Protein AF-0000000071358185 (afdb_homodimer)

Radius of gyration: 80.41 Å; Cα contacts (8 Å, |Δi|>4): 1673; chains: 2; bounding box: 73×217×134 Å

Solvent-accessible surface area (backbone atoms only — not comparable to full-atom values): 67419 Å² total; per-residue (Å²): 120,72,80,61,56,61,65,54,57,68,61,58,66,78,63,64,81,66,80,82,75,80,74,59,72,72,33,82,98,25,56,38,59,65,44,86,90,54,55,60,49,77,40,46,53,29,64,32,31,34,36,79,35,75,79,66,69,85,48,66,74,61,60,70,31,78,85,42,53,78,63,47,41,66,42,71,84,50,45,44,86,72,41,57,49,83,32,30,37,39,36,50,45,31,38,32,36,41,46,85,50,90,68,54,42,28,41,35,37,67,48,50,74,33,31,39,37,36,38,35,42,63,47,97,85,71,48,70,46,82,45,72,44,38,44,65,40,46,48,81,66,42,75,42,75,51,59,44,47,56,49,77,52,87,42,79,55,76,51,73,48,64,34,44,35,41,40,38,25,86,48,70,47,50,61,32,43,31,45,28,28,50,50,52,46,52,36,52,50,34,53,50,33,21,51,49,13,21,53,51,18,30,50,50,46,53,30,49,50,35,50,55,48,23,74,72,72,67,45,67,48,37,53,30,43,28,51,20,45,52,22,48,51,52,28,51,27,42,74,68,33,50,32,42,67,72,74,43,32,80,37,31,73,54,59,72,49,46,45,40,53,26,51,49,42,28,54,53,25,47,52,54,21,48,40,56,70,63,38,20,76,78,74,36,51,68,56,36,50,53,52,51,49,50,50,51,52,51,50,49,50,51,52,49,21,74,73,67,43,63,68,58,50,66,58,62,72,68,64,48,52,60,54,49,49,50,40,54,45,34,46,53,47,31,75,74,64,43,71,61,31,53,42,47,33,52,16,46,48,42,34,49,51,17,51,50,51,43,52,37,34,74,70,61,75,34,76,90,42,75,64,53,73,45,32,46,59,51,19,48,50,51,22,53,51,33,41,56,46,25,58,54,47,36,55,51,51,54,50,48,52,51,50,51,51,51,51,51,53,45,51,52,51,50,52,52,44,53,52,50,51,51,52,41,51,52,38,52,50,49,36,52,51,42,51,52,52,40,53,52,52,52,53,51,46,54,52,51,52,52,50,47,53,50,51,54,52,49,52,52,51,51,54,54,52,52,55,54,53,54,53,54,55,55,53,52,48,52,53,55,51,52,38,59,66,71,67,53,78,78,52,74,70,56,44,36,68,69,34,73,40,50,66,50,43,50,51,51,40,37,47,65,68,42,57,89,47,47,65,38,92,87,76,62,44,61,57,67,39,84,32,97,49,92,67,26,36,18,26,69,80,83,57,50,75,42,48,56,39,56,71,23,74,58,41,92,60,92,61,66,49,40,55,52,51,48,53,56,48,40,66,62,68,41,93,75,57,78,53,64,65,56,51,17,62,74,65,72,48,55,56,65,59,51,45,55,48,50,50,52,51,47,53,41,47,58,65,56,70,50,96,77,69,55,70,78,62,60,52,46,35,46,75,62,50,54,55,69,73,104,121,74,81,60,55,63,65,52,56,70,62,58,69,78,63,64,82,68,79,82,78,81,70,58,74,70,40,82,97,24,56,36,62,65,44,87,88,54,55,61,49,77,41,46,52,28,58,32,31,33,35,79,33,76,80,67,69,85,51,66,74,61,59,70,32,78,86,41,53,77,61,46,40,67,42,70,85,50,45,43,87,70,42,57,48,82,31,30,37,40,36,51,45,31,37,31,37,40,46,83,48,92,68,55,43,28,41,34,36,68,48,49,74,32,31,40,36,37,38,35,41,64,46,96,85,73,47,69,47,81,44,73,44,39,42,66,41,45,48,81,66,42,76,41,76,51,59,44,48,56,48,77,53,87,41,80,54,76,51,75,47,63,35,41,34,42,42,38,26,88,49,69,47,51,60,34,42,31,45,28,28,52,51,53,48,52,36,54,50,32,53,50,34,22,50,49,14,22,54,51,17,28,49,50,45,54,31,50,50,35,49,55,49,24,74,72,71,66,46,67,48,38,52,32,44,27,50,22,46,51,22,47,50,52,28,51,27,41,75,67,33,49,31,41,65,73,74,43,32,82,37,31,73,54,56,72,48,46,45,38,54,26,50,49,42,29,54,53,24,46,51,54,21,47,40,57,71,64,37,20,74,77,74,36,51,67,56,36,50,52,52,50,49,49,50,50,52,50,51,50,51,51,54,49,22,74,74,66,42,63,68,58,52,65,58,61,69,70,65,49,52,60,54,50,50,50,39,53,45,34,46,54,46,30,75,73,65,42,72,60,33,53,43,46,34,53,16,45,49,44,35,50,52,17,50,51,51,42,52,38,34,75,70,61,74,34,79,89,40,75,64,53,73,43,32,46,60,52,18,49,50,51,22,51,51,33,41,54,46,25,58,56,46,35,55,53,50,55,51,50,51,50,51,51,53,50,52,50,51,46,51,52,50,51,51,51,42,53,52,51,50,51,52,39,51,53,40,51,51,50,38,51,51,41,52,51,52,39,52,52,53,53,52,51,45,55,51,52,53,52,51,49,54,51,54,53,51,48,53,53,50,54,54,54,52,52,52,53,55,54,52,53,55,53,52,52,48,50,55,54,51,53,38,59,65,70,67,52,77,74,51,74,70,57,42,35,68,66,36,72,39,50,66,48,44,51,52,52,41,39,47,66,68,43,59,89,48,47,65,38,94,86,77,63,44,59,56,65,42,83,31,96,48,93,66,26,35,17,28,68,81,84,57,50,73,42,45,58,39,56,71,25,73,57,42,91,61,91,61,66,50,40,56,52,51,48,54,55,49,39,62,64,69,41,93,76,57,75,54,61,66,57,50,16,61,76,64,73,48,56,53,65,56,51,46,56,50,50,50,51,50,48,54,41,44,57,67,57,71,50,95,79,67,53,72,81,62,61,51,45,36,44,74,63,50,53,59,69,73,106

InterPro domains:
  IPR011622 7TM-DISM receptor, extracellular domain, type 2 [PF07696] (47-179)
  IPR011623 7TM-DISM receptor, extracellular domain, type 1 [PF07695] (192-394)

Organism: NCBI:txid346377

Foldseek 3Di:
DVVPPVVVVVVPVVFPDDPPDDLPCPDPPFSDEDDLVDQKDKDWQQNFWKAKALPQPDDPVNCVDPVNVVRTDHHNPDFLVPADQNIKMKTKGKYFADQPDPFWKKKWWQWQQFAWKWKWWADPVRHTDIQIDHLVAFQVSAPDSALTHMDTHDRNDGDMTMMMMITHHNHRTTGMMMMGTPVVVVVVRVVVVVVLCVLLVLLVVLLVVLVVVCVVVVDCLSVLLSQLSVLVSLLVCLVNSNCCSPPPRHDSVCSLCSNLVSLLSNLVSVLVSLCRQLVCVPQPVVLVVVLVVLNVVSVVLSVVCVVDPVVSSVPCVSSVVNLVSSLVVLVVSVVVPPVLSVLVNVLSVLLVVLVVLQVCVVVVVGPDDPCSVCSNSVSNSSSSVSVSVSVVVVVVVVVVVVVVVVVVVVVVVVVVVVVVVVVVVVVVVVVVVVVVVVVVVVVVVVVVVVVVVVVVVVVVVVVVVVVVVVVVVVVVVVVVVVCVVVLHAQDLVVLCVQVVFLVSVLVVLLCLQDVVFDADLPPRAGDWDDDPDPQWTADPPPRDIDHSQPQFLCPPQPDTVSLLLVLLSQLQRPPDRDDLVVSCVVSVHDSVSSVVSSVSLVVQVVLCVDPRDDSSVSRGGNVSVVVVVD/DVVPPVVVVVVPVVFPDDDPDDLPCPDPPFSDEDDLVDQKDKDWQQNFWKAKALPQPDDPVNCVDPVNVVRTDHHNPDFLVPADQNIKMKTKGKYFADQPDPFWKKKWWQWQQFAWKWKWWADPVRHTDIQIDHLVAFQVSAPDNALTHMDTHDRNDGDMTMMMMITHHNHRTTGMMMMGTPVVVVVVRVVVVVVLCVLLVLLVVLLVVLVVVCVVVVDCLSVLLSQLSVLVSLLVCLVNSNCCSPPPRHCSVCSLQSNLVSLLSNLVSVLVSLCRQLVCVPQPVVLVVVLVVLNVVSVVLSVVCVVDPVVSSVPCVSSVVNLVSSLVVLVVSVVVPPVLSVLVNVLSVLLVVLVVLQVCVVVVVGPDDPCSVCSNSVSNSSSSVSVSVSVVVVVVVVVVVVVVVVVVVVVVVVVVVVVVVVVVVVVVVVVVVVVVVVVVVVVVVVVVVVVVVVVVVVVVVVVVVVVVVVVVVVVVVVVVVVCVVVLHAQDLVRLCVQVVFLVSVLVVLLCLQDVVFDADLPPRAGDWDCDPDPQWIAHPPPRDIDHSQPQFLCPPQPDTVSLLLVLLSQLQSPPDRDDLVVSCVVSVHDSVSSVVSSVSLVVQVVLCVDPRDDSSPSGGGNVSVVVNVD

Sequence (1260 aa):
MKIRIYLFLIFSLALWHSPQGFAQRISGTSTLKIDDNLDERIFGISQLEFYEDSTNLLGFDKIAAPKFQDNFKIHPGANKNKFDINHTYWVKISLEKTPESAKKWMMEFYDQTIDYLEVYIPDEEGRYTKLSMGDALPFRSRQFLHKNFELILGNTNAGIDNYYIKVRSSQKADIRIAIRSVNRFVNYAMNEYFAYGIFYGMIAIIGLYNLLVYTVIREIKYLYYTFYLLSVGIYAMCVDGIAFQYLWPSHPDWNQIANGLFSYFIVLWAVLFSIKFLNTKYRSPKIHIALLTTLILKSMIFAAGLLGNYKLFEIKYYDVLPFFLIFTGSIYIWTRGYKVARFFVIAYGLLFLGVVIKVLANTSVIPHYTLVYYSLHLAFLLEMLLLTFALGDRIRILKDNRDRAMKRAIRQMETNFTLKEKVTLELESKVKERTSQLAHKNELLEEYNKQLTAKDEEIKRINSLLDKDNWKLKSNIKASFQARLSNKLLSYEEFRGIFPDSSSCMRYLEERKWGKGFHCRQCENTKSAPGPKLFTKRCSKCGHIDSVTAGTIFHRVKFPLEKAFYIAYEQISAHEPKTIEELAEMLETGKNTVWNFKKKTRANIEALGNANPNWEQILILADEKLANRQMKIRIYLFLIFSLALWHSPQGFAQRISGTSTLKIDDNLDERIFGISQLEFYEDSTNLLGFDKIAAPKFQDNFKIHPGANKNKFDINHTYWVKISLEKTPESAKKWMMEFYDQTIDYLEVYIPDEEGRYTKLSMGDALPFRSRQFLHKNFELILGNTNAGIDNYYIKVRSSQKADIRIAIRSVNRFVNYAMNEYFAYGIFYGMIAIIGLYNLLVYTVIREIKYLYYTFYLLSVGIYAMCVDGIAFQYLWPSHPDWNQIANGLFSYFIVLWAVLFSIKFLNTKYRSPKIHIALLTTLILKSMIFAAGLLGNYKLFEIKYYDVLPFFLIFTGSIYIWTRGYKVARFFVIAYGLLFLGVVIKVLANTSVIPHYTLVYYSLHLAFLLEMLLLTFALGDRIRILKDNRDRAMKRAIRQMETNFTLKEKVTLELESKVKERTSQLAHKNELLEEYNKQLTAKDEEIKRINSLLDKDNWKLKSNIKASFQARLSNKLLSYEEFRGIFPDSSSCMRYLEERKWGKGFHCRQCENTKSAPGPKLFTKRCSKCGHIDSVTAGTIFHRVKFPLEKAFYIAYEQISAHEPKTIEELAEMLETGKNTVWNFKKKTRANIEALGNANPNWEQILILADEKLANRQ

pLDDT: mean 83.27, std 14.02, range [27.34, 97.19]

Structure (mmCIF, N/CA/C/O backbone):
data_AF-0000000071358185-model_v1
#
loop_
_entity.id
_entity.type
_entity.pdbx_description
1 polymer '7TMR-DISM extracellular 2'
#
loop_
_atom_site.group_PDB
_atom_site.id
_atom_site.type_symbol
_atom_site.label_atom_id
_atom_site.label_alt_id
_atom_site.label_comp_id
_atom_site.label_asym_id
_atom_site.label_entity_id
_atom_site.label_seq_id
_atom_site.pdbx_PDB_ins_code
_atom_site.Cartn_x
_atom_site.Cartn_y
_atom_site.Cartn_z
_atom_site.occupancy
_atom_site.B_iso_or_equiv
_atom_site.auth_seq_id
_atom_site.auth_comp_id
_atom_site.auth_asym_id
_atom_site.auth_atom_id
_atom_site.pdbx_PDB_model_num
ATOM 1 N N . MET A 1 1 ? 9.156 -1.166 25.781 1 27.34 1 MET A N 1
ATOM 2 C CA . MET A 1 1 ? 10.359 -1.995 25.766 1 27.34 1 MET A CA 1
ATOM 3 C C . MET A 1 1 ? 10 -3.473 25.656 1 27.34 1 MET A C 1
ATOM 5 O O . MET A 1 1 ? 10.859 -4.309 25.375 1 27.34 1 MET A O 1
ATOM 9 N N . LYS A 1 2 ? 8.844 -3.746 26.359 1 35.84 2 LYS A N 1
ATOM 10 C CA . LYS A 1 2 ? 8.516 -5.148 26.594 1 35.84 2 LYS A CA 1
ATOM 11 C C . LYS A 1 2 ? 7.996 -5.809 25.312 1 35.84 2 LYS A C 1
ATOM 13 O O . LYS A 1 2 ? 7.918 -7.035 25.234 1 35.84 2 LYS A O 1
ATOM 18 N N . ILE A 1 3 ? 7.328 -4.973 24.453 1 33.34 3 ILE A N 1
ATOM 19 C CA . ILE A 1 3 ? 6.734 -5.555 23.266 1 33.34 3 ILE A CA 1
ATOM 20 C C . ILE A 1 3 ? 7.832 -6.012 22.312 1 33.34 3 ILE A C 1
ATOM 22 O O . ILE A 1 3 ? 7.551 -6.555 21.234 1 33.34 3 ILE A O 1
ATOM 26 N N . ARG A 1 4 ? 9.148 -5.578 22.656 1 38.06 4 ARG A N 1
ATOM 27 C CA . ARG A 1 4 ? 10.312 -5.82 21.812 1 38.06 4 ARG A CA 1
ATOM 28 C C . ARG A 1 4 ? 10.703 -7.293 21.812 1 38.06 4 ARG A C 1
ATOM 30 O O . ARG A 1 4 ? 11.109 -7.836 20.797 1 38.06 4 ARG A O 1
ATOM 37 N N . ILE A 1 5 ? 10.664 -7.992 23.047 1 36.16 5 ILE A N 1
ATOM 38 C CA . ILE A 1 5 ? 11.32 -9.281 23.234 1 36.16 5 ILE A CA 1
ATOM 39 C C . ILE A 1 5 ? 10.469 -10.391 22.609 1 36.16 5 ILE A C 1
ATOM 41 O O . ILE A 1 5 ? 11.008 -11.32 22.016 1 36.16 5 ILE A O 1
ATOM 45 N N . TYR A 1 6 ? 9.117 -10.289 22.781 1 34.5 6 TYR A N 1
ATOM 46 C CA . TYR A 1 6 ? 8.344 -11.469 22.438 1 34.5 6 TYR A CA 1
ATOM 47 C C . TYR A 1 6 ? 8.359 -11.695 20.922 1 34.5 6 TYR A C 1
ATOM 49 O O . TYR A 1 6 ? 8.234 -12.836 20.469 1 34.5 6 TYR A O 1
ATOM 57 N N . LEU A 1 7 ? 8.492 -10.555 20.188 1 32.94 7 LEU A N 1
ATOM 58 C CA . LEU A 1 7 ? 8.477 -10.773 18.734 1 32.94 7 LEU A CA 1
ATOM 59 C C . LEU A 1 7 ? 9.773 -11.438 18.281 1 32.94 7 LEU A C 1
ATOM 61 O O . LEU A 1 7 ? 9.781 -12.148 17.266 1 32.94 7 LEU A O 1
ATOM 65 N N . PHE A 1 8 ? 10.844 -11.383 19.109 1 34.59 8 PHE A N 1
ATOM 66 C CA . PHE A 1 8 ? 12.117 -12 18.766 1 34.59 8 PHE A CA 1
ATOM 67 C C . PHE A 1 8 ? 12.055 -13.516 18.938 1 34.59 8 PHE A C 1
ATOM 69 O O . PHE A 1 8 ? 12.609 -14.258 18.125 1 34.59 8 PHE A O 1
ATOM 76 N N . LEU A 1 9 ? 11.414 -14.039 20.047 1 33.16 9 LEU A N 1
ATOM 77 C CA . LEU A 1 9 ? 11.453 -15.461 20.375 1 33.16 9 LEU A CA 1
ATOM 78 C C . LEU A 1 9 ? 10.648 -16.266 19.359 1 33.16 9 LEU A C 1
ATOM 80 O O . LEU A 1 9 ? 11.031 -17.391 19 1 33.16 9 LEU A O 1
ATOM 84 N N . ILE A 1 10 ? 9.539 -15.758 18.938 1 33.59 10 ILE A N 1
ATOM 85 C CA . ILE A 1 10 ? 8.742 -16.578 18.031 1 33.59 10 ILE A CA 1
ATOM 86 C C . ILE A 1 10 ? 9.508 -16.812 16.734 1 33.59 10 ILE A C 1
ATOM 88 O O . ILE A 1 10 ? 9.398 -17.875 16.109 1 33.59 10 ILE A O 1
ATOM 92 N N . PHE A 1 11 ? 10.477 -15.984 16.453 1 33.56 11 PHE A N 1
ATOM 93 C CA . PHE A 1 11 ? 11.203 -16.125 15.203 1 33.56 11 PHE A CA 1
ATOM 94 C C . PHE A 1 11 ? 12.273 -17.203 15.305 1 33.56 11 PHE A C 1
ATOM 96 O O . PHE A 1 11 ? 12.602 -17.844 14.312 1 33.56 11 PHE A O 1
ATOM 103 N N . SER A 1 12 ? 12.852 -17.422 16.484 1 32.47 12 SER A N 1
ATOM 104 C CA . SER A 1 12 ? 13.984 -18.344 16.594 1 32.47 12 SER A CA 1
ATOM 105 C C . SER A 1 12 ? 13.547 -19.797 16.469 1 32.47 12 SER A C 1
ATOM 107 O O . SER A 1 12 ? 14.352 -20.672 16.141 1 32.47 12 SER A O 1
ATOM 109 N N . LEU A 1 13 ? 12.461 -20.172 17.094 1 31.88 13 LEU A N 1
ATOM 110 C CA . LEU A 1 13 ? 12.203 -21.594 17.266 1 31.88 13 LEU A CA 1
ATOM 111 C C . LEU A 1 13 ? 11.945 -22.266 15.914 1 31.88 13 LEU A C 1
ATOM 113 O O . LEU A 1 13 ? 12.094 -23.484 15.789 1 31.88 13 LEU A O 1
ATOM 117 N N . ALA A 1 14 ? 11.398 -21.578 14.961 1 34.03 14 ALA A N 1
ATOM 118 C CA . ALA A 1 14 ? 10.977 -22.344 13.781 1 34.03 14 ALA A CA 1
ATOM 119 C C . ALA A 1 14 ? 12.18 -22.781 12.953 1 34.03 14 ALA A C 1
ATOM 121 O O . ALA A 1 14 ? 12.023 -23.484 11.953 1 34.03 14 ALA A O 1
ATOM 122 N N . LEU A 1 15 ? 13.383 -22.312 13.391 1 33.56 15 LEU A N 1
ATOM 123 C CA . LEU A 1 15 ? 14.523 -22.516 12.5 1 33.56 15 LEU A CA 1
ATOM 124 C C . LEU A 1 15 ? 15.07 -23.922 12.648 1 33.56 15 LEU A C 1
ATOM 126 O O . LEU A 1 15 ? 15.961 -24.328 11.891 1 33.56 15 LEU A O 1
ATOM 130 N N . TRP A 1 16 ? 14.883 -24.609 13.727 1 33.19 16 TRP A N 1
ATOM 131 C CA . TRP A 1 16 ? 15.898 -25.609 14.023 1 33.19 16 TRP A CA 1
ATOM 132 C C . TRP A 1 16 ? 15.766 -26.812 13.086 1 33.19 16 TRP A C 1
ATOM 134 O O . TRP A 1 16 ? 16.656 -27.656 13.023 1 33.19 16 TRP A O 1
ATOM 144 N N . HIS A 1 17 ? 14.695 -27.266 12.688 1 33.41 17 HIS A N 1
ATOM 145 C CA . HIS A 1 17 ? 14.781 -28.703 12.43 1 33.41 17 HIS A CA 1
ATOM 146 C C . HIS A 1 17 ? 15.328 -28.969 11.039 1 33.41 17 HIS A C 1
ATOM 148 O O . HIS A 1 17 ? 14.562 -29.125 10.078 1 33.41 17 HIS A O 1
ATOM 154 N N . SER A 1 18 ? 16.391 -28.328 10.633 1 33.84 18 SER A N 1
ATOM 155 C CA . SER A 1 18 ? 16.703 -28.688 9.258 1 33.84 18 SER A CA 1
ATOM 156 C C . SER A 1 18 ? 17.328 -30.078 9.172 1 33.84 18 SER A C 1
ATOM 158 O O . SER A 1 18 ? 18.359 -30.328 9.82 1 33.84 18 SER A O 1
ATOM 160 N N . PRO A 1 19 ? 16.703 -31.109 8.828 1 32.66 19 PRO A N 1
ATOM 161 C CA . PRO A 1 19 ? 17.359 -32.406 8.672 1 32.66 19 PRO A CA 1
ATOM 162 C C . PRO A 1 19 ? 18.453 -32.375 7.598 1 32.66 19 PRO A C 1
ATOM 164 O O . PRO A 1 19 ? 18.281 -31.734 6.555 1 32.66 19 PRO A O 1
ATOM 167 N N . GLN A 1 20 ? 19.703 -32.406 7.973 1 32.28 20 GLN A N 1
ATOM 168 C CA . GLN A 1 20 ? 20.875 -32.594 7.133 1 32.28 20 GLN A CA 1
ATOM 169 C C . GLN A 1 20 ? 20.766 -33.844 6.285 1 32.28 20 GLN A C 1
ATOM 171 O O . GLN A 1 20 ? 20.688 -34.969 6.82 1 32.28 20 GLN A O 1
ATOM 176 N N . GLY A 1 21 ? 20.156 -33.875 5.145 1 32.12 21 GLY A N 1
ATOM 177 C CA . GLY A 1 21 ? 20.094 -35.062 4.32 1 32.12 21 GLY A CA 1
ATOM 178 C C . GLY A 1 21 ? 21.406 -35.406 3.654 1 32.12 21 GLY A C 1
ATOM 179 O O . GLY A 1 21 ? 22.031 -34.562 3.018 1 32.12 21 GLY A O 1
ATOM 180 N N . PHE A 1 22 ? 22.266 -36.25 4.141 1 30.7 22 PHE A N 1
ATOM 181 C CA . PHE A 1 22 ? 23.422 -36.875 3.523 1 30.7 22 PHE A CA 1
ATOM 182 C C . PHE A 1 22 ? 23.078 -37.438 2.141 1 30.7 22 PHE A C 1
ATOM 184 O O . PHE A 1 22 ? 22.016 -38.031 1.957 1 30.7 22 PHE A O 1
ATOM 191 N N . ALA A 1 23 ? 23.766 -36.875 1.052 1 37.94 23 ALA A N 1
ATOM 192 C CA . ALA A 1 23 ? 23.625 -37.188 -0.368 1 37.94 23 ALA A CA 1
ATOM 193 C C . ALA A 1 23 ? 24.219 -38.562 -0.695 1 37.94 23 ALA A C 1
ATOM 195 O O . ALA A 1 23 ? 25.422 -38.656 -0.92 1 37.94 23 ALA A O 1
ATOM 196 N N . GLN A 1 24 ? 24.188 -39.625 -0.095 1 38.31 24 GLN A N 1
ATOM 197 C CA . GLN A 1 24 ? 24.656 -40.906 -0.599 1 38.31 24 GLN A CA 1
ATOM 198 C C . GLN A 1 24 ? 23.906 -41.312 -1.873 1 38.31 24 GLN A C 1
ATOM 200 O O . GLN A 1 24 ? 22.766 -40.906 -2.086 1 38.31 24 GLN A O 1
ATOM 205 N N . ARG A 1 25 ? 24.703 -41.844 -2.947 1 52.91 25 ARG A N 1
ATOM 206 C CA . ARG A 1 25 ? 24 -42.594 -3.971 1 52.91 25 ARG A CA 1
ATOM 207 C C . ARG A 1 25 ? 22.797 -43.344 -3.375 1 52.91 25 ARG A C 1
ATOM 209 O O . ARG A 1 25 ? 22.953 -44.094 -2.4 1 52.91 25 ARG A O 1
ATOM 216 N N . ILE A 1 26 ? 21.828 -42.812 -3.586 1 52.62 26 ILE A N 1
ATOM 217 C CA . ILE A 1 26 ? 20.703 -43.312 -2.809 1 52.62 26 ILE A CA 1
ATOM 218 C C . ILE A 1 26 ? 20.391 -44.75 -3.221 1 52.62 26 ILE A C 1
ATOM 220 O O . ILE A 1 26 ? 20.031 -45.562 -2.383 1 52.62 26 ILE A O 1
ATOM 224 N N . SER A 1 27 ? 20.5 -45 -4.773 1 48.56 27 SER A N 1
ATOM 225 C CA . SER A 1 27 ? 20.094 -46.344 -5.125 1 48.56 27 SER A CA 1
ATOM 226 C C . SER A 1 27 ? 21.234 -47.094 -5.812 1 48.56 27 SER A C 1
ATOM 228 O O . SER A 1 27 ? 21.422 -46.969 -7.023 1 48.56 27 SER A O 1
ATOM 230 N N . GLY A 1 28 ? 22.203 -47.719 -5.336 1 53.03 28 GLY A N 1
ATOM 231 C CA . GLY A 1 28 ? 23.203 -48.656 -5.824 1 53.03 28 GLY A CA 1
ATOM 232 C C . GLY A 1 28 ? 23.812 -48.25 -7.145 1 53.03 28 GLY A C 1
ATOM 233 O O . GLY A 1 28 ? 24.422 -47.188 -7.246 1 53.03 28 GLY A O 1
ATOM 234 N N . THR A 1 29 ? 23.359 -48.906 -8.352 1 62.81 29 THR A N 1
ATOM 235 C CA . THR A 1 29 ? 23.891 -48.781 -9.711 1 62.81 29 THR A CA 1
ATOM 236 C C . THR A 1 29 ? 23.312 -47.531 -10.391 1 62.81 29 THR A C 1
ATOM 238 O O . THR A 1 29 ? 23.844 -47.062 -11.398 1 62.81 29 THR A O 1
ATOM 241 N N . SER A 1 30 ? 22.328 -47.031 -9.836 1 73.62 30 SER A N 1
ATOM 242 C CA . SER A 1 30 ? 21.656 -45.875 -10.422 1 73.62 30 SER A CA 1
ATOM 243 C C . SER A 1 30 ? 21.734 -44.656 -9.484 1 73.62 30 SER A C 1
ATOM 245 O O . SER A 1 30 ? 22 -44.812 -8.289 1 73.62 30 SER A O 1
ATOM 247 N N . THR A 1 31 ? 21.688 -43.5 -10.047 1 78.19 31 THR A N 1
ATOM 248 C CA . THR A 1 31 ? 21.672 -42.25 -9.258 1 78.19 31 THR A CA 1
ATOM 249 C C . THR A 1 31 ? 20.438 -42.219 -8.359 1 78.19 31 THR A C 1
ATOM 251 O O . THR A 1 31 ? 20.531 -41.844 -7.188 1 78.19 31 THR A O 1
ATOM 254 N N . LEU A 1 32 ? 19.297 -42.625 -8.977 1 84.62 32 LEU A N 1
ATOM 255 C CA . LEU A 1 32 ? 18.047 -42.594 -8.211 1 84.62 32 LEU A CA 1
ATOM 256 C C . LEU A 1 32 ? 17.047 -43.594 -8.75 1 84.62 32 LEU A C 1
ATOM 258 O O . LEU A 1 32 ? 17.031 -43.875 -9.953 1 84.62 32 LEU A O 1
ATOM 262 N N . LYS A 1 33 ? 16.281 -44.094 -7.848 1 85.81 33 LYS A N 1
ATOM 263 C CA . LYS A 1 33 ? 15.133 -44.906 -8.211 1 85.81 33 LYS A CA 1
ATOM 264 C C . LYS A 1 33 ? 13.82 -44.156 -8 1 85.81 33 LYS A C 1
ATOM 266 O O . LYS A 1 33 ? 13.609 -43.531 -6.957 1 85.81 33 LYS A O 1
ATOM 271 N N . ILE A 1 34 ? 13.055 -44.25 -9.039 1 86.5 34 ILE A N 1
ATOM 272 C CA . ILE A 1 34 ? 11.75 -43.594 -8.922 1 86.5 34 ILE A CA 1
ATOM 273 C C . ILE A 1 34 ? 10.906 -44.344 -7.875 1 86.5 34 ILE A C 1
ATOM 275 O O . ILE A 1 34 ? 10.734 -45.562 -7.949 1 86.5 34 ILE A O 1
ATOM 279 N N . ASP A 1 35 ? 10.555 -43.594 -6.844 1 83.62 35 ASP A N 1
ATOM 280 C CA . ASP A 1 35 ? 9.773 -44.156 -5.742 1 83.62 35 ASP A CA 1
ATOM 281 C C . ASP A 1 35 ? 8.578 -43.25 -5.418 1 83.62 35 ASP A C 1
ATOM 283 O O . ASP A 1 35 ? 8.742 -42.062 -5.148 1 83.62 35 ASP A O 1
ATOM 287 N N . ASP A 1 36 ? 7.426 -43.844 -5.434 1 82.75 36 ASP A N 1
ATOM 288 C CA . ASP A 1 36 ? 6.188 -43.125 -5.195 1 82.75 36 ASP A CA 1
ATOM 289 C C . ASP A 1 36 ? 6.133 -42.594 -3.77 1 82.75 36 ASP A C 1
ATOM 291 O O . ASP A 1 36 ? 5.402 -41.625 -3.484 1 82.75 36 ASP A O 1
ATOM 295 N N . ASN A 1 37 ? 6.891 -43.125 -2.861 1 80.25 37 ASN A N 1
ATOM 296 C CA . ASN A 1 37 ? 6.871 -42.688 -1.469 1 80.25 37 ASN A CA 1
ATOM 297 C C . ASN A 1 37 ? 7.695 -41.438 -1.265 1 80.25 37 ASN A C 1
ATOM 299 O O . ASN A 1 37 ? 7.523 -40.719 -0.268 1 80.25 37 ASN A O 1
ATOM 303 N N . LEU A 1 38 ? 8.539 -41.281 -2.17 1 82.25 38 LEU A N 1
ATOM 304 C CA . LEU A 1 38 ? 9.336 -40.062 -2.117 1 82.25 38 LEU A CA 1
ATOM 305 C C . LEU A 1 38 ? 8.93 -39.094 -3.221 1 82.25 38 LEU A C 1
ATOM 307 O O . LEU A 1 38 ? 9.32 -39.25 -4.379 1 82.25 38 LEU A O 1
ATOM 311 N N . ASP A 1 39 ? 8.219 -38.062 -2.865 1 83.25 39 ASP A N 1
ATOM 312 C CA . ASP A 1 39 ? 7.602 -37.188 -3.848 1 83.25 39 ASP A CA 1
ATOM 313 C C . ASP A 1 39 ? 8.648 -36.281 -4.512 1 83.25 39 ASP A C 1
ATOM 315 O O . ASP A 1 39 ? 8.406 -35.75 -5.594 1 83.25 39 ASP A O 1
ATOM 319 N N . GLU A 1 40 ? 9.797 -36.125 -3.889 1 88.81 40 GLU A N 1
ATOM 320 C CA . GLU A 1 40 ? 10.797 -35.25 -4.477 1 88.81 40 GLU A CA 1
ATOM 321 C C . GLU A 1 40 ? 12.195 -35.562 -3.961 1 88.81 40 GLU A C 1
ATOM 323 O O . GLU A 1 40 ? 12.367 -35.938 -2.795 1 88.81 40 GLU A O 1
ATOM 328 N N . ARG A 1 41 ? 13.172 -35.562 -4.766 1 90.25 41 ARG A N 1
ATOM 329 C CA . ARG A 1 41 ? 14.586 -35.688 -4.438 1 90.25 41 ARG A CA 1
ATOM 330 C C . ARG A 1 41 ? 15.398 -34.594 -5.141 1 90.25 41 ARG A C 1
ATOM 332 O O . ARG A 1 41 ? 15.273 -34.406 -6.355 1 90.25 41 ARG A O 1
ATOM 339 N N . ILE A 1 42 ? 16.172 -33.938 -4.398 1 88.75 42 ILE A N 1
ATOM 340 C CA . ILE A 1 42 ? 16.984 -32.844 -4.938 1 88.75 42 ILE A CA 1
ATOM 341 C C . ILE A 1 42 ? 18.453 -33.188 -4.797 1 88.75 42 ILE A C 1
ATOM 343 O O . ILE A 1 42 ? 18.906 -33.594 -3.723 1 88.75 42 ILE A O 1
ATOM 347 N N . PHE A 1 43 ? 19.203 -33 -5.91 1 90.12 43 PHE A N 1
ATOM 348 C CA . PHE A 1 43 ? 20.625 -33.312 -5.938 1 90.12 43 PHE A CA 1
ATOM 349 C C . PHE A 1 43 ? 21.422 -32.094 -6.355 1 90.12 43 PHE A C 1
ATOM 351 O O . PHE A 1 43 ? 21.125 -31.453 -7.363 1 90.12 43 PHE A O 1
ATOM 358 N N . GLY A 1 44 ? 22.375 -31.781 -5.578 1 88.88 44 GLY A N 1
ATOM 359 C CA . GLY A 1 44 ? 23.344 -30.781 -5.992 1 88.88 44 GLY A CA 1
ATOM 360 C C . GLY A 1 44 ? 24.5 -31.375 -6.773 1 88.88 44 GLY A C 1
ATOM 361 O O . GLY A 1 44 ? 24.656 -32.594 -6.836 1 88.88 44 GLY A O 1
ATOM 362 N N . ILE A 1 45 ? 25.266 -30.516 -7.367 1 88.81 45 ILE A N 1
ATOM 363 C CA . ILE A 1 45 ? 26.375 -30.953 -8.219 1 88.81 45 ILE A CA 1
ATOM 364 C C . ILE A 1 45 ? 27.328 -31.828 -7.422 1 88.81 45 ILE A C 1
ATOM 366 O O . ILE A 1 45 ? 27.953 -32.75 -7.973 1 88.81 45 ILE A O 1
ATOM 370 N N . SER A 1 46 ? 27.422 -31.641 -6.109 1 88.38 46 SER A N 1
ATOM 371 C CA . SER A 1 46 ? 28.328 -32.406 -5.246 1 88.38 46 SER A CA 1
ATOM 372 C C . SER A 1 46 ? 27.875 -33.844 -5.109 1 88.38 46 SER A C 1
ATOM 374 O O . SER A 1 46 ? 28.672 -34.719 -4.734 1 88.38 46 SER A O 1
ATOM 376 N N . GLN A 1 47 ? 26.641 -34.094 -5.445 1 89.31 47 GLN A N 1
ATOM 377 C CA . GLN A 1 47 ? 26.094 -35.438 -5.305 1 89.31 47 GLN A CA 1
ATOM 378 C C . GLN A 1 47 ? 25.875 -36.094 -6.668 1 89.31 47 GLN A C 1
ATOM 380 O O . GLN A 1 47 ? 25.391 -37.219 -6.75 1 89.31 47 GLN A O 1
ATOM 385 N N . LEU A 1 48 ? 26.25 -35.438 -7.691 1 91.19 48 LEU A N 1
ATOM 386 C CA . LEU A 1 48 ? 26.016 -35.938 -9.047 1 91.19 48 LEU A CA 1
ATOM 387 C C . LEU A 1 48 ? 27.328 -36.281 -9.727 1 91.19 48 LEU A C 1
ATOM 389 O O . LEU A 1 48 ? 28.391 -35.75 -9.375 1 91.19 48 LEU A O 1
ATOM 393 N N . GLU A 1 49 ? 27.219 -37.219 -10.672 1 92.94 49 GLU A N 1
ATOM 394 C CA . GLU A 1 49 ? 28.359 -37.562 -11.508 1 92.94 49 GLU A CA 1
ATOM 395 C C . GLU A 1 49 ? 28.516 -36.562 -12.664 1 92.94 49 GLU A C 1
ATOM 397 O O . GLU A 1 49 ? 27.562 -36.344 -13.422 1 92.94 49 GLU A O 1
ATOM 402 N N . PHE A 1 50 ? 29.719 -36 -12.672 1 93.69 50 PHE A N 1
ATOM 403 C CA . PHE A 1 50 ? 29.891 -35.031 -13.766 1 93.69 50 PHE A CA 1
ATOM 404 C C . PHE A 1 50 ? 31.344 -35.062 -14.258 1 93.69 50 PHE A C 1
ATOM 406 O O . PHE A 1 50 ? 32.219 -35.625 -13.609 1 93.69 50 PHE A O 1
ATOM 413 N N . TYR A 1 51 ? 31.531 -34.562 -15.461 1 94.5 51 TYR A N 1
ATOM 414 C CA . TYR A 1 51 ? 32.812 -34.375 -16.109 1 94.5 51 TYR A CA 1
ATOM 415 C C . TYR A 1 51 ? 33 -32.938 -16.594 1 94.5 51 TYR A C 1
ATOM 417 O O . TYR A 1 51 ? 32.094 -32.406 -17.25 1 94.5 51 TYR A O 1
ATOM 425 N N . GLU A 1 52 ? 34.094 -32.344 -16.156 1 94.31 52 GLU A N 1
ATOM 426 C CA . GLU A 1 52 ? 34.406 -30.984 -16.562 1 94.31 52 GLU A CA 1
ATOM 427 C C . GLU A 1 52 ? 35.25 -30.969 -17.828 1 94.31 52 GLU A C 1
ATOM 429 O O . GLU A 1 52 ? 36.406 -31.391 -17.812 1 94.31 52 GLU A O 1
ATOM 434 N N . ASP A 1 53 ? 34.656 -30.438 -18.875 1 94.81 53 ASP A N 1
ATOM 435 C CA . ASP A 1 53 ? 35.375 -30.359 -20.156 1 94.81 53 ASP A CA 1
ATOM 436 C C . ASP A 1 53 ? 36.031 -29 -20.312 1 94.81 53 ASP A C 1
ATOM 438 O O . ASP A 1 53 ? 35.406 -28.031 -20.766 1 94.81 53 ASP A O 1
ATOM 442 N N . SER A 1 54 ? 37.312 -28.953 -20.141 1 92.75 54 SER A N 1
ATOM 443 C CA . SER A 1 54 ? 38.062 -27.703 -20.266 1 92.75 54 SER A CA 1
ATOM 444 C C . SER A 1 54 ? 38.281 -27.328 -21.734 1 92.75 54 SER A C 1
ATOM 446 O O . SER A 1 54 ? 38.5 -26.172 -22.062 1 92.75 54 SER A O 1
ATOM 448 N N . THR A 1 55 ? 38.094 -28.297 -22.641 1 91.75 55 THR A N 1
ATOM 449 C CA . THR A 1 55 ? 38.344 -28.031 -24.047 1 91.75 55 THR A CA 1
ATOM 450 C C . THR A 1 55 ? 37.094 -27.469 -24.734 1 91.75 55 THR A C 1
ATOM 452 O O . THR A 1 55 ? 37.188 -26.812 -25.766 1 91.75 55 THR A O 1
ATOM 455 N N . ASN A 1 56 ? 35.969 -27.781 -24.234 1 90.69 56 ASN A N 1
ATOM 456 C CA . ASN A 1 56 ? 34.688 -27.359 -24.766 1 90.69 56 ASN A CA 1
ATOM 457 C C . ASN A 1 56 ? 34.406 -27.969 -26.141 1 90.69 56 ASN A C 1
ATOM 459 O O . ASN A 1 56 ? 33.656 -27.422 -26.938 1 90.69 56 ASN A O 1
ATOM 463 N N . LEU A 1 57 ? 35 -29.109 -26.5 1 89.31 57 LEU A N 1
ATOM 464 C CA . LEU A 1 57 ? 34.906 -29.672 -27.828 1 89.31 57 LEU A CA 1
ATOM 465 C C . LEU A 1 57 ? 34.281 -31.047 -27.797 1 89.31 57 LEU A C 1
ATOM 467 O O . LEU A 1 57 ? 33.875 -31.578 -28.844 1 89.31 57 LEU A O 1
ATOM 471 N N . LEU A 1 58 ? 34.094 -31.531 -26.672 1 91.88 58 LEU A N 1
ATOM 472 C CA . LEU A 1 58 ? 33.562 -32.875 -26.562 1 91.88 58 LEU A CA 1
ATOM 473 C C . LEU A 1 58 ? 32.094 -32.938 -26.953 1 91.88 58 LEU A C 1
ATOM 475 O O . LEU A 1 58 ? 31.297 -32.156 -26.422 1 91.88 58 LEU A O 1
ATOM 479 N N . GLY A 1 59 ? 31.75 -33.656 -28.031 1 91.38 59 GLY A N 1
ATOM 480 C CA . GLY A 1 59 ? 30.375 -33.875 -28.453 1 91.38 59 GLY A CA 1
ATOM 481 C C . GLY A 1 59 ? 29.688 -35.031 -27.75 1 91.38 59 GLY A C 1
ATOM 482 O O . GLY A 1 59 ? 30.344 -35.781 -27.016 1 91.38 59 GLY A O 1
ATOM 483 N N . PHE A 1 60 ? 28.469 -35.188 -27.953 1 93.81 60 PHE A N 1
ATOM 484 C CA . PHE A 1 60 ? 27.672 -36.188 -27.266 1 93.81 60 PHE A CA 1
ATOM 485 C C . PHE A 1 60 ? 28.141 -37.594 -27.625 1 93.81 60 PHE A C 1
ATOM 487 O O . PHE A 1 60 ? 28.156 -38.5 -26.781 1 93.81 60 PHE A O 1
ATOM 494 N N . ASP A 1 61 ? 28.578 -37.812 -28.828 1 91.94 61 ASP A N 1
ATOM 495 C CA . ASP A 1 61 ? 28.984 -39.125 -29.297 1 91.94 61 ASP A CA 1
ATOM 496 C C . ASP A 1 61 ? 30.188 -39.656 -28.516 1 91.94 61 ASP A C 1
ATOM 498 O O . ASP A 1 61 ? 30.25 -40.844 -28.188 1 91.94 61 ASP A O 1
ATOM 502 N N . LYS A 1 62 ? 31.062 -38.75 -28.156 1 91.81 62 LYS A N 1
ATOM 503 C CA . LYS A 1 62 ? 32.25 -39.156 -27.391 1 91.81 62 LYS A CA 1
ATOM 504 C C . LYS A 1 62 ? 31.891 -39.344 -25.922 1 91.81 62 LYS A C 1
ATOM 506 O O . LYS A 1 62 ? 32.406 -40.281 -25.266 1 91.81 62 LYS A O 1
ATOM 511 N N . ILE A 1 63 ? 31.016 -38.562 -25.422 1 92 63 ILE A N 1
ATOM 512 C CA . ILE A 1 63 ? 30.625 -38.594 -24.016 1 92 63 ILE A CA 1
ATOM 513 C C . ILE A 1 63 ? 29.812 -39.844 -23.719 1 92 63 ILE A C 1
ATOM 515 O O . ILE A 1 63 ? 29.922 -40.438 -22.641 1 92 63 ILE A O 1
ATOM 519 N N . ALA A 1 64 ? 28.953 -40.25 -24.688 1 91.5 64 ALA A N 1
ATOM 520 C CA . ALA A 1 64 ? 28.047 -41.375 -24.5 1 91.5 64 ALA A CA 1
ATOM 521 C C . ALA A 1 64 ? 28.766 -42.688 -24.734 1 91.5 64 ALA A C 1
ATOM 523 O O . ALA A 1 64 ? 28.25 -43.781 -24.422 1 91.5 64 ALA A O 1
ATOM 524 N N . ALA A 1 65 ? 30.031 -42.656 -25.141 1 90.38 65 ALA A N 1
ATOM 525 C CA . ALA A 1 65 ? 30.781 -43.875 -25.422 1 90.38 65 ALA A CA 1
ATOM 526 C C . ALA A 1 65 ? 31.094 -44.656 -24.156 1 90.38 65 ALA A C 1
ATOM 528 O O . ALA A 1 65 ? 31.344 -44.062 -23.109 1 90.38 65 ALA A O 1
ATOM 529 N N . PRO A 1 66 ? 31.047 -45.969 -24.203 1 89.06 66 PRO A N 1
ATOM 530 C CA . PRO A 1 66 ? 31.266 -46.812 -23.016 1 89.06 66 PRO A CA 1
ATOM 531 C C . PRO A 1 66 ? 32.656 -46.594 -22.406 1 89.06 66 PRO A C 1
ATOM 533 O O . PRO A 1 66 ? 32.812 -46.625 -21.172 1 89.06 66 PRO A O 1
ATOM 536 N N . LYS A 1 67 ? 33.625 -46.312 -23.156 1 88.06 67 LYS A N 1
ATOM 537 C CA . LYS A 1 67 ? 35 -46.125 -22.641 1 88.06 67 LYS A CA 1
ATOM 538 C C . LYS A 1 67 ? 35.125 -44.844 -21.859 1 88.06 67 LYS A C 1
ATOM 540 O O . LYS A 1 67 ? 35.969 -44.719 -20.984 1 88.06 67 LYS A O 1
ATOM 545 N N . PHE A 1 68 ? 34.219 -43.938 -22.094 1 91.44 68 PHE A N 1
ATOM 546 C CA . PHE A 1 68 ? 34.281 -42.625 -21.469 1 91.44 68 PHE A CA 1
ATOM 547 C C . PHE A 1 68 ? 33.531 -42.594 -20.156 1 91.44 68 PHE A C 1
ATOM 549 O O . PHE A 1 68 ? 33.719 -41.688 -19.344 1 91.44 68 PHE A O 1
ATOM 556 N N . GLN A 1 69 ? 32.75 -43.531 -19.828 1 89.12 69 GLN A N 1
ATOM 557 C CA . GLN A 1 69 ? 31.844 -43.531 -18.688 1 89.12 69 GLN A CA 1
ATOM 558 C C . GLN A 1 69 ? 32.625 -43.5 -17.375 1 89.12 69 GLN A C 1
ATOM 560 O O . GLN A 1 69 ? 32.125 -43 -16.375 1 89.12 69 GLN A O 1
ATOM 565 N N . ASP A 1 70 ? 33.812 -43.938 -17.359 1 87.88 70 ASP A N 1
ATOM 566 C CA . ASP A 1 70 ? 34.625 -44 -16.141 1 87.88 70 ASP A CA 1
ATOM 567 C C . ASP A 1 70 ? 35.125 -42.625 -15.742 1 87.88 70 ASP A C 1
ATOM 569 O O . ASP A 1 70 ? 35.562 -42.406 -14.602 1 87.88 70 ASP A O 1
ATOM 573 N N . ASN A 1 71 ? 34.969 -41.75 -16.641 1 90.5 71 ASN A N 1
ATOM 574 C CA . ASN A 1 71 ? 35.438 -40.375 -16.375 1 90.5 71 ASN A CA 1
ATOM 575 C C . ASN A 1 71 ? 34.406 -39.594 -15.547 1 90.5 71 ASN A C 1
ATOM 577 O O . ASN A 1 71 ? 34.75 -38.562 -14.969 1 90.5 71 ASN A O 1
ATOM 581 N N . PHE A 1 72 ? 33.219 -40.062 -15.492 1 92.12 72 PHE A N 1
ATOM 582 C CA . PHE A 1 72 ? 32.219 -39.406 -14.672 1 92.12 72 PHE A CA 1
ATOM 583 C C . PHE A 1 72 ? 32.406 -39.75 -13.195 1 92.12 72 PHE A C 1
ATOM 585 O O . PHE A 1 72 ? 32.344 -40.938 -12.82 1 92.12 72 PHE A O 1
ATOM 592 N N . LYS A 1 73 ? 32.688 -38.75 -12.367 1 89.69 73 LYS A N 1
ATOM 593 C CA . LYS A 1 73 ? 32.938 -38.969 -10.945 1 89.69 73 LYS A CA 1
ATOM 594 C C . LYS A 1 73 ? 32.188 -37.938 -10.094 1 89.69 73 LYS A C 1
ATOM 596 O O . LYS A 1 73 ? 31.781 -36.875 -10.586 1 89.69 73 LYS A O 1
ATOM 601 N N . ILE A 1 74 ? 31.953 -38.375 -8.93 1 90.56 74 ILE A N 1
ATOM 602 C CA . ILE A 1 74 ? 31.344 -37.469 -7.953 1 90.56 74 ILE A CA 1
ATOM 603 C C . ILE A 1 74 ? 32.438 -36.688 -7.227 1 90.56 74 ILE A C 1
ATOM 605 O O . ILE A 1 74 ? 33.375 -37.25 -6.711 1 90.56 74 ILE A O 1
ATOM 609 N N . HIS A 1 75 ? 32.281 -35.375 -7.305 1 89.56 75 HIS A N 1
ATOM 610 C CA . HIS A 1 75 ? 33.188 -34.5 -6.59 1 89.56 75 HIS A CA 1
ATOM 611 C C . HIS A 1 75 ? 32.5 -33.781 -5.434 1 89.56 75 HIS A C 1
ATOM 613 O O . HIS A 1 75 ? 31.844 -32.75 -5.633 1 89.56 75 HIS A O 1
ATOM 619 N N . PRO A 1 76 ? 32.688 -34.219 -4.211 1 85.31 76 PRO A N 1
ATOM 620 C CA . PRO A 1 76 ? 31.953 -33.656 -3.064 1 85.31 76 PRO A CA 1
ATOM 621 C C . PRO A 1 76 ? 32.312 -32.188 -2.822 1 85.31 76 PRO A C 1
ATOM 623 O O . PRO A 1 76 ? 31.5 -31.453 -2.246 1 85.31 76 PRO A O 1
ATOM 626 N N . GLY A 1 77 ? 33.375 -31.656 -3.24 1 81.19 77 GLY A N 1
ATOM 627 C CA . GLY A 1 77 ? 33.75 -30.281 -3.006 1 81.19 77 GLY A CA 1
ATOM 628 C C . GLY A 1 77 ? 33.25 -29.328 -4.082 1 81.19 77 GLY A C 1
ATOM 629 O O . GLY A 1 77 ? 33.406 -28.109 -3.971 1 81.19 77 GLY A O 1
ATOM 630 N N . ALA A 1 78 ? 32.5 -29.859 -5.004 1 86.31 78 ALA A N 1
ATOM 631 C CA . ALA A 1 78 ? 32 -29.016 -6.094 1 86.31 78 ALA A CA 1
ATOM 632 C C . ALA A 1 78 ? 30.828 -28.156 -5.637 1 86.31 78 ALA A C 1
ATOM 634 O O . ALA A 1 78 ? 29.953 -28.625 -4.914 1 86.31 78 ALA A O 1
ATOM 635 N N . ASN A 1 79 ? 31 -26.906 -5.828 1 83 79 ASN A N 1
ATOM 636 C CA . ASN A 1 79 ? 29.938 -25.953 -5.484 1 83 79 ASN A CA 1
ATOM 637 C C . ASN A 1 79 ? 29.812 -24.859 -6.527 1 83 79 ASN A C 1
ATOM 639 O O . ASN A 1 79 ? 30.562 -24.812 -7.5 1 83 79 ASN A O 1
ATOM 643 N N . LYS A 1 80 ? 28.828 -24.078 -6.375 1 83.31 80 LYS A N 1
ATOM 644 C CA . LYS A 1 80 ? 28.547 -23 -7.32 1 83.31 80 LYS A CA 1
ATOM 645 C C . LYS A 1 80 ? 29.75 -22.062 -7.469 1 83.31 80 LYS A C 1
ATOM 647 O O . LYS A 1 80 ? 30.047 -21.594 -8.57 1 83.31 80 LYS A O 1
ATOM 652 N N . ASN A 1 81 ? 30.5 -21.828 -6.348 1 79.88 81 ASN A N 1
ATOM 653 C CA . ASN A 1 81 ? 31.625 -20.906 -6.355 1 79.88 81 ASN A CA 1
ATOM 654 C C . ASN A 1 81 ? 32.812 -21.453 -7.164 1 79.88 81 ASN A C 1
ATOM 656 O O . ASN A 1 81 ? 33.594 -20.672 -7.695 1 79.88 81 ASN A O 1
ATOM 660 N N . LYS A 1 82 ? 32.844 -22.75 -7.312 1 85.5 82 LYS A N 1
ATOM 661 C CA . LYS A 1 82 ? 33.969 -23.375 -8.016 1 85.5 82 LYS A CA 1
ATOM 662 C C . LYS A 1 82 ? 33.625 -23.625 -9.477 1 85.5 82 LYS A C 1
ATOM 664 O O . LYS A 1 82 ? 34.438 -24.188 -10.227 1 85.5 82 LYS A O 1
ATOM 669 N N . PHE A 1 83 ? 32.438 -23.219 -9.852 1 89.19 83 PHE A N 1
ATOM 670 C CA . PHE A 1 83 ? 32 -23.359 -11.242 1 89.19 83 PHE A CA 1
ATOM 671 C C . PHE A 1 83 ? 32.844 -22.453 -12.148 1 89.19 83 PHE A C 1
ATOM 673 O O . PHE A 1 83 ? 32.938 -21.234 -11.906 1 89.19 83 PHE A O 1
ATOM 680 N N . ASP A 1 84 ? 33.469 -23.031 -13.133 1 90.44 84 ASP A N 1
ATOM 681 C CA . ASP A 1 84 ? 34.25 -22.25 -14.086 1 90.44 84 ASP A CA 1
ATOM 682 C C . ASP A 1 84 ? 33.438 -21.859 -15.305 1 90.44 84 ASP A C 1
ATOM 684 O O . ASP A 1 84 ? 32.969 -22.734 -16.047 1 90.44 84 ASP A O 1
ATOM 688 N N . ILE A 1 85 ? 33.312 -20.688 -15.602 1 88.38 85 ILE A N 1
ATOM 689 C CA . ILE A 1 85 ? 32.438 -20.141 -16.625 1 88.38 85 ILE A CA 1
ATOM 690 C C . ILE A 1 85 ? 33 -20.469 -18.016 1 88.38 85 ILE A C 1
ATOM 692 O O . ILE A 1 85 ? 32.281 -20.438 -19.016 1 88.38 85 ILE A O 1
ATOM 696 N N . ASN A 1 86 ? 34.25 -20.828 -18.125 1 90.56 86 ASN A N 1
ATOM 697 C CA . ASN A 1 86 ? 34.875 -21.078 -19.422 1 90.56 86 ASN A CA 1
ATOM 698 C C . ASN A 1 86 ? 34.844 -22.547 -19.781 1 90.56 86 ASN A C 1
ATOM 700 O O . ASN A 1 86 ? 35.312 -22.938 -20.859 1 90.56 86 ASN A O 1
ATOM 704 N N . HIS A 1 87 ? 34.312 -23.344 -18.906 1 94.06 87 HIS A N 1
ATOM 705 C CA . HIS A 1 87 ? 34.281 -24.781 -19.156 1 94.06 87 HIS A CA 1
ATOM 706 C C . HIS A 1 87 ? 32.844 -25.281 -19.344 1 94.06 87 HIS A C 1
ATOM 708 O O . HIS A 1 87 ? 31.906 -24.594 -18.984 1 94.06 87 HIS A O 1
ATOM 714 N N . THR A 1 88 ? 32.781 -26.375 -20.078 1 95.88 88 THR A N 1
ATOM 715 C CA . THR A 1 88 ? 31.5 -27.062 -20.234 1 95.88 88 THR A CA 1
ATOM 716 C C . THR A 1 88 ? 31.391 -28.234 -19.266 1 95.88 88 THR A C 1
ATOM 718 O O . THR A 1 88 ? 32.344 -29 -19.094 1 95.88 88 THR A O 1
ATOM 721 N N . TYR A 1 89 ? 30.297 -28.328 -18.609 1 95.75 89 TYR A N 1
ATOM 722 C CA . TYR A 1 89 ? 30.094 -29.406 -17.656 1 95.75 89 TYR A CA 1
ATOM 723 C C . TYR A 1 89 ? 29.125 -30.438 -18.188 1 95.75 89 TYR A C 1
ATOM 725 O O . TYR A 1 89 ? 28.047 -30.094 -18.688 1 95.75 89 TYR A O 1
ATOM 733 N N . TRP A 1 90 ? 29.5 -31.703 -18.172 1 95.75 90 TRP A N 1
ATOM 734 C CA . TRP A 1 90 ? 28.641 -32.812 -18.547 1 95.75 90 TRP A CA 1
ATOM 735 C C . TRP A 1 90 ? 28.188 -33.594 -17.312 1 95.75 90 TRP A C 1
ATOM 737 O O . TRP A 1 90 ? 29 -34.188 -16.609 1 95.75 90 TRP A O 1
ATOM 747 N N . VAL A 1 91 ? 26.938 -33.562 -17.078 1 95.44 91 VAL A N 1
ATOM 748 C CA . VAL A 1 91 ? 26.375 -34.219 -15.914 1 95.44 91 VAL A CA 1
ATOM 749 C C . VAL A 1 91 ? 25.641 -35.5 -16.359 1 95.44 91 VAL A C 1
ATOM 751 O O . VAL A 1 91 ? 24.906 -35.469 -17.359 1 95.44 91 VAL A O 1
ATOM 754 N N . LYS A 1 92 ? 25.812 -36.562 -15.656 1 94.44 92 LYS A N 1
ATOM 755 C CA . LYS A 1 92 ? 25.156 -37.844 -15.945 1 94.44 92 LYS A CA 1
ATOM 756 C C . LYS A 1 92 ? 24.188 -38.219 -14.82 1 94.44 92 LYS A C 1
ATOM 758 O O . LYS A 1 92 ? 24.562 -38.219 -13.648 1 94.44 92 LYS A O 1
ATOM 763 N N . ILE A 1 93 ? 23 -38.5 -15.219 1 93.25 93 ILE A N 1
ATOM 764 C CA . ILE A 1 93 ? 22 -38.969 -14.258 1 93.25 93 ILE A CA 1
ATOM 765 C C . ILE A 1 93 ? 21.469 -40.344 -14.688 1 93.25 93 ILE A C 1
ATOM 767 O O . ILE A 1 93 ? 20.906 -40.469 -15.781 1 93.25 93 ILE A O 1
ATOM 771 N N . SER A 1 94 ? 21.641 -41.281 -13.859 1 92.19 94 SER A N 1
ATOM 772 C CA . SER A 1 94 ? 21.125 -42.625 -14.102 1 92.19 94 SER A CA 1
ATOM 773 C C . SER A 1 94 ? 19.828 -42.875 -13.32 1 92.19 94 SER A C 1
ATOM 775 O O . SER A 1 94 ? 19.844 -42.938 -12.086 1 92.19 94 SER A O 1
ATOM 777 N N . LEU A 1 95 ? 18.781 -43.094 -14.031 1 91.56 95 LEU A N 1
ATOM 778 C CA . LEU A 1 95 ? 17.469 -43.219 -13.414 1 91.56 95 LEU A CA 1
ATOM 779 C C . LEU A 1 95 ? 16.922 -44.656 -13.57 1 91.56 95 LEU A C 1
ATOM 781 O O . LEU A 1 95 ? 16.828 -45.156 -14.688 1 91.56 95 LEU A O 1
ATOM 785 N N . GLU A 1 96 ? 16.625 -45.219 -12.453 1 90 96 GLU A N 1
ATOM 786 C CA . GLU A 1 96 ? 15.93 -46.531 -12.484 1 90 96 GLU A CA 1
ATOM 787 C C . GLU A 1 96 ? 14.414 -46.344 -12.547 1 90 96 GLU A C 1
ATOM 789 O O . GLU A 1 96 ? 13.805 -45.844 -11.594 1 90 96 GLU A O 1
ATOM 794 N N . LYS A 1 97 ? 13.797 -46.719 -13.633 1 91.06 97 LYS A N 1
ATOM 795 C CA . LYS A 1 97 ? 12.375 -46.5 -13.883 1 91.06 97 LYS A CA 1
ATOM 796 C C . LYS A 1 97 ? 11.516 -47.531 -13.148 1 91.06 97 LYS A C 1
ATOM 798 O O . LYS A 1 97 ? 11.945 -48.656 -12.93 1 91.06 97 LYS A O 1
ATOM 803 N N . THR A 1 98 ? 10.461 -47.062 -12.703 1 87.69 98 THR A N 1
ATOM 804 C CA . THR A 1 98 ? 9.43 -47.875 -12.086 1 87.69 98 THR A CA 1
ATOM 805 C C . THR A 1 98 ? 8.094 -47.719 -12.812 1 87.69 98 THR A C 1
ATOM 807 O O . THR A 1 98 ? 7.281 -46.875 -12.445 1 87.69 98 THR A O 1
ATOM 810 N N . PRO A 1 99 ? 7.809 -48.594 -13.766 1 83.12 99 PRO A N 1
ATOM 811 C CA . PRO A 1 99 ? 6.594 -48.438 -14.578 1 83.12 99 PRO A CA 1
ATOM 812 C C . PRO A 1 99 ? 5.32 -48.594 -13.75 1 83.12 99 PRO A C 1
ATOM 814 O O . PRO A 1 99 ? 4.258 -48.094 -14.164 1 83.12 99 PRO A O 1
ATOM 817 N N . GLU A 1 100 ? 5.379 -49.156 -12.562 1 80.56 100 GLU A N 1
ATOM 818 C CA . GLU A 1 100 ? 4.199 -49.375 -11.727 1 80.56 100 GLU A CA 1
ATOM 819 C C . GLU A 1 100 ? 3.814 -48.094 -10.992 1 80.56 100 GLU A C 1
ATOM 821 O O . GLU A 1 100 ? 2.744 -48 -10.391 1 80.56 100 GLU A O 1
ATOM 826 N N . SER A 1 101 ? 4.617 -47.156 -11.234 1 83.75 101 SER A N 1
ATOM 827 C CA . SER A 1 101 ? 4.336 -45.906 -10.539 1 83.75 101 SER A CA 1
ATOM 828 C C . SER A 1 101 ? 3.037 -45.281 -11.039 1 83.75 101 SER A C 1
ATOM 830 O O . SER A 1 101 ? 2.766 -45.281 -12.242 1 83.75 101 SER A O 1
ATOM 832 N N . ALA A 1 102 ? 2.195 -44.812 -10.117 1 77.19 102 ALA A N 1
ATOM 833 C CA . ALA A 1 102 ? 0.915 -44.188 -10.445 1 77.19 102 ALA A CA 1
ATOM 834 C C . ALA A 1 102 ? 1.089 -42.719 -10.766 1 77.19 102 ALA A C 1
ATOM 836 O O . ALA A 1 102 ? 0.177 -42.062 -11.297 1 77.19 102 ALA A O 1
ATOM 837 N N . LYS A 1 103 ? 2.295 -42.219 -10.586 1 84.81 103 LYS A N 1
ATOM 838 C CA . LYS A 1 103 ? 2.527 -40.812 -10.781 1 84.81 103 LYS A CA 1
ATOM 839 C C . LYS A 1 103 ? 3.395 -40.531 -12.008 1 84.81 103 LYS A C 1
ATOM 841 O O . LYS A 1 103 ? 4.039 -41.469 -12.523 1 84.81 103 LYS A O 1
ATOM 846 N N . LYS A 1 104 ? 3.254 -39.375 -12.492 1 86.94 104 LYS A N 1
ATOM 847 C CA . LYS A 1 104 ? 4.16 -38.938 -13.547 1 86.94 104 LYS A CA 1
ATOM 848 C C . LYS A 1 104 ? 5.324 -38.125 -12.969 1 86.94 104 LYS A C 1
ATOM 850 O O . LYS A 1 104 ? 5.164 -37.406 -11.984 1 86.94 104 LYS A O 1
ATOM 855 N N . TRP A 1 105 ? 6.453 -38.312 -13.539 1 90.62 105 TRP A N 1
ATOM 856 C CA . TRP A 1 105 ? 7.66 -37.719 -12.953 1 90.62 105 TRP A CA 1
ATOM 857 C C . TRP A 1 105 ? 8.305 -36.719 -13.898 1 90.62 105 TRP A C 1
ATOM 859 O O . TRP A 1 105 ? 8.125 -36.812 -15.117 1 90.62 105 TRP A O 1
ATOM 869 N N . MET A 1 106 ? 9 -35.781 -13.328 1 93.06 106 MET A N 1
ATOM 870 C CA . MET A 1 106 ? 9.68 -34.75 -14.117 1 93.06 106 MET A CA 1
ATOM 871 C C . MET A 1 106 ? 11.023 -34.375 -13.492 1 93.06 106 MET A C 1
ATOM 873 O O . MET A 1 106 ? 11.258 -34.656 -12.312 1 93.06 106 MET A O 1
ATOM 877 N N . MET A 1 107 ? 11.898 -33.875 -14.25 1 94.81 107 MET A N 1
ATOM 878 C CA . MET A 1 107 ? 13.203 -33.375 -13.852 1 94.81 107 MET A CA 1
ATOM 879 C C . MET A 1 107 ? 13.242 -31.844 -13.953 1 94.81 107 MET A C 1
ATOM 881 O O . MET A 1 107 ? 12.766 -31.281 -14.938 1 94.81 107 MET A O 1
ATOM 885 N N . GLU A 1 108 ? 13.703 -31.203 -12.922 1 95.5 108 GLU A N 1
ATOM 886 C CA . GLU A 1 108 ? 13.758 -29.75 -12.883 1 95.5 108 GLU A CA 1
ATOM 887 C C . GLU A 1 108 ? 15.172 -29.25 -12.594 1 95.5 108 GLU A C 1
ATOM 889 O O . GLU A 1 108 ? 15.859 -29.797 -11.727 1 95.5 108 GLU A O 1
ATOM 894 N N . PHE A 1 109 ? 15.602 -28.25 -13.352 1 95.25 109 PHE A N 1
ATOM 895 C CA . PHE A 1 109 ? 16.844 -27.547 -13.109 1 95.25 109 PHE A CA 1
ATOM 896 C C . PHE A 1 109 ? 16.594 -26.203 -12.445 1 95.25 109 PHE A C 1
ATOM 898 O O . PHE A 1 109 ? 15.961 -25.328 -13.031 1 95.25 109 PHE A O 1
ATOM 905 N N . TYR A 1 110 ? 17.094 -25.906 -11.281 1 89.62 110 TYR A N 1
ATOM 906 C CA . TYR A 1 110 ? 16.719 -24.781 -10.438 1 89.62 110 TYR A CA 1
ATOM 907 C C . TYR A 1 110 ? 17.375 -23.484 -10.922 1 89.62 110 TYR A C 1
ATOM 909 O O . TYR A 1 110 ? 16.828 -22.406 -10.734 1 89.62 110 TYR A O 1
ATOM 917 N N . ASP A 1 111 ? 18.562 -23.516 -11.492 1 90.75 111 ASP A N 1
ATOM 918 C CA . ASP A 1 111 ? 19.25 -22.281 -11.867 1 90.75 111 ASP A CA 1
ATOM 919 C C . ASP A 1 111 ? 18.781 -21.766 -13.219 1 90.75 111 ASP A C 1
ATOM 921 O O . ASP A 1 111 ? 19.203 -22.25 -14.266 1 90.75 111 ASP A O 1
ATOM 925 N N . GLN A 1 112 ? 17.953 -20.734 -13.164 1 91.25 112 GLN A N 1
ATOM 926 C CA . GLN A 1 112 ? 17.328 -20.203 -14.367 1 91.25 112 GLN A CA 1
ATOM 927 C C . GLN A 1 112 ? 18.297 -19.297 -15.125 1 91.25 112 GLN A C 1
ATOM 929 O O . GLN A 1 112 ? 17.984 -18.844 -16.234 1 91.25 112 GLN A O 1
ATOM 934 N N . THR A 1 113 ? 19.5 -19.078 -14.602 1 89.62 113 THR A N 1
ATOM 935 C CA . THR A 1 113 ? 20.438 -18.156 -15.234 1 89.62 113 THR A CA 1
ATOM 936 C C . THR A 1 113 ? 21.375 -18.906 -16.172 1 89.62 113 THR A C 1
ATOM 938 O O . THR A 1 113 ? 22.234 -18.281 -16.812 1 89.62 113 THR A O 1
ATOM 941 N N . ILE A 1 114 ? 21.234 -20.219 -16.266 1 93.81 114 ILE A N 1
ATOM 942 C CA . ILE A 1 114 ? 22.078 -21.016 -17.156 1 93.81 114 ILE A CA 1
ATOM 943 C C . ILE A 1 114 ? 21.797 -20.641 -18.609 1 93.81 114 ILE A C 1
ATOM 945 O O . ILE A 1 114 ? 20.625 -20.594 -19.016 1 93.81 114 ILE A O 1
ATOM 949 N N . ASP A 1 115 ? 22.781 -20.422 -19.406 1 93.56 115 ASP A N 1
ATOM 950 C CA . ASP A 1 115 ? 22.609 -19.953 -20.781 1 93.56 115 ASP A CA 1
ATOM 951 C C . ASP A 1 115 ? 22.188 -21.078 -21.703 1 93.56 115 ASP A C 1
ATOM 953 O O . ASP A 1 115 ? 21.234 -20.938 -22.469 1 93.56 115 ASP A O 1
ATOM 957 N N . TYR A 1 116 ? 22.953 -22.156 -21.641 1 94.56 116 TYR A N 1
ATOM 958 C CA . TYR A 1 116 ? 22.672 -23.281 -22.516 1 94.56 116 TYR A CA 1
ATOM 959 C C . TYR A 1 116 ? 22.625 -24.578 -21.734 1 94.56 116 TYR A C 1
ATOM 961 O O . TYR A 1 116 ? 23.594 -24.953 -21.078 1 94.56 116 TYR A O 1
ATOM 969 N N . LEU A 1 117 ? 21.469 -25.141 -21.766 1 95.94 117 LEU A N 1
ATOM 970 C CA . LEU A 1 117 ? 21.219 -26.438 -21.141 1 95.94 117 LEU A CA 1
ATOM 971 C C . LEU A 1 117 ? 20.703 -27.438 -22.172 1 95.94 117 LEU A C 1
ATOM 973 O O . LEU A 1 117 ? 19.578 -27.312 -22.656 1 95.94 117 LEU A O 1
ATOM 977 N N . GLU A 1 118 ? 21.531 -28.406 -22.531 1 96.44 118 GLU A N 1
ATOM 978 C CA . GLU A 1 118 ? 21.141 -29.438 -23.484 1 96.44 118 GLU A CA 1
ATOM 979 C C . GLU A 1 118 ? 21 -30.797 -22.797 1 96.44 118 GLU A C 1
ATOM 981 O O . GLU A 1 118 ? 21.953 -31.281 -22.203 1 96.44 118 GLU A O 1
ATOM 986 N N . VAL A 1 119 ? 19.875 -31.328 -22.891 1 96.44 119 VAL A N 1
ATOM 987 C CA . VAL A 1 119 ? 19.609 -32.625 -22.266 1 96.44 119 VAL A CA 1
ATOM 988 C C . VAL A 1 119 ? 19.438 -33.688 -23.344 1 96.44 119 VAL A C 1
ATOM 990 O O . VAL A 1 119 ? 18.672 -33.531 -24.281 1 96.44 119 VAL A O 1
ATOM 993 N N . TYR A 1 120 ? 20.172 -34.719 -23.219 1 96 120 TYR A N 1
ATOM 994 C CA . TYR A 1 120 ? 20.062 -35.875 -24.094 1 96 120 TYR A CA 1
ATOM 995 C C . TYR A 1 120 ? 19.219 -36.969 -23.453 1 96 120 TYR A C 1
ATOM 997 O O . TYR A 1 120 ? 19.656 -37.625 -22.516 1 96 120 TYR A O 1
ATOM 1005 N N . ILE A 1 121 ? 18.031 -37.188 -24.031 1 93.38 121 ILE A N 1
ATOM 1006 C CA . ILE A 1 121 ? 17.016 -38.062 -23.484 1 93.38 121 ILE A CA 1
ATOM 1007 C C . ILE A 1 121 ? 17.031 -39.406 -24.203 1 93.38 121 ILE A C 1
ATOM 1009 O O . ILE A 1 121 ? 16.922 -39.469 -25.438 1 93.38 121 ILE A O 1
ATOM 1013 N N . PRO A 1 122 ? 17.156 -40.438 -23.422 1 90.81 122 PRO A N 1
ATOM 1014 C CA . PRO A 1 122 ? 17.156 -41.75 -24.062 1 90.81 122 PRO A CA 1
ATOM 1015 C C . PRO A 1 122 ? 15.75 -42.188 -24.453 1 90.81 122 PRO A C 1
ATOM 1017 O O . PRO A 1 122 ? 14.781 -41.906 -23.734 1 90.81 122 PRO A O 1
ATOM 1020 N N . ASP A 1 123 ? 15.602 -42.781 -25.625 1 84 123 ASP A N 1
ATOM 1021 C CA . ASP A 1 123 ? 14.336 -43.375 -26.047 1 84 123 ASP A CA 1
ATOM 1022 C C . ASP A 1 123 ? 14.289 -44.875 -25.734 1 84 123 ASP A C 1
ATOM 1024 O O . ASP A 1 123 ? 15.234 -45.406 -25.156 1 84 123 ASP A O 1
ATOM 1028 N N . GLU A 1 124 ? 13.172 -45.531 -25.953 1 77.94 124 GLU A N 1
ATOM 1029 C CA . GLU A 1 124 ? 12.984 -46.938 -25.656 1 77.94 124 GLU A CA 1
ATOM 1030 C C . GLU A 1 124 ? 13.898 -47.812 -26.516 1 77.94 124 GLU A C 1
ATOM 1032 O O . GLU A 1 124 ? 14.25 -48.938 -26.125 1 77.94 124 GLU A O 1
ATOM 1037 N N . GLU A 1 125 ? 14.344 -47.312 -27.641 1 79.38 125 GLU A N 1
ATOM 1038 C CA . GLU A 1 125 ? 15.18 -48.094 -28.562 1 79.38 125 GLU A CA 1
ATOM 1039 C C . GLU A 1 125 ? 16.656 -47.781 -28.328 1 79.38 125 GLU A C 1
ATOM 1041 O O . GLU A 1 125 ? 17.516 -48.312 -29.047 1 79.38 125 GLU A O 1
ATOM 1046 N N . GLY A 1 126 ? 17 -47.031 -27.281 1 78.19 126 GLY A N 1
ATOM 1047 C CA . GLY A 1 126 ? 18.391 -46.719 -26.984 1 78.19 126 GLY A CA 1
ATOM 1048 C C . GLY A 1 126 ? 18.891 -45.5 -27.734 1 78.19 126 GLY A C 1
ATOM 1049 O O . GLY A 1 126 ? 20.078 -45.188 -27.688 1 78.19 126 GLY A O 1
ATOM 1050 N N . ARG A 1 127 ? 18.109 -44.812 -28.594 1 87.81 127 ARG A N 1
ATOM 1051 C CA . ARG A 1 127 ? 18.469 -43.562 -29.281 1 87.81 127 ARG A CA 1
ATOM 1052 C C . ARG A 1 127 ? 18.219 -42.344 -28.391 1 87.81 127 ARG A C 1
ATOM 1054 O O . ARG A 1 127 ? 17.391 -42.406 -27.484 1 87.81 127 ARG A O 1
ATOM 1061 N N . TYR A 1 128 ? 19.016 -41.375 -28.641 1 92.88 128 TYR A N 1
ATOM 1062 C CA . TYR A 1 128 ? 18.922 -40.188 -27.812 1 92.88 128 TYR A CA 1
ATOM 1063 C C . TYR A 1 128 ? 18.328 -39.031 -28.594 1 92.88 128 TYR A C 1
ATOM 1065 O O . TYR A 1 128 ? 18.641 -38.844 -29.781 1 92.88 128 TYR A O 1
ATOM 1073 N N . THR A 1 129 ? 17.453 -38.312 -28.016 1 92.06 129 THR A N 1
ATOM 1074 C CA . THR A 1 129 ? 16.906 -37.062 -28.562 1 92.06 129 THR A CA 1
ATOM 1075 C C . THR A 1 129 ? 17.422 -35.875 -27.766 1 92.06 129 THR A C 1
ATOM 1077 O O . THR A 1 129 ? 17.531 -35.938 -26.547 1 92.06 129 THR A O 1
ATOM 1080 N N . LYS A 1 130 ? 17.812 -34.875 -28.469 1 94.25 130 LYS A N 1
ATOM 1081 C CA . LYS A 1 130 ? 18.391 -33.688 -27.859 1 94.25 130 LYS A CA 1
ATOM 1082 C C . LYS A 1 130 ? 17.312 -32.625 -27.578 1 94.25 130 LYS A C 1
ATOM 1084 O O . LYS A 1 130 ? 16.5 -32.312 -28.438 1 94.25 130 LYS A O 1
ATOM 1089 N N . LEU A 1 131 ? 17.234 -32.156 -26.375 1 94.19 131 LEU A N 1
ATOM 1090 C CA . LEU A 1 131 ? 16.375 -31.062 -25.969 1 94.19 131 LEU A CA 1
ATOM 1091 C C . LEU A 1 131 ? 17.219 -29.875 -25.484 1 94.19 131 LEU A C 1
ATOM 1093 O O . LEU A 1 131 ? 18.047 -30.016 -24.594 1 94.19 131 LEU A O 1
ATOM 1097 N N . SER A 1 132 ? 17.047 -28.719 -26.078 1 95.19 132 SER A N 1
ATOM 1098 C CA . SER A 1 132 ? 17.812 -27.516 -25.734 1 95.19 132 SER A CA 1
ATOM 1099 C C . SER A 1 132 ? 16.984 -26.531 -24.938 1 95.19 132 SER A C 1
ATOM 1101 O O . SER A 1 132 ? 15.844 -26.234 -25.297 1 95.19 132 SER A O 1
ATOM 1103 N N . MET A 1 133 ? 17.5 -26.141 -23.828 1 94.75 133 MET A N 1
ATOM 1104 C CA . MET A 1 133 ? 16.906 -25.125 -22.984 1 94.75 133 MET A CA 1
ATOM 1105 C C . MET A 1 133 ? 17.969 -24.141 -22.484 1 94.75 133 MET A C 1
ATOM 1107 O O . MET A 1 133 ? 19.172 -24.359 -22.688 1 94.75 133 MET A O 1
ATOM 1111 N N . GLY A 1 134 ? 17.562 -22.969 -21.953 1 94 134 GLY A N 1
ATOM 1112 C CA . GLY A 1 134 ? 18.484 -21.969 -21.438 1 94 134 GLY A CA 1
ATOM 1113 C C . GLY A 1 134 ? 17.938 -20.547 -21.531 1 94 134 GLY A C 1
ATOM 1114 O O . GLY A 1 134 ? 16.953 -20.297 -22.234 1 94 134 GLY A O 1
ATOM 1115 N N . ASP A 1 135 ? 18.594 -19.719 -20.828 1 92.62 135 ASP A N 1
ATOM 1116 C CA . ASP A 1 135 ? 18.109 -18.328 -20.797 1 92.62 135 ASP A CA 1
ATOM 1117 C C . ASP A 1 135 ? 18.625 -17.547 -22 1 92.62 135 ASP A C 1
ATOM 1119 O O . ASP A 1 135 ? 18.266 -16.375 -22.172 1 92.62 135 ASP A O 1
ATOM 1123 N N . ALA A 1 136 ? 19.5 -18.203 -22.828 1 93.75 136 ALA A N 1
ATOM 1124 C CA . ALA A 1 136 ? 19.953 -17.578 -24.078 1 93.75 136 ALA A CA 1
ATOM 1125 C C . ALA A 1 136 ? 18.969 -17.797 -25.203 1 93.75 136 ALA A C 1
ATOM 1127 O O . ALA A 1 136 ? 19.062 -17.188 -26.266 1 93.75 136 ALA A O 1
ATOM 1128 N N . LEU A 1 137 ? 18.031 -18.641 -24.969 1 94.62 137 LEU A N 1
ATOM 1129 C CA . LEU A 1 137 ? 16.969 -18.922 -25.922 1 94.62 137 LEU A CA 1
ATOM 1130 C C . LEU A 1 137 ? 15.68 -18.203 -25.531 1 94.62 137 LEU A C 1
ATOM 1132 O O . LEU A 1 137 ? 15.5 -17.844 -24.359 1 94.62 137 LEU A O 1
ATOM 1136 N N . PRO A 1 138 ? 14.844 -17.922 -26.531 1 94.69 138 PRO A N 1
ATOM 1137 C CA . PRO A 1 138 ? 13.57 -17.297 -26.172 1 94.69 138 PRO A CA 1
ATOM 1138 C C . PRO A 1 138 ? 12.766 -18.125 -25.172 1 94.69 138 PRO A C 1
ATOM 1140 O O . PRO A 1 138 ? 12.828 -19.359 -25.188 1 94.69 138 PRO A O 1
ATOM 1143 N N . PHE A 1 139 ? 12.047 -17.453 -24.375 1 93.38 139 PHE A N 1
ATOM 1144 C CA . PHE A 1 139 ? 11.352 -18.094 -23.266 1 93.38 139 PHE A CA 1
ATOM 1145 C C . PHE A 1 139 ? 10.344 -19.125 -23.766 1 93.38 139 PHE A C 1
ATOM 1147 O O . PHE A 1 139 ? 10.102 -20.141 -23.125 1 93.38 139 PHE A O 1
ATOM 1154 N N . ARG A 1 140 ? 9.766 -18.984 -24.906 1 90.25 140 ARG A N 1
ATOM 1155 C CA . ARG A 1 140 ? 8.711 -19.828 -25.453 1 90.25 140 ARG A CA 1
ATOM 1156 C C . ARG A 1 140 ? 9.266 -21.156 -25.953 1 90.25 140 ARG A C 1
ATOM 1158 O O . ARG A 1 140 ? 8.516 -22.094 -26.203 1 90.25 140 ARG A O 1
ATOM 1165 N N . SER A 1 141 ? 10.594 -21.281 -25.938 1 90.19 141 SER A N 1
ATOM 1166 C CA . SER A 1 141 ? 11.219 -22.516 -26.375 1 90.19 141 SER A CA 1
ATOM 1167 C C . SER A 1 141 ? 11.156 -23.578 -25.281 1 90.19 141 SER A C 1
ATOM 1169 O O . SER A 1 141 ? 11.344 -24.766 -25.562 1 90.19 141 SER A O 1
ATOM 1171 N N . ARG A 1 142 ? 10.719 -23.188 -24.125 1 90.62 142 ARG A N 1
ATOM 1172 C CA . ARG A 1 142 ? 10.633 -24.109 -23 1 90.62 142 ARG A CA 1
ATOM 1173 C C . ARG A 1 142 ? 9.406 -25 -23.109 1 90.62 142 ARG A C 1
ATOM 1175 O O . ARG A 1 142 ? 8.367 -24.578 -23.625 1 90.62 142 ARG A O 1
ATOM 1182 N N . GLN A 1 143 ? 9.555 -26.156 -22.625 1 88.19 143 GLN A N 1
ATOM 1183 C CA . GLN A 1 143 ? 8.422 -27.078 -22.625 1 88.19 143 GLN A CA 1
ATOM 1184 C C . GLN A 1 143 ? 7.332 -26.609 -21.672 1 88.19 143 GLN A C 1
ATOM 1186 O O . GLN A 1 143 ? 6.141 -26.703 -21.969 1 88.19 143 GLN A O 1
ATOM 1191 N N . PHE A 1 144 ? 7.801 -26.172 -20.531 1 91 144 PHE A N 1
ATOM 1192 C CA . PHE A 1 144 ? 6.914 -25.562 -19.547 1 91 144 PHE A CA 1
ATOM 1193 C C . PHE A 1 144 ? 7.227 -24.078 -19.375 1 91 144 PHE A C 1
ATOM 1195 O O . PHE A 1 144 ? 8.391 -23.703 -19.219 1 91 144 PHE A O 1
ATOM 1202 N N . LEU A 1 145 ? 6.273 -23.297 -19.531 1 91.56 145 LEU A N 1
ATOM 1203 C CA . LEU A 1 145 ? 6.477 -21.875 -19.328 1 91.56 145 LEU A CA 1
ATOM 1204 C C . LEU A 1 145 ? 6.602 -21.547 -17.844 1 91.56 145 LEU A C 1
ATOM 1206 O O . LEU A 1 145 ? 5.684 -20.984 -17.234 1 91.56 145 LEU A O 1
ATOM 1210 N N . HIS A 1 146 ? 7.621 -21.984 -17.266 1 93.19 146 HIS A N 1
ATOM 1211 C CA . HIS A 1 146 ? 8.016 -21.812 -15.875 1 93.19 146 HIS A CA 1
ATOM 1212 C C . HIS A 1 146 ? 9.391 -21.156 -15.773 1 93.19 146 HIS A C 1
ATOM 1214 O O . HIS A 1 146 ? 10.172 -21.188 -16.734 1 93.19 146 HIS A O 1
ATOM 1220 N N . LYS A 1 147 ? 9.609 -20.516 -14.742 1 92.94 147 LYS A N 1
ATOM 1221 C CA . LYS A 1 147 ? 10.852 -19.766 -14.578 1 92.94 147 LYS A CA 1
ATOM 1222 C C . LYS A 1 147 ? 12.062 -20.688 -14.656 1 92.94 147 LYS A C 1
ATOM 1224 O O . LYS A 1 147 ? 13.125 -20.297 -15.148 1 92.94 147 LYS A O 1
ATOM 1229 N N . ASN A 1 148 ? 11.906 -21.906 -14.125 1 94.31 148 ASN A N 1
ATOM 1230 C CA . ASN A 1 148 ? 12.984 -22.891 -14.188 1 94.31 148 ASN A CA 1
ATOM 1231 C C . ASN A 1 148 ? 12.875 -23.766 -15.438 1 94.31 148 ASN A C 1
ATOM 1233 O O . ASN A 1 148 ? 12.031 -23.516 -16.297 1 94.31 148 ASN A O 1
ATOM 1237 N N . PHE A 1 149 ? 13.828 -24.719 -15.594 1 95.56 149 PHE A N 1
ATOM 1238 C CA . PHE A 1 149 ? 13.836 -25.641 -16.719 1 95.56 149 PHE A CA 1
ATOM 1239 C C . PHE A 1 149 ? 13.328 -27.016 -16.312 1 95.56 149 PHE A C 1
ATOM 1241 O O . PHE A 1 149 ? 13.82 -27.594 -15.344 1 95.56 149 PHE A O 1
ATOM 1248 N N . GLU A 1 150 ? 12.312 -27.438 -16.984 1 94.75 150 GLU A N 1
ATOM 1249 C CA . GLU A 1 150 ? 11.719 -28.719 -16.641 1 94.75 150 GLU A CA 1
ATOM 1250 C C . GLU A 1 150 ? 11.578 -29.609 -17.875 1 94.75 150 GLU A C 1
ATOM 1252 O O . GLU A 1 150 ? 11.477 -29.109 -19 1 94.75 150 GLU A O 1
ATOM 1257 N N . LEU A 1 151 ? 11.609 -30.875 -17.719 1 92.56 151 LEU A N 1
ATOM 1258 C CA . LEU A 1 151 ? 11.305 -31.875 -18.75 1 92.56 151 LEU A CA 1
ATOM 1259 C C . LEU A 1 151 ? 10.602 -33.094 -18.141 1 92.56 151 LEU A C 1
ATOM 1261 O O . LEU A 1 151 ? 10.859 -33.438 -16.984 1 92.56 151 LEU A O 1
ATOM 1265 N N . ILE A 1 152 ? 9.688 -33.688 -18.844 1 90.56 152 ILE A N 1
ATOM 1266 C CA . ILE A 1 152 ? 8.953 -34.844 -18.375 1 90.56 152 ILE A CA 1
ATOM 1267 C C . ILE A 1 152 ? 9.797 -36.094 -18.609 1 90.56 152 ILE A C 1
ATOM 1269 O O . ILE A 1 152 ? 10.438 -36.25 -19.656 1 90.56 152 ILE A O 1
ATOM 1273 N N . LEU A 1 153 ? 9.852 -36.938 -17.609 1 90.38 153 LEU A N 1
ATOM 1274 C CA . LEU A 1 153 ? 10.609 -38.156 -17.703 1 90.38 153 LEU A CA 1
ATOM 1275 C C . LEU A 1 153 ? 9.727 -39.312 -18.188 1 90.38 153 LEU A C 1
ATOM 1277 O O . LEU A 1 153 ? 8.555 -39.406 -17.828 1 90.38 153 LEU A O 1
ATOM 1281 N N . GLY A 1 154 ? 10.312 -40.062 -19.047 1 82.25 154 GLY A N 1
ATOM 1282 C CA . GLY A 1 154 ? 9.625 -41.281 -19.453 1 82.25 154 GLY A CA 1
ATOM 1283 C C . GLY A 1 154 ? 9.75 -42.406 -18.453 1 82.25 154 GLY A C 1
ATOM 1284 O O . GLY A 1 154 ? 10.844 -42.688 -17.938 1 82.25 154 GLY A O 1
ATOM 1285 N N . ASN A 1 155 ? 8.672 -42.938 -17.938 1 81.81 155 ASN A N 1
ATOM 1286 C CA . ASN A 1 155 ? 8.672 -44.031 -16.969 1 81.81 155 ASN A CA 1
ATOM 1287 C C . ASN A 1 155 ? 7.785 -45.188 -17.422 1 81.81 155 ASN A C 1
ATOM 1289 O O . ASN A 1 155 ? 7.105 -45.812 -16.609 1 81.81 155 ASN A O 1
ATOM 1293 N N . THR A 1 156 ? 7.727 -45.469 -18.656 1 76.31 156 THR A N 1
ATOM 1294 C CA . THR A 1 156 ? 6.801 -46.469 -19.188 1 76.31 156 THR A CA 1
ATOM 1295 C C . THR A 1 156 ? 7.418 -47.844 -19.156 1 76.31 156 THR A C 1
ATOM 1297 O O . THR A 1 156 ? 6.711 -48.844 -19.016 1 76.31 156 THR A O 1
ATOM 1300 N N . ASN A 1 157 ? 8.781 -47.938 -19.312 1 80.12 157 ASN A N 1
ATOM 1301 C CA . ASN A 1 157 ? 9.445 -49.25 -19.344 1 80.12 157 ASN A CA 1
ATOM 1302 C C . ASN A 1 157 ? 10.398 -49.406 -18.156 1 80.12 157 ASN A C 1
ATOM 1304 O O . ASN A 1 157 ? 10.867 -48.438 -17.594 1 80.12 157 ASN A O 1
ATOM 1308 N N . ALA A 1 158 ? 10.555 -50.719 -17.828 1 84.62 158 ALA A N 1
ATOM 1309 C CA . ALA A 1 158 ? 11.5 -51 -16.75 1 84.62 158 ALA A CA 1
ATOM 1310 C C . ALA A 1 158 ? 12.938 -50.875 -17.234 1 84.62 158 ALA A C 1
ATOM 1312 O O . ALA A 1 158 ? 13.211 -51.031 -18.422 1 84.62 158 ALA A O 1
ATOM 1313 N N . GLY A 1 159 ? 13.828 -50.562 -16.312 1 86.25 159 GLY A N 1
ATOM 1314 C CA . GLY A 1 159 ? 15.242 -50.469 -16.656 1 86.25 159 GLY A CA 1
ATOM 1315 C C . GLY A 1 159 ? 15.875 -49.156 -16.188 1 86.25 159 GLY A C 1
ATOM 1316 O O . GLY A 1 159 ? 15.25 -48.406 -15.461 1 86.25 159 GLY A O 1
ATOM 1317 N N . ILE A 1 160 ? 17.172 -49.062 -16.578 1 89.31 160 ILE A N 1
ATOM 1318 C CA . ILE A 1 160 ? 17.938 -47.875 -16.172 1 89.31 160 ILE A CA 1
ATOM 1319 C C . ILE A 1 160 ? 18.172 -47 -17.391 1 89.31 160 ILE A C 1
ATOM 1321 O O . ILE A 1 160 ? 18.688 -47.469 -18.422 1 89.31 160 ILE A O 1
ATOM 1325 N N . ASP A 1 161 ? 17.75 -45.812 -17.297 1 90.44 161 ASP A N 1
ATOM 1326 C CA . ASP A 1 161 ? 17.984 -44.812 -18.344 1 90.44 161 ASP A CA 1
ATOM 1327 C C . ASP A 1 161 ? 19.062 -43.812 -17.906 1 90.44 161 ASP A C 1
ATOM 1329 O O . ASP A 1 161 ? 19.047 -43.312 -16.781 1 90.44 161 ASP A O 1
ATOM 1333 N N . ASN A 1 162 ? 20.031 -43.625 -18.75 1 91.88 162 ASN A N 1
ATOM 1334 C CA . ASN A 1 162 ? 21.078 -42.656 -18.5 1 91.88 162 ASN A CA 1
ATOM 1335 C C . ASN A 1 162 ? 20.812 -41.344 -19.234 1 91.88 162 ASN A C 1
ATOM 1337 O O . ASN A 1 162 ? 20.719 -41.312 -20.453 1 91.88 162 ASN A O 1
ATOM 1341 N N . TYR A 1 163 ? 20.656 -40.312 -18.516 1 94.19 163 TYR A N 1
ATOM 1342 C CA . TYR A 1 163 ? 20.5 -38.938 -19.047 1 94.19 163 TYR A CA 1
ATOM 1343 C C . TYR A 1 163 ? 21.828 -38.188 -19.016 1 94.19 163 TYR A C 1
ATOM 1345 O O . TYR A 1 163 ? 22.578 -38.281 -18.047 1 94.19 163 TYR A O 1
ATOM 1353 N N . TYR A 1 164 ? 22.188 -37.562 -20.078 1 95.25 164 TYR A N 1
ATOM 1354 C CA . TYR A 1 164 ? 23.375 -36.719 -20.141 1 95.25 164 TYR A CA 1
ATOM 1355 C C . TYR A 1 164 ? 22.984 -35.25 -20.328 1 95.25 164 TYR A C 1
ATOM 1357 O O . TYR A 1 164 ? 22.203 -34.906 -21.219 1 95.25 164 TYR A O 1
ATOM 1365 N N . ILE A 1 165 ? 23.516 -34.438 -19.5 1 96.62 165 ILE A N 1
ATOM 1366 C CA . ILE A 1 165 ? 23.172 -33.031 -19.5 1 96.62 165 ILE A CA 1
ATOM 1367 C C . ILE A 1 165 ? 24.422 -32.188 -19.75 1 96.62 165 ILE A C 1
ATOM 1369 O O . ILE A 1 165 ? 25.391 -32.281 -19 1 96.62 165 ILE A O 1
ATOM 1373 N N . LYS A 1 166 ? 24.375 -31.438 -20.797 1 97 166 LYS A N 1
ATOM 1374 C CA . LYS A 1 166 ? 25.438 -30.484 -21.125 1 97 166 LYS A CA 1
ATOM 1375 C C . LYS A 1 166 ? 25.109 -29.094 -20.609 1 97 166 LYS A C 1
ATOM 1377 O O . LYS A 1 166 ? 24.094 -28.5 -20.984 1 97 166 LYS A O 1
ATOM 1382 N N . VAL A 1 167 ? 25.969 -28.531 -19.75 1 96.44 167 VAL A N 1
ATOM 1383 C CA . VAL A 1 167 ? 25.703 -27.25 -19.109 1 96.44 167 VAL A CA 1
ATOM 1384 C C . VAL A 1 167 ? 26.812 -26.266 -19.5 1 96.44 167 VAL A C 1
ATOM 1386 O O . VAL A 1 167 ? 27.984 -26.531 -19.281 1 96.44 167 VAL A O 1
ATOM 1389 N N . ARG A 1 168 ? 26.406 -25.156 -20.047 1 94.94 168 ARG A N 1
ATOM 1390 C CA . ARG A 1 168 ? 27.281 -24.031 -20.359 1 94.94 168 ARG A CA 1
ATOM 1391 C C . ARG A 1 168 ? 26.656 -22.703 -19.922 1 94.94 168 ARG A C 1
ATOM 1393 O O . ARG A 1 168 ? 25.484 -22.438 -20.234 1 94.94 168 ARG A O 1
ATOM 1400 N N . SER A 1 169 ? 27.391 -21.938 -19.141 1 92.31 169 SER A N 1
ATOM 1401 C CA . SER A 1 169 ? 26.844 -20.703 -18.609 1 92.31 169 SER A CA 1
ATOM 1402 C C . SER A 1 169 ? 27.906 -19.609 -18.562 1 92.31 169 SER A C 1
ATOM 1404 O O . SER A 1 169 ? 29.078 -19.875 -18.266 1 92.31 169 SER A O 1
ATOM 1406 N N . SER A 1 170 ? 27.516 -18.375 -18.906 1 86 170 SER A N 1
ATOM 1407 C CA . SER A 1 170 ? 28.422 -17.234 -18.844 1 86 170 SER A CA 1
ATOM 1408 C C . SER A 1 170 ? 28.578 -16.719 -17.422 1 86 170 SER A C 1
ATOM 1410 O O . SER A 1 170 ? 29.5 -15.969 -17.109 1 86 170 SER A O 1
ATOM 1412 N N . GLN A 1 171 ? 27.719 -17.125 -16.562 1 82.25 171 GLN A N 1
ATOM 1413 C CA . GLN A 1 171 ? 27.797 -16.828 -15.133 1 82.25 171 GLN A CA 1
ATOM 1414 C C . GLN A 1 171 ? 27.922 -18.094 -14.312 1 82.25 171 GLN A C 1
ATOM 1416 O O . GLN A 1 171 ? 27.641 -19.188 -14.805 1 82.25 171 GLN A O 1
ATOM 1421 N N . LYS A 1 172 ? 28.391 -17.922 -13.047 1 85 172 LYS A N 1
ATOM 1422 C CA . LYS A 1 172 ? 28.5 -19.094 -12.188 1 85 172 LYS A CA 1
ATOM 1423 C C . LYS A 1 172 ? 27.125 -19.734 -11.961 1 85 172 LYS A C 1
ATOM 1425 O O . LYS A 1 172 ? 26.203 -19.094 -11.484 1 85 172 LYS A O 1
ATOM 1430 N N . ALA A 1 173 ? 27.078 -20.969 -12.359 1 88.81 173 ALA A N 1
ATOM 1431 C CA . ALA A 1 173 ? 25.797 -21.672 -12.336 1 88.81 173 ALA A CA 1
ATOM 1432 C C . ALA A 1 173 ? 25.719 -22.641 -11.148 1 88.81 173 ALA A C 1
ATOM 1434 O O . ALA A 1 173 ? 26.719 -23.266 -10.789 1 88.81 173 ALA A O 1
ATOM 1435 N N . ASP A 1 174 ? 24.594 -22.609 -10.508 1 88.38 174 ASP A N 1
ATOM 1436 C CA . ASP A 1 174 ? 24.297 -23.594 -9.477 1 88.38 174 ASP A CA 1
ATOM 1437 C C . ASP A 1 174 ? 23.594 -24.812 -10.078 1 88.38 174 ASP A C 1
ATOM 1439 O O . ASP A 1 174 ? 22.375 -24.797 -10.281 1 88.38 174 ASP A O 1
ATOM 1443 N N . ILE A 1 175 ? 24.312 -25.891 -10.312 1 92.62 175 ILE A N 1
ATOM 1444 C CA . ILE A 1 175 ? 23.75 -27.078 -10.914 1 92.62 175 ILE A CA 1
ATOM 1445 C C . ILE A 1 175 ? 23.031 -27.906 -9.844 1 92.62 175 ILE A C 1
ATOM 1447 O O . ILE A 1 175 ? 23.656 -28.672 -9.109 1 92.62 175 ILE A O 1
ATOM 1451 N N . ARG A 1 176 ? 21.828 -27.734 -9.75 1 91.56 176 ARG A N 1
ATOM 1452 C CA . ARG A 1 176 ? 20.922 -28.469 -8.859 1 91.56 176 ARG A CA 1
ATOM 1453 C C . ARG A 1 176 ? 19.734 -29.047 -9.625 1 91.56 176 ARG A C 1
ATOM 1455 O O . ARG A 1 176 ? 19.031 -28.312 -10.32 1 91.56 176 ARG A O 1
ATOM 1462 N N . ILE A 1 177 ? 19.578 -30.328 -9.484 1 94 177 ILE A N 1
ATOM 1463 C CA . ILE A 1 177 ? 18.547 -31.031 -10.242 1 94 177 ILE A CA 1
ATOM 1464 C C . ILE A 1 177 ? 17.578 -31.703 -9.289 1 94 177 ILE A C 1
ATOM 1466 O O . ILE A 1 177 ? 17.984 -32.344 -8.32 1 94 177 ILE A O 1
ATOM 1470 N N . ALA A 1 178 ? 16.359 -31.484 -9.531 1 93.69 178 ALA A N 1
ATOM 1471 C CA . ALA A 1 178 ? 15.312 -32.094 -8.711 1 93.69 178 ALA A CA 1
ATOM 1472 C C . ALA A 1 178 ? 14.477 -33.062 -9.547 1 93.69 178 ALA A C 1
ATOM 1474 O O . ALA A 1 178 ? 14.102 -32.75 -10.68 1 93.69 178 ALA A O 1
ATOM 1475 N N . ILE A 1 179 ? 14.32 -34.25 -9.062 1 93.56 179 ILE A N 1
ATOM 1476 C CA . ILE A 1 179 ? 13.391 -35.219 -9.617 1 93.56 179 ILE A CA 1
ATOM 1477 C C . ILE A 1 179 ? 12.148 -35.312 -8.734 1 93.56 179 ILE A C 1
ATOM 1479 O O . ILE A 1 179 ? 12.242 -35.656 -7.555 1 93.56 179 ILE A O 1
ATOM 1483 N N . ARG A 1 180 ? 11.07 -34.938 -9.273 1 92.62 180 ARG A N 1
ATOM 1484 C CA . ARG A 1 180 ? 9.852 -34.938 -8.477 1 92.62 180 ARG A CA 1
ATOM 1485 C C . ARG A 1 180 ? 8.641 -35.344 -9.312 1 92.62 180 ARG A C 1
ATOM 1487 O O . ARG A 1 180 ? 8.719 -35.375 -10.539 1 92.62 180 ARG A O 1
ATOM 1494 N N . SER A 1 181 ? 7.598 -35.688 -8.617 1 91.19 181 SER A N 1
ATOM 1495 C CA . SER A 1 181 ? 6.336 -35.969 -9.297 1 91.19 181 SER A CA 1
ATOM 1496 C C . SER A 1 181 ? 5.703 -34.688 -9.836 1 91.19 181 SER A C 1
ATOM 1498 O O . SER A 1 181 ? 5.914 -33.594 -9.297 1 91.19 181 SER A O 1
ATOM 1500 N N . VAL A 1 182 ? 4.98 -34.844 -10.945 1 90.69 182 VAL A N 1
ATOM 1501 C CA . VAL A 1 182 ? 4.293 -33.688 -11.539 1 90.69 182 VAL A CA 1
ATOM 1502 C C . VAL A 1 182 ? 3.334 -33.062 -10.523 1 90.69 182 VAL A C 1
ATOM 1504 O O . VAL A 1 182 ? 3.174 -31.859 -10.469 1 90.69 182 VAL A O 1
ATOM 1507 N N . ASN A 1 183 ? 2.697 -33.844 -9.672 1 90.06 183 ASN A N 1
ATOM 1508 C CA . ASN A 1 183 ? 1.798 -33.375 -8.625 1 90.06 183 ASN A CA 1
ATOM 1509 C C . ASN A 1 183 ? 2.52 -32.469 -7.645 1 90.06 183 ASN A C 1
ATOM 1511 O O . ASN A 1 183 ? 2.02 -31.391 -7.309 1 90.06 183 ASN A O 1
ATOM 1515 N N . ARG A 1 184 ? 3.654 -32.938 -7.219 1 91.06 184 ARG A N 1
ATOM 1516 C CA . ARG A 1 184 ? 4.445 -32.125 -6.285 1 91.06 184 ARG A CA 1
ATOM 1517 C C . ARG A 1 184 ? 4.945 -30.844 -6.945 1 91.06 184 ARG A C 1
ATOM 1519 O O . ARG A 1 184 ? 5.008 -29.797 -6.305 1 91.06 184 ARG A O 1
ATOM 1526 N N . PHE A 1 185 ? 5.312 -30.953 -8.172 1 92.69 185 PHE A N 1
ATOM 1527 C CA . PHE A 1 185 ? 5.797 -29.797 -8.906 1 92.69 185 PHE A CA 1
ATOM 1528 C C . PHE A 1 185 ? 4.719 -28.719 -9 1 92.69 185 PHE A C 1
ATOM 1530 O O . PHE A 1 185 ? 4.988 -27.547 -8.773 1 92.69 185 PHE A O 1
ATOM 1537 N N . VAL A 1 186 ? 3.541 -29.141 -9.344 1 91 186 VAL A N 1
ATOM 1538 C CA . VAL A 1 186 ? 2.443 -28.188 -9.516 1 91 186 VAL A CA 1
ATOM 1539 C C . VAL A 1 186 ? 2.158 -27.484 -8.195 1 91 186 VAL A C 1
ATOM 1541 O O . VAL A 1 186 ? 1.982 -26.266 -8.164 1 91 186 VAL A O 1
ATOM 1544 N N . ASN A 1 187 ? 2.143 -28.203 -7.137 1 90 187 ASN A N 1
ATOM 1545 C CA . ASN A 1 187 ? 1.896 -27.625 -5.82 1 90 187 ASN A CA 1
ATOM 1546 C C . ASN A 1 187 ? 2.969 -26.609 -5.449 1 90 187 ASN A C 1
ATOM 1548 O O . ASN A 1 187 ? 2.654 -25.484 -5.055 1 90 187 ASN A O 1
ATOM 1552 N N . TYR A 1 188 ? 4.152 -27.047 -5.57 1 90.12 188 TYR A N 1
ATOM 1553 C CA . TYR A 1 188 ? 5.277 -26.188 -5.215 1 90.12 188 TYR A CA 1
ATOM 1554 C C . TYR A 1 188 ? 5.328 -24.953 -6.117 1 90.12 188 TYR A C 1
ATOM 1556 O O . TYR A 1 188 ? 5.52 -23.828 -5.641 1 90.12 188 TYR A O 1
ATOM 1564 N N . ALA A 1 189 ? 5.184 -25.109 -7.395 1 92.56 189 ALA A N 1
ATOM 1565 C CA . ALA A 1 189 ? 5.258 -24.031 -8.375 1 92.56 189 ALA A CA 1
ATOM 1566 C C . ALA A 1 189 ? 4.148 -23 -8.141 1 92.56 189 ALA A C 1
ATOM 1568 O O . ALA A 1 189 ? 4.395 -21.797 -8.188 1 92.56 189 ALA A O 1
ATOM 1569 N N . MET A 1 190 ? 2.99 -23.5 -7.875 1 93.38 190 MET A N 1
ATOM 1570 C CA . MET A 1 190 ? 1.859 -22.609 -7.629 1 93.38 190 MET A CA 1
ATOM 1571 C C . MET A 1 190 ? 2.076 -21.797 -6.363 1 93.38 190 MET A C 1
ATOM 1573 O O . MET A 1 190 ? 1.804 -20.594 -6.344 1 93.38 190 MET A O 1
ATOM 1577 N N . ASN A 1 191 ? 2.543 -22.406 -5.312 1 92.56 191 ASN A N 1
ATOM 1578 C CA . ASN A 1 191 ? 2.803 -21.703 -4.062 1 92.56 191 ASN A CA 1
ATOM 1579 C C . ASN A 1 191 ? 3.891 -20.641 -4.23 1 92.56 191 ASN A C 1
ATOM 1581 O O . ASN A 1 191 ? 3.811 -19.562 -3.643 1 92.56 191 ASN A O 1
ATOM 1585 N N . GLU A 1 192 ? 4.855 -20.969 -4.988 1 91.94 192 GLU A N 1
ATOM 1586 C CA . GLU A 1 192 ? 5.945 -20.031 -5.227 1 91.94 192 GLU A CA 1
ATOM 1587 C C . GLU A 1 192 ? 5.457 -18.828 -6.02 1 91.94 192 GLU A C 1
ATOM 1589 O O . GLU A 1 192 ? 5.773 -17.672 -5.68 1 91.94 192 GLU A O 1
ATOM 1594 N N . TYR A 1 193 ? 4.738 -19.031 -7.105 1 94.25 193 TYR A N 1
ATOM 1595 C CA . TYR A 1 193 ? 4.227 -17.938 -7.926 1 94.25 193 TYR A CA 1
ATOM 1596 C C . TYR A 1 193 ? 3.215 -17.109 -7.152 1 94.25 193 TYR A C 1
ATOM 1598 O O . TYR A 1 193 ? 3.133 -15.891 -7.34 1 94.25 193 TYR A O 1
ATOM 1606 N N . PHE A 1 194 ? 2.447 -17.812 -6.32 1 94.56 194 PHE A N 1
ATOM 1607 C CA . PHE A 1 194 ? 1.527 -17.078 -5.449 1 94.56 194 PHE A CA 1
ATOM 1608 C C . PHE A 1 194 ? 2.289 -16.141 -4.523 1 94.56 194 PHE A C 1
ATOM 1610 O O . PHE A 1 194 ? 1.905 -14.984 -4.352 1 94.56 194 PHE A O 1
ATOM 1617 N N . ALA A 1 195 ? 3.34 -16.625 -3.951 1 92.44 195 ALA A N 1
ATOM 1618 C CA . ALA A 1 195 ? 4.168 -15.812 -3.059 1 92.44 195 ALA A CA 1
ATOM 1619 C C . ALA A 1 195 ? 4.812 -14.648 -3.805 1 92.44 195 ALA A C 1
ATOM 1621 O O . ALA A 1 195 ? 4.887 -13.539 -3.283 1 92.44 195 ALA A O 1
ATOM 1622 N N . TYR A 1 196 ? 5.277 -14.906 -5.023 1 93.62 196 TYR A N 1
ATOM 1623 C CA . TYR A 1 196 ? 5.816 -13.844 -5.859 1 93.62 196 TYR A CA 1
ATOM 1624 C C . TYR A 1 196 ? 4.766 -12.773 -6.129 1 93.62 196 TYR A C 1
ATOM 1626 O O . TYR A 1 196 ? 5.055 -11.578 -6.055 1 93.62 196 TYR A O 1
ATOM 1634 N N . GLY A 1 197 ? 3.605 -13.266 -6.43 1 94.56 197 GLY A N 1
ATOM 1635 C CA . GLY A 1 197 ? 2.533 -12.312 -6.672 1 94.56 197 GLY A CA 1
ATOM 1636 C C . GLY A 1 197 ? 2.254 -11.406 -5.484 1 94.56 197 GLY A C 1
ATOM 1637 O O . GLY A 1 197 ? 2.07 -10.203 -5.645 1 94.56 197 GLY A O 1
ATOM 1638 N N . ILE A 1 198 ? 2.234 -12.031 -4.34 1 93.69 198 ILE A N 1
ATOM 1639 C CA . ILE A 1 198 ? 2.012 -11.258 -3.119 1 93.69 198 ILE A CA 1
ATOM 1640 C C . ILE A 1 198 ? 3.092 -10.188 -2.982 1 93.69 198 ILE A C 1
ATOM 1642 O O . ILE A 1 198 ? 2.787 -9.023 -2.725 1 93.69 198 ILE A O 1
ATOM 1646 N N . PHE A 1 199 ? 4.25 -10.547 -3.162 1 93.38 199 PHE A N 1
ATOM 1647 C CA . PHE A 1 199 ? 5.387 -9.648 -3.01 1 93.38 199 PHE A CA 1
ATOM 1648 C C . PHE A 1 199 ? 5.312 -8.5 -4.012 1 93.38 199 PHE A C 1
ATOM 1650 O O . PHE A 1 199 ? 5.402 -7.332 -3.637 1 93.38 199 PHE A O 1
ATOM 1657 N N . TYR A 1 200 ? 5.117 -8.789 -5.25 1 94.94 200 TYR A N 1
ATOM 1658 C CA . TYR A 1 200 ? 5.129 -7.766 -6.289 1 94.94 200 TYR A CA 1
ATOM 1659 C C . TYR A 1 200 ? 3.854 -6.93 -6.242 1 94.94 200 TYR A C 1
ATOM 1661 O O . TYR A 1 200 ? 3.865 -5.75 -6.605 1 94.94 200 TYR A O 1
ATOM 1669 N N . GLY A 1 201 ? 2.77 -7.586 -5.848 1 94.56 201 GLY A N 1
ATOM 1670 C CA . GLY A 1 201 ? 1.563 -6.805 -5.629 1 94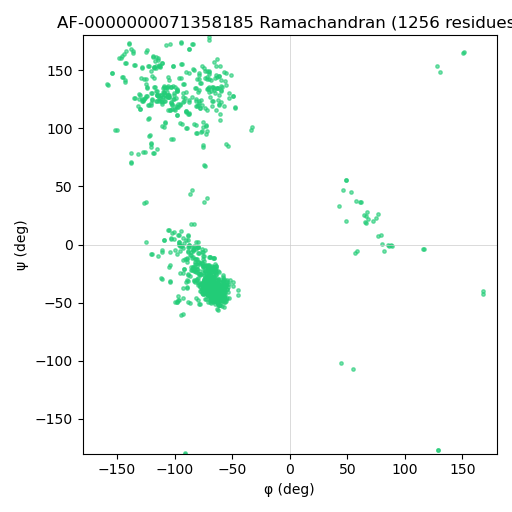.56 201 GLY A CA 1
ATOM 1671 C C . GLY A 1 201 ? 1.726 -5.746 -4.555 1 94.56 201 GLY A C 1
ATOM 1672 O O . GLY A 1 201 ? 1.244 -4.621 -4.707 1 94.56 201 GLY A O 1
ATOM 1673 N N . MET A 1 202 ? 2.389 -6.121 -3.518 1 94.88 202 MET A N 1
ATOM 1674 C CA . MET A 1 202 ? 2.643 -5.18 -2.43 1 94.88 202 MET A CA 1
ATOM 1675 C C . MET A 1 202 ? 3.469 -3.994 -2.918 1 94.88 202 MET A C 1
ATOM 1677 O O . MET A 1 202 ? 3.158 -2.844 -2.605 1 94.88 202 MET A O 1
ATOM 1681 N N . ILE A 1 203 ? 4.465 -4.234 -3.707 1 95.12 203 ILE A N 1
ATOM 1682 C CA . ILE A 1 203 ? 5.316 -3.178 -4.234 1 95.12 203 ILE A CA 1
ATOM 1683 C C . ILE A 1 203 ? 4.512 -2.289 -5.18 1 95.12 203 ILE A C 1
ATOM 1685 O O . ILE A 1 203 ? 4.605 -1.061 -5.121 1 95.12 203 ILE A O 1
ATOM 1689 N N . ALA A 1 204 ? 3.713 -2.943 -5.957 1 94.75 204 ALA A N 1
ATOM 1690 C CA . ALA A 1 204 ? 2.951 -2.217 -6.973 1 94.75 204 ALA A CA 1
ATOM 1691 C C . ALA A 1 204 ? 1.977 -1.236 -6.328 1 94.75 204 ALA A C 1
ATOM 1693 O O . ALA A 1 204 ? 1.891 -0.077 -6.738 1 94.75 204 ALA A O 1
ATOM 1694 N N . ILE A 1 205 ? 1.304 -1.663 -5.324 1 94.5 205 ILE A N 1
ATOM 1695 C CA . ILE A 1 205 ? 0.264 -0.815 -4.75 1 94.5 205 ILE A CA 1
ATOM 1696 C C . ILE A 1 205 ? 0.903 0.298 -3.924 1 94.5 205 ILE A C 1
ATOM 1698 O O . ILE A 1 205 ? 0.38 1.413 -3.863 1 94.5 205 ILE A O 1
ATOM 1702 N N . ILE A 1 206 ? 2.002 0.005 -3.262 1 93.81 206 ILE A N 1
ATOM 1703 C CA . ILE A 1 206 ? 2.713 1.055 -2.541 1 93.81 206 ILE A CA 1
ATOM 1704 C C . ILE A 1 206 ? 3.217 2.107 -3.527 1 93.81 206 ILE A C 1
ATOM 1706 O O . ILE A 1 206 ? 3.186 3.305 -3.234 1 93.81 206 ILE A O 1
ATOM 1710 N N . GLY A 1 207 ? 3.717 1.59 -4.684 1 94.69 207 GLY A N 1
ATOM 1711 C CA . GLY A 1 207 ? 4.129 2.508 -5.73 1 94.69 207 GLY A CA 1
ATOM 1712 C C . GLY A 1 207 ? 2.996 3.373 -6.25 1 94.69 207 GLY A C 1
ATOM 1713 O O . GLY A 1 207 ? 3.148 4.586 -6.391 1 94.69 207 GLY A O 1
ATOM 1714 N N . LEU A 1 208 ? 1.896 2.814 -6.402 1 93.62 208 LEU A N 1
ATOM 1715 C CA . LEU A 1 208 ? 0.73 3.545 -6.887 1 93.62 208 LEU A CA 1
ATOM 1716 C C . LEU A 1 208 ? 0.248 4.555 -5.852 1 93.62 208 LEU A C 1
ATOM 1718 O O . LEU A 1 208 ? -0.135 5.672 -6.199 1 93.62 208 LEU A O 1
ATOM 1722 N N . TYR A 1 209 ? 0.218 4.18 -4.605 1 93.38 209 TYR A N 1
ATOM 1723 C CA . TYR A 1 209 ? -0.171 5.078 -3.525 1 93.38 209 TYR A CA 1
ATOM 1724 C C . TYR A 1 209 ? 0.731 6.305 -3.486 1 93.38 209 TYR A C 1
ATOM 1726 O O . TYR A 1 209 ? 0.247 7.438 -3.404 1 93.38 209 TYR A O 1
ATOM 1734 N N . ASN A 1 210 ? 2.012 6.02 -3.576 1 92.5 210 ASN A N 1
ATOM 1735 C CA . ASN A 1 210 ? 2.953 7.133 -3.525 1 92.5 210 ASN A CA 1
ATOM 1736 C C . ASN A 1 210 ? 2.84 8.023 -4.762 1 92.5 210 ASN A C 1
ATOM 1738 O O . ASN A 1 210 ? 3.043 9.234 -4.684 1 92.5 210 ASN A O 1
ATOM 1742 N N . LEU A 1 211 ? 2.525 7.465 -5.863 1 93.44 211 LEU A N 1
ATOM 1743 C CA . LEU A 1 211 ? 2.297 8.242 -7.074 1 93.44 211 LEU A CA 1
ATOM 1744 C C . LEU A 1 211 ? 1.072 9.141 -6.922 1 93.44 211 LEU A C 1
ATOM 1746 O O . LEU A 1 211 ? 1.085 10.297 -7.352 1 93.44 211 LEU A O 1
ATOM 1750 N N . LEU A 1 212 ? 0.054 8.602 -6.316 1 90.38 212 LEU A N 1
ATOM 1751 C CA . LEU A 1 212 ? -1.155 9.375 -6.07 1 90.38 212 LEU A CA 1
ATOM 1752 C C . LEU A 1 212 ? -0.876 10.523 -5.102 1 90.38 212 LEU A C 1
ATOM 1754 O O . LEU A 1 212 ? -1.36 11.641 -5.301 1 90.38 212 LEU A O 1
ATOM 1758 N N . VAL A 1 213 ? -0.142 10.227 -4.066 1 89.75 213 VAL A N 1
ATOM 1759 C CA . VAL A 1 213 ? 0.208 11.258 -3.096 1 89.75 213 VAL A CA 1
ATOM 1760 C C . VAL A 1 213 ? 1.022 12.352 -3.777 1 89.75 213 VAL A C 1
ATOM 1762 O O . VAL A 1 213 ? 0.863 13.539 -3.467 1 89.75 213 VAL A O 1
ATOM 1765 N N . TYR A 1 214 ? 1.867 12.055 -4.734 1 92.69 214 TYR A N 1
ATOM 1766 C CA . TYR A 1 214 ? 2.668 13.023 -5.48 1 92.69 214 TYR A CA 1
ATOM 1767 C C . TYR A 1 214 ? 1.779 13.992 -6.246 1 92.69 214 TYR A C 1
ATOM 1769 O O . TYR A 1 214 ? 2.092 15.18 -6.348 1 92.69 214 TYR A O 1
ATOM 1777 N N . THR A 1 215 ? 0.724 13.531 -6.777 1 87.5 215 THR A N 1
ATOM 1778 C CA . THR A 1 215 ? -0.16 14.375 -7.574 1 87.5 215 THR A CA 1
ATOM 1779 C C . THR A 1 215 ? -0.817 15.445 -6.703 1 87.5 215 THR A C 1
ATOM 1781 O O . THR A 1 215 ? -1.171 16.516 -7.191 1 87.5 215 THR A O 1
ATOM 1784 N N . VAL A 1 216 ? -0.926 15.172 -5.477 1 82.5 216 VAL A N 1
ATOM 1785 C CA . VAL A 1 216 ? -1.611 16.109 -4.594 1 82.5 216 VAL A CA 1
ATOM 1786 C C . VAL A 1 216 ? -0.589 17 -3.896 1 82.5 216 VAL A C 1
ATOM 1788 O O . VAL A 1 216 ? -0.734 18.234 -3.881 1 82.5 216 VAL A O 1
ATOM 1791 N N . ILE A 1 217 ? 0.472 16.391 -3.334 1 83.62 217 ILE A N 1
ATOM 1792 C CA . ILE A 1 217 ? 1.454 17.141 -2.555 1 83.62 217 ILE A CA 1
ATOM 1793 C C . ILE A 1 217 ? 2.475 17.781 -3.488 1 83.62 217 ILE A C 1
ATOM 1795 O O . ILE A 1 217 ? 3.029 18.844 -3.18 1 83.62 217 ILE A O 1
ATOM 1799 N N . ARG A 1 218 ? 2.826 17.203 -4.672 1 88.81 218 ARG A N 1
ATOM 1800 C CA . ARG A 1 218 ? 3.68 17.703 -5.742 1 88.81 218 ARG A CA 1
ATOM 1801 C C . ARG A 1 218 ? 5.098 17.953 -5.242 1 88.81 218 ARG A C 1
ATOM 1803 O O . ARG A 1 218 ? 5.707 18.984 -5.57 1 88.81 218 ARG A O 1
ATOM 1810 N N . GLU A 1 219 ? 5.566 17.125 -4.371 1 91.12 219 GLU A N 1
ATOM 1811 C CA . GLU A 1 219 ? 6.965 17.125 -3.963 1 91.12 219 GLU A CA 1
ATOM 1812 C C . GLU A 1 219 ? 7.754 16.031 -4.676 1 91.12 219 GLU A C 1
ATOM 1814 O O . GLU A 1 219 ? 7.305 14.891 -4.758 1 91.12 219 GLU A O 1
ATOM 1819 N N . ILE A 1 220 ? 8.867 16.344 -5.125 1 93.75 220 ILE A N 1
ATOM 1820 C CA . ILE A 1 220 ? 9.656 15.508 -6.016 1 93.75 220 ILE A CA 1
ATOM 1821 C C . ILE A 1 220 ? 10.133 14.266 -5.266 1 93.75 220 ILE A C 1
ATOM 1823 O O . ILE A 1 220 ? 10.414 13.234 -5.879 1 93.75 220 ILE A O 1
ATOM 1827 N N . LYS A 1 221 ? 10.328 14.297 -3.932 1 93.12 221 LYS A N 1
ATOM 1828 C CA . LYS A 1 221 ? 10.812 13.148 -3.17 1 93.12 221 LYS A CA 1
ATOM 1829 C C . LYS A 1 221 ? 9.883 11.945 -3.336 1 93.12 221 LYS A C 1
ATOM 1831 O O . LYS A 1 221 ? 10.344 10.805 -3.367 1 93.12 221 LYS A O 1
ATOM 1836 N N . TYR A 1 222 ? 8.516 12.203 -3.535 1 92.88 222 TYR A N 1
ATOM 1837 C CA . TYR A 1 222 ? 7.562 11.117 -3.746 1 92.88 222 TYR A CA 1
ATOM 1838 C C . TYR A 1 222 ? 7.785 10.445 -5.098 1 92.88 222 TYR A C 1
ATOM 1840 O O . TYR A 1 222 ? 7.629 9.234 -5.23 1 92.88 222 TYR A O 1
ATOM 1848 N N . LEU A 1 223 ? 8.164 11.242 -6.043 1 94.62 223 LEU A N 1
ATOM 1849 C CA . LEU A 1 223 ? 8.445 10.703 -7.367 1 94.62 223 LEU A CA 1
ATOM 1850 C C . LEU A 1 223 ? 9.711 9.852 -7.352 1 94.62 223 LEU A C 1
ATOM 1852 O O . LEU A 1 223 ? 9.734 8.758 -7.918 1 94.62 223 LEU A O 1
ATOM 1856 N N . TYR A 1 224 ? 10.805 10.383 -6.734 1 96.75 224 TYR A N 1
ATOM 1857 C CA . TYR A 1 224 ? 12.039 9.617 -6.605 1 96.75 224 TYR A CA 1
ATOM 1858 C C . TYR A 1 224 ? 11.797 8.297 -5.891 1 96.75 224 TYR A C 1
ATOM 1860 O O . TYR A 1 224 ? 12.336 7.262 -6.277 1 96.75 224 TYR A O 1
ATOM 1868 N N . TYR A 1 225 ? 10.977 8.383 -4.879 1 96.38 225 TYR A N 1
ATOM 1869 C CA . TYR A 1 225 ? 10.68 7.18 -4.113 1 96.38 225 TYR A CA 1
ATOM 1870 C C . TYR A 1 225 ? 9.906 6.168 -4.957 1 96.38 225 TYR A C 1
ATOM 1872 O O . TYR A 1 225 ? 10.156 4.965 -4.871 1 96.38 225 TYR A O 1
ATOM 1880 N N . THR A 1 226 ? 8.938 6.609 -5.754 1 96.56 226 THR A N 1
ATOM 1881 C CA . THR A 1 226 ? 8.18 5.734 -6.641 1 96.56 226 THR A CA 1
ATOM 1882 C C . THR A 1 226 ? 9.102 5.047 -7.645 1 96.56 226 THR A C 1
ATOM 1884 O O . THR A 1 226 ? 8.969 3.85 -7.898 1 96.56 226 THR A O 1
ATOM 1887 N N . PHE A 1 227 ? 10.016 5.773 -8.172 1 97.19 227 PHE A N 1
ATOM 1888 C CA . PHE A 1 227 ? 10.969 5.191 -9.117 1 97.19 227 PHE A CA 1
ATOM 1889 C C . PHE A 1 227 ? 11.867 4.184 -8.422 1 97.19 227 PHE A C 1
ATOM 1891 O O . PHE A 1 227 ? 12.242 3.166 -9.008 1 97.19 227 PHE A O 1
ATOM 1898 N N . TYR A 1 228 ? 12.25 4.52 -7.191 1 96.69 228 TYR A N 1
ATOM 1899 C CA . TYR A 1 228 ? 13.016 3.58 -6.383 1 96.69 228 TYR A CA 1
ATOM 1900 C C . TYR A 1 228 ? 12.258 2.268 -6.211 1 96.69 228 TYR A C 1
ATOM 1902 O O . TYR A 1 228 ? 12.82 1.188 -6.41 1 96.69 228 TYR A O 1
ATOM 1910 N N . LEU A 1 229 ? 10.977 2.346 -5.902 1 95.88 229 LEU A N 1
ATOM 1911 C CA . LEU A 1 229 ? 10.141 1.167 -5.691 1 95.88 229 LEU A CA 1
ATOM 1912 C C . LEU A 1 229 ? 10.016 0.356 -6.977 1 95.88 229 LEU A C 1
ATOM 1914 O O . LEU A 1 229 ? 10.109 -0.873 -6.953 1 95.88 229 LEU A O 1
ATOM 1918 N N . LEU A 1 230 ? 9.828 1.049 -8.086 1 95.69 230 LEU A N 1
ATOM 1919 C CA . LEU A 1 230 ? 9.695 0.384 -9.375 1 95.69 230 LEU A CA 1
ATOM 1920 C C . LEU A 1 230 ? 10.992 -0.322 -9.758 1 95.69 230 LEU A C 1
ATOM 1922 O O . LEU A 1 230 ? 10.969 -1.439 -10.273 1 95.69 230 LEU A O 1
ATOM 1926 N N . SER A 1 231 ? 12.07 0.322 -9.469 1 95.81 231 SER A N 1
ATOM 1927 C CA . SER A 1 231 ? 13.375 -0.265 -9.773 1 95.81 231 SER A CA 1
ATOM 1928 C C . SER A 1 231 ? 13.633 -1.508 -8.93 1 95.81 231 SER A C 1
ATOM 1930 O O . SER A 1 231 ? 14.148 -2.508 -9.43 1 95.81 231 SER A O 1
ATOM 1932 N N . VAL A 1 232 ? 13.281 -1.43 -7.695 1 93.5 232 VAL A N 1
ATOM 1933 C CA . VAL A 1 232 ? 13.453 -2.584 -6.82 1 93.5 232 VAL A CA 1
ATOM 1934 C C . VAL A 1 232 ? 12.57 -3.732 -7.301 1 93.5 232 VAL A C 1
ATOM 1936 O O . VAL A 1 232 ? 13 -4.887 -7.324 1 93.5 232 VAL A O 1
ATOM 1939 N N . GLY A 1 233 ? 11.32 -3.432 -7.688 1 94.06 233 GLY A N 1
ATOM 1940 C CA . GLY A 1 233 ? 10.406 -4.445 -8.188 1 94.06 233 GLY A CA 1
ATOM 1941 C C . GLY A 1 233 ? 10.914 -5.152 -9.43 1 94.06 233 GLY A C 1
ATOM 1942 O O . GLY A 1 233 ? 10.93 -6.383 -9.484 1 94.06 233 GLY A O 1
ATOM 1943 N N . ILE A 1 234 ? 11.367 -4.445 -10.359 1 95.25 234 ILE A N 1
ATOM 1944 C CA . ILE A 1 234 ? 11.828 -5.031 -11.617 1 95.25 234 ILE A CA 1
ATOM 1945 C C . ILE A 1 234 ? 13.133 -5.789 -11.383 1 95.25 234 ILE A C 1
ATOM 1947 O O . ILE A 1 234 ? 13.344 -6.863 -11.953 1 95.25 234 ILE A O 1
ATOM 1951 N N . TYR A 1 235 ? 13.992 -5.215 -10.562 1 92.69 235 TYR A N 1
ATOM 1952 C CA . TYR A 1 235 ? 15.227 -5.918 -10.219 1 92.69 235 TYR A CA 1
ATOM 1953 C C . TYR A 1 235 ? 14.922 -7.262 -9.562 1 92.69 235 TYR A C 1
ATOM 1955 O O . TYR A 1 235 ? 15.523 -8.281 -9.914 1 92.69 235 TYR A O 1
ATOM 1963 N N . ALA A 1 236 ? 14.055 -7.23 -8.609 1 91.12 236 ALA A N 1
ATOM 1964 C CA . ALA A 1 236 ? 13.672 -8.469 -7.941 1 91.12 236 ALA A CA 1
ATOM 1965 C C . ALA A 1 236 ? 13.07 -9.469 -8.93 1 91.12 236 ALA A C 1
ATOM 1967 O O . ALA A 1 236 ? 13.312 -10.672 -8.828 1 91.12 236 ALA A O 1
ATOM 1968 N N . MET A 1 237 ? 12.297 -8.984 -9.875 1 94.12 237 MET A N 1
ATOM 1969 C CA . MET A 1 237 ? 11.719 -9.852 -10.898 1 94.12 237 MET A CA 1
ATOM 1970 C C . MET A 1 237 ? 12.812 -10.477 -11.758 1 94.12 237 MET A C 1
ATOM 1972 O O . MET A 1 237 ? 12.68 -11.625 -12.195 1 94.12 237 MET A O 1
ATOM 1976 N N . CYS A 1 238 ? 13.836 -9.719 -11.984 1 91.75 238 CYS A N 1
ATOM 1977 C CA . CYS A 1 238 ? 14.953 -10.234 -12.766 1 91.75 238 CYS A CA 1
ATOM 1978 C C . CYS A 1 238 ? 15.68 -11.344 -12.016 1 91.75 238 CYS A C 1
ATOM 1980 O O . CYS A 1 238 ? 15.992 -12.391 -12.594 1 91.75 238 CYS A O 1
ATOM 1982 N N . VAL A 1 239 ? 15.898 -11.109 -10.773 1 86.94 239 VAL A N 1
ATOM 1983 C CA . VAL A 1 239 ? 16.641 -12.07 -9.961 1 86.94 239 VAL A CA 1
ATOM 1984 C C . VAL A 1 239 ? 15.805 -13.344 -9.789 1 86.94 239 VAL A C 1
ATOM 1986 O O . VAL A 1 239 ? 16.359 -14.445 -9.773 1 86.94 239 VAL A O 1
ATOM 1989 N N . ASP A 1 240 ? 14.516 -13.188 -9.711 1 89.88 240 ASP A N 1
ATOM 1990 C CA . ASP A 1 240 ? 13.641 -14.336 -9.516 1 89.88 240 ASP A CA 1
ATOM 1991 C C . ASP A 1 240 ? 13.359 -15.047 -10.844 1 89.88 240 ASP A C 1
ATOM 1993 O O . ASP A 1 240 ? 12.844 -16.172 -10.859 1 89.88 240 ASP A O 1
ATOM 1997 N N . GLY A 1 241 ? 13.68 -14.477 -11.945 1 91.5 241 GLY A N 1
ATOM 1998 C CA . GLY A 1 241 ? 13.5 -15.094 -13.25 1 91.5 241 GLY A CA 1
ATOM 1999 C C . GLY A 1 241 ? 12.133 -14.836 -13.859 1 91.5 241 GLY A C 1
ATOM 2000 O O . GLY A 1 241 ? 11.859 -15.266 -14.984 1 91.5 241 GLY A O 1
ATOM 2001 N N . ILE A 1 242 ? 11.289 -14.133 -13.18 1 93.12 242 ILE A N 1
ATOM 2002 C CA . ILE A 1 242 ? 9.922 -13.922 -13.641 1 93.12 242 ILE A CA 1
ATOM 2003 C C . ILE A 1 242 ? 9.883 -12.75 -14.625 1 93.12 242 ILE A C 1
ATOM 2005 O O . ILE A 1 242 ? 8.945 -12.625 -15.414 1 93.12 242 ILE A O 1
ATOM 2009 N N . ALA A 1 243 ? 10.883 -11.859 -14.609 1 94.88 243 ALA A N 1
ATOM 2010 C CA . ALA A 1 243 ? 10.93 -10.758 -15.562 1 94.88 243 ALA A CA 1
ATOM 2011 C C . ALA A 1 243 ? 11.055 -11.281 -17 1 94.88 243 ALA A C 1
ATOM 2013 O O . ALA A 1 243 ? 10.391 -10.781 -17.906 1 94.88 243 ALA A O 1
ATOM 2014 N N . PHE A 1 244 ? 11.914 -12.305 -17.125 1 94.38 244 PHE A N 1
ATOM 2015 C CA . PHE A 1 244 ? 12.102 -12.906 -18.438 1 94.38 244 PHE A CA 1
ATOM 2016 C C . PHE A 1 244 ? 10.797 -13.523 -18.938 1 94.38 244 PHE A C 1
ATOM 2018 O O . PHE A 1 244 ? 10.492 -13.461 -20.125 1 94.38 244 PHE A O 1
ATOM 2025 N N . GLN A 1 245 ? 10.055 -14.039 -18.078 1 93.75 245 GLN A N 1
ATOM 2026 C CA . GLN A 1 245 ? 8.812 -14.734 -18.422 1 93.75 245 GLN A CA 1
ATOM 2027 C C . GLN A 1 245 ? 7.711 -13.742 -18.781 1 93.75 245 GLN A C 1
ATOM 2029 O O . GLN A 1 245 ? 6.992 -13.93 -19.766 1 93.75 245 GLN A O 1
ATOM 2034 N N . TYR A 1 246 ? 7.594 -12.602 -18.109 1 93.56 246 TYR A N 1
ATOM 2035 C CA . TYR A 1 246 ? 6.402 -11.773 -18.234 1 93.56 246 TYR A CA 1
ATOM 2036 C C . TYR A 1 246 ? 6.73 -10.461 -18.938 1 93.56 246 TYR A C 1
ATOM 2038 O O . TYR A 1 246 ? 5.887 -9.898 -19.641 1 93.56 246 TYR A O 1
ATOM 2046 N N . LEU A 1 247 ? 7.926 -9.938 -18.844 1 93.62 247 LEU A N 1
ATOM 2047 C CA . LEU A 1 247 ? 8.211 -8.602 -19.359 1 93.62 247 LEU A CA 1
ATOM 2048 C C . LEU A 1 247 ? 8.852 -8.672 -20.75 1 93.62 247 LEU A C 1
ATOM 2050 O O . LEU A 1 247 ? 8.445 -7.957 -21.656 1 93.62 247 LEU A O 1
ATOM 2054 N N . TRP A 1 248 ? 9.898 -9.516 -20.844 1 94.56 248 TRP A N 1
ATOM 2055 C CA . TRP A 1 248 ? 10.57 -9.578 -22.141 1 94.56 248 TRP A CA 1
ATOM 2056 C C . TRP A 1 248 ? 10.906 -11.016 -22.5 1 94.56 248 TRP A C 1
ATOM 2058 O O . TRP A 1 248 ? 12.07 -11.359 -22.703 1 94.56 248 TRP A O 1
ATOM 2068 N N . PRO A 1 249 ? 9.922 -11.875 -22.828 1 93.44 249 PRO A N 1
ATOM 2069 C CA . PRO A 1 249 ? 10.125 -13.297 -23.125 1 93.44 249 PRO A CA 1
ATOM 2070 C C . PRO A 1 249 ? 10.844 -13.531 -24.438 1 93.44 249 PRO A C 1
ATOM 2072 O O . PRO A 1 249 ? 11.5 -14.562 -24.625 1 93.44 249 PRO A O 1
ATOM 2075 N N . SER A 1 250 ? 10.828 -12.594 -25.344 1 93.88 250 SER A N 1
ATOM 2076 C CA . SER A 1 250 ? 11.391 -12.797 -26.672 1 93.88 250 SER A CA 1
ATOM 2077 C C . SER A 1 250 ? 12.742 -12.117 -26.812 1 93.88 250 SER A C 1
ATOM 2079 O O . SER A 1 250 ? 13.336 -12.133 -27.891 1 93.88 250 SER A O 1
ATOM 2081 N N . HIS A 1 251 ? 13.234 -11.562 -25.734 1 94.44 251 HIS A N 1
ATOM 2082 C CA . HIS A 1 251 ? 14.492 -10.836 -25.812 1 94.44 251 HIS A CA 1
ATOM 2083 C C . HIS A 1 251 ? 15.5 -11.352 -24.797 1 94.44 251 HIS A C 1
ATOM 2085 O O . HIS A 1 251 ? 15.797 -10.672 -23.812 1 94.44 251 HIS A O 1
ATOM 2091 N N . PRO A 1 252 ? 16.125 -12.469 -25.156 1 92.81 252 PRO A N 1
ATOM 2092 C CA . PRO A 1 252 ? 17.094 -13.047 -24.234 1 92.81 252 PRO A CA 1
ATOM 2093 C C . PRO A 1 252 ? 18.312 -12.156 -24.016 1 92.81 252 PRO A C 1
ATOM 2095 O O . PRO A 1 252 ? 18.875 -12.148 -22.922 1 92.81 252 PRO A O 1
ATOM 2098 N N . ASP A 1 253 ? 18.766 -11.297 -24.969 1 89.12 253 ASP A N 1
ATOM 2099 C CA . ASP A 1 253 ? 19.906 -10.414 -24.828 1 89.12 253 ASP A CA 1
ATOM 2100 C C . ASP A 1 253 ? 19.641 -9.328 -23.781 1 89.12 253 ASP A C 1
ATOM 2102 O O . ASP A 1 253 ? 20.531 -8.992 -23 1 89.12 253 ASP A O 1
ATOM 2106 N N . TRP A 1 254 ? 18.453 -8.914 -23.844 1 90.31 254 TRP A N 1
ATOM 2107 C CA . TRP A 1 254 ? 18.047 -7.895 -22.875 1 90.31 254 TRP A CA 1
ATOM 2108 C C . TRP A 1 254 ? 18 -8.469 -21.453 1 90.31 254 TRP A C 1
ATOM 2110 O O . TRP A 1 254 ? 18.328 -7.781 -20.484 1 90.31 254 TRP A O 1
ATOM 2120 N N . ASN A 1 255 ? 17.656 -9.703 -21.344 1 89.69 255 ASN A N 1
ATOM 2121 C CA . ASN A 1 255 ? 17.547 -10.359 -20.047 1 89.69 255 ASN A CA 1
ATOM 2122 C C . ASN A 1 255 ? 18.891 -10.438 -19.328 1 89.69 255 ASN A C 1
ATOM 2124 O O . ASN A 1 255 ? 18.953 -10.422 -18.109 1 89.69 255 ASN A O 1
ATOM 2128 N N . GLN A 1 256 ? 20 -10.438 -20.094 1 84.44 256 GLN A N 1
ATOM 2129 C CA . GLN A 1 256 ? 21.344 -10.562 -19.516 1 84.44 256 GLN A CA 1
ATOM 2130 C C . GLN A 1 256 ? 21.797 -9.242 -18.922 1 84.44 256 GLN A C 1
ATOM 2132 O O . GLN A 1 256 ? 22.562 -9.234 -17.953 1 84.44 256 GLN A O 1
ATOM 2137 N N . ILE A 1 257 ? 21.25 -8.094 -19.453 1 86.75 257 ILE A N 1
ATOM 2138 C CA . ILE A 1 257 ? 21.734 -6.785 -19.031 1 86.75 257 ILE A CA 1
ATOM 2139 C C . ILE A 1 257 ? 20.734 -6.141 -18.078 1 86.75 257 ILE A C 1
ATOM 2141 O O . ILE A 1 257 ? 21.094 -5.23 -17.328 1 86.75 257 ILE A O 1
ATOM 2145 N N . ALA A 1 258 ? 19.562 -6.613 -18.078 1 89.62 258 ALA A N 1
ATOM 2146 C CA . ALA A 1 258 ? 18.469 -5.973 -17.344 1 89.62 258 ALA A CA 1
ATOM 2147 C C . ALA A 1 258 ? 18.766 -5.957 -15.836 1 89.62 258 ALA A C 1
ATOM 2149 O O . ALA A 1 258 ? 18.5 -4.969 -15.156 1 89.62 258 ALA A O 1
ATOM 2150 N N . ASN A 1 259 ? 19.297 -7.016 -15.328 1 87.88 259 ASN A N 1
ATOM 2151 C CA . ASN A 1 259 ? 19.609 -7.094 -13.906 1 87.88 259 ASN A CA 1
ATOM 2152 C C . ASN A 1 259 ? 20.594 -6 -13.484 1 87.88 259 ASN A C 1
ATOM 2154 O O . ASN A 1 259 ? 20.406 -5.375 -12.438 1 87.88 259 ASN A O 1
ATOM 2158 N N . GLY A 1 260 ? 21.609 -5.801 -14.305 1 87.06 260 GLY A N 1
ATOM 2159 C CA . GLY A 1 260 ? 22.578 -4.77 -14.016 1 87.06 260 GLY A CA 1
ATOM 2160 C C . GLY A 1 260 ? 22.016 -3.363 -14.125 1 87.06 260 GLY A C 1
ATOM 2161 O O . GLY A 1 260 ? 22.344 -2.494 -13.312 1 87.06 260 GLY A O 1
ATOM 2162 N N . LEU A 1 261 ? 21.172 -3.145 -15.047 1 90.25 261 LEU A N 1
ATOM 2163 C CA . LEU A 1 261 ? 20.562 -1.835 -15.273 1 90.25 261 LEU A CA 1
ATOM 2164 C C . LEU A 1 261 ? 19.688 -1.432 -14.094 1 90.25 261 LEU A C 1
ATOM 2166 O O . LEU A 1 261 ? 19.812 -0.318 -13.578 1 90.25 261 LEU A O 1
ATOM 2170 N N . PHE A 1 262 ? 18.891 -2.324 -13.672 1 91.94 262 PHE A N 1
ATOM 2171 C CA . PHE A 1 262 ? 17.938 -1.961 -12.633 1 91.94 262 PHE A CA 1
ATOM 2172 C C . PHE A 1 262 ? 18.594 -1.952 -11.266 1 91.94 262 PHE A C 1
ATOM 2174 O O . PHE A 1 262 ? 18.125 -1.287 -10.336 1 91.94 262 PHE A O 1
ATOM 2181 N N . SER A 1 263 ? 19.688 -2.713 -11.117 1 90.44 263 SER A N 1
ATOM 2182 C CA . SER A 1 263 ? 20.484 -2.566 -9.914 1 90.44 263 SER A CA 1
ATOM 2183 C C . SER A 1 263 ? 21.062 -1.155 -9.789 1 90.44 263 SE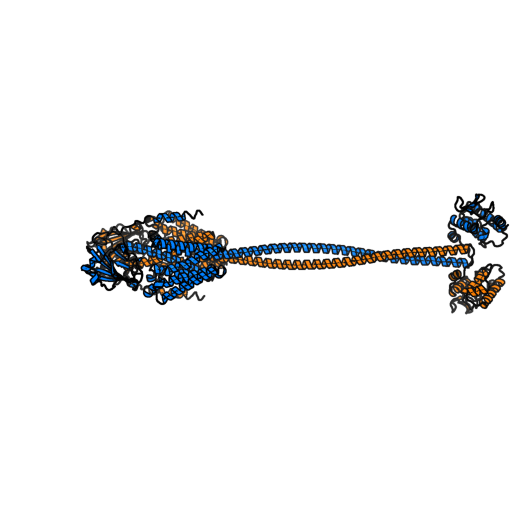R A C 1
ATOM 2185 O O . SER A 1 263 ? 21.094 -0.586 -8.703 1 90.44 263 SER A O 1
ATOM 2187 N N . TYR A 1 264 ? 21.5 -0.584 -10.891 1 91.94 264 TYR A N 1
ATOM 2188 C CA . TYR A 1 264 ? 21.984 0.79 -10.914 1 91.94 264 TYR A CA 1
ATOM 2189 C C . TYR A 1 264 ? 20.859 1.771 -10.578 1 91.94 264 TYR A C 1
ATOM 2191 O O . TYR A 1 264 ? 21.062 2.701 -9.789 1 91.94 264 TYR A O 1
ATOM 2199 N N . PHE A 1 265 ? 19.703 1.552 -11.164 1 94.06 265 PHE A N 1
ATOM 2200 C CA . PHE A 1 265 ? 18.578 2.455 -10.93 1 94.06 265 PHE A CA 1
ATOM 2201 C C . PHE A 1 265 ? 18.172 2.434 -9.461 1 94.06 265 PHE A C 1
ATOM 2203 O O . PHE A 1 265 ? 17.719 3.447 -8.914 1 94.06 265 PHE A O 1
ATOM 2210 N N . ILE A 1 266 ? 18.297 1.3 -8.805 1 93.25 266 ILE A N 1
ATOM 2211 C CA . ILE A 1 266 ? 17.984 1.215 -7.375 1 93.25 266 ILE A CA 1
ATOM 2212 C C . ILE A 1 266 ? 18.891 2.174 -6.598 1 93.25 266 ILE A C 1
ATOM 2214 O O . ILE A 1 266 ? 18.406 2.969 -5.789 1 93.25 266 ILE A O 1
ATOM 2218 N N . VAL A 1 267 ? 20.156 2.131 -6.871 1 93.19 267 VAL A N 1
ATOM 2219 C CA . VAL A 1 267 ? 21.109 2.971 -6.16 1 93.19 267 VAL A CA 1
ATOM 2220 C C . VAL A 1 267 ? 20.875 4.438 -6.516 1 93.19 267 VAL A C 1
ATOM 2222 O O . VAL A 1 267 ? 20.875 5.301 -5.637 1 93.19 267 VAL A O 1
ATOM 2225 N N . LEU A 1 268 ? 20.641 4.695 -7.793 1 95.44 268 LEU A N 1
ATOM 2226 C CA . LEU A 1 268 ? 20.406 6.055 -8.273 1 95.44 268 LEU A CA 1
ATOM 2227 C C . LEU A 1 268 ? 19.234 6.703 -7.551 1 95.44 268 LEU A C 1
ATOM 2229 O O . LEU A 1 268 ? 19.391 7.77 -6.949 1 95.44 268 LEU A O 1
ATOM 2233 N N . TRP A 1 269 ? 18.125 6.023 -7.574 1 96.44 269 TRP A N 1
ATOM 2234 C CA . TRP A 1 269 ? 16.906 6.613 -7.016 1 96.44 269 TRP A CA 1
ATOM 2235 C C . TRP A 1 269 ? 16.953 6.59 -5.492 1 96.44 269 TRP A C 1
ATOM 2237 O O . TRP A 1 269 ? 16.406 7.484 -4.836 1 96.44 269 TRP A O 1
ATOM 2247 N N . ALA A 1 270 ? 17.578 5.598 -4.879 1 94.88 270 ALA A N 1
ATOM 2248 C CA . ALA A 1 270 ? 17.703 5.555 -3.426 1 94.88 270 ALA A CA 1
ATOM 2249 C C . ALA A 1 270 ? 18.516 6.742 -2.912 1 94.88 270 ALA A C 1
ATOM 2251 O O . ALA A 1 270 ? 18.141 7.367 -1.914 1 94.88 270 ALA A O 1
ATOM 2252 N N . VAL A 1 271 ? 19.578 7.055 -3.557 1 96.12 271 VAL A N 1
ATOM 2253 C CA . VAL A 1 271 ? 20.453 8.156 -3.143 1 96.12 271 VAL A CA 1
ATOM 2254 C C . VAL A 1 271 ? 19.734 9.484 -3.342 1 96.12 271 VAL A C 1
ATOM 2256 O O . VAL A 1 271 ? 19.719 10.336 -2.449 1 96.12 271 VAL A O 1
ATOM 2259 N N . LEU A 1 272 ? 19.094 9.648 -4.512 1 96.56 272 LEU A N 1
ATOM 2260 C CA . LEU A 1 272 ? 18.391 10.898 -4.789 1 96.56 272 LEU A CA 1
ATOM 2261 C C . LEU A 1 272 ? 17.234 11.102 -3.812 1 96.56 272 LEU A C 1
ATOM 2263 O O . LEU A 1 272 ? 17.016 12.219 -3.336 1 96.56 272 LEU A O 1
ATOM 2267 N N . PHE A 1 273 ? 16.547 10.07 -3.492 1 96.56 273 PHE A N 1
ATOM 2268 C CA . PHE A 1 273 ? 15.453 10.133 -2.531 1 96.56 273 PHE A CA 1
ATOM 2269 C C . PHE A 1 273 ? 15.969 10.5 -1.146 1 96.56 273 PHE A C 1
ATOM 2271 O O . PHE A 1 273 ? 15.398 11.352 -0.467 1 96.56 273 PHE A O 1
ATOM 2278 N N . SER A 1 274 ? 17.016 9.859 -0.782 1 96.06 274 SER A N 1
ATOM 2279 C CA . SER A 1 274 ? 17.562 10.102 0.55 1 96.06 274 SER A CA 1
ATOM 2280 C C . SER A 1 274 ? 18.078 11.531 0.69 1 96.06 274 SER A C 1
ATOM 2282 O O . SER A 1 274 ? 17.922 12.156 1.742 1 96.06 274 SER A O 1
ATOM 2284 N N . ILE A 1 275 ? 18.688 12.047 -0.358 1 96.19 275 ILE A N 1
ATOM 2285 C CA . ILE A 1 275 ? 19.203 13.414 -0.349 1 96.19 275 ILE A CA 1
ATOM 2286 C C . ILE A 1 275 ? 18.047 14.391 -0.151 1 96.19 275 ILE A C 1
ATOM 2288 O O . ILE A 1 275 ? 18.141 15.312 0.671 1 96.19 275 ILE A O 1
ATOM 2292 N N . LYS A 1 276 ? 16.984 14.148 -0.878 1 94.81 276 LYS A N 1
ATOM 2293 C CA . LYS A 1 276 ? 15.836 15.055 -0.815 1 94.81 276 LYS A CA 1
ATOM 2294 C C . LYS A 1 276 ? 15.055 14.867 0.482 1 94.81 276 LYS A C 1
ATOM 2296 O O . LYS A 1 276 ? 14.594 15.844 1.079 1 94.81 276 LYS A O 1
ATOM 2301 N N . PHE A 1 277 ? 14.883 13.688 0.964 1 94.44 277 PHE A N 1
ATOM 2302 C CA . PHE A 1 277 ? 14.102 13.406 2.166 1 94.44 277 PHE A CA 1
ATOM 2303 C C . PHE A 1 277 ? 14.82 13.93 3.406 1 94.44 277 PHE A C 1
ATOM 2305 O O . PHE A 1 277 ? 14.203 14.555 4.273 1 94.44 277 PHE A O 1
ATOM 2312 N N . LEU A 1 278 ? 16.125 13.688 3.453 1 94.19 278 LEU A N 1
ATOM 2313 C CA . LEU A 1 278 ? 16.891 14.086 4.621 1 94.19 278 LEU A CA 1
ATOM 2314 C C . LEU A 1 278 ? 17.406 15.516 4.477 1 94.19 278 LEU A C 1
ATOM 2316 O O . LEU A 1 278 ? 17.969 16.078 5.418 1 94.19 278 LEU A O 1
ATOM 2320 N N . ASN A 1 279 ? 17.172 16.062 3.297 1 93.25 279 ASN A N 1
ATOM 2321 C CA . ASN A 1 279 ? 17.688 17.406 3.035 1 93.25 279 ASN A CA 1
ATOM 2322 C C . ASN A 1 279 ? 19.156 17.531 3.426 1 93.25 279 ASN A C 1
ATOM 2324 O O . ASN A 1 279 ? 19.531 18.422 4.199 1 93.25 279 ASN A O 1
ATOM 2328 N N . THR A 1 280 ? 19.906 16.703 2.898 1 93.62 280 THR A N 1
ATOM 2329 C CA . THR A 1 280 ? 21.297 16.578 3.297 1 93.62 280 THR A CA 1
ATOM 2330 C C . THR A 1 280 ? 22.109 17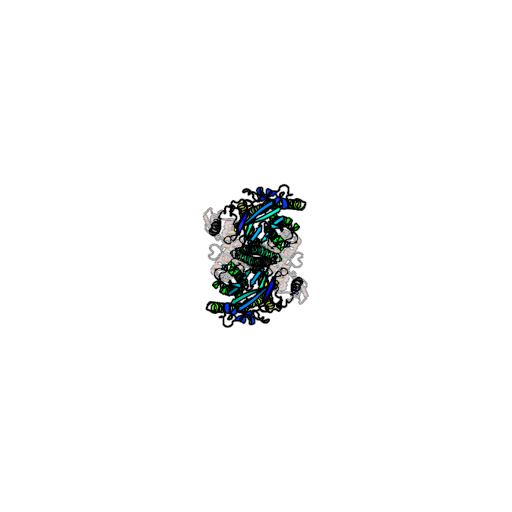.781 2.83 1 93.62 280 THR A C 1
ATOM 2332 O O . THR A 1 280 ? 23.125 18.109 3.426 1 93.62 280 THR A O 1
ATOM 2335 N N . LYS A 1 281 ? 21.719 18.469 1.776 1 92.5 281 LYS A N 1
ATOM 2336 C CA . LYS A 1 281 ? 22.422 19.656 1.274 1 92.5 281 LYS A CA 1
ATOM 2337 C C . LYS A 1 281 ? 22.547 20.719 2.357 1 92.5 281 LYS A C 1
ATOM 2339 O O . LYS A 1 281 ? 23.578 21.359 2.48 1 92.5 281 LYS A O 1
ATOM 2344 N N . TYR A 1 282 ? 21.516 20.781 3.174 1 90.75 282 TYR A N 1
ATOM 2345 C CA . TYR A 1 282 ? 21.469 21.844 4.176 1 90.75 282 TYR A CA 1
ATOM 2346 C C . TYR A 1 282 ? 21.812 21.297 5.559 1 90.75 282 TYR A C 1
ATOM 2348 O O . TYR A 1 282 ? 22.484 21.969 6.344 1 90.75 282 TYR A O 1
ATOM 2356 N N . ARG A 1 283 ? 21.516 20.156 5.844 1 91.06 283 ARG A N 1
ATOM 2357 C CA . ARG A 1 283 ? 21.656 19.625 7.199 1 91.06 283 ARG A CA 1
ATOM 2358 C C . ARG A 1 283 ? 23.047 19.016 7.406 1 91.06 283 ARG A C 1
ATOM 2360 O O . ARG A 1 283 ? 23.609 19.094 8.508 1 91.06 283 ARG A O 1
ATOM 2367 N N . SER A 1 284 ? 23.547 18.391 6.387 1 93.81 284 SER A N 1
ATOM 2368 C CA . SER A 1 284 ? 24.891 17.797 6.477 1 93.81 284 SER A CA 1
ATOM 2369 C C . SER A 1 284 ? 25.562 17.75 5.109 1 93.81 284 SER A C 1
ATOM 2371 O O . SER A 1 284 ? 25.5 16.734 4.418 1 93.81 284 SER A O 1
ATOM 2373 N N . PRO A 1 285 ? 26.422 18.688 4.809 1 93.81 285 PRO A N 1
ATOM 2374 C CA . PRO A 1 285 ? 27.047 18.75 3.49 1 93.81 285 PRO A CA 1
ATOM 2375 C C . PRO A 1 285 ? 28.078 17.641 3.268 1 93.81 285 PRO A C 1
ATOM 2377 O O . PRO A 1 285 ? 28.281 17.203 2.133 1 93.81 285 PRO A O 1
ATOM 2380 N N . LYS A 1 286 ? 28.703 17.203 4.344 1 94.69 286 LYS A N 1
ATOM 2381 C CA . LYS A 1 286 ? 29.672 16.109 4.207 1 94.69 286 LYS A CA 1
ATOM 2382 C C . LYS A 1 286 ? 28.984 14.836 3.713 1 94.69 286 LYS A C 1
ATOM 2384 O O . LYS A 1 286 ? 29.5 14.18 2.801 1 94.69 286 LYS A O 1
ATOM 2389 N N . ILE A 1 287 ? 27.859 14.586 4.332 1 94.75 287 ILE A N 1
ATOM 2390 C CA . ILE A 1 287 ? 27.109 13.391 3.934 1 94.75 287 ILE A CA 1
ATOM 2391 C C . ILE A 1 287 ? 26.562 13.57 2.52 1 94.75 287 ILE A C 1
ATOM 2393 O O . ILE A 1 287 ? 26.516 12.617 1.739 1 94.75 287 ILE A O 1
ATOM 2397 N N . HIS A 1 288 ? 26.172 14.766 2.191 1 96.19 288 HIS A N 1
ATOM 2398 C CA . HIS A 1 288 ? 25.672 15.078 0.859 1 96.19 288 HIS A CA 1
ATOM 2399 C C . HIS A 1 288 ? 26.719 14.773 -0.208 1 96.19 288 HIS A C 1
ATOM 2401 O O . HIS A 1 288 ? 26.422 14.094 -1.195 1 96.19 288 HIS A O 1
ATOM 2407 N N . ILE A 1 289 ? 27.906 15.219 0.064 1 96.12 289 ILE A N 1
ATOM 2408 C CA . ILE A 1 289 ? 29 15.031 -0.889 1 96.12 289 ILE A CA 1
ATOM 2409 C C . ILE A 1 289 ? 29.375 13.547 -0.953 1 96.12 289 ILE A C 1
ATOM 2411 O O . ILE A 1 289 ? 29.688 13.031 -2.027 1 96.12 289 ILE A O 1
ATOM 2415 N N . ALA A 1 290 ? 29.344 12.883 0.193 1 95.75 290 ALA A N 1
ATOM 2416 C CA . ALA A 1 290 ? 29.656 11.461 0.224 1 95.75 290 ALA A CA 1
ATOM 2417 C C . ALA A 1 290 ? 28.656 10.656 -0.609 1 95.75 290 ALA A C 1
ATOM 2419 O O . ALA A 1 290 ? 29.047 9.758 -1.354 1 95.75 290 ALA A O 1
ATOM 2420 N N . LEU A 1 291 ? 27.406 10.984 -0.479 1 95.75 291 LEU A N 1
ATOM 2421 C CA . LEU A 1 291 ? 26.359 10.297 -1.226 1 95.75 291 LEU A CA 1
ATOM 2422 C C . LEU A 1 291 ? 26.484 10.57 -2.719 1 95.75 291 LEU A C 1
ATOM 2424 O O . LEU A 1 291 ? 26.359 9.656 -3.537 1 95.75 291 LEU A O 1
ATOM 2428 N N . LEU A 1 292 ? 26.766 11.75 -3.07 1 95.88 292 LEU A N 1
ATOM 2429 C CA . LEU A 1 292 ? 26.922 12.109 -4.477 1 95.88 292 LEU A CA 1
ATOM 2430 C C . LEU A 1 292 ? 28.156 11.461 -5.07 1 95.88 292 LEU A C 1
ATOM 2432 O O . LEU A 1 292 ? 28.156 11.055 -6.238 1 95.88 292 LEU A O 1
ATOM 2436 N N . THR A 1 293 ? 29.188 11.406 -4.289 1 95.25 293 THR A N 1
ATOM 2437 C CA . THR A 1 293 ? 30.422 10.781 -4.754 1 95.25 293 THR A CA 1
ATOM 2438 C C . THR A 1 293 ? 30.203 9.289 -5.02 1 95.25 293 THR A C 1
ATOM 2440 O O . THR A 1 293 ? 30.688 8.758 -6.02 1 95.25 293 THR A O 1
ATOM 2443 N N . THR A 1 294 ? 29.531 8.664 -4.09 1 92.44 294 THR A N 1
ATOM 2444 C CA . THR A 1 294 ? 29.234 7.25 -4.281 1 92.44 294 THR A CA 1
ATOM 2445 C C . THR A 1 294 ? 28.359 7.039 -5.512 1 92.44 294 THR A C 1
ATOM 2447 O O . THR A 1 294 ? 28.516 6.043 -6.223 1 92.44 294 THR A O 1
ATOM 2450 N N . LEU A 1 295 ? 27.438 7.926 -5.762 1 94.06 295 LEU A N 1
ATOM 2451 C CA . LEU A 1 295 ? 26.578 7.832 -6.934 1 94.06 295 LEU A CA 1
ATOM 2452 C C . LEU A 1 295 ? 27.375 7.996 -8.219 1 94.06 295 LEU A C 1
ATOM 2454 O O . LEU A 1 295 ? 27.141 7.277 -9.195 1 94.06 295 LEU A O 1
ATOM 2458 N N . ILE A 1 296 ? 28.281 8.914 -8.203 1 94.94 296 ILE A N 1
ATOM 2459 C CA . ILE A 1 296 ? 29.125 9.156 -9.375 1 94.94 296 ILE A CA 1
ATOM 2460 C C . ILE A 1 296 ? 30.016 7.945 -9.633 1 94.94 296 ILE A C 1
ATOM 2462 O O . ILE A 1 296 ? 30.172 7.52 -10.781 1 94.94 296 ILE A O 1
ATOM 2466 N N . LEU A 1 297 ? 30.562 7.391 -8.578 1 90.31 297 LEU A N 1
ATOM 2467 C CA . LEU A 1 297 ? 31.391 6.203 -8.711 1 90.31 297 LEU A CA 1
ATOM 2468 C C . LEU A 1 297 ? 30.594 5.039 -9.289 1 90.31 297 LEU A C 1
ATOM 2470 O O . LEU A 1 297 ? 31.078 4.324 -10.172 1 90.31 297 LEU A O 1
ATOM 2474 N N . LYS A 1 298 ? 29.422 4.844 -8.773 1 90 298 LYS A N 1
ATOM 2475 C CA . LYS A 1 298 ? 28.562 3.775 -9.281 1 90 298 LYS A CA 1
ATOM 2476 C C . LYS A 1 298 ? 28.156 4.031 -10.734 1 90 298 LYS A C 1
ATOM 2478 O O . LYS A 1 298 ? 28.047 3.094 -11.523 1 90 298 LYS A O 1
ATOM 2483 N N . SER A 1 299 ? 27.922 5.242 -11.062 1 92.06 299 SER A N 1
ATOM 2484 C CA . SER A 1 299 ? 27.562 5.59 -12.43 1 92.06 299 SER A CA 1
ATOM 2485 C C . SER A 1 299 ? 28.719 5.336 -13.391 1 92.06 299 SER A C 1
ATOM 2487 O O . SER A 1 299 ? 28.516 4.91 -14.523 1 92.06 299 SER A O 1
ATOM 2489 N N . MET A 1 300 ? 29.906 5.566 -12.922 1 90.62 300 MET A N 1
ATOM 2490 C CA . MET A 1 300 ? 31.094 5.305 -13.734 1 90.62 300 MET A CA 1
ATOM 2491 C C . MET A 1 300 ? 31.266 3.809 -13.969 1 90.62 300 MET A C 1
ATOM 2493 O O . MET A 1 300 ? 31.594 3.381 -15.078 1 90.62 300 MET A O 1
ATOM 2497 N N . ILE A 1 301 ? 31.047 3.074 -12.906 1 86.69 301 ILE A N 1
ATOM 2498 C CA . ILE A 1 301 ? 31.156 1.623 -13.016 1 86.69 301 ILE A CA 1
ATOM 2499 C C . ILE A 1 301 ? 30.078 1.094 -13.953 1 86.69 301 ILE A C 1
ATOM 2501 O O . ILE A 1 301 ? 30.344 0.196 -14.758 1 86.69 301 ILE A O 1
ATOM 2505 N N . PHE A 1 302 ? 28.891 1.628 -13.812 1 88.56 302 PHE A N 1
ATOM 2506 C CA . PHE A 1 302 ? 27.781 1.239 -14.68 1 88.56 302 PHE A CA 1
ATOM 2507 C C . PHE A 1 302 ? 28.094 1.562 -16.141 1 88.56 302 PHE A C 1
ATOM 2509 O O . PHE A 1 302 ? 27.859 0.74 -17.016 1 88.56 302 PHE A O 1
ATOM 2516 N N . ALA A 1 303 ? 28.641 2.729 -16.391 1 89 303 ALA A N 1
ATOM 2517 C CA . ALA A 1 303 ? 29 3.141 -17.734 1 89 303 ALA A CA 1
ATOM 2518 C C . ALA A 1 303 ? 30.094 2.246 -18.312 1 89 303 ALA A C 1
ATOM 2520 O O . ALA A 1 303 ? 30.078 1.904 -19.5 1 89 303 ALA A O 1
ATOM 2521 N N . ALA A 1 304 ? 30.984 1.816 -17.516 1 86.56 304 ALA A N 1
ATOM 2522 C CA . ALA A 1 304 ? 32.031 0.908 -17.922 1 86.56 304 ALA A CA 1
ATOM 2523 C C . ALA A 1 304 ? 31.484 -0.471 -18.266 1 86.56 304 ALA A C 1
ATOM 2525 O O . ALA A 1 304 ? 31.969 -1.135 -19.188 1 86.56 304 ALA A O 1
ATOM 2526 N N . GLY A 1 305 ? 30.516 -0.867 -17.469 1 82.69 305 GLY A N 1
ATOM 2527 C CA . GLY A 1 305 ? 29.859 -2.137 -17.734 1 82.69 305 GLY A CA 1
ATOM 2528 C C . GLY A 1 305 ? 29.125 -2.15 -19.047 1 82.69 305 GLY A C 1
ATOM 2529 O O . GLY A 1 305 ? 29.141 -3.152 -19.766 1 82.69 305 GLY A O 1
ATOM 2530 N N . LEU A 1 306 ? 28.469 -1.041 -19.422 1 82.5 306 LEU A N 1
ATOM 2531 C CA . LEU A 1 306 ? 27.734 -0.938 -20.672 1 82.5 306 LEU A CA 1
ATOM 2532 C C . LEU A 1 306 ? 28.688 -0.983 -21.875 1 82.5 306 LEU A C 1
ATOM 2534 O O . LEU A 1 306 ? 28.312 -1.467 -22.938 1 82.5 306 LEU A O 1
ATOM 2538 N N . LEU A 1 307 ? 29.891 -0.469 -21.719 1 77.94 307 LEU A N 1
ATOM 2539 C CA . LEU A 1 307 ? 30.844 -0.369 -22.828 1 77.94 307 LEU A CA 1
ATOM 2540 C C . LEU A 1 307 ? 31.594 -1.682 -23.016 1 77.94 307 LEU A C 1
ATOM 2542 O O . LEU A 1 307 ? 32.281 -1.878 -24.031 1 77.94 307 LEU A O 1
ATOM 2546 N N . GLY A 1 308 ? 31.406 -2.711 -22.172 1 67.69 308 GLY A N 1
ATOM 2547 C CA . GLY A 1 308 ? 32.094 -3.906 -22.641 1 67.69 308 GLY A CA 1
ATOM 2548 C C . GLY A 1 308 ? 32.156 -5.004 -21.594 1 67.69 308 GLY A C 1
ATOM 2549 O O . GLY A 1 308 ? 32.281 -6.184 -21.938 1 67.69 308 GLY A O 1
ATOM 2550 N N . ASN A 1 309 ? 32.375 -4.707 -20.375 1 70.75 309 ASN A N 1
ATOM 2551 C CA . ASN A 1 309 ? 32.562 -5.777 -19.406 1 70.75 309 ASN A CA 1
ATOM 2552 C C . ASN A 1 309 ? 31.328 -5.996 -18.547 1 70.75 309 ASN A C 1
ATOM 2554 O O . ASN A 1 309 ? 31.188 -5.406 -17.469 1 70.75 309 ASN A O 1
ATOM 2558 N N . TYR A 1 310 ? 30.469 -6.902 -19.031 1 70.19 310 TYR A N 1
ATOM 2559 C CA . TYR A 1 310 ? 29.219 -7.16 -18.328 1 70.19 310 TYR A CA 1
ATOM 2560 C C . TYR A 1 310 ? 29.469 -7.793 -16.969 1 70.19 310 TYR A C 1
ATOM 2562 O O . TYR A 1 310 ? 28.594 -7.789 -16.094 1 70.19 310 TYR A O 1
ATOM 2570 N N . LYS A 1 311 ? 30.734 -8.219 -16.781 1 71.69 311 LYS A N 1
ATOM 2571 C CA . LYS A 1 311 ? 31.078 -8.836 -15.516 1 71.69 311 LYS A CA 1
ATOM 2572 C C . LYS A 1 311 ? 31 -7.828 -14.367 1 71.69 311 LYS A C 1
ATOM 2574 O O . LYS A 1 311 ? 30.812 -8.203 -13.211 1 71.69 311 LYS A O 1
ATOM 2579 N N . LEU A 1 312 ? 31.094 -6.613 -14.773 1 69.81 312 LEU A N 1
ATOM 2580 C CA . LEU A 1 312 ? 31.094 -5.562 -13.766 1 69.81 312 LEU A CA 1
ATOM 2581 C C . LEU A 1 312 ? 29.703 -5.41 -13.141 1 69.81 312 LEU A C 1
ATOM 2583 O O . LEU A 1 312 ? 29.578 -4.887 -12.023 1 69.81 312 LEU A O 1
ATOM 2587 N N . PHE A 1 313 ? 28.75 -5.891 -13.82 1 68.62 313 PHE A N 1
ATOM 2588 C CA . PHE A 1 313 ? 27.391 -5.781 -13.305 1 68.62 313 PHE A CA 1
ATOM 2589 C C . PHE A 1 313 ? 27.156 -6.801 -12.195 1 68.62 313 PHE A C 1
ATOM 2591 O O . PHE A 1 313 ? 26.234 -6.641 -11.391 1 68.62 313 PHE A O 1
ATOM 2598 N N . GLU A 1 314 ? 27.969 -7.738 -12.102 1 64.19 314 GLU A N 1
ATOM 2599 C CA . GLU A 1 314 ? 27.75 -8.828 -11.156 1 64.19 314 GLU A CA 1
ATOM 2600 C C . GLU A 1 314 ? 28.359 -8.516 -9.797 1 64.19 314 GLU A C 1
ATOM 2602 O O . GLU A 1 314 ? 28.094 -9.211 -8.812 1 64.19 314 GLU A O 1
ATOM 2607 N N . ILE A 1 315 ? 29.141 -7.5 -9.773 1 60.31 315 ILE A N 1
ATOM 2608 C CA . ILE A 1 315 ? 29.766 -7.188 -8.5 1 60.31 315 ILE A CA 1
ATOM 2609 C C . ILE A 1 315 ? 28.734 -6.602 -7.539 1 60.31 315 ILE A C 1
ATOM 2611 O O . ILE A 1 315 ? 28.266 -5.473 -7.727 1 60.31 315 ILE A O 1
ATOM 2615 N N . LYS A 1 316 ? 28.219 -7.383 -6.566 1 62.12 316 LYS A N 1
ATOM 2616 C CA . LYS A 1 316 ? 27.141 -7.047 -5.648 1 62.12 316 LYS A CA 1
ATOM 2617 C C . LYS A 1 316 ? 27.656 -6.273 -4.438 1 62.12 316 LYS A C 1
ATOM 2619 O O . LYS A 1 316 ? 26.906 -5.539 -3.795 1 62.12 316 LYS A O 1
ATOM 2624 N N . TYR A 1 317 ? 28.953 -6.355 -4.172 1 57.94 317 TYR A N 1
ATOM 2625 C CA . TYR A 1 317 ? 29.516 -5.715 -2.986 1 57.94 317 TYR A CA 1
ATOM 2626 C C . TYR A 1 317 ? 29.391 -4.199 -3.076 1 57.94 317 TYR A C 1
ATOM 2628 O O . TYR A 1 317 ? 29.094 -3.533 -2.078 1 57.94 317 TYR A O 1
ATOM 2636 N N . TYR A 1 318 ? 29.469 -3.736 -4.199 1 59.53 318 TYR A N 1
ATOM 2637 C CA . TYR A 1 318 ? 29.438 -2.287 -4.371 1 59.53 318 TYR A CA 1
ATOM 2638 C C . TYR A 1 318 ? 28.016 -1.749 -4.195 1 59.53 318 TYR A C 1
ATOM 2640 O O . TYR A 1 318 ? 27.828 -0.545 -4.008 1 59.53 318 TYR A O 1
ATOM 2648 N N . ASP A 1 319 ? 27.125 -2.555 -4.133 1 75.94 319 ASP A N 1
ATOM 2649 C CA . ASP A 1 319 ? 25.75 -2.092 -3.979 1 75.94 319 ASP A CA 1
ATOM 2650 C C . ASP A 1 319 ? 25.406 -1.868 -2.508 1 75.94 319 ASP A C 1
ATOM 2652 O O . ASP A 1 319 ? 24.438 -1.16 -2.191 1 75.94 319 ASP A O 1
ATOM 2656 N N . VAL A 1 320 ? 26.344 -2.307 -1.688 1 80.25 320 VAL A N 1
ATOM 2657 C CA . VAL A 1 320 ? 26.031 -2.232 -0.262 1 80.25 320 VAL A CA 1
ATOM 2658 C C . VAL A 1 320 ? 26.531 -0.906 0.305 1 80.25 320 VAL A C 1
ATOM 2660 O O . VAL A 1 320 ? 25.953 -0.372 1.254 1 80.25 320 VAL A O 1
ATOM 2663 N N . LEU A 1 321 ? 27.5 -0.241 -0.363 1 84.69 321 LEU A N 1
ATOM 2664 C CA . LEU A 1 321 ? 28.156 0.946 0.171 1 84.69 321 LEU A CA 1
ATOM 2665 C C . LEU A 1 321 ? 27.203 2.127 0.22 1 84.69 321 LEU A C 1
ATOM 2667 O O . LEU A 1 321 ? 27.094 2.803 1.246 1 84.69 321 LEU A O 1
ATOM 2671 N N . PRO A 1 322 ? 26.516 2.406 -0.858 1 88.44 322 PRO A N 1
ATOM 2672 C CA . PRO A 1 322 ? 25.578 3.527 -0.789 1 88.44 322 PRO A CA 1
ATOM 2673 C C . PRO A 1 322 ? 24.516 3.342 0.294 1 88.44 322 PRO A C 1
ATOM 2675 O O . PRO A 1 322 ? 24.156 4.305 0.975 1 88.44 322 PRO A O 1
ATOM 2678 N N . PHE A 1 323 ? 24.078 2.215 0.501 1 89.69 323 PHE A N 1
ATOM 2679 C CA . PHE A 1 323 ? 23.047 1.956 1.5 1 89.69 323 PHE A CA 1
ATOM 2680 C C . PHE A 1 323 ? 23.609 2.088 2.908 1 89.69 323 PHE A C 1
ATOM 2682 O O . PHE A 1 323 ? 22.906 2.527 3.824 1 89.69 323 PHE A O 1
ATOM 2689 N N . PHE A 1 324 ? 24.844 1.675 2.994 1 90.12 324 PHE A N 1
ATOM 2690 C CA . PHE A 1 324 ? 25.516 1.854 4.281 1 90.12 324 PHE A CA 1
ATOM 2691 C C . PHE A 1 324 ? 25.672 3.334 4.609 1 90.12 324 PHE A C 1
ATOM 2693 O O . PHE A 1 324 ? 25.453 3.746 5.75 1 90.12 324 PHE A O 1
ATOM 2700 N N . LEU A 1 325 ? 26 4.113 3.666 1 92.25 325 LEU A N 1
ATOM 2701 C CA . LEU A 1 325 ? 26.156 5.555 3.855 1 92.25 325 LEU A CA 1
ATOM 2702 C C . LEU A 1 325 ? 24.812 6.211 4.168 1 92.25 325 LEU A C 1
ATOM 2704 O O . LEU A 1 325 ? 24.75 7.137 4.977 1 92.25 325 LEU A O 1
ATOM 2708 N N . ILE A 1 326 ? 23.812 5.754 3.5 1 93.81 326 ILE A N 1
ATOM 2709 C CA . ILE A 1 326 ? 22.469 6.281 3.758 1 93.81 326 ILE A CA 1
ATOM 2710 C C . ILE A 1 326 ? 22.062 5.965 5.191 1 93.81 326 ILE A C 1
ATOM 2712 O O . ILE A 1 326 ? 21.547 6.828 5.902 1 93.81 326 ILE A O 1
ATOM 2716 N N . PHE A 1 327 ? 22.312 4.789 5.59 1 93.81 327 PHE A N 1
ATOM 2717 C CA . PHE A 1 327 ? 21.938 4.359 6.934 1 93.81 327 PHE A CA 1
ATOM 2718 C C . PHE A 1 327 ? 22.688 5.168 7.988 1 93.81 327 PHE A C 1
ATOM 2720 O O . PHE A 1 327 ? 22.078 5.734 8.891 1 93.81 327 PHE A O 1
ATOM 2727 N N . THR A 1 328 ? 23.953 5.281 7.863 1 93.31 328 THR A N 1
ATOM 2728 C CA . THR A 1 328 ? 24.766 6.016 8.828 1 93.31 328 THR A CA 1
ATOM 2729 C C . THR A 1 328 ? 24.453 7.508 8.781 1 93.31 328 THR A C 1
ATOM 2731 O O . THR A 1 328 ? 24.422 8.172 9.82 1 93.31 328 THR A O 1
ATOM 2734 N N . GLY A 1 329 ? 24.312 7.977 7.57 1 93.88 329 GLY A N 1
ATOM 2735 C CA . GLY A 1 329 ? 23.922 9.375 7.438 1 93.88 329 GLY A CA 1
ATOM 2736 C C . GLY A 1 329 ? 22.594 9.688 8.094 1 93.88 329 GLY A C 1
ATOM 2737 O O . GLY A 1 329 ? 22.438 10.727 8.742 1 93.88 329 GLY A O 1
ATOM 2738 N N . SER A 1 330 ? 21.656 8.789 7.926 1 94.56 330 SER A N 1
ATOM 2739 C CA . SER A 1 330 ? 20.344 9 8.531 1 94.56 330 SER A CA 1
ATOM 2740 C C . SER A 1 330 ? 20.422 8.961 10.055 1 94.56 330 SER A C 1
ATOM 2742 O O . SER A 1 330 ? 19.719 9.703 10.734 1 94.56 330 SER A O 1
ATOM 2744 N N . ILE A 1 331 ? 21.25 8.141 10.609 1 95.06 331 ILE A N 1
ATOM 2745 C CA . ILE A 1 331 ? 21.453 8.078 12.055 1 95.06 331 ILE A CA 1
ATOM 2746 C C . ILE A 1 331 ? 22.062 9.391 12.547 1 95.06 331 ILE A C 1
ATOM 2748 O O . ILE A 1 331 ? 21.609 9.945 13.562 1 95.06 331 ILE A O 1
ATOM 2752 N N . TYR A 1 332 ? 23.016 9.82 11.805 1 95.12 332 TYR A N 1
ATOM 2753 C CA . TYR A 1 332 ? 23.688 11.062 12.156 1 95.12 332 TYR A CA 1
ATOM 2754 C C . TYR A 1 332 ? 22.703 12.227 12.188 1 95.12 332 TYR A C 1
ATOM 2756 O O . TYR A 1 332 ? 22.703 13.016 13.133 1 95.12 332 TYR A O 1
ATOM 2764 N N . ILE A 1 333 ? 21.922 12.328 11.25 1 94.38 333 ILE A N 1
ATOM 2765 C CA . ILE A 1 333 ? 20.984 13.438 11.133 1 94.38 333 ILE A CA 1
ATOM 2766 C C . ILE A 1 333 ? 19.891 13.297 12.188 1 94.38 333 ILE A C 1
ATOM 2768 O O . ILE A 1 333 ? 19.422 14.289 12.75 1 94.38 333 ILE A O 1
ATOM 2772 N N . TRP A 1 334 ? 19.453 12.109 12.461 1 94 334 TRP A N 1
ATOM 2773 C CA . TRP A 1 334 ? 18.453 11.859 13.492 1 94 334 TRP A CA 1
ATOM 2774 C C . TRP A 1 334 ? 18.969 12.266 14.867 1 94 334 TRP A C 1
ATOM 2776 O O . TRP A 1 334 ? 18.234 12.891 15.641 1 94 334 TRP A O 1
ATOM 2786 N N . THR A 1 335 ? 20.234 11.953 15.188 1 93.81 335 THR A N 1
ATOM 2787 C CA . THR A 1 335 ? 20.812 12.25 16.484 1 93.81 335 THR A CA 1
ATOM 2788 C C . THR A 1 335 ? 21.016 13.758 16.656 1 93.81 335 THR A C 1
ATOM 2790 O O . THR A 1 335 ? 21.125 14.25 17.781 1 93.81 335 THR A O 1
ATOM 2793 N N . ARG A 1 336 ? 21.047 14.461 15.641 1 92 336 ARG A N 1
ATOM 2794 C CA . ARG A 1 336 ? 21.219 15.914 15.695 1 92 336 ARG A CA 1
ATOM 2795 C C . ARG A 1 336 ? 19.875 16.625 15.844 1 92 336 ARG A C 1
ATOM 2797 O O . ARG A 1 336 ? 19.797 17.844 15.758 1 92 336 ARG A O 1
ATOM 2804 N N . GLY A 1 337 ? 18.734 15.805 15.898 1 88.38 337 GLY A N 1
ATOM 2805 C CA . GLY A 1 337 ? 17.484 16.406 16.312 1 88.38 337 GLY A CA 1
ATOM 2806 C C . GLY A 1 337 ? 16.422 16.391 15.219 1 88.38 337 GLY A C 1
ATOM 2807 O O . GLY A 1 337 ? 15.305 16.875 15.422 1 88.38 337 GLY A O 1
ATOM 2808 N N . TYR A 1 338 ? 16.734 15.938 14.07 1 90 338 TYR A N 1
ATOM 2809 C CA . TYR A 1 338 ? 15.742 15.852 13 1 90 338 TYR A CA 1
ATOM 2810 C C . TYR A 1 338 ? 14.805 14.672 13.227 1 90 338 TYR A C 1
ATOM 2812 O O . TYR A 1 338 ? 15.039 13.578 12.711 1 90 338 TYR A O 1
ATOM 2820 N N . LYS A 1 339 ? 13.656 14.852 13.781 1 88.81 339 LYS A N 1
ATOM 2821 C CA . LYS A 1 339 ? 12.727 13.82 14.242 1 88.81 339 LYS A CA 1
ATOM 2822 C C . LYS A 1 339 ? 12.102 13.078 13.07 1 88.81 339 LYS A C 1
ATOM 2824 O O . LYS A 1 339 ? 11.688 11.922 13.203 1 88.81 339 LYS A O 1
ATOM 2829 N N . VAL A 1 340 ? 12.086 13.75 11.922 1 87.69 340 VAL A N 1
ATOM 2830 C CA . VAL A 1 340 ? 11.461 13.156 10.75 1 87.69 340 VAL A CA 1
ATOM 2831 C C . VAL A 1 340 ? 12.25 11.938 10.297 1 87.69 340 VAL A C 1
ATOM 2833 O O . VAL A 1 340 ? 11.703 11.031 9.664 1 87.69 340 VAL A O 1
ATOM 2836 N N . ALA A 1 341 ? 13.531 11.773 10.695 1 92.12 341 ALA A N 1
ATOM 2837 C CA . ALA A 1 341 ? 14.43 10.742 10.195 1 92.12 341 ALA A CA 1
ATOM 2838 C C . ALA A 1 341 ? 14.297 9.453 11.008 1 92.12 341 ALA A C 1
ATOM 2840 O O . ALA A 1 341 ? 14.891 8.43 10.664 1 92.12 341 ALA A O 1
ATOM 2841 N N . ARG A 1 342 ? 13.492 9.383 12.039 1 92.06 342 ARG A N 1
ATOM 2842 C CA . ARG A 1 342 ? 13.398 8.234 12.938 1 92.06 342 ARG A CA 1
ATOM 2843 C C . ARG A 1 342 ? 12.961 6.984 12.188 1 92.06 342 ARG A C 1
ATOM 2845 O O . ARG A 1 342 ? 13.617 5.941 12.266 1 92.06 342 ARG A O 1
ATOM 2852 N N . PHE A 1 343 ? 11.836 7.133 11.453 1 91.88 343 PHE A N 1
ATOM 2853 C CA . PHE A 1 343 ? 11.312 5.965 10.75 1 91.88 343 PHE A CA 1
ATOM 2854 C C . PHE A 1 343 ? 12.172 5.629 9.539 1 91.88 343 PHE A C 1
ATOM 2856 O O . PHE A 1 343 ? 12.195 4.48 9.086 1 91.88 343 PHE A O 1
ATOM 2863 N N . PHE A 1 344 ? 12.867 6.598 9.07 1 93.94 344 PHE A N 1
ATOM 2864 C CA . PHE A 1 344 ? 13.828 6.383 7.992 1 93.94 344 PHE A CA 1
ATOM 2865 C C . PHE A 1 344 ? 14.984 5.504 8.461 1 93.94 344 PHE A C 1
ATOM 2867 O O . PHE A 1 344 ? 15.398 4.59 7.75 1 93.94 344 PHE A O 1
ATOM 2874 N N . VAL A 1 345 ? 15.445 5.738 9.648 1 95.19 345 VAL A N 1
ATOM 2875 C CA . VAL A 1 345 ? 16.531 4.973 10.242 1 95.19 345 VAL A CA 1
ATOM 2876 C C . VAL A 1 345 ? 16.078 3.545 10.523 1 95.19 345 VAL A C 1
ATOM 2878 O O . VAL A 1 345 ? 16.797 2.588 10.234 1 95.19 345 VAL A O 1
ATOM 2881 N N . ILE A 1 346 ? 14.898 3.373 11.008 1 94.5 346 ILE A N 1
ATOM 2882 C CA . ILE A 1 346 ? 14.367 2.047 11.297 1 94.5 346 ILE A CA 1
ATOM 2883 C C . ILE A 1 346 ? 14.195 1.268 9.992 1 94.5 346 ILE A C 1
ATOM 2885 O O . ILE A 1 346 ? 14.5 0.072 9.938 1 94.5 346 ILE A O 1
ATOM 2889 N N . ALA A 1 347 ? 13.766 1.917 8.945 1 94.62 347 ALA A N 1
ATOM 2890 C CA . ALA A 1 347 ? 13.555 1.284 7.648 1 94.62 347 ALA A CA 1
ATOM 2891 C C . ALA A 1 347 ? 14.867 0.73 7.09 1 94.62 347 ALA A C 1
ATOM 2893 O O . ALA A 1 347 ? 14.945 -0.443 6.719 1 94.62 347 ALA A O 1
ATOM 2894 N N . TYR A 1 348 ? 15.891 1.515 7.09 1 93.44 348 TYR A N 1
ATOM 2895 C CA . TYR A 1 348 ? 17.172 1.066 6.559 1 93.44 348 TYR A CA 1
ATOM 2896 C C . TYR A 1 348 ? 17.844 0.079 7.508 1 93.44 348 TYR A C 1
ATOM 2898 O O . TYR A 1 348 ? 18.594 -0.802 7.074 1 93.44 348 TYR A O 1
ATOM 2906 N N . GLY A 1 349 ? 17.547 0.222 8.773 1 92.44 349 GLY A N 1
ATOM 2907 C CA . GLY A 1 349 ? 18.031 -0.774 9.719 1 92.44 349 GLY A CA 1
ATOM 2908 C C . GLY A 1 349 ? 17.469 -2.162 9.453 1 92.44 349 GLY A C 1
ATOM 2909 O O . GLY A 1 349 ? 18.219 -3.148 9.492 1 92.44 349 GLY A O 1
ATOM 2910 N N . LEU A 1 350 ? 16.266 -2.176 9.172 1 92.12 350 LEU A N 1
ATOM 2911 C CA . LEU A 1 350 ? 15.625 -3.449 8.859 1 92.12 350 LEU A CA 1
ATOM 2912 C C . LEU A 1 350 ? 16.156 -4.02 7.547 1 92.12 350 LEU A C 1
ATOM 2914 O O . LEU A 1 350 ? 16.297 -5.234 7.406 1 92.12 350 LEU A O 1
ATOM 2918 N N . LEU A 1 351 ? 16.344 -3.182 6.602 1 89.94 351 LEU A N 1
ATOM 2919 C CA . LEU A 1 351 ? 16.922 -3.623 5.336 1 89.94 351 LEU A CA 1
ATOM 2920 C C . LEU A 1 351 ? 18.312 -4.215 5.547 1 89.94 351 LEU A C 1
ATOM 2922 O O . LEU A 1 351 ? 18.641 -5.25 4.965 1 89.94 351 LEU A O 1
ATOM 2926 N N . PHE A 1 352 ? 19.078 -3.592 6.379 1 88.31 352 PHE A N 1
ATOM 2927 C CA . PHE A 1 352 ? 20.438 -4.07 6.664 1 88.31 352 PHE A CA 1
ATOM 2928 C C . PHE A 1 352 ? 20.391 -5.406 7.395 1 88.31 352 PHE A C 1
ATOM 2930 O O . PHE A 1 352 ? 21.234 -6.273 7.168 1 88.31 352 PHE A O 1
ATOM 2937 N N . LEU A 1 353 ? 19.469 -5.516 8.234 1 87.31 353 LEU A N 1
ATOM 2938 C CA . LEU A 1 353 ? 19.281 -6.789 8.914 1 87.31 353 LEU A CA 1
ATOM 2939 C C . LEU A 1 353 ? 18.953 -7.898 7.922 1 87.31 353 LEU A C 1
ATOM 2941 O O . LEU A 1 353 ? 19.453 -9.023 8.055 1 87.31 353 LEU A O 1
ATOM 2945 N N . GLY A 1 354 ? 18.125 -7.574 6.957 1 85.19 354 GLY A N 1
ATOM 2946 C CA . GLY A 1 354 ? 17.812 -8.539 5.914 1 85.19 354 GLY A CA 1
ATOM 2947 C C . GLY A 1 354 ? 19.016 -8.938 5.09 1 85.19 354 GLY A C 1
ATOM 2948 O O . GLY A 1 354 ? 19.188 -10.109 4.758 1 85.19 354 GLY A O 1
ATOM 2949 N N . VAL A 1 355 ? 19.891 -8.047 4.789 1 82.81 355 VAL A N 1
ATOM 2950 C CA . VAL A 1 355 ? 21.094 -8.305 4.02 1 82.81 355 VAL A CA 1
ATOM 2951 C C . VAL A 1 355 ? 22.047 -9.18 4.836 1 82.81 355 VAL A C 1
ATOM 2953 O O . VAL A 1 355 ? 22.656 -10.117 4.305 1 82.81 355 VAL A O 1
ATOM 2956 N N . VAL A 1 356 ? 22.125 -8.906 6.086 1 82.81 356 VAL A N 1
ATOM 2957 C CA . VAL A 1 356 ? 23 -9.672 6.969 1 82.81 356 VAL A CA 1
ATOM 2958 C C . VAL A 1 356 ? 22.531 -11.117 7.035 1 82.81 356 VAL A C 1
ATOM 2960 O O . VAL A 1 356 ? 23.328 -12.047 6.949 1 82.81 356 VAL A O 1
ATOM 2963 N N . ILE A 1 357 ? 21.266 -11.289 7.07 1 84.81 357 ILE A N 1
ATOM 2964 C CA . ILE A 1 357 ? 20.703 -12.633 7.129 1 84.81 357 ILE A CA 1
ATOM 2965 C C . ILE A 1 357 ? 21 -13.367 5.824 1 84.81 357 ILE A C 1
ATOM 2967 O O . ILE A 1 357 ? 21.375 -14.547 5.836 1 84.81 357 ILE A O 1
ATOM 2971 N N . LYS A 1 358 ? 20.875 -12.719 4.727 1 79.94 358 LYS A N 1
ATOM 2972 C CA . LYS A 1 358 ? 21.109 -13.336 3.424 1 79.94 358 LYS A CA 1
ATOM 2973 C C . LYS A 1 358 ? 22.578 -13.734 3.268 1 79.94 358 LYS A C 1
ATOM 2975 O O . LYS A 1 358 ? 22.891 -14.797 2.727 1 79.94 358 LYS A O 1
ATOM 2980 N N . VAL A 1 359 ? 23.5 -12.922 3.783 1 75.69 359 VAL A N 1
ATOM 2981 C CA . VAL A 1 359 ? 24.922 -13.195 3.693 1 75.69 359 VAL A CA 1
ATOM 2982 C C . VAL A 1 359 ? 25.281 -14.367 4.605 1 75.69 359 VAL A C 1
ATOM 2984 O O . VAL A 1 359 ? 26.078 -15.242 4.223 1 75.69 359 VAL A O 1
ATOM 2987 N N . LEU A 1 360 ? 24.625 -14.352 5.73 1 79.38 360 LEU A N 1
ATOM 2988 C CA . LEU A 1 360 ? 24.875 -15.445 6.664 1 79.38 360 LEU A CA 1
ATOM 2989 C C . LEU A 1 360 ? 24.344 -16.766 6.109 1 79.38 360 LEU A C 1
ATOM 2991 O O . LEU A 1 360 ? 24.938 -17.828 6.332 1 79.38 360 LEU A O 1
ATOM 2995 N N . ALA A 1 361 ? 23.344 -16.734 5.355 1 76.38 361 ALA A N 1
ATOM 2996 C CA . ALA A 1 361 ? 22.766 -17.938 4.738 1 76.38 361 ALA A CA 1
ATOM 2997 C C . ALA A 1 361 ? 23.641 -18.406 3.578 1 76.38 361 ALA A C 1
ATOM 2999 O O . ALA A 1 361 ? 23.812 -19.625 3.391 1 76.38 361 ALA A O 1
ATOM 3000 N N . ASN A 1 362 ? 24.156 -17.5 2.844 1 70.44 362 ASN A N 1
ATOM 3001 C CA . ASN A 1 362 ? 24.984 -17.844 1.698 1 70.44 362 ASN A CA 1
ATOM 3002 C C . ASN A 1 362 ? 26.312 -18.453 2.137 1 70.44 362 ASN A C 1
ATOM 3004 O O . ASN A 1 362 ? 26.906 -19.266 1.412 1 70.44 362 ASN A O 1
ATOM 3008 N N . THR A 1 363 ? 26.781 -18.031 3.361 1 68.88 363 THR A N 1
ATOM 3009 C CA . THR A 1 363 ? 28.031 -18.578 3.879 1 68.88 363 THR A CA 1
ATOM 3010 C C . THR A 1 363 ? 27.781 -19.859 4.676 1 68.88 363 THR A C 1
ATOM 3012 O O . THR A 1 363 ? 28.688 -20.391 5.312 1 68.88 363 THR A O 1
ATOM 3015 N N . SER A 1 364 ? 26.516 -20.359 4.652 1 65.88 364 SER A N 1
ATOM 3016 C CA . SER A 1 364 ? 26.094 -21.609 5.258 1 65.88 364 SER A CA 1
ATOM 3017 C C . SER A 1 364 ? 26.188 -21.562 6.777 1 65.88 364 SER A C 1
ATOM 3019 O O . SER A 1 364 ? 26.406 -22.578 7.43 1 65.88 364 SER A O 1
ATOM 3021 N N . VAL A 1 365 ? 26.25 -20.375 7.262 1 67.12 365 VAL A N 1
ATOM 3022 C CA . VAL A 1 365 ? 26.188 -20.266 8.719 1 67.12 365 VAL A CA 1
ATOM 3023 C C . VAL A 1 365 ? 24.781 -20.594 9.203 1 67.12 365 VAL A C 1
ATOM 3025 O O . VAL A 1 365 ? 24.609 -21.234 10.242 1 67.12 365 VAL A O 1
ATOM 3028 N N . ILE A 1 366 ? 23.781 -20.25 8.32 1 70 366 ILE A N 1
ATOM 3029 C CA . ILE A 1 366 ? 22.375 -20.547 8.586 1 70 366 ILE A CA 1
ATOM 3030 C C . ILE A 1 366 ? 21.844 -21.5 7.527 1 70 366 ILE A C 1
ATOM 3032 O O . ILE A 1 366 ? 22.172 -21.375 6.344 1 70 366 ILE A O 1
ATOM 3036 N N . PRO A 1 367 ? 21.141 -22.453 8.047 1 69.75 367 PRO A N 1
ATOM 3037 C CA . PRO A 1 367 ? 20.578 -23.391 7.066 1 69.75 367 PRO A CA 1
ATOM 3038 C C . PRO A 1 367 ? 19.625 -22.719 6.082 1 69.75 367 PRO A C 1
ATOM 3040 O O . PRO A 1 367 ? 19.031 -21.688 6.402 1 69.75 367 PRO A O 1
ATOM 3043 N N . HIS A 1 368 ? 19.719 -23.281 4.875 1 66 368 HIS A N 1
ATOM 3044 C CA . HIS A 1 368 ? 18.906 -22.719 3.795 1 66 368 HIS A CA 1
ATOM 3045 C C . HIS A 1 368 ? 17.438 -23.125 3.938 1 66 368 HIS A C 1
ATOM 3047 O O . HIS A 1 368 ? 17.062 -24.234 3.576 1 66 368 HIS A O 1
ATOM 3053 N N . TYR A 1 369 ? 16.719 -22.297 4.77 1 66.88 369 TYR A N 1
ATOM 3054 C CA . TYR A 1 369 ? 15.273 -22.469 4.844 1 66.88 369 TYR A CA 1
ATOM 3055 C C . TYR A 1 369 ? 14.562 -21.531 3.879 1 66.88 369 TYR A C 1
ATOM 3057 O O . TYR A 1 369 ? 15.148 -20.547 3.406 1 66.88 369 TYR A O 1
ATOM 3065 N N . THR A 1 370 ? 13.391 -21.922 3.506 1 73.69 370 THR A N 1
ATOM 3066 C CA . THR A 1 370 ? 12.602 -21.141 2.562 1 73.69 370 THR A CA 1
ATOM 3067 C C . THR A 1 370 ? 12.43 -19.703 3.057 1 73.69 370 THR A C 1
ATOM 3069 O O . THR A 1 370 ? 12.539 -18.75 2.273 1 73.69 370 THR A O 1
ATOM 3072 N N . LEU A 1 371 ? 12.328 -19.578 4.301 1 75.19 371 LEU A N 1
ATOM 3073 C CA . LEU A 1 371 ? 12.125 -18.25 4.871 1 75.19 371 LEU A CA 1
ATOM 3074 C C . LEU A 1 371 ? 13.383 -17.391 4.746 1 75.19 371 LEU A C 1
ATOM 3076 O O . LEU A 1 371 ? 13.305 -16.188 4.508 1 75.19 371 LEU A O 1
ATOM 3080 N N . VAL A 1 372 ? 14.523 -18.062 4.875 1 75.69 372 VAL A N 1
ATOM 3081 C CA . VAL A 1 372 ? 15.805 -17.375 4.785 1 75.69 372 VAL A CA 1
ATOM 3082 C C . VAL A 1 372 ? 16.047 -16.922 3.35 1 75.69 372 VAL A C 1
ATOM 3084 O O . VAL A 1 372 ? 16.562 -15.812 3.121 1 75.69 372 VAL A O 1
ATOM 3087 N N . TYR A 1 373 ? 15.516 -17.719 2.422 1 73.88 373 TYR A N 1
ATOM 3088 C CA . TYR A 1 373 ? 15.672 -17.375 1.016 1 73.88 373 TYR A CA 1
ATOM 3089 C C . TYR A 1 373 ? 14.883 -16.109 0.682 1 73.88 373 TYR A C 1
ATOM 3091 O O . TYR A 1 373 ? 15.359 -15.258 -0.074 1 73.88 373 TYR A O 1
ATOM 3099 N N . TYR A 1 374 ? 13.805 -15.938 1.398 1 79.62 374 TYR A N 1
ATOM 3100 C CA . TYR A 1 374 ? 12.953 -14.797 1.073 1 79.62 374 TYR A CA 1
ATOM 3101 C C . TYR A 1 374 ? 13.102 -13.688 2.113 1 79.62 374 TYR A C 1
ATOM 3103 O O . TYR A 1 374 ? 12.289 -12.766 2.168 1 79.62 374 TYR A O 1
ATOM 3111 N N . SER A 1 375 ? 14.109 -13.812 2.934 1 83.19 375 SER A N 1
ATOM 3112 C CA . SER A 1 375 ? 14.32 -12.836 4 1 83.19 375 SER A CA 1
ATOM 3113 C C . SER A 1 375 ? 14.562 -11.445 3.438 1 83.19 375 SER A C 1
ATOM 3115 O O . SER A 1 375 ? 14.047 -10.453 3.959 1 83.19 375 SER A O 1
ATOM 3117 N N . LEU A 1 376 ? 15.328 -11.398 2.377 1 83.38 376 LEU A N 1
ATOM 3118 C CA . LEU A 1 376 ? 15.625 -10.094 1.787 1 83.38 376 LEU A CA 1
ATOM 3119 C C . LEU A 1 376 ? 14.367 -9.469 1.197 1 83.38 376 LEU A C 1
ATOM 3121 O O . LEU A 1 376 ? 14.18 -8.25 1.276 1 83.38 376 LEU A O 1
ATOM 3125 N N . HIS A 1 377 ? 13.5 -10.266 0.641 1 86.56 377 HIS A N 1
ATOM 3126 C CA . HIS A 1 377 ? 12.227 -9.781 0.118 1 86.56 377 HIS A CA 1
ATOM 3127 C C . HIS A 1 377 ? 11.367 -9.172 1.226 1 86.56 377 HIS A C 1
ATOM 3129 O O . HIS A 1 377 ? 10.805 -8.094 1.056 1 86.56 377 HIS A O 1
ATOM 3135 N N . LEU A 1 378 ? 11.359 -9.836 2.336 1 87.56 378 LEU A N 1
ATOM 3136 C CA . LEU A 1 378 ? 10.562 -9.359 3.467 1 87.56 378 LEU A CA 1
ATOM 3137 C C . LEU A 1 378 ? 11.141 -8.062 4.027 1 87.56 378 LEU A C 1
ATOM 3139 O O . LEU A 1 378 ? 10.398 -7.156 4.402 1 87.56 378 LEU A O 1
ATOM 3143 N N . ALA A 1 379 ? 12.445 -8.047 4.074 1 89.62 379 ALA A N 1
ATOM 3144 C CA . ALA A 1 379 ? 13.109 -6.84 4.562 1 89.62 379 ALA A CA 1
ATOM 3145 C C . ALA A 1 379 ? 12.812 -5.645 3.664 1 89.62 379 ALA A C 1
ATOM 3147 O O . ALA A 1 379 ? 12.555 -4.543 4.152 1 89.62 379 ALA A O 1
ATOM 3148 N N . PHE A 1 380 ? 12.812 -5.852 2.42 1 90.19 380 PHE A N 1
ATOM 3149 C CA . PHE A 1 380 ? 12.516 -4.785 1.472 1 90.19 380 PHE A CA 1
ATOM 3150 C C . PHE A 1 380 ? 11.078 -4.305 1.635 1 90.19 380 PHE A C 1
ATOM 3152 O O . PHE A 1 380 ? 10.805 -3.104 1.565 1 90.19 380 PHE A O 1
ATOM 3159 N N . LEU A 1 381 ? 10.234 -5.223 1.83 1 91.75 381 LEU A N 1
ATOM 3160 C CA . LEU A 1 381 ? 8.828 -4.863 1.976 1 91.75 381 LEU A CA 1
ATOM 3161 C C . LEU A 1 381 ? 8.609 -4.016 3.225 1 91.75 381 LEU A C 1
ATOM 3163 O O . LEU A 1 381 ? 7.891 -3.016 3.182 1 91.75 381 LEU A O 1
ATOM 3167 N N . LEU A 1 382 ? 9.188 -4.41 4.27 1 92.25 382 LEU A N 1
ATOM 3168 C CA . LEU A 1 382 ? 9.047 -3.66 5.512 1 92.25 382 LEU A CA 1
ATOM 3169 C C . LEU A 1 382 ? 9.695 -2.283 5.387 1 92.25 382 LEU A C 1
ATOM 3171 O O . LEU A 1 382 ? 9.164 -1.295 5.895 1 92.25 382 LEU A O 1
ATOM 3175 N N . GLU A 1 383 ? 10.844 -2.297 4.758 1 93.44 383 GLU A N 1
ATOM 3176 C CA . GLU A 1 383 ? 11.508 -1.022 4.508 1 93.44 383 GLU A CA 1
ATOM 3177 C C . GLU A 1 383 ? 10.617 -0.083 3.701 1 93.44 383 GLU A C 1
ATOM 3179 O O . GLU A 1 383 ? 10.484 1.096 4.039 1 93.44 383 GLU A O 1
ATOM 3184 N N . MET A 1 384 ? 10.031 -0.636 2.664 1 94 384 MET A N 1
ATOM 3185 C CA . MET A 1 384 ? 9.195 0.18 1.787 1 94 384 MET A CA 1
ATOM 3186 C C . MET A 1 384 ? 7.973 0.698 2.531 1 94 384 MET A C 1
ATOM 3188 O O . MET A 1 384 ? 7.555 1.842 2.334 1 94 384 MET A O 1
ATOM 3192 N N . LEU A 1 385 ? 7.441 -0.11 3.322 1 92.88 385 LEU A N 1
ATOM 3193 C CA . LEU A 1 385 ? 6.277 0.273 4.117 1 92.88 385 LEU A CA 1
ATOM 3194 C C . LEU A 1 385 ? 6.637 1.378 5.105 1 92.88 385 LEU A C 1
ATOM 3196 O O . LEU A 1 385 ? 5.906 2.365 5.23 1 92.88 385 LEU A O 1
ATOM 3200 N N . LEU A 1 386 ? 7.703 1.244 5.77 1 93.62 386 LEU A N 1
ATOM 3201 C CA . LEU A 1 386 ? 8.133 2.207 6.777 1 93.62 386 LEU A CA 1
ATOM 3202 C C . LEU A 1 386 ? 8.539 3.527 6.133 1 93.62 386 LEU A C 1
ATOM 3204 O O . LEU A 1 386 ? 8.297 4.598 6.695 1 93.62 386 LEU A O 1
ATOM 3208 N N . LEU A 1 387 ? 9.18 3.41 4.988 1 94.06 387 LEU A N 1
ATOM 3209 C CA . LEU A 1 387 ? 9.562 4.637 4.301 1 94.06 387 LEU A CA 1
ATOM 3210 C C . LEU A 1 387 ? 8.336 5.402 3.824 1 94.06 387 LEU A C 1
ATOM 3212 O O . LEU A 1 387 ? 8.312 6.633 3.855 1 94.06 387 LEU A O 1
ATOM 3216 N N . THR A 1 388 ? 7.371 4.668 3.336 1 91.62 388 THR A N 1
ATOM 3217 C CA . THR A 1 388 ? 6.121 5.316 2.949 1 91.62 388 THR A CA 1
ATOM 3218 C C . THR A 1 388 ? 5.453 5.969 4.156 1 91.62 388 THR A C 1
ATOM 3220 O O . THR A 1 388 ? 4.941 7.086 4.055 1 91.62 388 THR A O 1
ATOM 3223 N N . PHE A 1 389 ? 5.52 5.32 5.215 1 90.75 389 PHE A N 1
ATOM 3224 C CA . PHE A 1 389 ? 4.984 5.867 6.457 1 90.75 389 PHE A CA 1
ATOM 3225 C C . PHE A 1 389 ? 5.777 7.094 6.895 1 90.75 389 PHE A C 1
ATOM 3227 O O . PHE A 1 389 ? 5.203 8.062 7.398 1 90.75 389 PHE A O 1
ATOM 3234 N N . ALA A 1 390 ? 7.051 6.988 6.781 1 91.31 390 ALA A N 1
ATOM 3235 C CA . ALA A 1 390 ? 7.914 8.109 7.145 1 91.31 390 ALA A CA 1
ATOM 3236 C C . ALA A 1 390 ? 7.566 9.359 6.336 1 91.31 390 ALA A C 1
ATOM 3238 O O . ALA A 1 390 ? 7.602 10.469 6.859 1 91.31 390 ALA A O 1
ATOM 3239 N N . LEU A 1 391 ? 7.266 9.188 5.098 1 89.44 391 LEU A N 1
ATOM 3240 C CA . LEU A 1 391 ? 6.871 10.289 4.234 1 89.44 391 LEU A CA 1
ATOM 3241 C C . LEU A 1 391 ? 5.594 10.953 4.746 1 89.44 391 LEU A C 1
ATOM 3243 O O . LEU A 1 391 ? 5.48 12.18 4.746 1 89.44 391 LEU A O 1
ATOM 3247 N N . GLY A 1 392 ? 4.629 10.188 5.211 1 85.38 392 GLY A N 1
ATOM 3248 C CA . GLY A 1 392 ? 3.412 10.727 5.797 1 85.38 392 GLY A CA 1
ATOM 3249 C C . GLY A 1 392 ? 3.637 11.383 7.145 1 85.38 392 GLY A C 1
ATOM 3250 O O . GLY A 1 392 ? 3.068 12.438 7.434 1 85.38 392 GLY A O 1
ATOM 3251 N N . ASP A 1 393 ? 4.438 10.805 7.859 1 86.56 393 ASP A N 1
ATOM 3252 C CA . ASP A 1 393 ? 4.762 11.328 9.188 1 86.56 393 ASP A CA 1
ATOM 3253 C C . ASP A 1 393 ? 5.492 12.664 9.078 1 86.56 393 ASP A C 1
ATOM 3255 O O . ASP A 1 393 ? 5.344 13.531 9.945 1 86.56 393 ASP A O 1
ATOM 3259 N N . ARG A 1 394 ? 6.266 12.75 8.102 1 87.12 394 ARG A N 1
ATOM 3260 C CA . ARG A 1 394 ? 6.969 14 7.855 1 87.12 394 ARG A CA 1
ATOM 3261 C C . ARG A 1 394 ? 5.984 15.156 7.695 1 87.12 394 ARG A C 1
ATOM 3263 O O . ARG A 1 394 ? 6.176 16.234 8.273 1 87.12 394 ARG A O 1
ATOM 3270 N N . ILE A 1 395 ? 5.012 14.93 7.004 1 81.94 395 ILE A N 1
ATOM 3271 C CA . ILE A 1 395 ? 4.008 15.961 6.77 1 81.94 395 ILE A CA 1
ATOM 3272 C C . ILE A 1 395 ? 3.309 16.312 8.086 1 81.94 395 ILE A C 1
ATOM 3274 O O . ILE A 1 395 ? 3.053 17.484 8.367 1 81.94 395 ILE A O 1
ATOM 3278 N N . ARG A 1 396 ? 3.082 15.352 8.828 1 82.12 396 ARG A N 1
ATOM 3279 C CA . ARG A 1 396 ? 2.414 15.539 10.109 1 82.12 396 ARG A CA 1
ATOM 3280 C C . ARG A 1 396 ? 3.275 16.375 11.055 1 82.12 396 ARG A C 1
ATOM 3282 O O . ARG A 1 396 ? 2.793 17.328 11.672 1 82.12 396 ARG A O 1
ATOM 3289 N N . ILE A 1 397 ? 4.461 16.062 11.156 1 85.06 397 ILE A N 1
ATOM 3290 C CA . ILE A 1 397 ? 5.379 16.734 12.07 1 85.06 397 ILE A CA 1
ATOM 3291 C C . ILE A 1 397 ? 5.582 18.172 11.617 1 85.06 397 ILE A C 1
ATOM 3293 O O . ILE A 1 397 ? 5.562 19.094 12.438 1 85.06 397 ILE A O 1
ATOM 3297 N N . LEU A 1 398 ? 5.754 18.359 10.352 1 83.38 398 LEU A N 1
ATOM 3298 C CA . LEU A 1 398 ? 5.984 19.703 9.828 1 83.38 398 LEU A CA 1
ATOM 3299 C C . LEU A 1 398 ? 4.766 20.594 10.062 1 83.38 398 LEU A C 1
ATOM 3301 O O . LEU A 1 398 ? 4.91 21.766 10.43 1 83.38 398 LEU A O 1
ATOM 3305 N N . LYS A 1 399 ? 3.707 20.078 9.945 1 82.88 399 LYS A N 1
ATOM 3306 C CA . LYS A 1 399 ? 2.48 20.844 10.18 1 82.88 399 LYS A CA 1
ATOM 3307 C C . LYS A 1 399 ? 2.283 21.109 11.672 1 82.88 399 LYS A C 1
ATOM 3309 O O . LYS A 1 399 ? 1.822 22.188 12.055 1 82.88 399 LYS A O 1
ATOM 3314 N N . ASP A 1 400 ? 2.645 20.234 12.477 1 85.5 400 ASP A N 1
ATOM 3315 C CA . ASP A 1 400 ? 2.576 20.438 13.922 1 85.5 400 ASP A CA 1
ATOM 3316 C C . ASP A 1 400 ? 3.533 21.531 14.375 1 85.5 400 ASP A C 1
ATOM 3318 O O . ASP A 1 400 ? 3.205 22.328 15.258 1 85.5 400 ASP A O 1
ATOM 3322 N N . ASN A 1 401 ? 4.648 21.469 13.781 1 87 401 ASN A N 1
ATOM 3323 C CA . ASN A 1 401 ? 5.609 22.531 14.086 1 87 401 ASN A CA 1
ATOM 3324 C C . ASN A 1 401 ? 5.078 23.906 13.688 1 87 401 ASN A C 1
ATOM 3326 O O . ASN A 1 401 ? 5.246 24.875 14.43 1 87 401 ASN A O 1
ATOM 3330 N N . ARG A 1 402 ? 4.508 23.938 12.609 1 88.12 402 ARG A N 1
ATOM 3331 C CA . ARG A 1 402 ? 3.918 25.203 12.148 1 88.12 402 ARG A CA 1
ATOM 3332 C C . ARG A 1 402 ? 2.789 25.641 13.07 1 88.12 402 ARG A C 1
ATOM 3334 O O . ARG A 1 402 ? 2.684 26.828 13.406 1 88.12 402 ARG A O 1
ATOM 3341 N N . ASP A 1 403 ? 1.979 24.797 13.531 1 88.56 403 ASP A N 1
ATOM 3342 C CA . ASP A 1 403 ? 0.89 25.094 14.453 1 88.56 403 ASP A CA 1
ATOM 3343 C C . ASP A 1 403 ? 1.428 25.625 15.781 1 88.56 403 ASP A C 1
ATOM 3345 O O . ASP A 1 403 ? 0.875 26.578 16.344 1 88.56 403 ASP A O 1
ATOM 3349 N N . ARG A 1 404 ? 2.453 25.047 16.219 1 90.19 404 ARG A N 1
ATOM 3350 C CA . ARG A 1 404 ? 3.057 25.5 17.469 1 90.19 404 ARG A CA 1
ATOM 3351 C C . ARG A 1 404 ? 3.639 26.906 17.312 1 90.19 404 ARG A C 1
ATOM 3353 O O . ARG A 1 404 ? 3.516 27.734 18.219 1 90.19 404 ARG A O 1
ATOM 3360 N N . ALA A 1 405 ? 4.215 27.125 16.172 1 90.69 405 ALA A N 1
ATOM 3361 C CA . ALA A 1 405 ? 4.773 28.453 15.914 1 90.69 405 ALA A CA 1
ATOM 3362 C C . ALA A 1 405 ? 3.678 29.5 15.836 1 90.69 405 ALA A C 1
ATOM 3364 O O . ALA A 1 405 ? 3.834 30.609 16.359 1 90.69 405 ALA A O 1
ATOM 3365 N N . MET A 1 406 ? 2.625 29.125 15.242 1 91.75 406 MET A N 1
ATOM 3366 C CA . MET A 1 406 ? 1.506 30.062 15.125 1 91.75 406 MET A CA 1
ATOM 3367 C C . MET A 1 406 ? 0.855 30.297 16.484 1 91.75 406 MET A C 1
ATOM 3369 O O . MET A 1 406 ? 0.479 31.438 16.797 1 91.75 406 MET A O 1
ATOM 3373 N N . LYS A 1 407 ? 0.734 29.328 17.297 1 92.44 407 LYS A N 1
ATOM 3374 C CA . LYS A 1 407 ? 0.189 29.484 18.641 1 92.44 407 LYS A CA 1
ATOM 3375 C C . LYS A 1 407 ? 1.08 30.375 19.5 1 92.44 407 LYS A C 1
ATOM 3377 O O . LYS A 1 407 ? 0.583 31.188 20.281 1 92.44 407 LYS A O 1
ATOM 3382 N N . ARG A 1 408 ? 2.344 30.219 19.344 1 92.88 408 ARG A N 1
ATOM 3383 C CA . ARG A 1 408 ? 3.283 31.078 20.062 1 92.88 408 ARG A CA 1
ATOM 3384 C C . ARG A 1 408 ? 3.152 32.531 19.609 1 92.88 408 ARG A C 1
ATOM 3386 O O . ARG A 1 408 ? 3.211 33.438 20.438 1 92.88 408 ARG A O 1
ATOM 3393 N N . ALA A 1 409 ? 2.988 32.688 18.344 1 92.12 409 ALA A N 1
ATOM 3394 C CA . ALA A 1 409 ? 2.799 34.031 17.812 1 92.12 409 ALA A CA 1
ATOM 3395 C C . ALA A 1 409 ? 1.52 34.656 18.359 1 92.12 409 ALA A C 1
ATOM 3397 O O . ALA A 1 409 ? 1.504 35.844 18.719 1 92.12 409 ALA A O 1
ATOM 3398 N N . ILE A 1 410 ? 0.486 33.938 18.5 1 93.19 410 ILE A N 1
ATOM 3399 C CA . ILE A 1 410 ? -0.791 34.406 19.016 1 93.19 410 ILE A CA 1
ATOM 3400 C C . ILE A 1 410 ? -0.642 34.781 20.5 1 93.19 410 ILE A C 1
ATOM 3402 O O . ILE A 1 410 ? -1.128 35.812 20.938 1 93.19 410 ILE A O 1
ATOM 3406 N N . ARG A 1 411 ? 0.031 34 21.203 1 93.06 411 ARG A N 1
ATOM 3407 C CA . ARG A 1 411 ? 0.239 34.281 22.625 1 93.06 411 ARG A CA 1
ATOM 3408 C C . ARG A 1 411 ? 1.055 35.531 22.828 1 93.06 411 ARG A C 1
ATOM 3410 O O . ARG A 1 411 ? 0.766 36.312 23.734 1 93.06 411 ARG A O 1
ATOM 3417 N N . GLN A 1 412 ? 2.051 35.688 22.047 1 92.38 412 GLN A N 1
ATOM 3418 C CA . GLN A 1 412 ? 2.875 36.875 22.125 1 92.38 412 GLN A CA 1
ATOM 3419 C C . GLN A 1 412 ? 2.064 38.125 21.797 1 92.38 412 GLN A C 1
ATOM 3421 O O . GLN A 1 412 ? 2.207 39.156 22.453 1 92.38 412 GLN A O 1
ATOM 3426 N N . MET A 1 413 ? 1.205 38 20.859 1 92.62 413 MET A N 1
ATOM 3427 C CA . MET A 1 413 ? 0.365 39.125 20.469 1 92.62 413 MET A CA 1
ATOM 3428 C C . MET A 1 413 ? -0.656 39.438 21.562 1 92.62 413 MET A C 1
ATOM 3430 O O . MET A 1 413 ? -0.97 40.625 21.797 1 92.62 413 MET A O 1
ATOM 3434 N N . GLU A 1 414 ? -1.12 38.438 22.172 1 92.06 414 GLU A N 1
ATOM 3435 C CA . GLU A 1 414 ? -2.037 38.625 23.297 1 92.06 414 GLU A CA 1
ATOM 3436 C C . GLU A 1 414 ? -1.351 39.344 24.453 1 92.06 414 GLU A C 1
ATOM 3438 O O . GLU A 1 414 ? -1.938 40.219 25.094 1 92.06 414 GLU A O 1
ATOM 3443 N N . THR A 1 415 ? -0.131 39 24.719 1 93.19 415 THR A N 1
ATOM 3444 C CA . THR A 1 415 ? 0.629 39.656 25.781 1 93.19 415 THR A CA 1
ATOM 3445 C C . THR A 1 415 ? 0.894 41.125 25.453 1 93.19 415 THR A C 1
ATOM 3447 O O . THR A 1 415 ? 0.782 42 26.312 1 93.19 415 THR A O 1
ATOM 3450 N N . ASN A 1 416 ? 1.223 41.344 24.172 1 90.56 416 ASN A N 1
ATOM 3451 C CA . ASN A 1 416 ? 1.45 42.688 23.734 1 90.56 416 ASN A CA 1
ATOM 3452 C C . ASN A 1 416 ? 0.174 43.531 23.812 1 90.56 416 ASN A C 1
ATOM 3454 O O . ASN A 1 416 ? 0.218 44.719 24.156 1 90.56 416 ASN A O 1
ATOM 3458 N N . PHE A 1 417 ? -0.87 42.938 23.531 1 91.12 417 PHE A N 1
ATOM 3459 C CA . PHE A 1 417 ? -2.164 43.594 23.609 1 91.12 417 PHE A CA 1
ATOM 3460 C C . PHE A 1 417 ? -2.508 43.969 25.047 1 91.12 417 PHE A C 1
ATOM 3462 O O . PHE A 1 417 ? -2.98 45.062 25.312 1 91.12 417 PHE A O 1
ATOM 3469 N N . THR A 1 418 ? -2.236 43.125 25.922 1 91.5 418 THR A N 1
ATOM 3470 C CA . THR A 1 418 ? -2.514 43.344 27.344 1 91.5 418 THR A CA 1
ATOM 3471 C C . THR A 1 418 ? -1.628 44.469 27.875 1 91.5 418 THR A C 1
ATOM 3473 O O . THR A 1 418 ? -2.08 45.312 28.672 1 91.5 418 THR A O 1
ATOM 3476 N N . LEU A 1 419 ? -0.434 44.438 27.391 1 91.44 419 LEU A N 1
ATOM 3477 C CA . LEU A 1 419 ? 0.486 45.5 27.797 1 91.44 419 LEU A CA 1
ATOM 3478 C C . LEU A 1 419 ? 0.036 46.875 27.266 1 91.44 419 LEU A C 1
ATOM 3480 O O . LEU A 1 419 ? 0.072 47.875 27.984 1 91.44 419 LEU A O 1
ATOM 3484 N N . LYS A 1 420 ? -0.442 46.875 26.062 1 91.06 420 LYS A N 1
ATOM 3485 C CA . LYS A 1 420 ? -0.912 48.125 25.469 1 91.06 420 LYS A CA 1
ATOM 3486 C C . LYS A 1 420 ? -2.203 48.594 26.125 1 91.06 420 LYS A C 1
ATOM 3488 O O . LYS A 1 420 ? -2.432 49.812 26.266 1 91.06 420 LYS A O 1
ATOM 3493 N N . GLU A 1 421 ? -2.957 47.719 26.547 1 91.69 421 GLU A N 1
ATOM 3494 C CA . GLU A 1 421 ? -4.18 48.062 27.266 1 91.69 421 GLU A CA 1
ATOM 3495 C C . GLU A 1 421 ? -3.859 48.688 28.625 1 91.69 421 GLU A C 1
ATOM 3497 O O . GLU A 1 421 ? -4.504 49.656 29.031 1 91.69 421 GLU A O 1
ATOM 3502 N N . LYS A 1 422 ? -2.857 48.188 29.281 1 92.94 422 LYS A N 1
ATOM 3503 C CA . LYS A 1 422 ? -2.439 48.75 30.547 1 92.94 422 LYS A CA 1
ATOM 3504 C C . LYS A 1 422 ? -1.91 50.188 30.375 1 92.94 422 LYS A C 1
ATOM 3506 O O . LYS A 1 422 ? -2.229 51.094 31.156 1 92.94 422 LYS A O 1
ATOM 3511 N N . VAL A 1 423 ? -1.165 50.375 29.312 1 93.06 423 VAL A N 1
ATOM 3512 C CA . VAL A 1 423 ? -0.617 51.688 29.016 1 93.06 423 VAL A CA 1
ATOM 3513 C C . VAL A 1 423 ? -1.751 52.656 28.688 1 93.06 423 VAL A C 1
ATOM 3515 O O . VAL A 1 423 ? -1.738 53.812 29.141 1 93.06 423 VAL A O 1
ATOM 3518 N N . THR A 1 424 ? -2.781 52.219 27.984 1 89.88 424 THR A N 1
ATOM 3519 C CA . THR A 1 424 ? -3.932 53.031 27.641 1 89.88 424 THR A CA 1
ATOM 3520 C C . THR A 1 424 ? -4.711 53.438 28.891 1 89.88 424 THR A C 1
ATOM 3522 O O . THR A 1 424 ? -5.121 54.594 29.016 1 89.88 424 THR A O 1
ATOM 3525 N N . LEU A 1 425 ? -4.758 52.594 29.797 1 93.06 425 LEU A N 1
ATOM 3526 C CA . LEU A 1 425 ? -5.473 52.875 31.031 1 93.06 425 LEU A CA 1
ATOM 3527 C C . LEU A 1 425 ? -4.699 53.875 31.875 1 93.06 425 LEU A C 1
ATOM 3529 O O . LEU A 1 425 ? -5.293 54.75 32.5 1 93.06 425 LEU A O 1
ATOM 3533 N N . GLU A 1 426 ? -3.416 53.688 31.859 1 93.56 426 GLU A N 1
ATOM 3534 C CA . GLU A 1 426 ? -2.574 54.625 32.594 1 93.56 426 GLU A CA 1
ATOM 3535 C C . GLU A 1 426 ? -2.625 56 31.984 1 93.56 426 GLU A C 1
ATOM 3537 O O . GLU A 1 426 ? -2.697 57 32.719 1 93.56 426 GLU A O 1
ATOM 3542 N N . LEU A 1 427 ? -2.688 56.062 30.656 1 92.19 427 LEU A N 1
ATOM 3543 C CA . LEU A 1 427 ? -2.742 57.375 29.969 1 92.19 427 LEU A CA 1
ATOM 3544 C C . LEU A 1 427 ? -4.109 58 30.141 1 92.19 427 LEU A C 1
ATOM 3546 O O . LEU A 1 427 ? -4.207 59.219 30.297 1 92.19 427 LEU A O 1
ATOM 3550 N N . GLU A 1 428 ? -5.156 57.281 30.203 1 93.88 428 GLU A N 1
ATOM 3551 C CA . GLU A 1 428 ? -6.496 57.781 30.469 1 93.88 428 GLU A CA 1
ATOM 3552 C C . GLU A 1 428 ? -6.59 58.375 31.875 1 93.88 428 GLU A C 1
ATOM 3554 O O . GLU A 1 428 ? -7.207 59.438 32.062 1 93.88 428 GLU A O 1
ATOM 3559 N N . SER A 1 429 ? -5.945 57.719 32.812 1 94.06 429 SER A N 1
ATOM 3560 C CA . SER A 1 429 ? -5.922 58.188 34.188 1 94.06 429 SER A CA 1
ATOM 3561 C C . SER A 1 429 ? -5.129 59.5 34.281 1 94.06 429 SER A C 1
ATOM 3563 O O . SER A 1 429 ? -5.523 60.406 35.031 1 94.06 429 SER A O 1
ATOM 3565 N N . LYS A 1 430 ? -4.07 59.531 33.562 1 92.88 430 LYS A N 1
ATOM 3566 C CA . LYS A 1 430 ? -3.252 60.75 33.562 1 92.88 430 LYS A CA 1
ATOM 3567 C C . LYS A 1 430 ? -3.996 61.938 32.938 1 92.88 430 LYS A C 1
ATOM 3569 O O . LYS A 1 430 ? -3.904 63.062 33.438 1 92.88 430 LYS A O 1
ATOM 3574 N N . VAL A 1 431 ? -4.785 61.719 31.906 1 92.56 431 VAL A N 1
ATOM 3575 C CA . VAL A 1 431 ? -5.594 62.75 31.281 1 92.56 431 VAL A CA 1
ATOM 3576 C C . VAL A 1 431 ? -6.668 63.219 32.25 1 92.56 431 VAL A C 1
ATOM 3578 O O . VAL A 1 431 ? -6.91 64.438 32.375 1 92.56 431 VAL A O 1
ATOM 3581 N N . LYS A 1 432 ? -7.25 62.312 33 1 93.12 432 LYS A N 1
ATOM 3582 C CA . LYS A 1 432 ? -8.266 62.688 33.969 1 93.12 432 LYS A CA 1
ATOM 3583 C C . LYS A 1 432 ? -7.668 63.5 35.125 1 93.12 432 LYS A C 1
ATOM 3585 O O . LYS A 1 432 ? -8.266 64.5 35.562 1 93.12 432 LYS A O 1
ATOM 3590 N N . GLU A 1 433 ? -6.52 63.031 35.5 1 92.56 433 GLU A N 1
ATOM 3591 C CA . GLU A 1 433 ? -5.832 63.75 36.562 1 92.56 433 GLU A CA 1
ATOM 3592 C C . GLU A 1 433 ? -5.449 65.188 36.125 1 92.56 433 GLU A C 1
ATOM 3594 O O . GLU A 1 433 ? -5.699 66.125 36.844 1 92.56 433 GLU A O 1
ATOM 3599 N N . ARG A 1 434 ? -4.902 65.375 34.938 1 90.88 434 ARG A N 1
ATOM 3600 C CA . ARG A 1 434 ? -4.488 66.688 34.438 1 90.88 434 ARG A CA 1
ATOM 3601 C C . ARG A 1 434 ? -5.695 67.562 34.156 1 90.88 434 ARG A C 1
ATOM 3603 O O . ARG A 1 434 ? -5.645 68.75 34.375 1 90.88 434 ARG A O 1
ATOM 3610 N N . THR A 1 435 ? -6.801 67 33.719 1 89.94 435 THR A N 1
ATOM 3611 C CA . THR A 1 435 ? -8.039 67.75 33.5 1 89.94 435 THR A CA 1
ATOM 3612 C C . THR A 1 435 ? -8.617 68.25 34.812 1 89.94 435 THR A C 1
ATOM 3614 O O . THR A 1 435 ? -9.117 69.375 34.875 1 89.94 435 THR A O 1
ATOM 3617 N N . SER A 1 436 ? -8.477 67.5 35.875 1 93.25 436 SER A N 1
ATOM 3618 C CA . SER A 1 436 ? -8.945 67.875 37.188 1 93.25 436 SER A CA 1
ATOM 3619 C C . SER A 1 436 ? -8.078 69 37.75 1 93.25 436 SER A C 1
ATOM 3621 O O . SER A 1 436 ? -8.594 69.938 38.312 1 93.25 436 SER A O 1
ATOM 3623 N N . GLN A 1 437 ? -6.824 68.875 37.531 1 91.88 437 GLN A N 1
ATOM 3624 C CA . GLN A 1 437 ? -5.91 69.938 37.969 1 91.88 437 GLN A CA 1
ATOM 3625 C C . GLN A 1 437 ? -6.145 71.188 37.219 1 91.88 437 GLN A C 1
ATOM 3627 O O . GLN A 1 437 ? -6.105 72.312 37.781 1 91.88 437 GLN A O 1
ATOM 3632 N N . LEU A 1 438 ? -6.387 71.188 35.938 1 91.38 438 LEU A N 1
ATOM 3633 C CA . LEU A 1 438 ? -6.684 72.375 35.125 1 91.38 438 LEU A CA 1
ATOM 3634 C C . LEU A 1 438 ? -7.98 73.062 35.562 1 91.38 438 LEU A C 1
ATOM 3636 O O . LEU A 1 438 ? -8.055 74.25 35.625 1 91.38 438 LEU A O 1
ATOM 3640 N N . ALA A 1 439 ? -8.977 72.25 35.969 1 90.56 439 ALA A N 1
ATOM 3641 C CA . ALA A 1 439 ? -10.242 72.812 36.438 1 90.56 439 ALA A CA 1
ATOM 3642 C C . ALA A 1 439 ? -10.055 73.5 37.781 1 90.56 439 ALA A C 1
ATOM 3644 O O . ALA A 1 439 ? -10.609 74.625 38 1 90.56 439 ALA A O 1
ATOM 3645 N N . HIS A 1 440 ? -9.211 72.938 38.594 1 92.12 440 HIS A N 1
ATOM 3646 C CA . HIS A 1 440 ? -8.922 73.562 39.875 1 92.12 440 HIS A CA 1
ATOM 3647 C C . HIS A 1 440 ? -8.172 74.875 39.719 1 92.12 440 HIS A C 1
ATOM 3649 O O . HIS A 1 440 ? -8.484 75.875 40.375 1 92.12 440 HIS A O 1
ATOM 3655 N N . LYS A 1 441 ? -7.223 75 38.844 1 90.69 441 LYS A N 1
ATOM 3656 C CA . LYS A 1 441 ? -6.461 76.188 38.594 1 90.69 441 LYS A CA 1
ATOM 3657 C C . LYS A 1 441 ? -7.332 77.312 37.938 1 90.69 441 LYS A C 1
ATOM 3659 O O . LYS A 1 441 ? -7.164 78.5 38.219 1 90.69 441 LYS A O 1
ATOM 3664 N N . ASN A 1 442 ? -8.305 76.875 37.125 1 90.62 442 ASN A N 1
ATOM 3665 C CA . ASN A 1 442 ? -9.258 77.812 36.531 1 90.62 442 ASN A CA 1
ATOM 3666 C C . ASN A 1 442 ? -10.148 78.438 37.625 1 90.62 442 ASN A C 1
ATOM 3668 O O . ASN A 1 442 ? -10.43 79.625 37.562 1 90.62 442 ASN A O 1
ATOM 3672 N N . GLU A 1 443 ? -10.5 77.625 38.594 1 90.88 443 GLU A N 1
ATOM 3673 C CA . GLU A 1 443 ? -11.289 78.125 39.719 1 90.88 443 GLU A CA 1
ATOM 3674 C C . GLU A 1 443 ? -10.484 79.125 40.562 1 90.88 443 GLU A C 1
ATOM 3676 O O . GLU A 1 443 ? -10.992 80.188 40.969 1 90.88 443 GLU A O 1
ATOM 3681 N N . LEU A 1 444 ? -9.258 78.812 40.719 1 91 444 LEU A N 1
ATOM 3682 C CA . LEU A 1 444 ? -8.375 79.75 41.469 1 91 444 LEU A CA 1
ATOM 3683 C C . LEU A 1 444 ? -8.164 81.062 40.719 1 91 444 LEU A C 1
ATOM 3685 O O . LEU A 1 444 ? -8.148 82.125 41.312 1 91 444 LEU A O 1
ATOM 3689 N N . LEU A 1 445 ? -8.023 81.062 39.438 1 90.62 445 LEU A N 1
ATOM 3690 C CA . LEU A 1 445 ? -7.855 82.25 38.625 1 90.62 445 LEU A CA 1
ATOM 3691 C C . LEU A 1 445 ? -9.094 83.188 38.688 1 90.62 445 LEU A C 1
ATOM 3693 O O . LEU A 1 445 ? -8.992 84.375 38.719 1 90.62 445 LEU A O 1
ATOM 3697 N N . GLU A 1 446 ? -10.227 82.5 38.688 1 90.12 446 GLU A N 1
ATOM 3698 C CA . GLU A 1 446 ? -11.477 83.25 38.812 1 90.12 446 GLU A CA 1
ATOM 3699 C C . GLU A 1 446 ? -11.594 83.938 40.156 1 90.12 446 GLU A C 1
ATOM 3701 O O . GLU A 1 446 ? -12.039 85.062 40.25 1 90.12 446 GLU A O 1
ATOM 3706 N N . GLU A 1 447 ? -11.094 83.25 41.156 1 90.75 447 GLU A N 1
ATOM 3707 C CA . GLU A 1 447 ? -11.102 83.875 42.5 1 90.75 447 GLU A CA 1
ATOM 3708 C C . GLU A 1 447 ? -10.141 85.062 42.594 1 90.75 447 GLU A C 1
ATOM 3710 O O . GLU A 1 447 ? -10.477 86.062 43.156 1 90.75 447 GLU A O 1
ATOM 3715 N N . TYR A 1 448 ? -8.984 84.938 42 1 89.25 448 TYR A N 1
ATOM 3716 C CA . TYR A 1 448 ? -8 86 42 1 89.25 448 TYR A CA 1
ATOM 3717 C C . TYR A 1 448 ? -8.508 87.188 41.219 1 89.25 448 TYR A C 1
ATOM 3719 O O . TYR A 1 448 ? -8.297 88.375 41.625 1 89.25 448 TYR A O 1
ATOM 3727 N N . ASN A 1 449 ? -9.203 87 40.188 1 87.75 449 ASN A N 1
ATOM 3728 C CA . ASN A 1 449 ? -9.781 88.062 39.406 1 87.75 449 ASN A CA 1
ATOM 3729 C C . ASN A 1 449 ? -10.852 88.812 40.156 1 87.75 449 ASN A C 1
ATOM 3731 O O . ASN A 1 449 ? -10.93 90.062 40.094 1 87.75 449 ASN A O 1
ATOM 3735 N N . LYS A 1 450 ? -11.555 88.125 41.031 1 88.69 450 LYS A N 1
ATOM 3736 C CA . LYS A 1 450 ? -12.555 88.75 41.875 1 88.69 450 LYS A CA 1
ATOM 3737 C C . LYS A 1 450 ? -11.898 89.625 42.938 1 88.69 450 LYS A C 1
ATOM 3739 O O . LYS A 1 450 ? -12.336 90.75 43.219 1 88.69 450 LYS A O 1
ATOM 3744 N N . GLN A 1 451 ? -10.828 89.125 43.438 1 88.69 451 GLN A N 1
ATOM 3745 C CA . GLN A 1 451 ? -10.102 89.875 44.438 1 88.69 451 GLN A CA 1
ATOM 3746 C C . GLN A 1 451 ? -9.438 91.125 43.875 1 88.69 451 GLN A C 1
ATOM 3748 O O . GLN A 1 451 ? -9.469 92.188 44.469 1 88.69 451 GLN A O 1
ATOM 3753 N N . LEU A 1 452 ? -8.891 91.062 42.719 1 87.31 452 LEU A N 1
ATOM 3754 C CA . LEU A 1 452 ? -8.266 92.188 42.031 1 87.31 452 LEU A CA 1
ATOM 3755 C C . LEU A 1 452 ? -9.297 93.25 41.719 1 87.31 452 LEU A C 1
ATOM 3757 O O . LEU A 1 452 ? -9.031 94.438 41.938 1 87.31 452 LEU A O 1
ATOM 3761 N N . THR A 1 453 ? -10.469 92.875 41.344 1 88.62 453 THR A N 1
ATOM 3762 C CA . THR A 1 453 ? -11.547 93.812 41.062 1 88.62 453 THR A CA 1
ATOM 3763 C C . THR A 1 453 ? -12.039 94.5 42.344 1 88.62 453 THR A C 1
ATOM 3765 O O . THR A 1 453 ? -12.297 95.688 42.344 1 88.62 453 THR A O 1
ATOM 3768 N N . ALA A 1 454 ? -11.992 93.75 43.438 1 88.56 454 ALA A N 1
ATOM 3769 C CA . ALA A 1 454 ? -12.406 94.312 44.719 1 88.56 454 ALA A CA 1
ATOM 3770 C C . ALA A 1 454 ? -11.398 95.312 45.25 1 88.56 454 ALA A C 1
ATOM 3772 O O . ALA A 1 454 ? -11.773 96.375 45.75 1 88.56 454 ALA A O 1
ATOM 3773 N N . LYS A 1 455 ? -10.172 95.125 45.062 1 86.62 455 LYS A N 1
ATOM 3774 C CA . LYS A 1 455 ? -9.125 96 45.5 1 86.62 455 LYS A CA 1
ATOM 3775 C C . LYS A 1 455 ? -9.109 97.312 44.656 1 86.62 455 LYS A C 1
ATOM 3777 O O . LYS A 1 455 ? -8.867 98.375 45.156 1 86.62 455 LYS A O 1
ATOM 3782 N N . ASP A 1 456 ? -9.461 97.125 43.375 1 86.5 456 ASP A N 1
ATOM 3783 C CA . ASP A 1 456 ? -9.57 98.25 42.5 1 86.5 456 ASP A CA 1
ATOM 3784 C C . ASP A 1 456 ? -10.727 99.125 42.906 1 86.5 456 ASP A C 1
ATOM 3786 O O . ASP A 1 456 ? -10.602 100.375 42.906 1 86.5 456 ASP A O 1
ATOM 3790 N N . GLU A 1 457 ? -11.766 98.562 43.375 1 87.25 457 GLU A N 1
ATOM 3791 C CA . GLU A 1 457 ? -12.914 99.312 43.844 1 87.25 457 GLU A CA 1
ATOM 3792 C C . GLU A 1 457 ? -12.609 100 45.156 1 87.25 457 GLU A C 1
ATOM 3794 O O . GLU A 1 457 ? -13.016 101.188 45.375 1 87.25 457 GLU A O 1
ATOM 3799 N N . GLU A 1 458 ? -11.828 99.375 45.969 1 86.69 458 GLU A N 1
ATOM 3800 C CA . GLU A 1 458 ? -11.422 100 47.219 1 86.69 458 GLU A CA 1
ATOM 3801 C C . GLU A 1 458 ? -10.492 101.188 47 1 86.69 458 GLU A C 1
ATOM 3803 O O . GLU A 1 458 ? -10.648 102.25 47.656 1 86.69 458 GLU A O 1
ATOM 3808 N N . ILE A 1 459 ? -9.617 101.125 46.125 1 84.38 459 ILE A N 1
ATOM 3809 C CA . ILE A 1 459 ? -8.695 102.25 45.812 1 84.38 459 ILE A CA 1
ATOM 3810 C C . ILE A 1 459 ? -9.477 103.438 45.25 1 84.38 459 ILE A C 1
ATOM 3812 O O . ILE A 1 459 ? -9.219 104.562 45.656 1 84.38 459 ILE A O 1
ATOM 3816 N N . LYS A 1 460 ? -10.508 103.188 44.531 1 82.12 460 LYS A N 1
ATOM 3817 C CA . LYS A 1 460 ? -11.344 104.25 44 1 82.12 460 LYS A CA 1
ATOM 3818 C C . LYS A 1 460 ? -12.148 104.875 45.125 1 82.12 460 LYS A C 1
ATOM 3820 O O . LYS A 1 460 ? -12.273 106.125 45.125 1 82.12 460 LYS A O 1
ATOM 3825 N N . ARG A 1 461 ? -12.539 104.188 46.031 1 85.31 461 ARG A N 1
ATOM 3826 C CA . ARG A 1 461 ? -13.297 104.688 47.188 1 85.31 461 ARG A CA 1
ATOM 3827 C C . ARG A 1 461 ? -12.422 105.562 48.062 1 85.31 461 ARG A C 1
ATOM 3829 O O . ARG A 1 461 ? -12.82 106.688 48.5 1 85.31 461 ARG A O 1
ATOM 3836 N N . ILE A 1 462 ? -11.211 105.188 48.281 1 81.56 462 ILE A N 1
ATOM 3837 C CA . ILE A 1 462 ? -10.281 105.875 49.125 1 81.56 462 ILE A CA 1
ATOM 3838 C C . ILE A 1 462 ? -9.914 107.188 48.469 1 81.56 462 ILE A C 1
ATOM 3840 O O . ILE A 1 462 ? -9.898 108.25 49.125 1 81.56 462 ILE A O 1
ATOM 3844 N N . ASN A 1 463 ? -9.805 107.188 47.156 1 75.38 463 ASN A N 1
ATOM 3845 C CA . ASN A 1 463 ? -9.477 108.375 46.438 1 75.38 463 ASN A CA 1
ATOM 3846 C C . ASN A 1 463 ? -10.633 109.375 46.469 1 75.38 463 ASN A C 1
ATOM 3848 O O . ASN A 1 463 ? -10.414 110.562 46.594 1 75.38 463 ASN A O 1
ATOM 3852 N N . SER A 1 464 ? -11.828 108.938 46.5 1 80.56 464 SER A N 1
ATOM 3853 C CA . SER A 1 464 ? -13 109.812 46.562 1 80.56 464 SER A CA 1
ATOM 3854 C C . SER A 1 464 ? -13.156 110.438 47.969 1 80.56 464 SER A C 1
ATOM 3856 O O . SER A 1 464 ? -13.445 111.625 48.094 1 80.56 464 SER A O 1
ATOM 3858 N N . LEU A 1 465 ? -12.836 109.812 48.969 1 78.81 465 LEU A N 1
ATOM 3859 C CA . LEU A 1 465 ? -12.922 110.312 50.344 1 78.81 465 LEU A CA 1
ATOM 3860 C C . LEU A 1 465 ? -11.82 111.312 50.625 1 78.81 465 LEU A C 1
ATOM 3862 O O . LEU A 1 465 ? -12.055 112.312 51.281 1 78.81 465 LEU A O 1
ATOM 3866 N N . LEU A 1 466 ? -10.672 111.062 50.062 1 73.56 466 LEU A N 1
ATOM 3867 C CA . LEU A 1 466 ? -9.547 112 50.219 1 73.56 466 LEU A CA 1
ATOM 3868 C C . LEU A 1 466 ? -9.859 113.375 49.562 1 73.56 466 LEU A C 1
ATOM 3870 O O . LEU A 1 466 ? -9.539 114.438 50.094 1 73.56 466 LEU A O 1
ATOM 3874 N N . ASP A 1 467 ? -10.531 113.312 48.469 1 71.94 467 ASP A N 1
ATOM 3875 C CA . ASP A 1 467 ? -10.93 114.5 47.781 1 71.94 467 ASP A CA 1
ATOM 3876 C C . ASP A 1 467 ? -11.945 115.312 48.594 1 71.94 467 ASP A C 1
ATOM 3878 O O . ASP A 1 467 ? -11.844 116.562 48.688 1 71.94 467 ASP A O 1
ATOM 3882 N N . LYS A 1 468 ? -12.805 114.75 49.25 1 74.12 468 LYS A N 1
ATOM 3883 C CA . LYS A 1 468 ? -13.836 115.438 50.062 1 74.12 468 LYS A CA 1
ATOM 3884 C C . LYS A 1 468 ? -13.234 116 51.344 1 74.12 468 LYS A C 1
ATOM 3886 O O . LYS A 1 468 ? -13.539 117.188 51.656 1 74.12 468 LYS A O 1
ATOM 3891 N N . ASP A 1 469 ? -12.367 115.312 51.969 1 74.25 469 ASP A N 1
ATOM 3892 C CA . ASP A 1 469 ? -11.742 115.812 53.188 1 74.25 469 ASP A CA 1
ATOM 3893 C C . ASP A 1 469 ? -10.836 117 52.906 1 74.25 469 ASP A C 1
ATOM 3895 O O . ASP A 1 469 ? -10.836 117.938 53.656 1 74.25 469 ASP A O 1
ATOM 3899 N N . ASN A 1 470 ? -10.109 116.938 51.844 1 68.19 470 ASN A N 1
ATOM 3900 C CA . ASN A 1 470 ? -9.258 118.062 51.438 1 68.19 470 ASN A CA 1
ATOM 3901 C C . ASN A 1 470 ? -10.07 119.312 51.156 1 68.19 470 ASN A C 1
ATOM 3903 O O . ASN A 1 470 ? -9.664 120.438 51.5 1 68.19 470 ASN A O 1
ATOM 3907 N N . TRP A 1 471 ? -11.219 119.188 50.562 1 70.5 471 TRP A N 1
ATOM 3908 C CA . TRP A 1 471 ? -12.102 120.312 50.281 1 70.5 471 TRP A CA 1
ATOM 3909 C C . TRP A 1 471 ? -12.648 120.938 51.562 1 70.5 471 TRP A C 1
ATOM 3911 O O . TRP A 1 471 ? -12.625 122.188 51.719 1 70.5 471 TRP A O 1
ATOM 3921 N N . LYS A 1 472 ? -13.023 120.25 52.562 1 71.25 472 LYS A N 1
ATOM 3922 C CA . LYS A 1 472 ? -13.562 120.75 53.844 1 71.25 472 LYS A CA 1
ATOM 3923 C C . LYS A 1 472 ? -12.5 121.5 54.625 1 71.25 472 LYS A C 1
ATOM 3925 O O . LYS A 1 472 ? -12.773 122.562 55.188 1 71.25 472 LYS A O 1
ATOM 3930 N N . LEU A 1 473 ? -11.273 121 54.688 1 70.19 473 LEU A N 1
ATOM 3931 C CA . LEU A 1 473 ? -10.203 121.625 55.469 1 70.19 473 LEU A CA 1
ATOM 3932 C C . LEU A 1 473 ? -9.758 122.938 54.844 1 70.19 473 LEU A C 1
ATOM 3934 O O . LEU A 1 473 ? -9.523 123.938 55.531 1 70.19 473 LEU A O 1
ATOM 3938 N N . LYS A 1 474 ? -9.758 123 53.562 1 64.69 474 LYS A N 1
ATOM 3939 C CA . LYS A 1 474 ? -9.406 124.25 52.875 1 64.69 474 LYS A CA 1
ATOM 3940 C C . LYS A 1 474 ? -10.484 125.312 53.062 1 64.69 474 LYS A C 1
ATOM 3942 O O . LYS A 1 474 ? -10.172 126.5 53.25 1 64.69 474 LYS A O 1
ATOM 3947 N N . SER A 1 475 ? -11.711 124.875 53.062 1 69.19 475 SER A N 1
ATOM 3948 C CA . SER A 1 475 ? -12.812 125.812 53.312 1 69.19 475 SER A CA 1
ATOM 3949 C C . SER A 1 475 ? -12.789 126.312 54.719 1 69.19 475 SER A C 1
ATOM 3951 O O . SER A 1 475 ? -13.023 127.5 54.938 1 69.19 475 SER A O 1
ATOM 3953 N N . ASN A 1 476 ? -12.422 125.562 55.719 1 70.25 476 ASN A N 1
ATOM 3954 C CA . ASN A 1 476 ? -12.328 126 57.094 1 70.25 476 ASN A CA 1
ATOM 3955 C C . ASN A 1 476 ? -11.18 126.938 57.312 1 70.25 476 ASN A C 1
ATOM 3957 O O . ASN A 1 476 ? -11.312 127.938 58.062 1 70.25 476 ASN A O 1
ATOM 3961 N N . ILE A 1 477 ? -10.07 126.812 56.688 1 67 477 ILE A N 1
ATOM 3962 C CA . ILE A 1 477 ? -8.914 127.688 56.781 1 67 477 ILE A CA 1
ATOM 3963 C C . ILE A 1 477 ? -9.266 129 56.188 1 67 477 ILE A C 1
ATOM 3965 O O . ILE A 1 477 ? -8.945 130.125 56.781 1 67 477 ILE A O 1
ATOM 3969 N N . LYS A 1 478 ? -9.961 129.125 55.125 1 63.06 478 LYS A N 1
ATOM 3970 C CA . LYS A 1 478 ? -10.383 130.375 54.5 1 63.06 478 LYS A CA 1
ATOM 3971 C C . LYS A 1 478 ? -11.336 131.125 55.375 1 63.06 478 LYS A C 1
ATOM 3973 O O . LYS A 1 478 ? -11.219 132.375 55.531 1 63.06 478 LYS A O 1
ATOM 3978 N N . ALA A 1 479 ? -12.219 130.5 56.031 1 67.19 479 ALA A N 1
ATOM 3979 C CA . ALA A 1 479 ? -13.18 131.125 56.938 1 67.19 479 ALA A CA 1
ATOM 3980 C C . ALA A 1 479 ? -12.492 131.625 58.156 1 67.19 479 ALA A C 1
ATOM 3982 O O . ALA A 1 479 ? -12.844 132.75 58.594 1 67.19 479 ALA A O 1
ATOM 3983 N N . SER A 1 480 ? -11.453 131.125 58.625 1 67.19 480 SER A N 1
ATOM 3984 C CA . SER A 1 480 ? -10.719 131.625 59.781 1 67.19 480 SER A CA 1
ATOM 3985 C C . SER A 1 480 ? -9.906 132.875 59.469 1 67.19 480 SER A C 1
ATOM 3987 O O . SER A 1 480 ? -9.859 133.75 60.25 1 67.19 480 SER A O 1
ATOM 3989 N N . PHE A 1 481 ? -9.336 133 58.281 1 64.69 481 PHE A N 1
ATOM 3990 C CA . PHE A 1 481 ? -8.602 134.125 57.844 1 64.69 481 PHE A CA 1
ATOM 3991 C C . PHE A 1 481 ? -9.539 135.375 57.656 1 64.69 481 PHE A C 1
ATOM 3993 O O . PHE A 1 481 ? -9.211 136.5 58.031 1 64.69 481 PHE A O 1
ATOM 4000 N N . GLN A 1 482 ? -10.727 135.125 57.094 1 62.34 482 GLN A N 1
ATOM 4001 C CA . GLN A 1 482 ? -11.703 136.25 56.906 1 62.34 482 GLN A CA 1
ATOM 4002 C C . GLN A 1 482 ? -12.195 136.75 58.219 1 62.34 482 GLN A C 1
ATOM 4004 O O . GLN A 1 482 ? -12.383 138 58.375 1 62.34 482 GLN A O 1
ATOM 4009 N N . ALA A 1 483 ? -12.281 136 59.25 1 65.62 483 ALA A N 1
ATOM 4010 C CA . ALA A 1 483 ? -12.727 136.5 60.594 1 65.62 483 ALA A CA 1
ATOM 4011 C C . ALA A 1 483 ? -11.648 137.375 61.281 1 65.62 483 ALA A C 1
ATOM 4013 O O . ALA A 1 483 ? -11.961 138.25 62 1 65.62 483 ALA A O 1
ATOM 4014 N N . ARG A 1 484 ? -10.406 137.125 61 1 62.34 484 ARG A N 1
ATOM 4015 C CA . ARG A 1 484 ? -9.305 137.875 61.531 1 62.34 484 ARG A CA 1
ATOM 4016 C C . ARG A 1 484 ? -9.266 139.25 60.875 1 62.34 484 ARG A C 1
ATOM 4018 O O . ARG A 1 484 ? -8.906 140.25 61.531 1 62.34 484 ARG A O 1
ATOM 4025 N N . LEU A 1 485 ? -9.688 139.375 59.531 1 58.66 485 LEU A N 1
ATOM 4026 C CA . LEU A 1 485 ? -9.742 140.625 58.812 1 58.66 485 LEU A CA 1
ATOM 4027 C C . LEU A 1 485 ? -10.797 141.5 59.438 1 58.66 485 LEU A C 1
ATOM 4029 O O . LEU A 1 485 ? -10.578 142.75 59.562 1 58.66 485 LEU A O 1
ATOM 4033 N N . SER A 1 486 ? -12.062 141.125 59.719 1 56.66 486 SER A N 1
ATOM 4034 C CA . SER A 1 486 ? -13.164 141.875 60.219 1 56.66 486 SER A CA 1
ATOM 4035 C C . SER A 1 486 ? -13.125 142 61.719 1 56.66 486 SER A C 1
ATOM 4037 O O . SER A 1 486 ? -14.047 142.625 62.344 1 56.66 486 SER A O 1
ATOM 4039 N N . ASN A 1 487 ? -11.922 141.75 62.344 1 57.53 487 ASN A N 1
ATOM 4040 C CA . ASN A 1 487 ? -11.719 141.875 63.781 1 57.53 487 ASN A CA 1
ATOM 4041 C C . ASN A 1 487 ? -12.875 141.125 64.5 1 57.53 487 ASN A C 1
ATOM 4043 O O . ASN A 1 487 ? -13.359 141.75 65.5 1 57.53 487 ASN A O 1
ATOM 4047 N N . LYS A 1 488 ? -13.453 140.375 64 1 62.69 488 LYS A N 1
ATOM 4048 C CA . LYS A 1 488 ? -14.539 139.625 64.688 1 62.69 488 LYS A CA 1
ATOM 4049 C C . LYS A 1 488 ? -14.008 138.75 65.812 1 62.69 488 LYS A C 1
ATOM 4051 O O . LYS A 1 488 ? -12.969 138.125 65.688 1 62.69 488 LYS A O 1
ATOM 4056 N N . LEU A 1 489 ? -14.664 138.875 67.062 1 62.47 489 LEU A N 1
ATOM 4057 C CA . LEU A 1 489 ? -14.297 138.125 68.25 1 62.47 489 LEU A CA 1
ATOM 4058 C C . LEU A 1 489 ? -14.484 136.625 68.062 1 62.47 489 LEU A C 1
ATOM 4060 O O . LEU A 1 489 ? -15.305 136.25 67.188 1 62.47 489 LEU A O 1
ATOM 4064 N N . LEU A 1 490 ? -13.625 135.75 68.625 1 69.81 490 LEU A N 1
ATOM 4065 C CA . LEU A 1 490 ? -13.727 134.375 68.5 1 69.81 490 LEU A CA 1
ATOM 4066 C C . LEU A 1 490 ? -15.031 133.875 69.125 1 69.81 490 LEU A C 1
ATOM 4068 O O . LEU A 1 490 ? -15.43 134.375 70.25 1 69.81 490 LEU A O 1
ATOM 4072 N N . SER A 1 491 ? -15.922 133.125 68.375 1 74.31 491 SER A N 1
ATOM 4073 C CA . SER A 1 491 ? -17.062 132.5 69 1 74.31 491 SER A CA 1
ATOM 4074 C C . SER A 1 491 ? -16.625 131.375 70.062 1 74.31 491 SER A C 1
ATOM 4076 O O . SER A 1 491 ? -15.453 131 70.062 1 74.31 491 SER A O 1
ATOM 4078 N N . TYR A 1 492 ? -17.484 131.125 71.062 1 76.62 492 TYR A N 1
ATOM 4079 C CA . TYR A 1 492 ? -17.141 130.125 72.125 1 76.62 492 TYR A CA 1
ATOM 4080 C C . TYR A 1 492 ? -16.672 128.875 71.5 1 76.62 492 TYR A C 1
ATOM 4082 O O . TYR A 1 492 ? -15.727 128.25 72 1 76.62 492 TYR A O 1
ATOM 4090 N N . GLU A 1 493 ? -17.172 128.375 70.312 1 76.25 493 GLU A N 1
ATOM 4091 C CA . GLU A 1 493 ? -16.797 127.125 69.688 1 76.25 493 GLU A CA 1
ATOM 4092 C C . GLU A 1 493 ? -15.398 127.25 69.062 1 76.25 493 GLU A C 1
ATOM 4094 O O . GLU A 1 493 ? -14.625 126.25 69.125 1 76.25 493 GLU A O 1
ATOM 4099 N N . GLU A 1 494 ? -15.117 128.375 68.625 1 73.44 494 GLU A N 1
ATOM 4100 C CA . GLU A 1 494 ? -13.789 128.5 68.062 1 73.44 494 GLU A CA 1
ATOM 4101 C C . GLU A 1 494 ? -12.734 128.625 69.125 1 73.44 494 GLU A C 1
ATOM 4103 O O . GLU A 1 494 ? -11.609 128.125 69 1 73.44 494 GLU A O 1
ATOM 4108 N N . PHE A 1 495 ? -13.219 129.375 70.25 1 75.31 495 PHE A N 1
ATOM 4109 C CA . PHE A 1 495 ? -12.344 129.375 71.375 1 75.31 495 PHE A CA 1
ATOM 4110 C C . PHE A 1 495 ? -12.047 128 71.938 1 75.31 495 PHE A C 1
ATOM 4112 O O . PHE A 1 495 ? -10.898 127.75 72.312 1 75.31 495 PHE A O 1
ATOM 4119 N N . ARG A 1 496 ? -13.008 127.188 71.875 1 74.44 496 ARG A N 1
ATOM 4120 C CA . ARG A 1 496 ? -12.836 125.812 72.375 1 74.44 496 ARG A CA 1
ATOM 4121 C C . ARG A 1 496 ? -11.891 125 71.5 1 74.44 496 ARG A C 1
ATOM 4123 O O . ARG A 1 496 ? -11.266 124.062 71.938 1 74.44 496 ARG A O 1
ATOM 4130 N N . GLY A 1 497 ? -11.781 125.5 70.312 1 72.56 497 GLY A N 1
ATOM 4131 C CA . GLY A 1 497 ? -10.844 124.875 69.438 1 72.56 497 GLY A CA 1
ATOM 4132 C C . GLY A 1 497 ? -9.398 125.125 69.75 1 72.56 497 GLY A C 1
ATOM 4133 O O . GLY A 1 497 ? -8.516 124.312 69.5 1 72.56 497 GLY A O 1
ATOM 4134 N N . ILE A 1 498 ? -9.18 126.312 70.438 1 71.44 498 ILE A N 1
ATOM 4135 C CA . ILE A 1 498 ? -7.836 126.688 70.875 1 71.44 498 ILE A CA 1
ATOM 4136 C C . ILE A 1 498 ? -7.543 126.125 72.25 1 71.44 498 ILE A C 1
ATOM 4138 O O . ILE A 1 498 ? -6.465 125.625 72.5 1 71.44 498 ILE A O 1
ATOM 4142 N N . PHE A 1 499 ? -8.516 126.375 73.125 1 75.69 499 PHE A N 1
ATOM 4143 C CA . PHE A 1 499 ? -8.406 125.875 74.5 1 75.69 499 PHE A CA 1
ATOM 4144 C C . PHE A 1 499 ? -9.508 124.875 74.75 1 75.69 499 PHE A C 1
ATOM 4146 O O . PHE A 1 499 ? -10.523 125.25 75.375 1 75.69 499 PHE A O 1
ATOM 4153 N N . PRO A 1 500 ? -9.32 123.562 74.312 1 73.94 500 PRO A N 1
ATOM 4154 C CA . PRO A 1 500 ? -10.375 122.562 74.438 1 73.94 500 PRO A CA 1
ATOM 4155 C C . PRO A 1 500 ? -10.562 122.125 75.938 1 73.94 500 PRO A C 1
ATOM 4157 O O . PRO A 1 500 ? -11.664 121.688 76.312 1 73.94 500 PRO A O 1
ATOM 4160 N N . ASP A 1 501 ? -9.414 122.062 76.688 1 77.88 501 ASP A N 1
ATOM 4161 C CA . ASP A 1 501 ? -9.484 121.562 78.062 1 77.88 501 ASP A CA 1
ATOM 4162 C C . ASP A 1 501 ? -8.617 122.438 79 1 77.88 501 ASP A C 1
ATOM 4164 O O . ASP A 1 501 ? -7.91 123.312 78.5 1 77.88 501 ASP A O 1
ATOM 4168 N N . SER A 1 502 ? -8.844 122.188 80.375 1 81 502 SER A N 1
ATOM 4169 C CA . SER A 1 502 ? -8.133 122.938 81.438 1 81 502 SER A CA 1
ATOM 4170 C C . SER A 1 502 ? -6.621 122.75 81.25 1 81 502 SER A C 1
ATOM 4172 O O . SER A 1 502 ? -5.863 123.688 81.562 1 81 502 SER A O 1
ATOM 4174 N N . SER A 1 503 ? -6.215 121.625 80.75 1 79.38 503 SER A N 1
ATOM 4175 C CA . SER A 1 503 ? -4.789 121.375 80.562 1 79.38 503 SER A CA 1
ATOM 4176 C C . SER A 1 503 ? -4.176 122.25 79.5 1 79.38 503 SER A C 1
ATOM 4178 O O . SER A 1 503 ? -3.051 122.75 79.688 1 79.38 503 SER A O 1
ATOM 4180 N N . SER A 1 504 ? -4.887 122.562 78.438 1 78.75 504 SER A N 1
ATOM 4181 C CA . SER A 1 504 ? -4.406 123.438 77.375 1 78.75 504 SER A CA 1
ATOM 4182 C C . SER A 1 504 ? -4.27 124.875 77.875 1 78.75 504 SER A C 1
ATOM 4184 O O . SER A 1 504 ? -3.326 125.625 77.5 1 78.75 504 SER A O 1
ATOM 4186 N N . CYS A 1 505 ? -5.145 125.25 78.688 1 80.12 505 CYS A N 1
ATOM 4187 C CA . CYS A 1 505 ? -5.09 126.625 79.312 1 80.12 505 CYS A CA 1
ATOM 4188 C C . CYS A 1 505 ? -3.891 126.75 80.25 1 80.12 505 CYS A C 1
ATOM 4190 O O . CYS A 1 505 ? -3.184 127.75 80.188 1 80.12 505 CYS A O 1
ATOM 4192 N N . MET A 1 506 ? -3.73 125.688 81.062 1 81 506 MET A N 1
ATOM 4193 C CA . MET A 1 506 ? -2.602 125.688 82 1 81 506 MET A CA 1
ATOM 4194 C C . MET A 1 506 ? -1.278 125.75 81.25 1 81 506 MET A C 1
ATOM 4196 O O . MET A 1 506 ? -0.341 126.438 81.688 1 81 506 MET A O 1
ATOM 4200 N N . ARG A 1 507 ? -1.206 125.062 80.125 1 77.56 507 ARG A N 1
ATOM 4201 C CA . ARG A 1 507 ? 0.004 125.062 79.312 1 77.56 507 ARG A CA 1
ATOM 4202 C C . ARG A 1 507 ? 0.273 126.438 78.75 1 77.56 507 ARG A C 1
ATOM 4204 O O . ARG A 1 507 ? 1.421 126.875 78.688 1 77.56 507 ARG A O 1
ATOM 4211 N N . TYR A 1 508 ? -0.766 127.062 78.312 1 78.31 508 TYR A N 1
ATOM 4212 C CA . TYR A 1 508 ? -0.643 128.375 77.812 1 78.31 508 TYR A CA 1
ATOM 4213 C C . TYR A 1 508 ? -0.149 129.375 78.875 1 78.31 508 TYR A C 1
ATOM 4215 O O . TYR A 1 508 ? 0.734 130.125 78.688 1 78.31 508 TYR A O 1
ATOM 4223 N N . LEU A 1 509 ? -0.693 129.25 80.062 1 81 509 LEU A N 1
ATOM 4224 C CA . LEU A 1 509 ? -0.31 130 81.25 1 81 509 LEU A CA 1
ATOM 4225 C C . LEU A 1 509 ? 1.136 129.75 81.625 1 81 509 LEU A C 1
ATOM 4227 O O . LEU A 1 509 ? 1.863 130.75 82 1 81 509 LEU A O 1
ATOM 4231 N N . GLU A 1 510 ? 1.464 128.5 81.625 1 80.06 510 GLU A N 1
ATOM 4232 C CA . GLU A 1 510 ? 2.84 128.125 81.938 1 80.06 510 GLU A CA 1
ATOM 4233 C C . GLU A 1 510 ? 3.824 128.875 81 1 80.06 510 GLU A C 1
ATOM 4235 O O . GLU A 1 510 ? 4.852 129.375 81.438 1 80.06 510 GLU A O 1
ATOM 4240 N N . GLU A 1 511 ? 3.475 128.875 79.688 1 78 511 GLU A N 1
ATOM 4241 C CA . GLU A 1 511 ? 4.336 129.5 78.688 1 78 511 GLU A CA 1
ATOM 4242 C C . GLU A 1 511 ? 4.422 131 78.875 1 78 511 GLU A C 1
ATOM 4244 O O . GLU A 1 511 ? 5.488 131.625 78.75 1 78 511 GLU A O 1
ATOM 4249 N N . ARG A 1 512 ? 3.383 131.5 79.312 1 74.81 512 ARG A N 1
ATOM 4250 C CA . ARG A 1 512 ? 3.352 133 79.5 1 74.81 512 ARG A CA 1
ATOM 4251 C C . ARG A 1 512 ? 4.031 133.375 80.812 1 74.81 512 ARG A C 1
ATOM 4253 O O . ARG A 1 512 ? 4.73 134.375 80.875 1 74.81 512 ARG A O 1
ATOM 4260 N N . LYS A 1 513 ? 3.791 132.75 81.938 1 79.19 513 LYS A N 1
ATOM 4261 C CA . LYS A 1 513 ? 4.324 133.125 83.25 1 79.19 513 LYS A CA 1
ATOM 4262 C C . LYS A 1 513 ? 5.812 132.75 83.312 1 79.19 513 LYS A C 1
ATOM 4264 O O . LYS A 1 513 ? 6.598 133.625 83.812 1 79.19 513 LYS A O 1
ATOM 4269 N N . TRP A 1 514 ? 6.207 131.625 82.938 1 78.88 514 TRP A N 1
ATOM 4270 C CA . TRP A 1 514 ? 7.562 131.125 83.125 1 78.88 514 TRP A CA 1
ATOM 4271 C C . TRP A 1 514 ? 8.32 131 81.812 1 78.88 514 TRP A C 1
ATOM 4273 O O . TRP A 1 514 ? 9.445 130.5 81.812 1 78.88 514 TRP A O 1
ATOM 4283 N N . GLY A 1 515 ? 7.668 131.25 80.688 1 72.88 515 GLY A N 1
ATOM 4284 C CA . GLY A 1 515 ? 8.305 131.125 79.375 1 72.88 515 GLY A CA 1
ATOM 4285 C C . GLY A 1 515 ? 9.57 132 79.25 1 72.88 515 GLY A C 1
ATOM 4286 O O . GLY A 1 515 ? 10.531 131.5 78.625 1 72.88 515 GLY A O 1
ATOM 4287 N N . LYS A 1 516 ? 9.539 133.25 79.812 1 71.31 516 LYS A N 1
ATOM 4288 C CA . LYS A 1 516 ? 10.719 134 79.75 1 71.31 516 LYS A CA 1
ATOM 4289 C C . LYS A 1 516 ? 11.594 133.875 81 1 71.31 516 LYS A C 1
ATOM 4291 O O . LYS A 1 516 ? 12.508 134.625 81.188 1 71.31 516 LYS A O 1
ATOM 4296 N N . GLY A 1 517 ? 11.305 133 81.812 1 77.62 517 GLY A N 1
ATOM 4297 C CA . GLY A 1 517 ? 12.133 132.625 83 1 77.62 517 GLY A CA 1
ATOM 4298 C C . GLY A 1 517 ? 11.344 132.625 84.25 1 77.62 517 GLY A C 1
ATOM 4299 O O . GLY A 1 517 ? 10.258 133.125 84.375 1 77.62 517 GLY A O 1
ATOM 4300 N N . PHE A 1 518 ? 11.727 131.875 85.188 1 79.31 518 PHE A N 1
ATOM 4301 C CA . PHE A 1 518 ? 11.094 131.625 86.5 1 79.31 518 PHE A CA 1
ATOM 4302 C C . PHE A 1 518 ? 11.617 132.625 87.562 1 79.31 518 PHE A C 1
ATOM 4304 O O . PHE A 1 518 ? 12.812 132.875 87.562 1 79.31 518 PHE A O 1
ATOM 4311 N N . HIS A 1 519 ? 10.773 133.25 88.312 1 81 519 HIS A N 1
ATOM 4312 C CA . HIS A 1 519 ? 11.094 134.125 89.438 1 81 519 HIS A CA 1
ATOM 4313 C C . HIS A 1 519 ? 10.25 133.75 90.625 1 81 519 HIS A C 1
ATOM 4315 O O . HIS A 1 519 ? 9.023 133.75 90.562 1 81 519 HIS A O 1
ATOM 4321 N N . CYS A 1 520 ? 10.805 133.375 91.688 1 80.88 520 CYS A N 1
ATOM 4322 C CA . CYS A 1 520 ? 10.086 132.875 92.875 1 80.88 520 CYS A CA 1
ATOM 4323 C C . CYS A 1 520 ? 9.359 134.125 93.562 1 80.88 520 CYS A C 1
ATOM 4325 O O . CYS A 1 520 ? 9.953 135.125 93.75 1 80.88 520 CYS A O 1
ATOM 4327 N N . ARG A 1 521 ? 8.109 134 93.938 1 77.75 521 ARG A N 1
ATOM 4328 C CA . ARG A 1 521 ? 7.273 135.125 94.562 1 77.75 521 ARG A CA 1
ATOM 4329 C C . ARG A 1 521 ? 7.668 135.375 96 1 77.75 521 ARG A C 1
ATOM 4331 O O . ARG A 1 521 ? 7.379 136.375 96.5 1 77.75 521 ARG A O 1
ATOM 4338 N N . GLN A 1 522 ? 8.352 134.375 96.562 1 77.44 522 GLN A N 1
ATOM 4339 C CA . GLN A 1 522 ? 8.719 134.5 97.938 1 77.44 522 GLN A CA 1
ATOM 4340 C C . GLN A 1 522 ? 10.148 135 98.125 1 77.44 522 GLN A C 1
ATOM 4342 O O . GLN A 1 522 ? 10.422 136 98.875 1 77.44 522 GLN A O 1
ATOM 4347 N N . CYS A 1 523 ? 11.164 134.5 97.375 1 81.06 523 CYS A N 1
ATOM 4348 C CA . CYS A 1 523 ? 12.57 134.875 97.562 1 81.06 523 CYS A CA 1
ATOM 4349 C C . CYS A 1 523 ? 13.188 135.375 96.312 1 81.06 523 CYS A C 1
ATOM 4351 O O . CYS A 1 523 ? 14.391 135.625 96.25 1 81.06 523 CYS A O 1
ATOM 4353 N N . GLU A 1 524 ? 12.602 135.5 95.25 1 78.06 524 GLU A N 1
ATOM 4354 C CA . GLU A 1 524 ? 13.008 136.125 94 1 78.06 524 GLU A CA 1
ATOM 4355 C C . GLU A 1 524 ? 14.109 135.375 93.312 1 78.06 524 GLU A C 1
ATOM 4357 O O . GLU A 1 524 ? 14.836 135.875 92.438 1 78.06 524 GLU A O 1
ATOM 4362 N N . ASN A 1 525 ? 14.234 134.125 93.625 1 81.25 525 ASN A N 1
ATOM 4363 C CA . ASN A 1 525 ? 15.188 133.25 93 1 81.25 525 ASN A CA 1
ATOM 4364 C C . ASN A 1 525 ? 14.75 132.875 91.562 1 81.25 525 ASN A C 1
ATOM 4366 O O . ASN A 1 525 ? 13.562 132.875 91.25 1 81.25 525 ASN A O 1
ATOM 4370 N N . THR A 1 526 ? 15.672 132.75 90.625 1 81.44 526 THR A N 1
ATOM 4371 C CA . THR A 1 526 ? 15.367 132.5 89.188 1 81.44 526 THR A CA 1
ATOM 4372 C C . THR A 1 526 ? 15.531 131 88.812 1 81.44 526 THR A C 1
ATOM 4374 O O . THR A 1 526 ? 15.297 130.625 87.625 1 81.44 526 THR A O 1
ATOM 4377 N N . LYS A 1 527 ? 15.984 130.25 89.75 1 84 527 LYS A N 1
ATOM 4378 C CA . LYS A 1 527 ? 16.156 128.75 89.438 1 84 527 LYS A CA 1
ATOM 4379 C C . LYS A 1 527 ? 15.016 128 90 1 84 527 LYS A C 1
ATOM 4381 O O . LYS A 1 527 ? 14.609 128.25 91.188 1 84 527 LYS A O 1
ATOM 4386 N N . SER A 1 528 ? 14.367 127.125 89.188 1 82.19 528 SER A N 1
ATOM 4387 C CA . SER A 1 528 ? 13.234 126.312 89.625 1 82.19 528 SER A CA 1
ATOM 4388 C C . SER A 1 528 ? 13.406 124.875 89.312 1 82.19 528 SER A C 1
ATOM 4390 O O . SER A 1 528 ? 14.188 124.562 88.375 1 82.19 528 SER A O 1
ATOM 4392 N N . ALA A 1 529 ? 12.984 124 90.125 1 82.38 529 ALA A N 1
ATOM 4393 C CA . ALA A 1 529 ? 12.828 122.562 89.875 1 82.38 529 ALA A CA 1
ATOM 4394 C C . ALA A 1 529 ? 11.359 122.188 89.688 1 82.38 529 ALA A C 1
ATOM 4396 O O . ALA A 1 529 ? 10.469 122.875 90.188 1 82.38 529 ALA A O 1
ATOM 4397 N N . PRO A 1 530 ? 11.078 121.25 88.75 1 81.31 530 PRO A N 1
ATOM 4398 C CA . PRO A 1 530 ? 9.68 120.812 88.625 1 81.31 530 PRO A CA 1
ATOM 4399 C C . PRO A 1 530 ? 9.039 120.438 89.938 1 81.31 530 PRO A C 1
ATOM 4401 O O . PRO A 1 530 ? 9.688 119.812 90.812 1 81.31 530 PRO A O 1
ATOM 4404 N N . GLY A 1 531 ? 7.82 121 90.312 1 78.81 531 GLY A N 1
ATOM 4405 C CA . GLY A 1 531 ? 7.086 120.75 91.5 1 78.81 531 GLY A CA 1
ATOM 4406 C C . GLY A 1 531 ? 6.484 119.375 91.562 1 78.81 531 GLY A C 1
ATOM 4407 O O . GLY A 1 531 ? 6.648 118.562 90.625 1 78.81 531 GLY A O 1
ATOM 4408 N N . PRO A 1 532 ? 5.863 119 92.625 1 77.5 532 PRO A N 1
ATOM 4409 C CA . PRO A 1 532 ? 5.273 117.688 92.812 1 77.5 532 PRO A CA 1
ATOM 4410 C C . PRO A 1 532 ? 4.102 117.438 91.875 1 77.5 532 PRO A C 1
ATOM 4412 O O . PRO A 1 532 ? 3.842 116.25 91.5 1 77.5 532 PRO A O 1
ATOM 4415 N N . LYS A 1 533 ? 3.373 118.438 91.438 1 77.31 533 LYS A N 1
ATOM 4416 C CA . LYS A 1 533 ? 2.225 118.312 90.562 1 77.31 533 LYS A CA 1
ATOM 4417 C C . LYS A 1 533 ? 2.49 118.938 89.25 1 77.31 533 LYS A C 1
ATOM 4419 O O . LYS A 1 533 ? 3.391 119.75 89.062 1 77.31 533 LYS A O 1
ATOM 4424 N N . LEU A 1 534 ? 1.686 118.5 88.188 1 79.56 534 LEU A N 1
ATOM 4425 C CA . LEU A 1 534 ? 1.788 119.062 86.875 1 79.56 534 LEU A CA 1
ATOM 4426 C C . LEU A 1 534 ? 1.517 120.562 86.938 1 79.56 534 LEU A C 1
ATOM 4428 O O . LEU A 1 534 ? 0.624 121.062 87.625 1 79.56 534 LEU A O 1
ATOM 4432 N N . PHE A 1 535 ? 2.244 121.438 86.312 1 81.19 535 PHE A N 1
ATOM 4433 C CA . PHE A 1 535 ? 2.111 122.875 86.188 1 81.19 535 PHE A CA 1
ATOM 4434 C C . PHE A 1 535 ? 2.508 123.562 87.438 1 81.19 535 PHE A C 1
ATOM 4436 O O . PHE A 1 535 ? 1.959 124.625 87.812 1 81.19 535 PHE A O 1
ATOM 4443 N N . THR A 1 536 ? 3.32 123 88.312 1 85.31 536 THR A N 1
ATOM 4444 C CA . THR A 1 536 ? 3.906 123.562 89.5 1 85.31 536 THR A CA 1
ATOM 4445 C C . THR A 1 536 ? 5.43 123.562 89.375 1 85.31 536 THR A C 1
ATOM 4447 O O . THR A 1 536 ? 6.027 122.688 88.812 1 85.31 536 THR A O 1
ATOM 4450 N N . LYS A 1 537 ? 5.984 124.562 89.875 1 84.75 537 LYS A N 1
ATOM 4451 C CA . LYS A 1 537 ? 7.438 124.688 89.938 1 84.75 537 LYS A CA 1
ATOM 4452 C C . LYS A 1 537 ? 7.891 124.938 91.375 1 84.75 537 LYS A C 1
ATOM 4454 O O . LYS A 1 537 ? 7.211 125.688 92.125 1 84.75 537 LYS A O 1
ATOM 4459 N N . ARG A 1 538 ? 8.938 124.312 91.812 1 85.25 538 ARG A N 1
ATOM 4460 C CA . ARG A 1 538 ? 9.516 124.5 93.125 1 85.25 538 ARG A CA 1
ATOM 4461 C C . ARG A 1 538 ? 10.789 125.312 93.062 1 85.25 538 ARG A C 1
ATOM 4463 O O . ARG A 1 538 ? 11.672 125.062 92.25 1 85.25 538 ARG A O 1
ATOM 4470 N N . CYS A 1 539 ? 10.773 126.375 93.938 1 84.06 539 CYS A N 1
ATOM 4471 C CA . CYS A 1 539 ? 11.961 127.188 94 1 84.06 539 CYS A CA 1
ATOM 4472 C C . CYS A 1 539 ? 13.141 126.438 94.625 1 84.06 539 CYS A C 1
ATOM 4474 O O . CYS A 1 539 ? 13.008 125.75 95.625 1 84.06 539 CYS A O 1
ATOM 4476 N N . SER A 1 540 ? 14.156 126.438 93.938 1 84.31 540 SER A N 1
ATOM 4477 C CA . SER A 1 540 ? 15.344 125.688 94.375 1 84.31 540 SER A CA 1
ATOM 4478 C C . SER A 1 540 ? 15.953 126.312 95.625 1 84.31 540 SER A C 1
ATOM 4480 O O . SER A 1 540 ? 16.672 125.625 96.375 1 84.31 540 SER A O 1
ATOM 4482 N N . LYS A 1 541 ? 15.664 127.5 95.938 1 84.94 541 LYS A N 1
ATOM 4483 C CA . LYS A 1 541 ? 16.25 128.125 97.062 1 84.94 541 LYS A CA 1
ATOM 4484 C C . LYS A 1 541 ? 15.352 128 98.312 1 84.94 541 LYS A C 1
ATOM 4486 O O . LYS A 1 541 ? 15.781 127.562 99.375 1 84.94 541 LYS A O 1
ATOM 4491 N N . CYS A 1 542 ? 14.133 128.5 98.375 1 82 542 CYS A N 1
ATOM 4492 C CA . CYS A 1 542 ? 13.266 128.5 99.5 1 82 542 CYS A CA 1
ATOM 4493 C C . CYS A 1 542 ? 12.312 127.375 99.5 1 82 542 CYS A C 1
ATOM 4495 O O . CYS A 1 542 ? 11.633 127.125 100.5 1 82 542 CYS A O 1
ATOM 4497 N N . GLY A 1 543 ? 12.281 126.625 98.5 1 82.62 543 GLY A N 1
ATOM 4498 C CA . GLY A 1 543 ? 11.461 125.438 98.438 1 82.62 543 GLY A CA 1
ATOM 4499 C C . GLY A 1 543 ? 9.992 125.75 98.188 1 82.62 543 GLY A C 1
ATOM 4500 O O . GLY A 1 543 ? 9.156 124.812 98.188 1 82.62 543 GLY A O 1
ATOM 4501 N N . HIS A 1 544 ? 9.625 126.875 97.938 1 84.75 544 HIS A N 1
ATOM 4502 C CA . HIS A 1 544 ? 8.234 127.25 97.75 1 84.75 544 HIS A CA 1
ATOM 4503 C C . HIS A 1 544 ? 7.695 126.688 96.438 1 84.75 544 HIS A C 1
ATOM 4505 O O . HIS A 1 544 ? 8.359 126.75 95.375 1 84.75 544 HIS A O 1
ATOM 4511 N N . ILE A 1 545 ? 6.477 126.125 96.625 1 84.19 545 ILE A N 1
ATOM 4512 C CA . ILE A 1 545 ? 5.82 125.562 95.438 1 84.19 545 ILE A CA 1
ATOM 4513 C C . ILE A 1 545 ? 4.848 126.562 94.875 1 84.19 545 ILE A C 1
ATOM 4515 O O . ILE A 1 545 ? 3.934 127 95.562 1 84.19 545 ILE A O 1
ATOM 4519 N N . ASP A 1 546 ? 5.191 126.875 93.688 1 83.44 546 ASP A N 1
ATOM 4520 C CA . ASP A 1 546 ? 4.344 127.875 92.938 1 83.44 546 ASP A CA 1
ATOM 4521 C C . ASP A 1 546 ? 3.52 127.188 91.875 1 83.44 546 ASP A C 1
ATOM 4523 O O . ASP A 1 546 ? 4.031 126.312 91.125 1 83.44 546 ASP A O 1
ATOM 4527 N N . SER A 1 547 ? 2.268 127.438 91.938 1 85.38 547 SER A N 1
ATOM 4528 C CA . SER A 1 547 ? 1.381 126.875 90.938 1 85.38 547 SER A CA 1
ATOM 4529 C C . SER A 1 547 ? 1.23 127.812 89.75 1 85.38 547 SER A C 1
ATOM 4531 O O . SER A 1 547 ? 1.437 129 89.938 1 85.38 547 SER A O 1
ATOM 4533 N N . VAL A 1 548 ? 1.027 127.375 88.5 1 83.94 548 VAL A N 1
ATOM 4534 C CA . VAL A 1 548 ? 0.93 128.125 87.25 1 83.94 548 VAL A CA 1
ATOM 4535 C C . VAL A 1 548 ? -0.198 129.25 87.438 1 83.94 548 VAL A C 1
ATOM 4537 O O . VAL A 1 548 ? -0.124 130.25 86.875 1 83.94 548 VAL A O 1
ATOM 4540 N N . THR A 1 549 ? -1.18 129 88.188 1 84.5 549 THR A N 1
ATOM 4541 C CA . THR A 1 549 ? -2.312 129.875 88.375 1 84.5 549 THR A CA 1
ATOM 4542 C C . THR A 1 549 ? -2.031 130.875 89.438 1 84.5 549 THR A C 1
ATOM 4544 O O . THR A 1 549 ? -2.707 131.875 89.562 1 84.5 549 THR A O 1
ATOM 4547 N N . ALA A 1 550 ? -1.113 130.625 90.312 1 82.88 550 ALA A N 1
ATOM 4548 C CA . ALA A 1 550 ? -0.792 131.5 91.438 1 82.88 550 ALA A CA 1
ATOM 4549 C C . ALA A 1 550 ? -0.257 132.875 90.875 1 82.88 550 ALA A C 1
ATOM 4551 O O . ALA A 1 550 ? 0.593 132.875 90 1 82.88 550 ALA A O 1
ATOM 4552 N N . GLY A 1 551 ? -0.75 133.875 91.438 1 78.19 551 GLY A N 1
ATOM 4553 C CA . GLY A 1 551 ? -0.328 135.25 91 1 78.19 551 GLY A CA 1
ATOM 4554 C C . GLY A 1 551 ? -1.04 135.75 89.688 1 78.19 551 GLY A C 1
ATOM 4555 O O . GLY A 1 551 ? -0.629 136.625 89.062 1 78.19 551 GLY A O 1
ATOM 4556 N N . THR A 1 552 ? -1.892 135 89.125 1 81.06 552 THR A N 1
ATOM 4557 C CA . THR A 1 552 ? -2.689 135.375 87.938 1 81.06 552 THR A CA 1
ATOM 4558 C C . THR A 1 552 ? -4.145 135.625 88.375 1 81.06 552 THR A C 1
ATOM 4560 O O . THR A 1 552 ? -4.539 135.25 89.5 1 81.06 552 THR A O 1
ATOM 4563 N N . ILE A 1 553 ? -4.93 136.125 87.5 1 81.62 553 ILE A N 1
ATOM 4564 C CA . ILE A 1 553 ? -6.336 136.375 87.75 1 81.62 553 ILE A CA 1
ATOM 4565 C C . ILE A 1 553 ? -7.078 135 87.938 1 81.62 553 ILE A C 1
ATOM 4567 O O . ILE A 1 553 ? -8.211 135 88.438 1 81.62 553 ILE A O 1
ATOM 4571 N N . PHE A 1 554 ? -6.422 133.875 87.625 1 84.88 554 PHE A N 1
ATOM 4572 C CA . PHE A 1 554 ? -7.07 132.625 87.688 1 84.88 554 PHE A CA 1
ATOM 4573 C C . PHE A 1 554 ? -6.68 131.875 88.938 1 84.88 554 PHE A C 1
ATOM 4575 O O . PHE A 1 554 ? -6.965 130.625 89.062 1 84.88 554 PHE A O 1
ATOM 4582 N N . HIS A 1 555 ? -6.027 132.5 89.812 1 81.12 555 HIS A N 1
ATOM 4583 C CA . HIS A 1 555 ? -5.637 132 91.125 1 81.12 555 HIS A CA 1
ATOM 4584 C C . HIS A 1 555 ? -6.859 131.625 91.938 1 81.12 555 HIS A C 1
ATOM 4586 O O . HIS A 1 555 ? -7.758 132.375 92.125 1 81.12 555 HIS A O 1
ATOM 4592 N N . ARG A 1 556 ? -7.027 130.375 92.438 1 77.62 556 ARG A N 1
ATOM 4593 C CA . ARG A 1 556 ? -8.062 129.875 93.312 1 77.62 556 ARG A CA 1
ATOM 4594 C C . ARG A 1 556 ? -9.414 129.875 92.562 1 77.62 556 ARG A C 1
ATOM 4596 O O . ARG A 1 556 ? -10.453 130.125 93.25 1 77.62 556 ARG A O 1
ATOM 4603 N N . VAL A 1 557 ? -9.43 129.75 91.25 1 84.25 557 VAL A N 1
ATOM 4604 C CA . VAL A 1 557 ? -10.672 129.625 90.5 1 84.25 557 VAL A CA 1
ATOM 4605 C C . VAL A 1 557 ? -11.164 128.125 90.562 1 84.25 557 VAL A C 1
ATOM 4607 O O . VAL A 1 557 ? -10.406 127.188 90.312 1 84.25 557 VAL A O 1
ATOM 4610 N N . LYS A 1 558 ? -12.367 127.812 91.125 1 78.94 558 LYS A N 1
ATOM 4611 C CA . LYS A 1 558 ? -12.898 126.5 91.438 1 78.94 558 LYS A CA 1
ATOM 4612 C C . LYS A 1 558 ? -13.75 125.938 90.25 1 78.94 558 LYS A C 1
ATOM 4614 O O . LYS A 1 558 ? -14.375 124.938 90.375 1 78.94 558 LYS A O 1
ATOM 4619 N N . PHE A 1 559 ? -13.906 126.562 89.188 1 83.31 559 PHE A N 1
ATOM 4620 C CA . PHE A 1 559 ? -14.617 126.125 88 1 83.31 559 PHE A CA 1
ATOM 4621 C C . PHE A 1 559 ? -13.672 125.938 86.812 1 83.31 559 PHE A C 1
ATOM 4623 O O . PHE A 1 559 ? -12.539 126.438 86.875 1 83.31 559 PHE A O 1
ATOM 4630 N N . PRO A 1 560 ? -14.07 125.125 85.688 1 83.75 560 PRO A N 1
ATOM 4631 C CA . PRO A 1 560 ? -13.141 124.812 84.625 1 83.75 560 PRO A CA 1
ATOM 4632 C C . PRO A 1 560 ? -12.438 126 84 1 83.75 560 PRO A C 1
ATOM 4634 O O . PRO A 1 560 ? -13.086 127 83.688 1 83.75 560 PRO A O 1
ATOM 4637 N N . LEU A 1 561 ? -11.109 125.875 84 1 86.62 561 LEU A N 1
ATOM 4638 C CA . LEU A 1 561 ? -10.258 127 83.562 1 86.62 561 LEU A CA 1
ATOM 4639 C C . LEU A 1 561 ? -10.602 127.5 82.188 1 86.62 561 LEU A C 1
ATOM 4641 O O . LEU A 1 561 ? -10.445 128.625 81.875 1 86.62 561 LEU A O 1
ATOM 4645 N N . GLU A 1 562 ? -11.016 126.562 81.25 1 84.62 562 GLU A N 1
ATOM 4646 C CA . GLU A 1 562 ? -11.352 126.938 79.875 1 84.62 562 GLU A CA 1
ATOM 4647 C C . GLU A 1 562 ? -12.508 127.938 79.875 1 84.62 562 GLU A C 1
ATOM 4649 O O . GLU A 1 562 ? -12.523 128.875 79.062 1 84.62 562 GLU A O 1
ATOM 4654 N N . LYS A 1 563 ? -13.414 127.812 80.75 1 85.62 563 LYS A N 1
ATOM 4655 C CA . LYS A 1 563 ? -14.531 128.75 80.875 1 85.62 563 LYS A CA 1
ATOM 4656 C C . LYS A 1 563 ? -14.078 130.125 81.438 1 85.62 563 LYS A C 1
ATOM 4658 O O . LYS A 1 563 ? -14.523 131.125 80.938 1 85.62 563 LYS A O 1
ATOM 4663 N N . ALA A 1 564 ? -13.266 130 82.438 1 86.44 564 ALA A N 1
ATOM 4664 C CA . ALA A 1 564 ? -12.711 131.25 83 1 86.44 564 ALA A CA 1
ATOM 4665 C C . ALA A 1 564 ? -11.93 132 81.938 1 86.44 564 ALA A C 1
ATOM 4667 O O . ALA A 1 564 ? -12.016 133.25 81.875 1 86.44 564 ALA A O 1
ATOM 4668 N N . PHE A 1 565 ? -11.164 131.25 81.188 1 83.44 565 PHE A N 1
ATOM 4669 C CA . PHE A 1 565 ? -10.391 131.875 80.125 1 83.44 565 PHE A CA 1
ATOM 4670 C C . PHE A 1 565 ? -11.305 132.625 79.125 1 83.44 565 PHE A C 1
ATOM 4672 O O . PHE A 1 565 ? -10.992 133.75 78.688 1 83.44 565 PHE A O 1
ATOM 4679 N N . TYR A 1 566 ? -12.359 132.125 78.812 1 82.31 566 TYR A N 1
ATOM 4680 C CA . TYR A 1 566 ? -13.273 132.75 77.812 1 82.31 566 TYR A CA 1
ATOM 4681 C C . TYR A 1 566 ? -13.914 134 78.438 1 82.31 566 TYR A C 1
ATOM 4683 O O . TYR A 1 566 ? -14.078 135 77.75 1 82.31 566 TYR A O 1
ATOM 4691 N N . ILE A 1 567 ? -14.312 133.875 79.688 1 83 567 ILE A N 1
ATOM 4692 C CA . ILE A 1 567 ? -14.906 135 80.375 1 83 567 ILE A CA 1
ATOM 4693 C C . ILE A 1 567 ? -13.93 136.25 80.375 1 83 567 ILE A C 1
ATOM 4695 O O . ILE A 1 567 ? -14.32 137.375 80.062 1 83 567 ILE A O 1
ATOM 4699 N N . ALA A 1 568 ? -12.711 136 80.75 1 81.06 568 ALA A N 1
ATOM 4700 C CA . ALA A 1 568 ? -11.68 137 80.688 1 81.06 568 ALA A CA 1
ATOM 4701 C C . ALA A 1 568 ? -11.492 137.625 79.312 1 81.06 568 ALA A C 1
ATOM 4703 O O . ALA A 1 568 ? -11.352 138.75 79.125 1 81.06 568 ALA A O 1
ATOM 4704 N N . TYR A 1 569 ? -11.445 136.625 78.312 1 77.25 569 TYR A N 1
ATOM 4705 C CA . TYR A 1 569 ? -11.289 137 76.875 1 77.25 569 TYR A CA 1
ATOM 4706 C C . TYR A 1 569 ? -12.438 138 76.438 1 77.25 569 TYR A C 1
ATOM 4708 O O . TYR A 1 569 ? -12.219 139 75.812 1 77.25 569 TYR A O 1
ATOM 4716 N N . GLU A 1 570 ? -13.602 137.625 76.75 1 77.31 570 GLU A N 1
ATOM 4717 C CA . GLU A 1 570 ? -14.797 138.375 76.375 1 77.31 570 GLU A CA 1
ATOM 4718 C C . GLU A 1 570 ? -14.781 139.75 77 1 77.31 570 GLU A C 1
ATOM 4720 O O . GLU A 1 570 ? -15.211 140.625 76.375 1 77.31 570 GLU A O 1
ATOM 4725 N N . GLN A 1 571 ? -14.367 139.75 78.188 1 76.56 571 GLN A N 1
ATOM 4726 C CA . GLN A 1 571 ? -14.352 141 78.938 1 76.56 571 GLN A CA 1
ATOM 4727 C C . GLN A 1 571 ? -13.344 142 78.375 1 76.56 571 GLN A C 1
ATOM 4729 O O . GLN A 1 571 ? -13.555 143.25 78.375 1 76.56 571 GLN A O 1
ATOM 4734 N N . ILE A 1 572 ? -12.305 141.625 77.812 1 71.75 572 ILE A N 1
ATOM 4735 C CA . ILE A 1 572 ? -11.227 142.375 77.375 1 71.75 572 ILE A CA 1
ATOM 4736 C C . ILE A 1 572 ? -11.477 142.75 75.875 1 71.75 572 ILE A C 1
ATOM 4738 O O . ILE A 1 572 ? -11.219 143.875 75.438 1 71.75 572 ILE A O 1
ATOM 4742 N N . SER A 1 573 ? -11.891 141.75 75.062 1 67.69 573 SER A N 1
ATOM 4743 C CA . SER A 1 573 ? -11.898 142 73.562 1 67.69 573 SER A CA 1
ATOM 4744 C C . SER A 1 573 ? -13.227 142.5 73.125 1 67.69 573 SER A C 1
ATOM 4746 O O . SER A 1 573 ? -13.281 143.125 72.062 1 67.69 573 SER A O 1
ATOM 4748 N N . ALA A 1 574 ? -14.352 142.25 73.812 1 63.66 574 ALA A N 1
ATOM 4749 C CA . ALA A 1 574 ? -15.664 142.625 73.25 1 63.66 574 ALA A CA 1
ATOM 4750 C C . ALA A 1 574 ? -15.945 144 73.438 1 63.66 574 ALA A C 1
ATOM 4752 O O . ALA A 1 574 ? -15.703 144.625 74.5 1 63.66 574 ALA A O 1
ATOM 4753 N N . HIS A 1 575 ? -16.156 144.875 72.375 1 62.88 575 HIS A N 1
ATOM 4754 C CA . HIS A 1 575 ? -16.625 146.25 72.375 1 62.88 575 HIS A CA 1
ATOM 4755 C C . HIS A 1 575 ? -17.969 146.375 73.125 1 62.88 575 HIS A C 1
ATOM 4757 O O . HIS A 1 575 ? -18.234 147.375 73.812 1 62.88 575 HIS A O 1
ATOM 4763 N N . GLU A 1 576 ? -18.906 145.5 73.062 1 65.62 576 GLU A N 1
ATOM 4764 C CA . GLU A 1 576 ? -20.156 145.375 73.812 1 65.62 576 GLU A CA 1
ATOM 4765 C C . GLU A 1 576 ? -20.172 144 74.562 1 65.62 576 GLU A C 1
ATOM 4767 O O . GLU A 1 576 ? -20.531 143 74 1 65.62 576 GLU A O 1
ATOM 4772 N N . PRO A 1 577 ? -19.594 143.875 75.812 1 70.94 577 PRO A N 1
ATOM 4773 C CA . PRO A 1 577 ? -19.5 142.625 76.562 1 70.94 577 PRO A CA 1
ATOM 4774 C C . PRO A 1 577 ? -20.859 142 76.875 1 70.94 577 PRO A C 1
ATOM 4776 O O . PRO A 1 577 ? -21.828 142.75 77.125 1 70.94 577 PRO A O 1
ATOM 4779 N N . LYS A 1 578 ? -20.969 140.75 76.625 1 78.38 578 LYS A N 1
ATOM 4780 C CA . LYS A 1 578 ? -22.188 140 76.938 1 78.38 578 LYS A CA 1
ATOM 4781 C C . LYS A 1 578 ? -22.562 140.125 78.438 1 78.38 578 LYS A C 1
ATOM 4783 O O . LYS A 1 578 ? -21.703 140.5 79.25 1 78.38 578 LYS A O 1
ATOM 4788 N N . THR A 1 579 ? -23.906 140.25 78.75 1 81.75 579 THR A N 1
ATOM 4789 C CA . THR A 1 579 ? -24.422 140.375 80.125 1 81.75 579 THR A CA 1
ATOM 4790 C C . THR A 1 579 ? -24.031 139.125 80.938 1 81.75 579 THR A C 1
ATOM 4792 O O . THR A 1 579 ? -23.672 138.125 80.438 1 81.75 579 THR A O 1
ATOM 4795 N N . ILE A 1 580 ? -23.953 139.375 82.25 1 83.38 580 ILE A N 1
ATOM 4796 C CA . ILE A 1 580 ? -23.625 138.25 83.188 1 83.38 580 ILE A CA 1
ATOM 4797 C C . ILE A 1 580 ? -24.562 137.125 83 1 83.38 580 ILE A C 1
ATOM 4799 O O . ILE A 1 580 ? -24.125 135.875 83 1 83.38 580 ILE A O 1
ATOM 4803 N N . GLU A 1 581 ? -25.719 137.375 82.625 1 82 581 GLU A N 1
ATOM 4804 C CA . GLU A 1 581 ? -26.719 136.25 82.438 1 82 581 GLU A CA 1
ATOM 4805 C C . GLU A 1 581 ? -26.438 135.5 81.125 1 82 581 GLU A C 1
ATOM 4807 O O . GLU A 1 581 ? -26.547 134.25 81.125 1 82 581 GLU A O 1
ATOM 4812 N N . GLU A 1 582 ? -26.016 136.125 80.188 1 82.94 582 GLU A N 1
ATOM 4813 C CA . GLU A 1 582 ? -25.719 135.5 78.875 1 82.94 582 GLU A CA 1
ATOM 4814 C C . GLU A 1 582 ? -24.484 134.625 79 1 82.94 582 GLU A C 1
ATOM 4816 O O . GLU A 1 582 ? -24.469 133.5 78.438 1 82.94 582 GLU A O 1
ATOM 4821 N N . LEU A 1 583 ? -23.578 135 79.688 1 84.75 583 LEU A N 1
ATOM 4822 C CA . LEU A 1 583 ? -22.359 134.25 79.875 1 84.75 583 LEU A CA 1
ATOM 4823 C C . LEU A 1 583 ? -22.594 133.125 80.75 1 84.75 583 LEU A C 1
ATOM 4825 O O . LEU A 1 583 ? -22.062 132 80.5 1 84.75 583 LEU A O 1
ATOM 4829 N N . ALA A 1 584 ? -23.422 133.25 81.75 1 86.44 584 ALA A N 1
ATOM 4830 C CA . ALA A 1 584 ? -23.766 132.125 82.688 1 86.44 584 ALA A CA 1
ATOM 4831 C C . ALA A 1 584 ? -24.484 131 81.875 1 86.44 584 ALA A C 1
ATOM 4833 O O . ALA A 1 584 ? -24.219 129.875 82.125 1 86.44 584 ALA A O 1
ATOM 4834 N N . GLU A 1 585 ? -25.312 131.375 81.062 1 83.12 585 GLU A N 1
ATOM 4835 C CA . GLU A 1 585 ? -26.078 130.375 80.25 1 83.12 585 GLU A CA 1
ATOM 4836 C C . GLU A 1 585 ? -25.203 129.75 79.25 1 83.12 585 GLU A C 1
ATOM 4838 O O . GLU A 1 585 ? -25.266 128.5 79.062 1 83.12 585 GLU A O 1
ATOM 4843 N N . MET A 1 586 ? -24.344 130.5 78.562 1 82.62 586 MET A N 1
ATOM 4844 C CA . MET A 1 586 ? -23.516 129.875 77.5 1 82.62 586 MET A CA 1
ATOM 4845 C C . MET A 1 586 ? -22.469 129 78.062 1 82.62 586 MET A C 1
ATOM 4847 O O . MET A 1 586 ? -22.172 127.938 77.438 1 82.62 586 MET A O 1
ATOM 4851 N N . LEU A 1 587 ? -21.953 129.25 79.188 1 84.75 587 LEU A N 1
ATOM 4852 C CA . LEU A 1 587 ? -20.859 128.5 79.812 1 84.75 587 LEU A CA 1
ATOM 4853 C C . LEU A 1 587 ? -21.406 127.438 80.812 1 84.75 587 LEU A C 1
ATOM 4855 O O . LEU A 1 587 ? -20.625 126.688 81.375 1 84.75 587 LEU A O 1
ATOM 4859 N N . GLU A 1 588 ? -22.688 127.375 80.938 1 84.75 588 GLU A N 1
ATOM 4860 C CA . GLU A 1 588 ? -23.359 126.5 81.875 1 84.75 588 GLU A CA 1
ATOM 4861 C C . GLU A 1 588 ? -22.719 126.562 83.25 1 84.75 588 GLU A C 1
ATOM 4863 O O . GLU A 1 588 ? -22.344 125.562 83.812 1 84.75 588 GLU A O 1
ATOM 4868 N N . THR A 1 589 ? -22.484 127.75 83.688 1 83.56 589 THR A N 1
ATOM 4869 C CA . THR A 1 589 ? -21.938 128 85.062 1 83.56 589 THR A CA 1
ATOM 4870 C C . THR A 1 589 ? -22.875 129 85.875 1 83.56 589 THR A C 1
ATOM 4872 O O . THR A 1 589 ? -23.797 129.5 85.312 1 83.56 589 THR A O 1
ATOM 4875 N N . GLY A 1 590 ? -22.734 129.125 87.188 1 84.31 590 GLY A N 1
ATOM 4876 C CA . GLY A 1 590 ? -23.547 130 88.062 1 84.31 590 GLY A CA 1
ATOM 4877 C C . GLY A 1 590 ? -23.344 131.375 87.875 1 84.31 590 GLY A C 1
ATOM 4878 O O . GLY A 1 590 ? -22.234 131.875 87.562 1 84.31 590 GLY A O 1
ATOM 4879 N N . LYS A 1 591 ? -24.438 132.25 87.938 1 85.25 591 LYS A N 1
ATOM 4880 C CA . LYS A 1 591 ? -24.391 133.75 87.75 1 85.25 591 LYS A CA 1
ATOM 4881 C C . LYS A 1 591 ? -23.422 134.375 88.75 1 85.25 591 LYS A C 1
ATOM 4883 O O . LYS A 1 591 ? -22.672 135.25 88.375 1 85.25 591 LYS A O 1
ATOM 4888 N N . ASN A 1 592 ? -23.484 133.875 89.875 1 86.88 592 ASN A N 1
ATOM 4889 C CA . ASN A 1 592 ? -22.625 134.375 90.875 1 86.88 592 ASN A CA 1
ATOM 4890 C C . ASN A 1 592 ? -21.156 134.125 90.625 1 86.88 592 ASN A C 1
ATOM 4892 O O . ASN A 1 592 ? -20.312 135 90.875 1 86.88 592 ASN A O 1
ATOM 4896 N N . THR A 1 593 ? -20.906 133 90.062 1 86.38 593 THR A N 1
ATOM 4897 C CA . THR A 1 593 ? -19.531 132.625 89.75 1 86.38 593 THR A CA 1
ATOM 4898 C C . THR A 1 593 ? -18.969 133.5 88.625 1 86.38 593 THR A C 1
ATOM 4900 O O . THR A 1 593 ? -17.828 134 88.688 1 86.38 593 THR A O 1
ATOM 4903 N N . VAL A 1 594 ? -19.75 133.75 87.625 1 86.81 594 VAL A N 1
ATOM 4904 C CA . VAL A 1 594 ? -19.328 134.625 86.5 1 86.81 594 VAL A CA 1
ATOM 4905 C C . VAL A 1 594 ? -19.156 136 87 1 86.81 594 VAL A C 1
ATOM 4907 O O . VAL A 1 594 ? -18.172 136.625 86.625 1 86.81 594 VAL A O 1
ATOM 4910 N N . TRP A 1 595 ? -20.078 136.375 87.812 1 87.5 595 TRP A N 1
ATOM 4911 C CA . TRP A 1 595 ? -20.031 137.75 88.375 1 87.5 595 TRP A CA 1
ATOM 4912 C C . TRP A 1 595 ? -18.766 138 89.188 1 87.5 595 TRP A C 1
ATOM 4914 O O . TRP A 1 595 ? -18.078 139 89 1 87.5 595 TRP A O 1
ATOM 4924 N N . ASN A 1 596 ? -18.484 137.125 90.125 1 86.44 596 ASN A N 1
ATOM 4925 C CA . ASN A 1 596 ? -17.312 137.25 90.938 1 86.44 596 ASN A CA 1
ATOM 4926 C C . ASN A 1 596 ? -16.016 137.25 90.125 1 86.44 596 ASN A C 1
ATOM 4928 O O . ASN A 1 596 ? -15.117 138 90.438 1 86.44 596 ASN A O 1
ATOM 4932 N N . PHE A 1 597 ? -16.016 136.375 89.062 1 87.5 597 PHE A N 1
ATOM 4933 C CA . PHE A 1 597 ? -14.797 136.375 88.25 1 87.5 597 PHE A CA 1
ATOM 4934 C C . PHE A 1 597 ? -14.672 137.625 87.375 1 87.5 597 PHE A C 1
ATOM 4936 O O . PHE A 1 597 ? -13.578 138.125 87.188 1 87.5 597 PHE A O 1
ATOM 4943 N N . LYS A 1 598 ? -15.656 138 86.875 1 84.69 598 LYS A N 1
ATOM 4944 C CA . LYS A 1 598 ? -15.641 139.25 86.062 1 84.69 598 LYS A CA 1
ATOM 4945 C C . LYS A 1 598 ? -15.188 140.5 86.938 1 84.69 598 LYS A C 1
ATOM 4947 O O . LYS A 1 598 ? -14.453 141.375 86.438 1 84.69 598 LYS A O 1
ATOM 4952 N N . LYS A 1 599 ? -15.727 140.5 88.062 1 83.69 599 LYS A N 1
ATOM 4953 C CA . LYS A 1 599 ? -15.328 141.5 89 1 83.69 599 LYS A CA 1
ATOM 4954 C C . LYS A 1 599 ? -13.828 141.5 89.312 1 83.69 599 LYS A C 1
ATOM 4956 O O . LYS A 1 599 ? -13.164 142.5 89.312 1 83.69 599 LYS A O 1
ATOM 4961 N N . LYS A 1 600 ? -13.367 140.375 89.5 1 82.81 600 LYS A N 1
ATOM 4962 C CA . LYS A 1 600 ? -11.945 140.125 89.75 1 82.81 600 LYS A CA 1
ATOM 4963 C C . LYS A 1 600 ? -11.109 140.625 88.5 1 82.81 600 LYS A C 1
ATOM 4965 O O . LYS A 1 600 ? -10.078 141.25 88.688 1 82.81 600 LYS A O 1
ATOM 4970 N N . THR A 1 601 ? -11.57 140.125 87.312 1 78.56 601 THR A N 1
ATOM 4971 C CA . THR A 1 601 ? -10.859 140.5 86.125 1 78.56 601 THR A CA 1
ATOM 4972 C C . THR A 1 601 ? -10.906 142 85.875 1 78.56 601 THR A C 1
ATOM 4974 O O . THR A 1 601 ? -9.906 142.625 85.5 1 78.56 601 THR A O 1
ATOM 4977 N N . ARG A 1 602 ? -11.961 142.75 86.188 1 80 602 ARG A N 1
ATOM 4978 C CA . ARG A 1 602 ? -12.109 144.125 86.062 1 80 602 ARG A CA 1
ATOM 4979 C C . ARG A 1 602 ? -11.188 144.875 87 1 80 602 ARG A C 1
ATOM 4981 O O . ARG A 1 602 ? -10.586 145.875 86.688 1 80 602 ARG A O 1
ATOM 4988 N N . ALA A 1 603 ? -11.188 144.375 88.25 1 81.25 603 ALA A N 1
ATOM 4989 C CA . ALA A 1 603 ? -10.32 145 89.25 1 81.25 603 ALA A CA 1
ATOM 4990 C C . ALA A 1 603 ? -8.859 145 88.812 1 81.25 603 ALA A C 1
ATOM 4992 O O . ALA A 1 603 ? -8.117 146 89 1 81.25 603 ALA A O 1
ATOM 4993 N N . ASN A 1 604 ? -8.477 143.875 88.188 1 79 604 ASN A N 1
ATOM 4994 C CA . ASN A 1 604 ? -7.102 143.75 87.688 1 79 604 ASN A CA 1
ATOM 4995 C C . ASN A 1 604 ? -6.824 144.625 86.5 1 79 604 ASN A C 1
ATOM 4997 O O . ASN A 1 604 ? -5.727 145.25 86.375 1 79 604 ASN A O 1
ATOM 5001 N N . ILE A 1 605 ? -7.789 144.875 85.625 1 75.06 605 ILE A N 1
ATOM 5002 C CA . ILE A 1 605 ? -7.652 145.75 84.5 1 75.06 605 ILE A CA 1
ATOM 5003 C C . ILE A 1 605 ? -7.523 147.125 84.938 1 75.06 605 ILE A C 1
ATOM 5005 O O . ILE A 1 605 ? -6.703 147.875 84.438 1 75.06 605 ILE A O 1
ATOM 5009 N N . GLU A 1 606 ? -8.273 147.5 85.938 1 77.12 606 GLU A N 1
ATOM 5010 C CA . GLU A 1 606 ? -8.211 148.875 86.5 1 77.12 606 GLU A CA 1
ATOM 5011 C C . GLU A 1 606 ? -6.879 149.125 87.188 1 77.12 606 GLU A C 1
ATOM 5013 O O . GLU A 1 606 ? -6.324 150.25 87.125 1 77.12 606 GLU A O 1
ATOM 5018 N N . ALA A 1 607 ? -6.371 148.25 87.812 1 76.62 607 ALA A N 1
ATOM 5019 C CA . ALA A 1 607 ? -5.102 148.375 88.562 1 76.62 607 ALA A CA 1
ATOM 5020 C C . ALA A 1 607 ? -3.939 148.5 87.562 1 76.62 607 ALA A C 1
ATOM 5022 O O . ALA A 1 607 ? -2.93 149.125 87.875 1 76.62 607 ALA A O 1
ATOM 5023 N N . LEU A 1 608 ? -4.051 148 86.375 1 72.06 608 LEU A N 1
ATOM 5024 C CA . LEU A 1 608 ? -2.99 148.125 85.375 1 72.06 608 LEU A CA 1
ATOM 5025 C C . LEU A 1 608 ? -2.984 149.375 84.688 1 72.06 608 LEU A C 1
ATOM 5027 O O . LEU A 1 608 ? -1.959 149.875 84.188 1 72.06 608 LEU A O 1
ATOM 5031 N N . GLY A 1 609 ? -3.9 150.375 85 1 67.75 609 GLY A N 1
ATOM 5032 C CA . GLY A 1 609 ? -3.98 151.75 84.562 1 67.75 609 GLY A CA 1
ATOM 5033 C C . GLY A 1 609 ? -4.051 151.875 83.062 1 67.75 609 GLY A C 1
ATOM 5034 O O . GLY A 1 609 ? -3.855 153 82.562 1 67.75 609 GLY A O 1
ATOM 5035 N N . ASN A 1 610 ? -3.889 150.75 82.312 1 61.03 610 ASN A N 1
ATOM 5036 C CA . ASN A 1 610 ? -3.848 150.875 80.812 1 61.03 610 ASN A CA 1
ATOM 5037 C C . ASN A 1 610 ? -5.246 150.75 80.25 1 61.03 610 ASN A C 1
ATOM 5039 O O . ASN A 1 610 ? -6.051 150 80.625 1 61.03 610 ASN A O 1
ATOM 5043 N N . ALA A 1 611 ? -5.77 151.875 79.625 1 58.97 611 ALA A N 1
ATOM 5044 C CA . ALA A 1 611 ? -7.098 152.125 79 1 58.97 611 ALA A CA 1
ATOM 5045 C C . ALA A 1 611 ? -7.438 151 78.062 1 58.97 611 ALA A C 1
ATOM 5047 O O . ALA A 1 611 ? -8.602 150.625 77.938 1 58.97 611 ALA A O 1
ATOM 5048 N N . ASN A 1 612 ? -6.527 150.25 77.312 1 59.28 612 ASN A N 1
ATOM 5049 C CA . ASN A 1 612 ? -6.77 149.25 76.375 1 59.28 612 ASN A CA 1
ATOM 5050 C C . ASN A 1 612 ? -5.809 148.125 76.562 1 59.28 612 ASN A C 1
ATOM 5052 O O . ASN A 1 612 ? -4.797 148 75.875 1 59.28 612 ASN A O 1
ATOM 5056 N N . PRO A 1 613 ? -6.082 147.125 77.688 1 63.84 613 PRO A N 1
ATOM 5057 C CA . PRO A 1 613 ? -5.113 146.125 78 1 63.84 613 PRO A CA 1
ATOM 5058 C C . PRO A 1 613 ? -5.152 144.875 77 1 63.84 613 PRO A C 1
ATOM 5060 O O . PRO A 1 613 ? -6.203 144.625 76.375 1 63.84 613 PRO A O 1
ATOM 5063 N N . ASN A 1 614 ? -3.979 144.5 76.5 1 66.56 614 ASN A N 1
ATOM 5064 C CA . ASN A 1 614 ? -3.855 143.25 75.625 1 66.56 614 ASN A CA 1
ATOM 5065 C C . ASN A 1 614 ? -4.035 142 76.375 1 66.56 614 ASN A C 1
ATOM 5067 O O . ASN A 1 614 ? -3.822 142 77.625 1 66.56 614 ASN A O 1
ATOM 5071 N N . TRP A 1 615 ? -4.578 140.875 75.812 1 69.06 615 TRP A N 1
ATOM 5072 C CA . TRP A 1 615 ? -4.867 139.5 76.375 1 69.06 615 TRP A CA 1
ATOM 5073 C C . TRP A 1 615 ? -3.674 139 77.188 1 69.06 615 TRP A C 1
ATOM 5075 O O . TRP A 1 615 ? -3.828 138.5 78.312 1 69.06 615 TRP A O 1
ATOM 5085 N N . GLU A 1 616 ? -2.516 139.25 76.75 1 67.06 616 GLU A N 1
ATOM 5086 C CA . GLU A 1 616 ? -1.329 138.75 77.375 1 67.06 616 GLU A CA 1
ATOM 5087 C C . GLU A 1 616 ? -0.998 139.5 78.688 1 67.06 616 GLU A C 1
ATOM 5089 O O . GLU A 1 616 ? -0.422 138.875 79.562 1 67.06 616 GLU A O 1
ATOM 5094 N N . GLN A 1 617 ? -1.396 140.75 78.688 1 67.69 617 GLN A N 1
ATOM 5095 C CA . GLN A 1 617 ? -1.003 141.5 79.812 1 67.69 617 GLN A CA 1
ATOM 5096 C C . GLN A 1 617 ? -1.921 141.375 81 1 67.69 617 GLN A C 1
ATOM 5098 O O . GLN A 1 617 ? -1.509 141.5 82.188 1 67.69 617 GLN A O 1
ATOM 5103 N N . ILE A 1 618 ? -3.133 141 80.875 1 65.88 618 ILE A N 1
ATOM 5104 C CA . ILE A 1 618 ? -4.125 140.875 81.938 1 65.88 618 ILE A CA 1
ATOM 5105 C C . ILE A 1 618 ? -4.055 139.625 82.688 1 65.88 618 ILE A C 1
ATOM 5107 O O . ILE A 1 618 ? -4.5 139.5 83.812 1 65.88 618 ILE A O 1
ATOM 5111 N N . LEU A 1 619 ? -3.43 138.625 82.062 1 74.62 619 LEU A N 1
ATOM 5112 C CA . LEU A 1 619 ? -3.475 137.25 82.625 1 74.62 619 LEU A CA 1
ATOM 5113 C C . LEU A 1 619 ? -2.66 137.25 83.938 1 74.62 619 LEU A C 1
ATOM 5115 O O . LEU A 1 619 ? -2.982 136.375 84.875 1 74.62 619 LEU A O 1
ATOM 5119 N N . ILE A 1 620 ? -1.699 138.125 84.062 1 74.06 620 ILE A N 1
ATOM 5120 C CA . ILE A 1 620 ? -0.858 138.25 85.25 1 74.06 620 ILE A CA 1
ATOM 5121 C C . ILE A 1 620 ? -1.284 139.375 86.125 1 74.06 620 ILE A C 1
ATOM 5123 O O . ILE A 1 620 ? -1.555 140.5 85.625 1 74.06 620 ILE A O 1
ATOM 5127 N N . LEU A 1 621 ? -1.507 1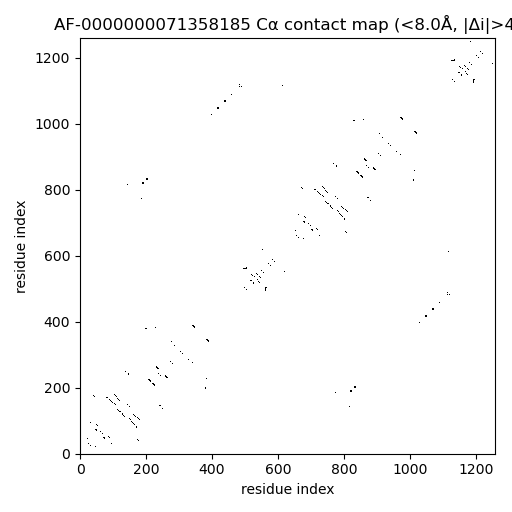39.25 87.438 1 73.75 621 LEU A N 1
ATOM 5128 C CA . LEU A 1 621 ? -1.98 140.25 88.375 1 73.75 621 LEU A CA 1
ATOM 5129 C C . LEU A 1 621 ? -1.019 141.5 88.438 1 73.75 621 LEU A C 1
ATOM 5131 O O . LEU A 1 621 ? 0.199 141.25 88.375 1 73.75 621 LEU A O 1
ATOM 5135 N N . ALA A 1 622 ? -1.509 142.75 88.562 1 62.12 622 ALA A N 1
ATOM 5136 C CA . ALA A 1 622 ? -0.768 144 88.562 1 62.12 622 ALA A CA 1
ATOM 5137 C C . ALA A 1 622 ? 0.24 144.125 89.75 1 62.12 622 ALA A C 1
ATOM 5139 O O . ALA A 1 622 ? 1.36 144.625 89.562 1 62.12 622 ALA A O 1
ATOM 5140 N N . ASP A 1 623 ? -0.089 143.875 91 1 59.38 623 ASP A N 1
ATOM 5141 C CA . ASP A 1 623 ? 0.81 143.875 92.125 1 59.38 623 ASP A CA 1
ATOM 5142 C C . ASP A 1 623 ? 2.016 143 91.938 1 59.38 623 ASP A C 1
ATOM 5144 O O . ASP A 1 623 ? 3.119 143.25 92.375 1 59.38 623 ASP A O 1
ATOM 5148 N N . GLU A 1 624 ? 1.882 142 91.312 1 59.88 624 GLU A N 1
ATOM 5149 C CA . GLU A 1 624 ? 2.971 141 91.062 1 59.88 624 GLU A CA 1
ATOM 5150 C C . GLU A 1 624 ? 3.865 141.5 89.938 1 59.88 624 GLU A C 1
ATOM 5152 O O . GLU A 1 624 ? 5.07 141.25 89.938 1 59.88 624 GLU A O 1
ATOM 5157 N N . LYS A 1 625 ? 3.35 142.25 89.062 1 56.91 625 LYS A N 1
ATOM 5158 C CA . LYS A 1 625 ? 4.141 142.875 88 1 56.91 625 LYS A CA 1
ATOM 5159 C C . LYS A 1 625 ? 5.02 144 88.5 1 56.91 625 LYS A C 1
ATOM 5161 O O . LYS A 1 625 ? 6.164 144.125 88.062 1 56.91 625 LYS A O 1
ATOM 5166 N N . LEU A 1 626 ? 4.434 144.75 89.375 1 52 626 LEU A N 1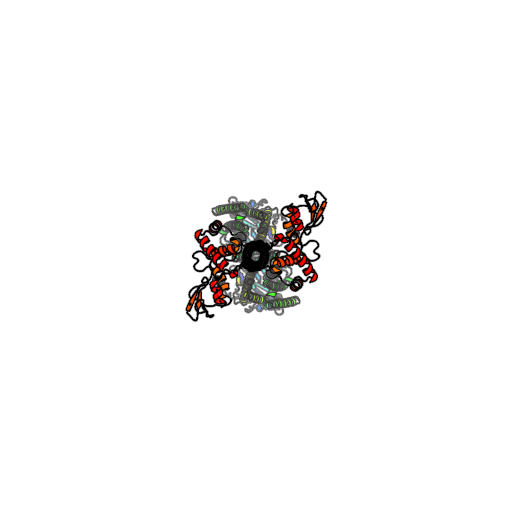
ATOM 5167 C CA . LEU A 1 626 ? 5.211 145.875 90 1 52 626 LEU A CA 1
ATOM 5168 C C . LEU A 1 626 ? 6.344 145.25 90.812 1 52 626 LEU A C 1
ATOM 5170 O O . LEU A 1 626 ? 7.43 145.875 90.875 1 52 626 LEU A O 1
ATOM 5174 N N . ALA A 1 627 ? 6.176 144.25 91.438 1 48.16 627 ALA A N 1
ATOM 5175 C CA . ALA A 1 627 ? 7.25 143.625 92.188 1 48.16 627 ALA A CA 1
ATOM 5176 C C . ALA A 1 627 ? 8.336 143.125 91.312 1 48.16 627 ALA A C 1
ATOM 5178 O O . ALA A 1 627 ? 9.523 143.125 91.625 1 48.16 627 ALA A O 1
ATOM 5179 N N . ASN A 1 628 ? 7.973 142.75 90.25 1 47.59 628 ASN A N 1
ATOM 5180 C CA . ASN A 1 628 ? 8.992 142.125 89.375 1 47.59 628 ASN A CA 1
ATOM 5181 C C . ASN A 1 628 ? 9.75 143.25 88.625 1 47.59 628 ASN A C 1
ATOM 5183 O O . ASN A 1 628 ? 10.805 143 88.062 1 47.59 628 ASN A O 1
ATOM 5187 N N . ARG A 1 629 ? 9.258 144.625 88.438 1 46.66 629 ARG A N 1
ATOM 5188 C CA . ARG A 1 629 ? 10.008 145.625 87.875 1 46.66 629 ARG A CA 1
ATOM 5189 C C . ARG A 1 629 ? 10.898 146.375 88.875 1 46.66 629 ARG A C 1
ATOM 5191 O O . ARG A 1 629 ? 11.844 147.125 88.5 1 46.66 629 ARG A O 1
ATOM 5198 N N . GLN A 1 630 ? 10.586 146.5 90.25 1 37.56 630 GLN A N 1
ATOM 5199 C CA . GLN A 1 630 ? 11.594 147 91.188 1 37.56 630 GLN A CA 1
ATOM 5200 C C . GLN A 1 630 ? 12.734 146 91.375 1 37.56 630 GLN A C 1
ATOM 5202 O O . GLN A 1 630 ? 12.5 144.875 91.625 1 37.56 630 GLN A O 1
ATOM 5207 N N . MET B 1 1 ? -10.805 18.094 -18.016 1 27.81 1 MET B N 1
ATOM 5208 C CA . MET B 1 1 ? -11.891 17.438 -18.734 1 27.81 1 MET B CA 1
ATOM 5209 C C . MET B 1 1 ? -11.344 16.453 -19.766 1 27.81 1 MET B C 1
ATOM 5211 O O . MET B 1 1 ? -12.086 15.617 -20.281 1 27.81 1 MET B O 1
ATOM 5215 N N . LYS B 1 2 ? -10.172 16.922 -20.328 1 36.16 2 LYS B N 1
ATOM 5216 C CA . LYS B 1 2 ? -9.664 16.234 -21.5 1 36.16 2 LYS B CA 1
ATOM 5217 C C . LYS B 1 2 ? -9.039 14.898 -21.125 1 36.16 2 LYS B C 1
ATOM 5219 O O . LYS B 1 2 ? -8.805 14.055 -22 1 36.16 2 LYS B O 1
ATOM 5224 N N . ILE B 1 3 ? -8.477 14.828 -19.875 1 33.38 3 ILE B N 1
ATOM 5225 C CA . ILE B 1 3 ? -7.801 13.594 -19.5 1 33.38 3 ILE B CA 1
ATOM 5226 C C . ILE B 1 3 ? -8.82 12.477 -19.328 1 33.38 3 ILE B C 1
ATOM 5228 O O . ILE B 1 3 ? -8.461 11.344 -19 1 33.38 3 ILE B O 1
ATOM 5232 N N . ARG B 1 4 ? -10.195 12.891 -19.328 1 37.94 4 ARG B N 1
ATOM 5233 C CA . ARG B 1 4 ? -11.305 11.984 -19.062 1 37.94 4 ARG B CA 1
ATOM 5234 C C . ARG B 1 4 ? -11.508 11.016 -20.219 1 37.94 4 ARG B C 1
ATOM 5236 O O . ARG B 1 4 ? -11.844 9.852 -20.016 1 37.94 4 ARG B O 1
ATOM 5243 N N . ILE B 1 5 ? -11.43 11.516 -21.531 1 36.12 5 ILE B N 1
ATOM 5244 C CA . ILE B 1 5 ? -11.93 10.781 -22.688 1 36.12 5 ILE B CA 1
ATOM 5245 C C . ILE B 1 5 ? -10.945 9.68 -23.062 1 36.12 5 ILE B C 1
ATOM 5247 O O . ILE B 1 5 ? -11.352 8.578 -23.438 1 36.12 5 ILE B O 1
ATOM 5251 N N . TYR B 1 6 ? -9.609 10.008 -22.984 1 34.66 6 TYR B N 1
ATOM 5252 C CA . TYR B 1 6 ? -8.688 9.062 -23.609 1 34.66 6 TYR B CA 1
ATOM 5253 C C . TYR B 1 6 ? -8.656 7.754 -22.828 1 34.66 6 TYR B C 1
ATOM 5255 O O . TYR B 1 6 ? -8.391 6.688 -23.391 1 34.66 6 TYR B O 1
ATOM 5263 N N . LEU B 1 7 ? -8.914 7.879 -21.484 1 32.97 7 LEU B N 1
ATOM 5264 C CA . LEU B 1 7 ? -8.852 6.633 -20.734 1 32.97 7 LEU B CA 1
ATOM 5265 C C . LEU B 1 7 ? -10.055 5.746 -21.047 1 32.97 7 LEU B C 1
ATOM 5267 O O . LEU B 1 7 ? -9.961 4.52 -20.969 1 32.97 7 LEU B O 1
ATOM 5271 N N . PHE B 1 8 ? -11.141 6.316 -21.609 1 34.62 8 PHE B N 1
ATOM 5272 C CA . PHE B 1 8 ? -12.328 5.543 -21.953 1 34.62 8 PHE B CA 1
ATOM 5273 C C . PHE B 1 8 ? -12.102 4.719 -23.203 1 34.62 8 PHE B C 1
ATOM 5275 O O . PHE B 1 8 ? -12.555 3.58 -23.312 1 34.62 8 PHE B O 1
ATOM 5282 N N . LEU B 1 9 ? -11.445 5.309 -24.281 1 33.09 9 LEU B N 1
ATOM 5283 C CA . LEU B 1 9 ? -11.328 4.648 -25.578 1 33.09 9 LEU B CA 1
ATOM 5284 C C . LEU B 1 9 ? -10.43 3.422 -25.484 1 33.09 9 LEU B C 1
ATOM 5286 O O . LEU B 1 9 ? -10.648 2.426 -26.172 1 33.09 9 LEU B O 1
ATOM 5290 N N . ILE B 1 10 ? -9.367 3.512 -24.734 1 33.5 10 ILE B N 1
ATOM 5291 C CA . ILE B 1 10 ? -8.477 2.359 -24.719 1 33.5 10 ILE B CA 1
ATOM 5292 C C . ILE B 1 10 ? -9.195 1.151 -24.125 1 33.5 10 ILE B C 1
ATOM 5294 O O . ILE B 1 10 ? -8.961 0.013 -24.547 1 33.5 10 ILE B O 1
ATOM 5298 N N . PHE B 1 11 ? -10.266 1.396 -23.406 1 33.25 11 PHE B N 1
ATOM 5299 C CA . PHE B 1 11 ? -10.945 0.284 -22.75 1 33.25 11 PHE B CA 1
ATOM 5300 C C . PHE B 1 11 ? -11.883 -0.419 -23.734 1 33.25 11 PHE B C 1
ATOM 5302 O O . PHE B 1 11 ? -12.133 -1.62 -23.594 1 33.25 11 PHE B O 1
ATOM 5309 N N . SER B 1 12 ? -12.484 0.298 -24.688 1 32.53 12 SER B N 1
ATOM 5310 C CA . SER B 1 12 ? -13.516 -0.301 -25.531 1 32.53 12 SER B CA 1
ATOM 5311 C C . SER B 1 12 ? -12.914 -1.275 -26.547 1 32.53 12 SER B C 1
ATOM 5313 O O . SER B 1 12 ? -13.609 -2.154 -27.047 1 32.53 12 SER B O 1
ATOM 5315 N N . LEU B 1 13 ? -11.789 -0.951 -27.141 1 32.25 13 LEU B N 1
ATOM 5316 C CA . LEU B 1 13 ? -11.375 -1.709 -28.312 1 32.25 13 LEU B CA 1
ATOM 5317 C C . LEU B 1 13 ? -11.039 -3.148 -27.938 1 32.25 13 LEU B C 1
ATOM 5319 O O . LEU B 1 13 ? -11.047 -4.035 -28.797 1 32.25 13 LEU B O 1
ATOM 5323 N N . ALA B 1 14 ? -10.625 -3.395 -26.734 1 33.41 14 ALA B N 1
ATOM 5324 C CA . ALA B 1 14 ? -10.102 -4.742 -26.516 1 33.41 14 ALA B CA 1
ATOM 5325 C C . ALA B 1 14 ? -11.242 -5.758 -26.422 1 33.41 14 ALA B C 1
ATOM 5327 O O . ALA B 1 14 ? -11 -6.961 -26.297 1 33.41 14 ALA B O 1
ATOM 5328 N N . LEU B 1 15 ? -12.5 -5.25 -26.469 1 33.72 15 LEU B N 1
ATOM 5329 C CA . LEU B 1 15 ? -13.602 -6.148 -26.125 1 33.72 15 LEU B CA 1
ATOM 5330 C C . LEU B 1 15 ? -13.992 -7 -27.344 1 33.72 15 LEU B C 1
ATOM 5332 O O . LEU B 1 15 ? -14.852 -7.879 -27.234 1 33.72 15 LEU B O 1
ATOM 5336 N N . TRP B 1 16 ? -13.727 -6.625 -28.531 1 33.09 16 TRP B N 1
ATOM 5337 C CA . TRP B 1 16 ? -14.641 -7.113 -29.562 1 33.09 16 TRP B CA 1
ATOM 5338 C C . TRP B 1 16 ? -14.453 -8.609 -29.781 1 33.09 16 TRP B C 1
ATOM 5340 O O . TRP B 1 16 ? -15.375 -9.297 -30.234 1 33.09 16 TRP B O 1
ATOM 5350 N N . HIS B 1 17 ? -13.352 -9.172 -29.969 1 33.28 17 HIS B N 1
ATOM 5351 C CA . HIS B 1 17 ? -13.391 -10.266 -30.938 1 33.28 17 HIS B CA 1
ATOM 5352 C C . HIS B 1 17 ? -13.781 -11.578 -30.266 1 33.28 17 HIS B C 1
ATOM 5354 O O . HIS B 1 17 ? -12.914 -12.367 -29.891 1 33.28 17 HIS B O 1
ATOM 5360 N N . SER B 1 18 ? -14.758 -11.594 -29.391 1 33.69 18 SER B N 1
ATOM 5361 C CA . SER B 1 18 ? -14.828 -12.945 -28.844 1 33.69 18 SER B CA 1
ATOM 5362 C C . SER B 1 18 ? -15.469 -13.914 -29.828 1 33.69 18 SER B C 1
ATOM 5364 O O . SER B 1 18 ? -16.578 -13.68 -30.297 1 33.69 18 SER B O 1
ATOM 5366 N N . PRO B 1 19 ? -14.812 -14.766 -30.484 1 32.72 19 PRO B N 1
ATOM 5367 C CA . PRO B 1 19 ? -15.414 -15.758 -31.391 1 32.72 19 PRO B CA 1
ATOM 5368 C C . PRO B 1 19 ? -16.391 -16.688 -30.656 1 32.72 19 PRO B C 1
ATOM 5370 O O . PRO B 1 19 ? -16.141 -17.062 -29.5 1 32.72 19 PRO B O 1
ATOM 5373 N N . GLN B 1 20 ? -17.656 -16.609 -30.938 1 32.53 20 GLN B N 1
ATOM 5374 C CA . GLN B 1 20 ? -18.734 -17.5 -30.531 1 32.53 20 GLN B CA 1
ATOM 5375 C C . GLN B 1 20 ? -18.453 -18.938 -30.922 1 32.53 20 GLN B C 1
ATOM 5377 O O . GLN B 1 20 ? -18.312 -19.25 -32.125 1 32.53 20 GLN B O 1
ATOM 5382 N N . GLY B 1 21 ? -17.766 -19.781 -30.188 1 32.06 21 GLY B N 1
ATOM 5383 C CA . GLY B 1 21 ? -17.516 -21.172 -30.547 1 32.06 21 GLY B CA 1
ATOM 5384 C C . GLY B 1 21 ? -18.75 -22.031 -30.422 1 32.06 21 GLY B C 1
ATOM 5385 O O . GLY B 1 21 ? -19.438 -22.016 -29.391 1 32.06 21 GLY B O 1
ATOM 5386 N N . PHE B 1 22 ? -19.531 -22.344 -31.422 1 30.73 22 PHE B N 1
ATOM 5387 C CA . PHE B 1 22 ? -20.578 -23.359 -31.547 1 30.73 22 PHE B CA 1
ATOM 5388 C C . PHE B 1 22 ? -20.094 -24.703 -31.031 1 30.73 22 PHE B C 1
ATOM 5390 O O . PHE B 1 22 ? -19 -25.141 -31.344 1 30.73 22 PHE B O 1
ATOM 5397 N N . ALA B 1 23 ? -20.781 -25.25 -29.938 1 38.31 23 ALA B N 1
ATOM 5398 C CA . ALA B 1 23 ? -20.516 -26.516 -29.219 1 38.31 23 ALA B CA 1
ATOM 5399 C C . ALA B 1 23 ? -20.969 -27.703 -30.047 1 38.31 23 ALA B C 1
ATOM 5401 O O . ALA B 1 23 ? -22.141 -28.109 -30 1 38.31 23 ALA B O 1
ATOM 5402 N N . GLN B 1 24 ? -20.953 -27.953 -31.281 1 37.72 24 GLN B N 1
ATOM 5403 C CA . GLN B 1 24 ? -21.266 -29.219 -31.938 1 37.72 24 GLN B CA 1
ATOM 5404 C C . GLN B 1 24 ? -20.406 -30.344 -31.375 1 37.72 24 GLN B C 1
ATOM 5406 O O . GLN B 1 24 ? -19.297 -30.109 -30.906 1 37.72 24 GLN B O 1
ATOM 5411 N N . ARG B 1 25 ? -21.031 -31.547 -31.125 1 52.19 25 ARG B N 1
ATOM 5412 C CA . ARG B 1 25 ? -20.188 -32.719 -31 1 52.19 25 ARG B CA 1
ATOM 5413 C C . ARG B 1 25 ? -18.969 -32.625 -31.906 1 52.19 25 ARG B C 1
ATOM 5415 O O . ARG B 1 25 ? -19.109 -32.375 -33.125 1 52.19 25 ARG B O 1
ATOM 5422 N N . ILE B 1 26 ? -18.031 -32.281 -31.375 1 51.97 26 ILE B N 1
ATOM 5423 C CA . ILE B 1 26 ? -16.938 -31.812 -32.188 1 51.97 26 ILE B CA 1
ATOM 5424 C C . ILE B 1 26 ? -16.406 -32.969 -33.062 1 51.97 26 ILE B C 1
ATOM 5426 O O . ILE B 1 26 ? -16.047 -32.75 -34.219 1 51.97 26 ILE B O 1
ATOM 5430 N N . SER B 1 27 ? -16.203 -34.281 -32.312 1 48.19 27 SER B N 1
ATOM 5431 C CA . SER B 1 27 ? -15.586 -35.312 -33.156 1 48.19 27 SER B CA 1
ATOM 5432 C C . SER B 1 27 ? -16.484 -36.531 -33.312 1 48.19 27 SER B C 1
ATOM 5434 O O . SER B 1 27 ? -16.438 -37.438 -32.5 1 48.19 27 SER B O 1
ATOM 5436 N N . GLY B 1 28 ? -17.516 -36.75 -34.062 1 54.34 28 GLY B N 1
ATOM 5437 C CA . GLY B 1 28 ? -18.297 -37.875 -34.5 1 54.34 28 GLY B CA 1
ATOM 5438 C C . GLY B 1 28 ? -18.828 -38.719 -33.312 1 54.34 28 GLY B C 1
ATOM 5439 O O . GLY B 1 28 ? -19.516 -38.188 -32.438 1 54.34 28 GLY B O 1
ATOM 5440 N N . THR B 1 29 ? -18.234 -40 -33.062 1 65.75 29 THR B N 1
ATOM 5441 C CA . THR B 1 29 ? -18.625 -41 -32.062 1 65.75 29 THR B CA 1
ATOM 5442 C C . THR B 1 29 ? -18.078 -40.656 -30.688 1 65.75 29 THR B C 1
ATOM 5444 O O . THR B 1 29 ? -18.547 -41.156 -29.672 1 65.75 29 THR B O 1
ATOM 5447 N N . SER B 1 30 ? -17.203 -39.75 -30.656 1 76.25 30 SER B N 1
ATOM 5448 C CA . SER B 1 30 ? -16.578 -39.375 -29.391 1 76.25 30 SER B CA 1
ATOM 5449 C C . SER B 1 30 ? -16.828 -37.906 -29.078 1 76.25 30 SER B C 1
ATOM 5451 O O . SER B 1 30 ? -17.156 -37.125 -29.984 1 76.25 30 SER B O 1
ATOM 5453 N N . THR B 1 31 ? -16.906 -37.562 -27.828 1 78.88 31 THR B N 1
ATOM 5454 C CA . THR B 1 31 ? -17.047 -36.188 -27.391 1 78.88 31 THR B CA 1
ATOM 5455 C C . THR B 1 31 ? -15.875 -35.344 -27.859 1 78.88 31 THR B C 1
ATOM 5457 O O . THR B 1 31 ? -16.047 -34.188 -28.297 1 78.88 31 THR B O 1
ATOM 5460 N N . LEU B 1 32 ? -14.672 -35.938 -27.734 1 84.75 32 LEU B N 1
ATOM 5461 C CA . LEU B 1 32 ? -13.477 -35.188 -28.094 1 84.75 32 LEU B CA 1
ATOM 5462 C C . LEU B 1 32 ? -12.344 -36.125 -28.484 1 84.75 32 LEU B C 1
ATOM 5464 O O . LEU B 1 32 ? -12.242 -37.25 -27.938 1 84.75 32 LEU B O 1
ATOM 5468 N N . LYS B 1 33 ? -11.562 -35.656 -29.375 1 85.19 33 LYS B N 1
ATOM 5469 C CA . LYS B 1 33 ? -10.328 -36.344 -29.75 1 85.19 33 LYS B CA 1
ATOM 5470 C C . LYS B 1 33 ? -9.102 -35.594 -29.25 1 85.19 33 LYS B C 1
ATOM 5472 O O . LYS B 1 33 ? -9.008 -34.375 -29.422 1 85.19 33 LYS B O 1
ATOM 5477 N N . ILE B 1 34 ? -8.289 -36.344 -28.594 1 85.81 34 ILE B N 1
ATOM 5478 C CA . ILE B 1 34 ? -7.055 -35.75 -28.125 1 85.81 34 ILE B CA 1
ATOM 5479 C C . ILE B 1 34 ? -6.195 -35.312 -29.328 1 85.81 34 ILE B C 1
ATOM 5481 O O . ILE B 1 34 ? -5.902 -36.156 -30.203 1 85.81 34 ILE B O 1
ATOM 5485 N N . ASP B 1 35 ? -5.988 -34.031 -29.422 1 83.06 35 ASP B N 1
ATOM 5486 C CA . ASP B 1 35 ? -5.207 -33.469 -30.516 1 83.06 35 ASP B CA 1
ATOM 5487 C C . ASP B 1 35 ? -4.109 -32.562 -30 1 83.06 35 ASP B C 1
ATOM 5489 O O . ASP B 1 35 ? -4.395 -31.594 -29.266 1 83.06 35 ASP B O 1
ATOM 5493 N N . ASP B 1 36 ? -2.906 -32.844 -30.391 1 82.38 36 ASP B N 1
ATOM 5494 C CA . ASP B 1 36 ? -1.756 -32.062 -29.922 1 82.38 36 ASP B CA 1
ATOM 5495 C C . ASP B 1 36 ? -1.81 -30.625 -30.438 1 82.38 36 ASP B C 1
ATOM 5497 O O . ASP B 1 36 ? -1.171 -29.75 -29.859 1 82.38 36 ASP B O 1
ATOM 5501 N N . ASN B 1 37 ? -2.555 -30.344 -31.469 1 80.12 37 ASN B N 1
ATOM 5502 C CA . ASN B 1 37 ? -2.631 -29 -32.031 1 80.12 37 ASN B CA 1
ATOM 5503 C C . ASN B 1 37 ? -3.574 -28.109 -31.234 1 80.12 37 ASN B C 1
ATOM 5505 O O . ASN B 1 37 ? -3.508 -26.891 -31.328 1 80.12 37 ASN B O 1
ATOM 5509 N N . LEU B 1 38 ? -4.395 -28.781 -30.562 1 82.5 38 LEU B N 1
ATOM 5510 C CA . LEU B 1 38 ? -5.301 -28.031 -29.703 1 82.5 38 LEU B CA 1
ATOM 5511 C C . LEU B 1 38 ? -4.938 -28.219 -28.234 1 82.5 38 LEU B C 1
ATOM 5513 O O . LEU B 1 38 ? -5.242 -29.25 -27.641 1 82.5 38 LEU B O 1
ATOM 5517 N N . ASP B 1 39 ? -4.359 -27.219 -27.641 1 83 39 ASP B N 1
ATOM 5518 C CA . ASP B 1 39 ? -3.791 -27.359 -26.312 1 83 39 ASP B CA 1
ATOM 5519 C C . ASP B 1 39 ? -4.887 -27.391 -25.25 1 83 39 ASP B C 1
ATOM 5521 O O . ASP B 1 39 ? -4.66 -27.859 -24.125 1 83 39 ASP B O 1
ATOM 5525 N N . GLU B 1 40 ? -6.074 -26.922 -25.578 1 88.81 40 GLU B N 1
ATOM 5526 C CA . GLU B 1 40 ? -7.129 -26.906 -24.562 1 88.81 40 GLU B CA 1
ATOM 5527 C C . GLU B 1 40 ? -8.508 -26.859 -25.203 1 88.81 40 GLU B C 1
ATOM 5529 O O . GLU B 1 40 ? -8.695 -26.219 -26.25 1 88.81 40 GLU B O 1
ATOM 5534 N N . ARG B 1 41 ? -9.438 -27.578 -24.75 1 90.56 41 ARG B N 1
ATOM 5535 C CA . ARG B 1 41 ? -10.852 -27.531 -25.109 1 90.56 41 ARG B CA 1
ATOM 5536 C C . ARG B 1 41 ? -11.734 -27.469 -23.875 1 90.56 41 ARG B C 1
ATOM 5538 O O . ARG B 1 41 ? -11.586 -28.266 -22.953 1 90.56 41 ARG B O 1
ATOM 5545 N N . ILE B 1 42 ? -12.594 -26.531 -23.875 1 88.88 42 ILE B N 1
ATOM 5546 C CA . ILE B 1 42 ? -13.477 -26.328 -22.734 1 88.88 42 ILE B CA 1
ATOM 5547 C C . ILE B 1 42 ? -14.922 -26.578 -23.156 1 88.88 42 ILE B C 1
ATOM 5549 O O . ILE B 1 42 ? -15.383 -26.062 -24.172 1 88.88 42 ILE B O 1
ATOM 5553 N N . PHE B 1 43 ? -15.633 -27.375 -22.328 1 90.19 43 PHE B N 1
ATOM 5554 C CA . PHE B 1 43 ? -17.016 -27.734 -22.609 1 90.19 43 PHE B CA 1
ATOM 5555 C C . PHE B 1 43 ? -17.922 -27.359 -21.438 1 90.19 43 PHE B C 1
ATOM 5557 O O . PHE B 1 43 ? -17.641 -27.703 -20.281 1 90.19 43 PHE B O 1
ATOM 5564 N N . GLY B 1 44 ? -18.938 -26.656 -21.734 1 88.94 44 GLY B N 1
ATOM 5565 C CA . GLY B 1 44 ? -19.984 -26.438 -20.75 1 88.94 44 GLY B CA 1
ATOM 5566 C C . GLY B 1 44 ? -21.047 -27.531 -20.75 1 88.94 44 GLY B C 1
ATOM 5567 O O . GLY B 1 44 ? -21.078 -28.359 -21.656 1 88.94 44 GLY B O 1
ATOM 5568 N N . ILE B 1 45 ? -21.859 -27.516 -19.75 1 89 45 ILE B N 1
ATOM 5569 C CA . ILE B 1 45 ? -22.859 -28.547 -19.594 1 89 45 ILE B CA 1
ATOM 5570 C C . ILE B 1 45 ? -23.766 -28.594 -20.812 1 89 45 ILE B C 1
ATOM 5572 O O . ILE B 1 45 ? -24.281 -29.656 -21.188 1 89 45 ILE B O 1
ATOM 5576 N N . SER B 1 46 ? -23.922 -27.484 -21.531 1 88.81 46 SER B N 1
ATOM 5577 C CA . SER B 1 46 ? -24.797 -27.391 -22.703 1 88.81 46 SER B CA 1
ATOM 5578 C C . SER B 1 46 ? -24.203 -28.172 -23.875 1 88.81 46 SER B C 1
ATOM 5580 O O . SER B 1 46 ? -24.922 -28.516 -24.828 1 88.81 46 SER B O 1
ATOM 5582 N N . GLN B 1 47 ? -22.938 -28.469 -23.797 1 89.5 47 GLN B N 1
ATOM 5583 C CA . GLN B 1 47 ? -22.281 -29.156 -24.891 1 89.5 47 GLN B CA 1
ATOM 5584 C C . GLN B 1 47 ? -21.938 -30.594 -24.5 1 89.5 47 GLN B C 1
ATOM 5586 O O . GLN B 1 47 ? -21.359 -31.344 -25.297 1 89.5 47 GLN B O 1
ATOM 5591 N N . LEU B 1 48 ? -22.328 -31 -23.344 1 91.19 48 LEU B N 1
ATOM 5592 C CA . LEU B 1 48 ? -21.984 -32.312 -22.828 1 91.19 48 LEU B CA 1
ATOM 5593 C C . LEU B 1 48 ? -23.234 -33.188 -22.719 1 91.19 48 LEU B C 1
ATOM 5595 O O . LEU B 1 48 ? -24.344 -32.688 -22.594 1 91.19 48 LEU B O 1
ATOM 5599 N N . GLU B 1 49 ? -22.984 -34.5 -22.828 1 92.88 49 GLU B N 1
ATOM 5600 C CA . GLU B 1 49 ? -24.062 -35.469 -22.594 1 92.88 49 GLU B CA 1
ATOM 5601 C C . GLU B 1 49 ? -24.25 -35.719 -21.109 1 92.88 49 GLU B C 1
ATOM 5603 O O . GLU B 1 49 ? -23.297 -36.062 -20.406 1 92.88 49 GLU B O 1
ATOM 5608 N N . PHE B 1 50 ? -25.5 -35.5 -20.719 1 93.69 50 PHE B N 1
ATOM 5609 C CA . PHE B 1 50 ? -25.719 -35.75 -19.297 1 93.69 50 PHE B CA 1
ATOM 5610 C C . PHE B 1 50 ? -27.125 -36.25 -19.047 1 93.69 50 PHE B C 1
ATOM 5612 O O . PHE B 1 50 ? -27.969 -36.219 -19.938 1 93.69 50 PHE B O 1
ATOM 5619 N N . TYR B 1 51 ? -27.312 -36.875 -17.906 1 94.56 51 TYR B N 1
ATOM 5620 C CA . TYR B 1 51 ? -28.578 -37.375 -17.406 1 94.56 51 TYR B CA 1
ATOM 5621 C C . TYR B 1 51 ? -28.875 -36.844 -16.016 1 94.56 51 TYR B C 1
ATOM 5623 O O . TYR B 1 51 ? -28 -36.906 -15.133 1 94.56 51 TYR B O 1
ATOM 5631 N N . GLU B 1 52 ? -30.031 -36.25 -15.891 1 94.38 52 GLU B N 1
ATOM 5632 C CA . GLU B 1 52 ? -30.469 -35.719 -14.602 1 94.38 52 GLU B CA 1
ATOM 5633 C C . GLU B 1 52 ? -31.25 -36.75 -13.812 1 94.38 52 GLU B C 1
ATOM 5635 O O . GLU B 1 52 ? -32.375 -37.125 -14.195 1 94.38 52 GLU B O 1
ATOM 5640 N N . ASP B 1 53 ? -30.672 -37.156 -12.719 1 94.81 53 ASP B N 1
ATOM 5641 C CA . ASP B 1 53 ? -31.312 -38.156 -11.859 1 94.81 53 ASP B CA 1
ATOM 5642 C C . ASP B 1 53 ? -32.125 -37.469 -10.742 1 94.81 53 ASP B C 1
ATOM 5644 O O . ASP B 1 53 ? -31.562 -37.156 -9.688 1 94.81 53 ASP B O 1
ATOM 5648 N N . SER B 1 54 ? -33.406 -37.438 -10.883 1 92.81 54 SER B N 1
ATOM 5649 C CA . SER B 1 54 ? -34.25 -36.812 -9.883 1 92.81 54 SER B CA 1
ATOM 5650 C C . SER B 1 54 ? -34.438 -37.719 -8.672 1 92.81 54 SER B C 1
ATOM 5652 O O . SER B 1 54 ? -34.781 -37.25 -7.586 1 92.81 54 SER B O 1
ATOM 5654 N N . THR B 1 55 ? -34.125 -39 -8.82 1 91.81 55 THR B N 1
ATOM 5655 C CA . THR B 1 55 ? -34.344 -39.938 -7.723 1 91.81 55 THR B CA 1
ATOM 5656 C C . THR B 1 55 ? -33.125 -40 -6.801 1 91.81 55 THR B C 1
ATOM 5658 O O . THR B 1 55 ? -33.25 -40.375 -5.633 1 91.81 55 THR B O 1
ATOM 5661 N N . ASN B 1 56 ? -32 -39.688 -7.309 1 90.69 56 ASN B N 1
ATOM 5662 C CA . ASN B 1 56 ? -30.734 -39.719 -6.582 1 90.69 56 ASN B CA 1
ATOM 5663 C C . ASN B 1 56 ? -30.359 -41.125 -6.152 1 90.69 56 ASN B C 1
ATOM 5665 O O . ASN B 1 56 ? -29.609 -41.312 -5.195 1 90.69 56 ASN B O 1
ATOM 5669 N N . LEU B 1 57 ? -30.812 -42.188 -6.82 1 89.12 57 LEU B N 1
ATOM 5670 C CA . LEU B 1 57 ? -30.609 -43.562 -6.379 1 89.12 57 LEU B CA 1
ATOM 5671 C C . LEU B 1 57 ? -29.844 -44.344 -7.43 1 89.12 57 LEU B C 1
ATOM 5673 O O . LEU B 1 57 ? -29.344 -45.438 -7.145 1 89.12 57 LEU B O 1
ATOM 5677 N N . LEU B 1 58 ? -29.672 -43.75 -8.523 1 91.81 58 LEU B N 1
ATOM 5678 C CA . LEU B 1 58 ? -29.016 -44.5 -9.594 1 91.81 58 LEU B CA 1
ATOM 5679 C C . LEU B 1 58 ? -27.531 -44.656 -9.305 1 91.81 58 LEU B C 1
ATOM 5681 O O . LEU B 1 58 ? -26.828 -43.688 -9.031 1 91.81 58 LEU B O 1
ATOM 5685 N N . GLY B 1 59 ? -27.062 -45.938 -9.148 1 91.31 59 GLY B N 1
ATOM 5686 C CA . GLY B 1 59 ? -25.656 -46.25 -8.969 1 91.31 59 GLY B CA 1
ATOM 5687 C C . GLY B 1 59 ? -24.906 -46.375 -10.281 1 91.31 59 GLY B C 1
ATOM 5688 O O . GLY B 1 59 ? -25.5 -46.375 -11.352 1 91.31 59 GLY B O 1
ATOM 5689 N N . PHE B 1 60 ? -23.656 -46.5 -10.219 1 93.75 60 PHE B N 1
ATOM 5690 C CA . PHE B 1 60 ? -22.797 -46.562 -11.391 1 93.75 60 PHE B CA 1
ATOM 5691 C C . PHE B 1 60 ? -23.109 -47.781 -12.25 1 93.75 60 PHE B C 1
ATOM 5693 O O . PHE B 1 60 ? -23.078 -47.719 -13.477 1 93.75 60 PHE B O 1
ATOM 5700 N N . ASP B 1 61 ? -23.469 -48.875 -11.656 1 91.88 61 ASP B N 1
ATOM 5701 C CA . ASP B 1 61 ? -23.703 -50.125 -12.391 1 91.88 61 ASP B CA 1
ATOM 5702 C C . ASP B 1 61 ? -24.891 -49.969 -13.344 1 91.88 61 ASP B C 1
ATOM 5704 O O . ASP B 1 61 ? -24.859 -50.469 -14.469 1 91.88 61 ASP B O 1
ATOM 5708 N N . LYS B 1 62 ? -25.875 -49.219 -12.93 1 91.81 62 LYS B N 1
ATOM 5709 C CA . LYS B 1 62 ? -27.047 -49 -13.773 1 91.81 62 LYS B CA 1
ATOM 5710 C C . LYS B 1 62 ? -26.734 -47.969 -14.867 1 91.81 62 LYS B C 1
ATOM 5712 O O . LYS B 1 62 ? -27.203 -48.094 -16 1 91.81 62 LYS B O 1
ATOM 5717 N N . ILE B 1 63 ? -25.969 -47 -14.539 1 91.88 63 ILE B N 1
ATOM 5718 C CA . ILE B 1 63 ? -25.656 -45.875 -15.445 1 91.88 63 ILE B CA 1
ATOM 5719 C C . ILE B 1 63 ? -24.734 -46.375 -16.547 1 91.88 63 ILE B C 1
ATOM 5721 O O . ILE B 1 63 ? -24.828 -45.938 -17.703 1 91.88 63 ILE B O 1
ATOM 5725 N N . ALA B 1 64 ? -23.797 -47.312 -16.203 1 91.5 64 ALA B N 1
ATOM 5726 C CA . ALA B 1 64 ? -22.797 -47.781 -17.141 1 91.5 64 ALA B CA 1
ATOM 5727 C C . ALA B 1 64 ? -23.375 -48.906 -18.031 1 91.5 64 ALA B C 1
ATOM 5729 O O . ALA B 1 64 ? -22.766 -49.281 -19.031 1 91.5 64 ALA B O 1
ATOM 5730 N N . ALA B 1 65 ? -24.594 -49.281 -17.812 1 90.31 65 ALA B N 1
ATOM 5731 C CA . ALA B 1 65 ? -25.219 -50.375 -18.594 1 90.31 65 ALA B CA 1
ATOM 5732 C C . ALA B 1 65 ? -25.5 -49.906 -20.016 1 90.31 65 ALA B C 1
ATOM 5734 O O . ALA B 1 65 ? -25.859 -48.75 -20.25 1 90.31 65 ALA B O 1
ATOM 5735 N N . PRO B 1 66 ? -25.344 -50.812 -20.984 1 89.06 66 PRO B N 1
ATOM 5736 C CA . PRO B 1 66 ? -25.531 -50.438 -22.391 1 89.06 66 PRO B CA 1
ATOM 5737 C C . PRO B 1 66 ? -26.953 -49.969 -22.688 1 89.06 66 PRO B C 1
ATOM 5739 O O . PRO B 1 66 ? -27.141 -49.062 -23.516 1 89.06 66 PRO B O 1
ATOM 5742 N N . LYS B 1 67 ? -27.922 -50.469 -22.016 1 88.06 67 LYS B N 1
ATOM 5743 C CA . LYS B 1 67 ? -29.312 -50.094 -22.281 1 88.06 67 LYS B CA 1
ATOM 5744 C C . LYS B 1 67 ? -29.594 -48.656 -21.797 1 88.06 67 LYS B C 1
ATOM 5746 O O . LYS B 1 67 ? -30.5 -48 -22.297 1 88.06 67 LYS B O 1
ATOM 5751 N N . PHE B 1 68 ? -28.766 -48.188 -20.938 1 91.38 68 PHE B N 1
ATOM 5752 C CA . PHE B 1 68 ? -29 -46.875 -20.328 1 91.38 68 PHE B CA 1
ATOM 5753 C C . PHE B 1 68 ? -28.297 -45.781 -21.125 1 91.38 68 PHE B C 1
ATOM 5755 O O . PHE B 1 68 ? -28.609 -44.594 -20.953 1 91.38 68 PHE B O 1
ATOM 5762 N N . GLN B 1 69 ? -27.438 -46.062 -22 1 89 69 GLN B N 1
ATOM 5763 C CA . GLN B 1 69 ? -26.594 -45.094 -22.688 1 89 69 GLN B CA 1
ATOM 5764 C C . GLN B 1 69 ? -27.422 -44.156 -23.578 1 89 69 GLN B C 1
ATOM 5766 O O . GLN B 1 69 ? -27.031 -43.031 -23.797 1 89 69 GLN B O 1
ATOM 5771 N N . ASP B 1 70 ? -28.578 -44.562 -23.969 1 87.81 70 ASP B N 1
ATOM 5772 C CA . ASP B 1 70 ? -29.438 -43.75 -24.844 1 87.81 70 ASP B CA 1
ATOM 5773 C C . ASP B 1 70 ? -30.062 -42.594 -24.062 1 87.81 70 ASP B C 1
ATOM 5775 O O . ASP B 1 70 ? -30.562 -41.625 -24.656 1 87.81 70 ASP B O 1
ATOM 5779 N N . ASN B 1 71 ? -29.969 -42.688 -22.797 1 90.56 71 ASN B N 1
ATOM 5780 C CA . ASN B 1 71 ? -30.578 -41.688 -21.953 1 90.56 71 ASN B CA 1
ATOM 5781 C C . ASN B 1 71 ? -29.688 -40.438 -21.844 1 90.56 71 ASN B C 1
ATOM 5783 O O . ASN B 1 71 ? -30.141 -39.375 -21.438 1 90.56 71 ASN B O 1
ATOM 5787 N N . PHE B 1 72 ? -28.453 -40.594 -22.172 1 92.19 72 PHE B N 1
ATOM 5788 C CA . PHE B 1 72 ? -27.547 -39.438 -22.156 1 92.19 72 PHE B CA 1
ATOM 5789 C C . PHE B 1 72 ? -27.766 -38.562 -23.391 1 92.19 72 PHE B C 1
ATOM 5791 O O . PHE B 1 72 ? -27.625 -39.031 -24.516 1 92.19 72 PHE B O 1
ATOM 5798 N N . LYS B 1 73 ? -28.188 -37.312 -23.156 1 89.56 73 LYS B N 1
ATOM 5799 C CA . LYS B 1 73 ? -28.469 -36.375 -24.25 1 89.56 73 LYS B CA 1
ATOM 5800 C C . LYS B 1 73 ? -27.859 -35 -23.969 1 89.56 73 LYS B C 1
ATOM 5802 O O . LYS B 1 73 ? -27.547 -34.656 -22.828 1 89.56 73 LYS B O 1
ATOM 5807 N N . ILE B 1 74 ? -27.641 -34.375 -25.047 1 90.56 74 ILE B N 1
ATOM 5808 C CA . ILE B 1 74 ? -27.156 -33 -24.969 1 90.56 74 ILE B CA 1
ATOM 5809 C C . ILE B 1 74 ? -28.344 -32.031 -24.875 1 90.56 74 ILE B C 1
ATOM 5811 O O . ILE B 1 74 ? -29.266 -32.094 -25.688 1 90.56 74 ILE B O 1
ATOM 5815 N N . HIS B 1 75 ? -28.359 -31.25 -23.828 1 89.75 75 HIS B N 1
ATOM 5816 C CA . HIS B 1 75 ? -29.375 -30.219 -23.656 1 89.75 75 HIS B CA 1
ATOM 5817 C C . HIS B 1 75 ? -28.797 -28.828 -23.828 1 89.75 75 HIS B C 1
ATOM 5819 O O . HIS B 1 75 ? -28.25 -28.25 -22.875 1 89.75 75 HIS B O 1
ATOM 5825 N N . PRO B 1 76 ? -28.969 -28.188 -24.953 1 85.62 76 PRO B N 1
ATOM 5826 C CA . PRO B 1 76 ? -28.375 -26.875 -25.219 1 85.62 76 PRO B CA 1
ATOM 5827 C C . PRO B 1 76 ? -28.875 -25.781 -24.266 1 85.62 76 PRO B C 1
ATOM 5829 O O . PRO B 1 76 ? -28.172 -24.797 -24.031 1 85.62 76 PRO B O 1
ATOM 5832 N N . GLY B 1 77 ? -29.984 -25.875 -23.656 1 81.56 77 GLY B N 1
ATOM 5833 C CA . GLY B 1 77 ? -30.5 -24.859 -22.766 1 81.56 77 GLY B CA 1
ATOM 5834 C C . GLY B 1 77 ? -30.047 -25.016 -21.328 1 81.56 77 GLY B C 1
ATOM 5835 O O . GLY B 1 77 ? -30.328 -24.172 -20.469 1 81.56 77 GLY B O 1
ATOM 5836 N N . ALA B 1 78 ? -29.203 -25.984 -21.094 1 86.5 78 ALA B N 1
ATOM 5837 C CA . ALA B 1 78 ? -28.75 -26.234 -19.734 1 86.5 78 ALA B CA 1
ATOM 5838 C C . ALA B 1 78 ? -27.672 -25.234 -19.312 1 86.5 78 ALA B C 1
ATOM 5840 O O . ALA B 1 78 ? -26.797 -24.891 -20.109 1 86.5 78 ALA B O 1
ATOM 5841 N N . ASN B 1 79 ? -27.969 -24.594 -18.25 1 83.12 79 ASN B N 1
ATOM 5842 C CA . ASN B 1 79 ? -27.016 -23.625 -17.703 1 83.12 79 ASN B CA 1
ATOM 5843 C C . ASN B 1 79 ? -26.953 -23.703 -16.188 1 83.12 79 ASN B C 1
ATOM 5845 O O . ASN B 1 79 ? -27.656 -24.5 -15.57 1 83.12 79 ASN B O 1
ATOM 5849 N N . LYS B 1 80 ? -26.062 -23 -15.641 1 83.56 80 LYS B N 1
ATOM 5850 C CA . LYS B 1 80 ? -25.844 -23.016 -14.203 1 83.56 80 LYS B CA 1
ATOM 5851 C C . LYS B 1 80 ? -27.125 -22.641 -13.445 1 83.56 80 LYS B C 1
ATOM 5853 O O . LYS B 1 80 ? -27.406 -23.219 -12.391 1 83.56 80 LYS B O 1
ATOM 5858 N N . ASN B 1 81 ? -27.953 -21.719 -14.031 1 79.81 81 ASN B N 1
ATOM 5859 C CA . ASN B 1 81 ? -29.156 -21.234 -13.375 1 79.81 81 ASN B CA 1
ATOM 5860 C C . ASN B 1 81 ? -30.234 -22.312 -13.32 1 79.81 81 ASN B C 1
ATOM 5862 O O . ASN B 1 81 ? -31.078 -22.312 -12.422 1 79.81 81 ASN B O 1
ATOM 5866 N N . LYS B 1 82 ? -30.141 -23.266 -14.219 1 85.56 82 LYS B N 1
ATOM 5867 C CA . LYS B 1 82 ? -31.156 -24.297 -14.289 1 85.56 82 LYS B CA 1
ATOM 5868 C C . LYS B 1 82 ? -30.734 -25.547 -13.523 1 85.56 82 LYS B C 1
ATOM 5870 O O . LYS B 1 82 ? -31.453 -26.547 -13.5 1 85.56 82 LYS B O 1
ATOM 5875 N N . PHE B 1 83 ? -29.578 -25.453 -12.914 1 89.25 83 PHE B N 1
ATOM 5876 C CA . PHE B 1 83 ? -29.078 -26.562 -12.102 1 89.25 83 PHE B CA 1
ATOM 5877 C C . PHE B 1 83 ? -29.953 -26.75 -10.867 1 89.25 83 PHE B C 1
ATOM 5879 O O . PHE B 1 83 ? -30.172 -25.812 -10.109 1 89.25 83 PHE B O 1
ATOM 5886 N N . ASP B 1 84 ? -30.484 -27.938 -10.703 1 90.44 84 ASP B N 1
ATOM 5887 C CA . ASP B 1 84 ? -31.297 -28.25 -9.531 1 90.44 84 ASP B CA 1
ATOM 5888 C C . ASP B 1 84 ? -30.453 -28.844 -8.414 1 90.44 84 ASP B C 1
ATOM 5890 O O . ASP B 1 84 ? -29.875 -29.922 -8.578 1 90.44 84 ASP B O 1
ATOM 5894 N N . ILE B 1 85 ? -30.453 -28.312 -7.32 1 88.5 85 ILE B N 1
ATOM 5895 C CA . ILE B 1 85 ? -29.594 -28.656 -6.195 1 88.5 85 ILE B CA 1
ATOM 5896 C C . ILE B 1 85 ? -30.062 -29.984 -5.59 1 88.5 85 ILE B C 1
ATOM 5898 O O . ILE B 1 85 ? -29.297 -30.656 -4.887 1 88.5 85 ILE B O 1
ATOM 5902 N N . ASN B 1 86 ? -31.234 -30.422 -5.844 1 90.56 86 ASN B N 1
ATOM 5903 C CA . ASN B 1 86 ? -31.781 -31.641 -5.227 1 90.56 86 ASN B CA 1
ATOM 5904 C C . ASN B 1 86 ? -31.594 -32.844 -6.129 1 90.56 86 ASN B C 1
ATOM 5906 O O . ASN B 1 86 ? -31.953 -33.969 -5.75 1 90.56 86 ASN B O 1
ATOM 5910 N N . HIS B 1 87 ? -31.016 -32.625 -7.27 1 94.12 87 HIS B N 1
ATOM 5911 C CA . HIS B 1 87 ? -30.828 -33.719 -8.211 1 94.12 87 HIS B CA 1
ATOM 5912 C C . HIS B 1 87 ? -29.359 -34.062 -8.398 1 94.12 87 HIS B C 1
ATOM 5914 O O . HIS B 1 87 ? -28.484 -33.25 -8.055 1 94.12 87 HIS B O 1
ATOM 5920 N N . THR B 1 88 ? -29.141 -35.312 -8.758 1 95.88 88 THR B N 1
ATOM 5921 C CA . THR B 1 88 ? -27.797 -35.75 -9.125 1 95.88 88 THR B CA 1
ATOM 5922 C C . THR B 1 88 ? -27.609 -35.75 -10.641 1 95.88 88 THR B C 1
ATOM 5924 O O . THR B 1 88 ? -28.5 -36.188 -11.375 1 95.88 88 THR B O 1
ATOM 5927 N N . TYR B 1 89 ? -26.547 -35.188 -11.086 1 95.81 89 TYR B N 1
ATOM 5928 C CA . TYR B 1 89 ? -26.281 -35.125 -12.516 1 95.81 89 TYR B CA 1
ATOM 5929 C C . TYR B 1 89 ? -25.188 -36.094 -12.914 1 95.81 89 TYR B C 1
ATOM 5931 O O . TYR B 1 89 ? -24.125 -36.156 -12.289 1 95.81 89 TYR B O 1
ATOM 5939 N N . TRP B 1 90 ? -25.453 -36.938 -13.891 1 95.81 90 TRP B N 1
ATOM 5940 C CA . TRP B 1 90 ? -24.469 -37.844 -14.469 1 95.81 90 TRP B CA 1
ATOM 5941 C C . TRP B 1 90 ? -24 -37.344 -15.828 1 95.81 90 TRP B C 1
ATOM 5943 O O . TRP B 1 90 ? -24.781 -37.25 -16.781 1 95.81 90 TRP B O 1
ATOM 5953 N N . VAL B 1 91 ? -22.781 -37.031 -15.906 1 95.38 91 VAL B N 1
ATOM 5954 C CA . VAL B 1 91 ? -22.203 -36.531 -17.141 1 95.38 91 VAL B CA 1
ATOM 5955 C C . VAL B 1 91 ? -21.328 -37.594 -17.797 1 95.38 91 VAL B C 1
ATOM 5957 O O . VAL B 1 91 ? -20.562 -38.281 -17.109 1 95.38 91 VAL B O 1
ATOM 5960 N N . LYS B 1 92 ? -21.422 -37.781 -19.062 1 94.31 92 LYS B N 1
ATOM 5961 C CA . LYS B 1 92 ? -20.625 -38.719 -19.812 1 94.31 92 LYS B CA 1
ATOM 5962 C C . LYS B 1 92 ? -19.688 -38.031 -20.797 1 94.31 92 LYS B C 1
ATOM 5964 O O . LYS B 1 92 ? -20.109 -37.156 -21.547 1 94.31 92 LYS B O 1
ATOM 5969 N N . ILE B 1 93 ? -18.453 -38.406 -20.703 1 93.19 93 ILE B N 1
ATOM 5970 C CA . ILE B 1 93 ? -17.469 -37.875 -21.641 1 93.19 93 ILE B CA 1
ATOM 5971 C C . ILE B 1 93 ? -16.781 -39 -22.375 1 93.19 93 ILE B C 1
ATOM 5973 O O . ILE B 1 93 ? -16.156 -39.875 -21.75 1 93.19 93 ILE B O 1
ATOM 5977 N N . SER B 1 94 ? -16.906 -39 -23.641 1 92.19 94 SER B N 1
ATOM 5978 C CA . SER B 1 94 ? -16.234 -40 -24.484 1 92.19 94 SER B CA 1
ATOM 5979 C C . SER B 1 94 ? -14.969 -39.438 -25.109 1 92.19 94 SER B C 1
ATOM 5981 O O . SER B 1 94 ? -15.039 -38.531 -25.953 1 92.19 94 SER B O 1
ATOM 5983 N N . LEU B 1 95 ? -13.867 -40 -24.75 1 91.5 95 LEU B N 1
ATOM 5984 C CA . LEU B 1 95 ? -12.57 -39.5 -25.203 1 91.5 95 LEU B CA 1
ATOM 5985 C C . LEU B 1 95 ? -11.898 -40.469 -26.156 1 91.5 95 LEU B C 1
ATOM 5987 O O . LEU B 1 95 ? -11.703 -41.656 -25.828 1 91.5 95 LEU B O 1
ATOM 5991 N N . GLU B 1 96 ? -11.578 -39.969 -27.312 1 89.69 96 GLU B N 1
ATOM 5992 C CA . GLU B 1 96 ? -10.773 -40.719 -28.25 1 89.69 96 GLU B CA 1
ATOM 5993 C C . GLU B 1 96 ? -9.281 -40.5 -28 1 89.69 96 GLU B C 1
ATOM 5995 O O . GLU B 1 96 ? -8.766 -39.406 -28.203 1 89.69 96 GLU B O 1
ATOM 6000 N N . LYS B 1 97 ? -8.57 -41.531 -27.562 1 90.81 97 LYS B N 1
ATOM 6001 C CA . LYS B 1 97 ? -7.168 -41.438 -27.156 1 90.81 97 LYS B CA 1
ATOM 6002 C C . LYS B 1 97 ? -6.25 -41.469 -28.375 1 90.81 97 LYS B C 1
ATOM 6004 O O . LYS B 1 97 ? -6.574 -42.062 -29.406 1 90.81 97 LYS B O 1
ATOM 6009 N N . THR B 1 98 ? -5.27 -40.719 -28.281 1 87.5 98 THR B N 1
ATOM 6010 C CA . THR B 1 98 ? -4.195 -40.688 -29.25 1 87.5 98 THR B CA 1
ATOM 6011 C C . THR B 1 98 ? -2.854 -41 -28.609 1 87.5 98 THR B C 1
ATOM 6013 O O . THR B 1 98 ? -2.141 -40.094 -28.156 1 87.5 98 THR B O 1
ATOM 6016 N N . PRO B 1 99 ? -2.439 -42.25 -28.641 1 82.88 99 PRO B N 1
ATOM 6017 C CA . PRO B 1 99 ? -1.21 -42.656 -27.953 1 82.88 99 PRO B CA 1
ATOM 6018 C C . PRO B 1 99 ? 0.036 -42 -28.531 1 82.88 99 PRO B C 1
ATOM 6020 O O . PRO B 1 99 ? 1.063 -41.906 -27.859 1 82.88 99 PRO B O 1
ATOM 6023 N N . GLU B 1 100 ? -0.022 -41.469 -29.75 1 80.12 100 GLU B N 1
ATOM 6024 C CA . GLU B 1 100 ? 1.132 -40.875 -30.391 1 80.12 100 GLU B CA 1
ATOM 6025 C C . GLU B 1 100 ? 1.363 -39.438 -29.859 1 80.12 100 GLU B C 1
ATOM 6027 O O . GLU B 1 100 ? 2.395 -38.844 -30.141 1 80.12 100 GLU B O 1
ATOM 6032 N N . SER B 1 101 ? 0.485 -39.125 -29.047 1 83.5 101 SER B N 1
ATOM 6033 C CA . SER B 1 101 ? 0.614 -37.75 -28.516 1 83.5 101 SER B CA 1
ATOM 6034 C C . SER B 1 101 ? 1.863 -37.625 -27.656 1 83.5 101 SER B C 1
ATOM 6036 O O . SER B 1 101 ? 2.186 -38.5 -26.875 1 83.5 101 SER B O 1
ATOM 6038 N N . ALA B 1 102 ? 2.617 -36.531 -27.844 1 77 102 ALA B N 1
ATOM 6039 C CA . ALA B 1 102 ? 3.842 -36.281 -27.109 1 77 102 ALA B CA 1
ATOM 6040 C C . ALA B 1 102 ? 3.537 -35.594 -25.766 1 77 102 ALA B C 1
ATOM 6042 O O . ALA B 1 102 ? 4.395 -35.5 -24.891 1 77 102 ALA B O 1
ATOM 6043 N N . LYS B 1 103 ? 2.279 -35.25 -25.594 1 84.69 103 LYS B N 1
ATOM 6044 C CA . LYS B 1 103 ? 1.918 -34.5 -24.391 1 84.69 103 LYS B CA 1
ATOM 6045 C C . LYS B 1 103 ? 1.081 -35.344 -23.438 1 84.69 103 LYS B C 1
ATOM 6047 O O . LYS B 1 103 ? 0.551 -36.406 -23.844 1 84.69 103 LYS B O 1
ATOM 6052 N N . LYS B 1 104 ? 1.129 -34.969 -22.219 1 86.88 104 LYS B N 1
ATOM 6053 C CA . LYS B 1 104 ? 0.231 -35.562 -21.25 1 86.88 104 LYS B CA 1
ATOM 6054 C C . LYS B 1 104 ? -1.029 -34.719 -21.062 1 86.88 104 LYS B C 1
ATOM 6056 O O . LYS B 1 104 ? -0.977 -33.5 -21.141 1 86.88 104 LYS B O 1
ATOM 6061 N N . TRP B 1 105 ? -2.111 -35.375 -20.875 1 90.56 105 TRP B N 1
ATOM 6062 C CA . TRP B 1 105 ? -3.393 -34.688 -20.875 1 90.56 105 TRP B CA 1
ATOM 6063 C C . TRP B 1 105 ? -4.09 -34.812 -19.531 1 90.56 105 TRP B C 1
ATOM 6065 O O . TRP B 1 105 ? -3.85 -35.781 -18.797 1 90.56 105 TRP B O 1
ATOM 6075 N N . MET B 1 106 ? -4.895 -33.844 -19.203 1 93 106 MET B N 1
ATOM 6076 C CA . MET B 1 106 ? -5.633 -33.844 -17.938 1 93 106 MET B CA 1
ATOM 6077 C C . MET B 1 106 ? -7.031 -33.281 -18.125 1 93 106 MET B C 1
ATOM 6079 O O . MET B 1 106 ? -7.289 -32.562 -19.094 1 93 106 MET B O 1
ATOM 6083 N N . MET B 1 107 ? -7.918 -33.625 -17.297 1 94.75 107 MET B N 1
ATOM 6084 C CA . MET B 1 107 ? -9.281 -33.125 -17.219 1 94.75 107 MET B CA 1
ATOM 6085 C C . MET B 1 107 ? -9.469 -32.25 -15.992 1 94.75 107 MET B C 1
ATOM 6087 O O . MET B 1 107 ? -9.008 -32.562 -14.898 1 94.75 107 MET B O 1
ATOM 6091 N N . GLU B 1 108 ? -10.031 -31.078 -16.188 1 95.5 108 GLU B N 1
ATOM 6092 C CA . GLU B 1 108 ? -10.227 -30.125 -15.094 1 95.5 108 GLU B CA 1
ATOM 6093 C C . GLU B 1 108 ? -11.695 -29.719 -14.969 1 95.5 108 GLU B C 1
ATOM 6095 O O . GLU B 1 108 ? -12.367 -29.484 -15.977 1 95.5 108 GLU B O 1
ATOM 6100 N N . PHE B 1 109 ? -12.18 -29.703 -13.734 1 95.25 109 PHE B N 1
ATOM 6101 C CA . PHE B 1 109 ? -13.5 -29.188 -13.406 1 95.25 109 PHE B CA 1
ATOM 6102 C C . PHE B 1 109 ? -13.398 -27.797 -12.797 1 95.25 109 PHE B C 1
ATOM 6104 O O . PHE B 1 109 ? -12.828 -27.625 -11.719 1 95.25 109 PHE B O 1
ATOM 6111 N N . TYR B 1 110 ? -13.984 -26.766 -13.336 1 89.69 110 TYR B N 1
ATOM 6112 C CA . TYR B 1 110 ? -13.758 -25.359 -13 1 89.69 110 TYR B CA 1
ATOM 6113 C C . TYR B 1 110 ? -14.508 -24.984 -11.734 1 89.69 110 TYR B C 1
ATOM 6115 O O . TYR B 1 110 ? -14.078 -24.094 -10.992 1 89.69 110 TYR B O 1
ATOM 6123 N N . ASP B 1 111 ? -15.664 -25.547 -11.445 1 90.69 111 ASP B N 1
ATOM 6124 C CA . ASP B 1 111 ? -16.469 -25.125 -10.297 1 90.69 111 ASP B CA 1
ATOM 6125 C C . ASP B 1 111 ? -15.969 -25.766 -9.008 1 90.69 111 ASP B C 1
ATOM 6127 O O . ASP B 1 111 ? -16.312 -26.922 -8.727 1 90.69 111 ASP B O 1
ATOM 6131 N N . GLN B 1 112 ? -15.258 -25 -8.227 1 91.25 112 GLN B N 1
ATOM 6132 C CA . GLN B 1 112 ? -14.633 -25.516 -7.012 1 91.25 112 GLN B CA 1
ATOM 6133 C C . GLN B 1 112 ? -15.641 -25.609 -5.871 1 91.25 112 GLN B C 1
ATOM 6135 O O . GLN B 1 112 ? -15.328 -26.125 -4.797 1 91.25 112 GLN B O 1
ATOM 6140 N N . THR B 1 113 ? -16.891 -25.188 -6.102 1 89.62 113 THR B N 1
ATOM 6141 C CA . THR B 1 113 ? -17.875 -25.172 -5.031 1 89.62 113 THR B CA 1
ATOM 6142 C C . THR B 1 113 ? -18.703 -26.453 -5.035 1 89.62 113 THR B C 1
ATOM 6144 O O . THR B 1 113 ? -19.594 -26.625 -4.195 1 89.62 113 THR B O 1
ATOM 6147 N N . ILE B 1 114 ? -18.438 -27.344 -5.984 1 93.81 114 ILE B N 1
ATOM 6148 C CA . ILE B 1 114 ? -19.172 -28.609 -6.051 1 93.81 114 ILE B CA 1
ATOM 6149 C C . ILE B 1 114 ? -18.844 -29.453 -4.816 1 93.81 114 ILE B C 1
ATOM 6151 O O . ILE B 1 114 ? -17.688 -29.625 -4.465 1 93.81 114 ILE B O 1
ATOM 6155 N N . ASP B 1 115 ? -19.828 -30.031 -4.188 1 93.56 115 ASP B N 1
ATOM 6156 C CA . ASP B 1 115 ? -19.641 -30.75 -2.932 1 93.56 115 ASP B CA 1
ATOM 6157 C C . ASP B 1 115 ? -19.062 -32.156 -3.178 1 93.56 115 ASP B C 1
ATOM 6159 O O . ASP B 1 115 ? -18.094 -32.531 -2.535 1 93.56 115 ASP B O 1
ATOM 6163 N N . TYR B 1 116 ? -19.719 -32.844 -4.066 1 94.56 116 TYR B N 1
ATOM 6164 C CA . TYR B 1 116 ? -19.297 -34.219 -4.348 1 94.56 116 TYR B CA 1
ATOM 6165 C C . TYR B 1 116 ? -19.156 -34.438 -5.848 1 94.56 116 TYR B C 1
ATOM 6167 O O . TYR B 1 116 ? -20.109 -34.281 -6.602 1 94.56 116 TYR B O 1
ATOM 6175 N N . LEU B 1 117 ? -17.953 -34.719 -6.211 1 96 117 LEU B N 1
ATOM 6176 C CA . LEU B 1 117 ? -17.609 -35.031 -7.586 1 96 117 LEU B CA 1
ATOM 6177 C C . LEU B 1 117 ? -16.938 -36.406 -7.664 1 96 117 LEU B C 1
ATOM 6179 O O . LEU B 1 117 ? -15.812 -36.594 -7.199 1 96 117 LEU B O 1
ATOM 6183 N N . GLU B 1 118 ? -17.656 -37.375 -8.203 1 96.44 118 GLU B N 1
ATOM 6184 C CA . GLU B 1 118 ? -17.109 -38.719 -8.359 1 96.44 118 GLU B CA 1
ATOM 6185 C C . GLU B 1 118 ? -16.875 -39.062 -9.828 1 96.44 118 GLU B C 1
ATOM 6187 O O . GLU B 1 118 ? -17.797 -39 -10.641 1 96.44 118 GLU B O 1
ATOM 6192 N N . VAL B 1 119 ? -15.703 -39.375 -10.141 1 96.5 119 VAL B N 1
ATOM 6193 C CA . VAL B 1 119 ? -15.344 -39.688 -11.516 1 96.5 119 VAL B CA 1
ATOM 6194 C C . VAL B 1 119 ? -15.031 -41.188 -11.633 1 96.5 119 VAL B C 1
ATOM 6196 O O . VAL B 1 119 ? -14.227 -41.719 -10.867 1 96.5 119 VAL B O 1
ATOM 6199 N N . TYR B 1 120 ? -15.648 -41.812 -12.516 1 96 120 TYR B N 1
ATOM 6200 C CA . TYR B 1 120 ? -15.383 -43.188 -12.828 1 96 120 TYR B CA 1
ATOM 6201 C C . TYR B 1 120 ? -14.469 -43.344 -14.039 1 96 120 TYR B C 1
ATOM 6203 O O . TYR B 1 120 ? -14.875 -43.062 -15.164 1 96 120 TYR B O 1
ATOM 6211 N N . ILE B 1 121 ? -13.258 -43.812 -13.789 1 93.38 121 ILE B N 1
ATOM 6212 C CA . ILE B 1 121 ? -12.18 -43.844 -14.766 1 93.38 121 ILE B CA 1
ATOM 6213 C C . ILE B 1 121 ? -12.039 -45.25 -15.32 1 93.38 121 ILE B C 1
ATOM 6215 O O . ILE B 1 121 ? -11.859 -46.219 -14.562 1 93.38 121 ILE B O 1
ATOM 6219 N N . PRO B 1 122 ? -12.102 -45.312 -16.609 1 90.81 122 PRO B N 1
ATOM 6220 C CA . PRO B 1 122 ? -11.93 -46.656 -17.188 1 90.81 122 PRO B CA 1
ATOM 6221 C C . PRO B 1 122 ? -10.477 -47.094 -17.234 1 90.81 122 PRO B C 1
ATOM 6223 O O . PRO B 1 122 ? -9.57 -46.281 -17.422 1 90.81 122 PRO B O 1
ATOM 6226 N N . ASP B 1 123 ? -10.219 -48.344 -16.922 1 84 123 ASP B N 1
ATOM 6227 C CA . ASP B 1 123 ? -8.883 -48.938 -17.031 1 84 123 ASP B CA 1
ATOM 6228 C C . ASP B 1 123 ? -8.703 -49.656 -18.375 1 84 123 ASP B C 1
ATOM 6230 O O . ASP B 1 123 ? -9.617 -49.656 -19.203 1 84 123 ASP B O 1
ATOM 6234 N N . GLU B 1 124 ? -7.527 -50.125 -18.688 1 77.88 124 GLU B N 1
ATOM 6235 C CA . GLU B 1 124 ? -7.219 -50.781 -19.953 1 77.88 124 GLU B CA 1
ATOM 6236 C C . GLU B 1 124 ? -8 -52.062 -20.094 1 77.88 124 GLU B C 1
ATOM 6238 O O . GLU B 1 124 ? -8.258 -52.531 -21.219 1 77.88 124 GLU B O 1
ATOM 6243 N N . GLU B 1 125 ? -8.438 -52.656 -19.016 1 79.44 125 GLU B N 1
ATOM 6244 C CA . GLU B 1 125 ? -9.156 -53.938 -19.047 1 79.44 125 GLU B CA 1
ATOM 6245 C C . GLU B 1 125 ? -10.664 -53.719 -19.031 1 79.44 125 GLU B C 1
ATOM 6247 O O . GLU B 1 125 ? -11.43 -54.688 -19 1 79.44 125 GLU B O 1
ATOM 6252 N N . GLY B 1 126 ? -11.125 -52.469 -19.156 1 78.12 126 GLY B N 1
ATOM 6253 C CA . GLY B 1 126 ? -12.547 -52.188 -19.156 1 78.12 126 GLY B CA 1
ATOM 6254 C C . GLY B 1 126 ? -13.133 -52.031 -17.766 1 78.12 126 GLY B C 1
ATOM 6255 O O . GLY B 1 126 ? -14.352 -51.906 -17.609 1 78.12 126 GLY B O 1
ATOM 6256 N N . ARG B 1 127 ? -12.383 -52.156 -16.656 1 87.75 127 ARG B N 1
ATOM 6257 C CA . ARG B 1 127 ? -12.828 -51.906 -15.289 1 87.75 127 ARG B CA 1
ATOM 6258 C C . ARG B 1 127 ? -12.742 -50.438 -14.922 1 87.75 127 ARG B C 1
ATOM 6260 O O . ARG B 1 127 ? -11.945 -49.688 -15.5 1 87.75 127 ARG B O 1
ATOM 6267 N N . TYR B 1 128 ? -13.602 -50.094 -14.055 1 92.88 128 TYR B N 1
ATOM 6268 C CA . TYR B 1 128 ? -13.664 -48.688 -13.672 1 92.88 128 TYR B CA 1
ATOM 6269 C C . TYR B 1 128 ? -13.156 -48.469 -12.25 1 92.88 128 TYR B C 1
ATOM 6271 O O . TYR B 1 128 ? -13.422 -49.312 -11.367 1 92.88 128 TYR B O 1
ATOM 6279 N N . THR B 1 129 ? -12.367 -47.5 -12.047 1 92 129 THR B N 1
ATOM 6280 C CA . THR B 1 129 ? -11.922 -47.062 -10.727 1 92 129 THR B CA 1
ATOM 6281 C C . THR B 1 129 ? -12.594 -45.75 -10.344 1 92 129 THR B C 1
ATOM 6283 O O . THR B 1 129 ? -12.75 -44.875 -11.188 1 92 129 THR B O 1
ATOM 6286 N N . LYS B 1 130 ? -13.062 -45.688 -9.141 1 94.25 130 LYS B N 1
ATOM 6287 C CA . LYS B 1 130 ? -13.781 -44.5 -8.648 1 94.25 130 LYS B CA 1
ATOM 6288 C C . LYS B 1 130 ? -12.828 -43.5 -7.988 1 94.25 130 LYS B C 1
ATOM 6290 O O . LYS B 1 130 ? -12.008 -43.906 -7.148 1 94.25 130 LYS B O 1
ATOM 6295 N N . LEU B 1 131 ? -12.844 -42.281 -8.414 1 94.25 131 LEU B N 1
ATOM 6296 C CA . LEU B 1 131 ? -12.117 -41.188 -7.789 1 94.25 131 LEU B CA 1
ATOM 6297 C C . LEU B 1 131 ? -13.078 -40.156 -7.234 1 94.25 131 LEU B C 1
ATOM 6299 O O . LEU B 1 131 ? -13.93 -39.656 -7.961 1 94.25 131 LEU B O 1
ATOM 6303 N N . SER B 1 132 ? -13.008 -39.844 -5.953 1 95.19 132 SER B N 1
ATOM 6304 C CA . SER B 1 132 ? -13.906 -38.906 -5.293 1 95.19 132 SER B CA 1
ATOM 6305 C C . SER B 1 132 ? -13.211 -37.562 -5.02 1 95.19 132 SER B C 1
ATOM 6307 O O . SER B 1 132 ? -12.086 -37.562 -4.512 1 95.19 132 SER B O 1
ATOM 6309 N N . MET B 1 133 ? -13.82 -36.531 -5.453 1 94.81 133 MET B N 1
ATOM 6310 C CA . MET B 1 133 ? -13.367 -35.188 -5.195 1 94.81 133 MET B CA 1
ATOM 6311 C C . MET B 1 133 ? -14.539 -34.281 -4.801 1 94.81 133 MET B C 1
ATOM 6313 O O . MET B 1 133 ? -15.695 -34.688 -4.883 1 94.81 133 MET B O 1
ATOM 6317 N N . GLY B 1 134 ? -14.266 -33.094 -4.266 1 94 134 GLY B N 1
ATOM 6318 C CA . GLY B 1 134 ? -15.305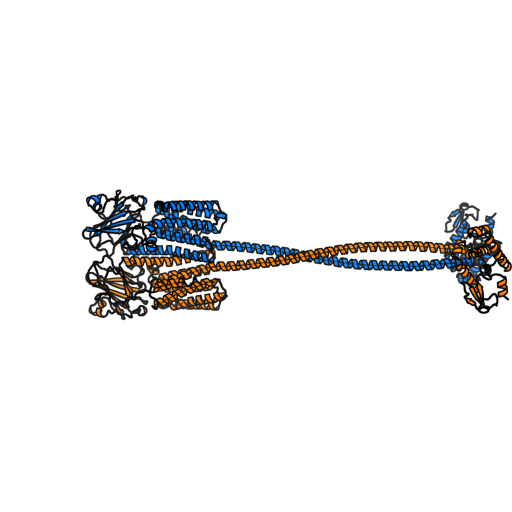 -32.156 -3.867 1 94 134 GLY B CA 1
ATOM 6319 C C . GLY B 1 134 ? -14.898 -31.266 -2.699 1 94 134 GLY B C 1
ATOM 6320 O O . GLY B 1 134 ? -13.914 -31.547 -2.016 1 94 134 GLY B O 1
ATOM 6321 N N . ASP B 1 135 ? -15.672 -30.25 -2.549 1 92.62 135 ASP B N 1
ATOM 6322 C CA . ASP B 1 135 ? -15.32 -29.297 -1.497 1 92.62 135 ASP B CA 1
ATOM 6323 C C . ASP B 1 135 ? -15.852 -29.766 -0.142 1 92.62 135 ASP B C 1
ATOM 6325 O O . ASP B 1 135 ? -15.602 -29.125 0.881 1 92.62 135 ASP B O 1
ATOM 6329 N N . ALA B 1 136 ? -16.609 -30.906 -0.145 1 93.88 136 ALA B N 1
ATOM 6330 C CA . ALA B 1 136 ? -17.078 -31.5 1.109 1 93.88 136 ALA B CA 1
ATOM 6331 C C . ALA B 1 136 ? -16.016 -32.406 1.717 1 93.88 136 ALA B C 1
ATOM 6333 O O . ALA B 1 136 ? -16.125 -32.812 2.871 1 93.88 136 ALA B O 1
ATOM 6334 N N . LEU B 1 137 ? -15.023 -32.688 0.968 1 94.75 137 LEU B N 1
ATOM 6335 C CA . LEU B 1 137 ? -13.898 -33.469 1.427 1 94.75 137 LEU B CA 1
ATOM 6336 C C . LEU B 1 137 ? -12.703 -32.594 1.771 1 94.75 137 LEU B C 1
ATOM 6338 O O . LEU B 1 137 ? -12.609 -31.469 1.293 1 94.75 137 LEU B O 1
ATOM 6342 N N . PRO B 1 138 ? -11.852 -33.094 2.672 1 94.69 138 PRO B N 1
ATOM 6343 C CA . PRO B 1 138 ? -10.656 -32.312 2.977 1 94.69 138 PRO B CA 1
ATOM 6344 C C . PRO B 1 138 ? -9.82 -31.984 1.734 1 94.69 138 PRO B C 1
ATOM 6346 O O . PRO B 1 138 ? -9.766 -32.781 0.803 1 94.69 138 PRO B O 1
ATOM 6349 N N . PHE B 1 139 ? -9.203 -30.875 1.758 1 93.31 139 PHE B N 1
ATOM 6350 C CA . PHE B 1 139 ? -8.5 -30.375 0.585 1 93.31 139 PHE B CA 1
ATOM 6351 C C . PHE B 1 139 ? -7.375 -31.328 0.181 1 93.31 139 PHE B C 1
ATOM 6353 O O . PHE B 1 139 ? -7.066 -31.453 -1.005 1 93.31 139 PHE B O 1
ATOM 6360 N N . ARG B 1 140 ? -6.762 -32.062 1.058 1 90.12 140 ARG B N 1
ATOM 6361 C CA . ARG B 1 140 ? -5.605 -32.906 0.815 1 90.12 140 ARG B CA 1
ATOM 6362 C C . ARG B 1 140 ? -6.008 -34.188 0.09 1 90.12 140 ARG B C 1
ATOM 6364 O O . ARG B 1 140 ? -5.152 -34.906 -0.422 1 90.12 140 ARG B O 1
ATOM 6371 N N . SER B 1 141 ? -7.316 -34.375 -0.07 1 90.19 141 SER B N 1
ATOM 6372 C CA . SER B 1 141 ? -7.793 -35.562 -0.766 1 90.19 141 SER B CA 1
ATOM 6373 C C . SER B 1 141 ? -7.676 -35.406 -2.277 1 90.19 141 SER B C 1
ATOM 6375 O O . SER B 1 141 ? -7.738 -36.375 -3.018 1 90.19 141 SER B O 1
ATOM 6377 N N . ARG B 1 142 ? -7.34 -34.25 -2.703 1 90.62 142 ARG B N 1
ATOM 6378 C CA . ARG B 1 142 ? -7.219 -33.938 -4.129 1 90.62 142 ARG B CA 1
ATOM 6379 C C . ARG B 1 142 ? -5.902 -34.469 -4.684 1 90.62 142 ARG B C 1
ATOM 6381 O O . ARG B 1 142 ? -4.891 -34.5 -3.984 1 90.62 142 ARG B O 1
ATOM 6388 N N . GLN B 1 143 ? -5.957 -34.875 -5.887 1 88.12 143 GLN B N 1
ATOM 6389 C CA . GLN B 1 143 ? -4.738 -35.344 -6.535 1 88.12 143 GLN B CA 1
ATOM 6390 C C . GLN B 1 143 ? -3.748 -34.219 -6.746 1 88.12 143 GLN B C 1
ATOM 6392 O O . GLN B 1 143 ? -2.539 -34.406 -6.574 1 88.12 143 GLN B O 1
ATOM 6397 N N . PHE B 1 144 ? -4.305 -33.125 -7.156 1 91.06 144 PHE B N 1
ATOM 6398 C CA . PHE B 1 144 ? -3.525 -31.891 -7.297 1 91.06 144 PHE B CA 1
ATOM 6399 C C . PHE B 1 144 ? -3.982 -30.844 -6.293 1 91.06 144 PHE B C 1
ATOM 6401 O O . PHE B 1 144 ? -5.184 -30.578 -6.156 1 91.06 144 PHE B O 1
ATOM 6408 N N . LEU B 1 145 ? -3.102 -30.359 -5.559 1 91.44 145 LEU B N 1
ATOM 6409 C CA . LEU B 1 145 ? -3.447 -29.312 -4.613 1 91.44 145 LEU B CA 1
ATOM 6410 C C . LEU B 1 145 ? -3.668 -27.984 -5.336 1 91.44 145 LEU B C 1
ATOM 6412 O O . LEU B 1 145 ? -2.834 -27.078 -5.254 1 91.44 145 LEU B O 1
ATOM 6416 N N . HIS B 1 146 ? -4.676 -27.922 -6.074 1 93.12 146 HIS B N 1
ATOM 6417 C CA . HIS B 1 146 ? -5.148 -26.781 -6.855 1 93.12 146 HIS B CA 1
ATOM 6418 C C . HIS B 1 146 ? -6.582 -26.422 -6.484 1 93.12 146 HIS B C 1
ATOM 6420 O O . HIS B 1 146 ? -7.312 -27.25 -5.93 1 93.12 146 HIS B O 1
ATOM 6426 N N . LYS B 1 147 ? -6.906 -25.234 -6.676 1 92.88 147 LYS B N 1
ATOM 6427 C CA . LYS B 1 147 ? -8.219 -24.766 -6.266 1 92.88 147 LYS B CA 1
ATOM 6428 C C . LYS B 1 147 ? -9.336 -25.531 -6.973 1 92.88 147 LYS B C 1
ATOM 6430 O O . LYS B 1 147 ? -10.398 -25.75 -6.398 1 92.88 147 LYS B O 1
ATOM 6435 N N . ASN B 1 148 ? -9.086 -25.891 -8.234 1 94.31 148 ASN B N 1
ATOM 6436 C CA . ASN B 1 148 ? -10.062 -26.672 -8.992 1 94.31 148 ASN B CA 1
ATOM 6437 C C . ASN B 1 148 ? -9.82 -28.172 -8.844 1 94.31 148 ASN B C 1
ATOM 6439 O O . ASN B 1 148 ? -8.969 -28.594 -8.055 1 94.31 148 ASN B O 1
ATOM 6443 N N . PHE B 1 149 ? -10.664 -29 -9.516 1 95.5 149 PHE B N 1
ATOM 6444 C CA . PHE B 1 149 ? -10.539 -30.453 -9.484 1 95.5 149 PHE B CA 1
ATOM 6445 C C . PHE B 1 149 ? -9.914 -30.969 -10.773 1 95.5 149 PHE B C 1
ATOM 6447 O O . PHE B 1 149 ? -10.391 -30.641 -11.867 1 95.5 149 PHE B O 1
ATOM 6454 N N . GLU B 1 150 ? -8.836 -31.641 -10.617 1 94.75 150 GLU B N 1
ATOM 6455 C CA . GLU B 1 150 ? -8.141 -32.156 -11.797 1 94.75 150 GLU B CA 1
ATOM 6456 C C . GLU B 1 150 ? -7.855 -33.656 -11.672 1 94.75 150 GLU B C 1
ATOM 6458 O O . GLU B 1 150 ? -7.75 -34.156 -10.562 1 94.75 150 GLU B O 1
ATOM 6463 N N . LEU B 1 151 ? -7.754 -34.344 -12.75 1 92.56 151 LEU B N 1
ATOM 6464 C CA . LEU B 1 151 ? -7.309 -35.719 -12.836 1 92.56 151 LEU B CA 1
ATOM 6465 C C . LEU B 1 151 ? -6.523 -35.969 -14.117 1 92.56 151 LEU B C 1
ATOM 6467 O O . LEU B 1 151 ? -6.797 -35.344 -15.141 1 92.56 151 LEU B O 1
ATOM 6471 N N . ILE B 1 152 ? -5.527 -36.781 -14.07 1 90.44 152 ILE B N 1
ATOM 6472 C CA . ILE B 1 152 ? -4.707 -37.094 -15.234 1 90.44 152 ILE B CA 1
ATOM 6473 C C . ILE B 1 152 ? -5.406 -38.156 -16.078 1 90.44 152 ILE B C 1
ATOM 6475 O O . ILE B 1 152 ? -5.977 -39.125 -15.539 1 90.44 152 ILE B O 1
ATOM 6479 N N . LEU B 1 153 ? -5.43 -37.938 -17.359 1 90.31 153 LEU B N 1
ATOM 6480 C CA . LEU B 1 153 ? -6.059 -38.875 -18.281 1 90.31 153 LEU B CA 1
ATOM 6481 C C . LEU B 1 153 ? -5.043 -39.875 -18.797 1 90.31 153 LEU B C 1
ATOM 6483 O O . LEU B 1 153 ? -3.883 -39.562 -19.031 1 90.31 153 LEU B O 1
ATOM 6487 N N . GLY B 1 154 ? -5.52 -41.094 -18.844 1 82.06 154 GLY B N 1
ATOM 6488 C CA . GLY B 1 154 ? -4.691 -42.125 -19.469 1 82.06 154 GLY B CA 1
ATOM 6489 C C . GLY B 1 154 ? -4.75 -42.094 -20.984 1 82.06 154 GLY B C 1
ATOM 6490 O O . GLY B 1 154 ? -5.832 -41.969 -21.578 1 82.06 154 GLY B O 1
ATOM 6491 N N . ASN B 1 155 ? -3.656 -41.906 -21.672 1 81.38 155 ASN B N 1
ATOM 6492 C CA . ASN B 1 155 ? -3.598 -41.875 -23.125 1 81.38 155 ASN B CA 1
ATOM 6493 C C . ASN B 1 155 ? -2.584 -42.875 -23.672 1 81.38 155 ASN B C 1
ATOM 6495 O O . ASN B 1 155 ? -1.885 -42.594 -24.641 1 81.38 155 ASN B O 1
ATOM 6499 N N . THR B 1 156 ? -2.449 -44 -23.094 1 76.12 156 THR B N 1
ATOM 6500 C CA . THR B 1 156 ? -1.41 -44.938 -23.453 1 76.12 156 THR B CA 1
ATOM 6501 C C . THR B 1 156 ? -1.895 -45.875 -24.562 1 76.12 156 THR B C 1
ATOM 6503 O O . THR B 1 156 ? -1.102 -46.344 -25.391 1 76.12 156 THR B O 1
ATOM 6506 N N . ASN B 1 157 ? -3.23 -46.188 -24.609 1 80 157 ASN B N 1
ATOM 6507 C CA . ASN B 1 157 ? -3.766 -47.094 -25.609 1 80 157 ASN B CA 1
ATOM 6508 C C . ASN B 1 157 ? -4.742 -46.406 -26.547 1 80 157 ASN B C 1
ATOM 6510 O O . ASN B 1 157 ? -5.336 -45.375 -26.188 1 80 157 ASN B O 1
ATOM 6514 N N . ALA B 1 158 ? -4.789 -46.969 -27.766 1 84.62 158 ALA B N 1
ATOM 6515 C CA . ALA B 1 158 ? -5.746 -46.438 -28.719 1 84.62 158 ALA B CA 1
ATOM 6516 C C . ALA B 1 158 ? -7.168 -46.875 -28.391 1 84.62 158 ALA B C 1
ATOM 6518 O O . ALA B 1 158 ? -7.371 -47.906 -27.75 1 84.62 158 ALA B O 1
ATOM 6519 N N . GLY B 1 159 ? -8.125 -46.062 -28.781 1 86.19 159 GLY B N 1
ATOM 6520 C CA . GLY B 1 159 ? -9.516 -46.375 -28.547 1 86.19 159 GLY B CA 1
ATOM 6521 C C . GLY B 1 159 ? -10.297 -45.25 -27.875 1 86.19 159 GLY B C 1
ATOM 6522 O O . GLY B 1 159 ? -9.781 -44.156 -27.719 1 86.19 159 GLY B O 1
ATOM 6523 N N . ILE B 1 160 ? -11.586 -45.625 -27.609 1 89.31 160 ILE B N 1
ATOM 6524 C CA . ILE B 1 160 ? -12.469 -44.625 -27 1 89.31 160 ILE B CA 1
ATOM 6525 C C . ILE B 1 160 ? -12.734 -45.031 -25.547 1 89.31 160 ILE B C 1
ATOM 6527 O O . ILE B 1 160 ? -13.148 -46.156 -25.266 1 89.31 160 ILE B O 1
ATOM 6531 N N . ASP B 1 161 ? -12.43 -44.156 -24.688 1 90.38 161 ASP B N 1
ATOM 6532 C CA . ASP B 1 161 ? -12.711 -44.344 -23.266 1 90.38 161 ASP B CA 1
ATOM 6533 C C . ASP B 1 161 ? -13.898 -43.469 -22.828 1 90.38 161 ASP B C 1
ATOM 6535 O O . ASP B 1 161 ? -13.977 -42.281 -23.172 1 90.38 161 ASP B O 1
ATOM 6539 N N . ASN B 1 162 ? -14.844 -44.094 -22.188 1 91.81 162 ASN B N 1
ATOM 6540 C CA . ASN B 1 162 ? -15.992 -43.344 -21.641 1 91.81 162 ASN B CA 1
ATOM 6541 C C . ASN B 1 162 ? -15.82 -43.062 -20.156 1 91.81 162 ASN B C 1
ATOM 6543 O O . ASN B 1 162 ? -15.68 -43.969 -19.344 1 91.81 162 ASN B O 1
ATOM 6547 N N . TYR B 1 163 ? -15.797 -41.844 -19.828 1 94.19 163 TYR B N 1
ATOM 6548 C CA . TYR B 1 163 ? -15.75 -41.375 -18.453 1 94.19 163 TYR B CA 1
ATOM 6549 C C . TYR B 1 163 ? -17.141 -41 -17.953 1 94.19 163 TYR B C 1
ATOM 6551 O O . TYR B 1 163 ? -17.922 -40.375 -18.688 1 94.19 163 TYR B O 1
ATOM 6559 N N . TYR B 1 164 ? -17.516 -41.406 -16.797 1 95.31 164 TYR B N 1
ATOM 6560 C CA . TYR B 1 164 ? -18.781 -41.031 -16.172 1 95.31 164 TYR B CA 1
ATOM 6561 C C . TYR B 1 164 ? -18.531 -40.219 -14.914 1 95.31 164 TYR B C 1
ATOM 6563 O O . TYR B 1 164 ? -17.734 -40.594 -14.047 1 95.31 164 TYR B O 1
ATOM 6571 N N . ILE B 1 165 ? -19.172 -39.125 -14.859 1 96.62 165 ILE B N 1
ATOM 6572 C CA . ILE B 1 165 ? -18.969 -38.188 -13.766 1 96.62 165 ILE B CA 1
ATOM 6573 C C . ILE B 1 165 ? -20.281 -37.969 -13.023 1 96.62 165 ILE B C 1
ATOM 6575 O O . ILE B 1 165 ? -21.281 -37.562 -13.617 1 96.62 165 ILE B O 1
ATOM 6579 N N . LYS B 1 166 ? -20.266 -38.25 -11.773 1 96.94 166 LYS B N 1
ATOM 6580 C CA . LYS B 1 166 ? -21.391 -38 -10.891 1 96.94 166 LYS B CA 1
ATOM 6581 C C . LYS B 1 166 ? -21.234 -36.688 -10.141 1 96.94 166 LYS B C 1
ATOM 6583 O O . LYS B 1 166 ? -20.25 -36.531 -9.398 1 96.94 166 LYS B O 1
ATOM 6588 N N . VAL B 1 167 ? -22.172 -35.781 -10.305 1 96.44 167 VAL B N 1
ATOM 6589 C CA . VAL B 1 167 ? -22.062 -34.438 -9.711 1 96.44 167 VAL B CA 1
ATOM 6590 C C . VAL B 1 167 ? -23.234 -34.219 -8.758 1 96.44 167 VAL B C 1
ATOM 6592 O O . VAL B 1 167 ? -24.406 -34.344 -9.156 1 96.44 167 VAL B O 1
ATOM 6595 N N . ARG B 1 168 ? -22.922 -33.875 -7.551 1 95 168 ARG B N 1
ATOM 6596 C CA . ARG B 1 168 ? -23.891 -33.5 -6.531 1 95 168 ARG B CA 1
ATOM 6597 C C . ARG B 1 168 ? -23.422 -32.25 -5.777 1 95 168 ARG B C 1
ATOM 6599 O O . ARG B 1 168 ? -22.281 -32.219 -5.312 1 95 168 ARG B O 1
ATOM 6606 N N . SER B 1 169 ? -24.25 -31.25 -5.727 1 92.38 169 SER B N 1
ATOM 6607 C CA . SER B 1 169 ? -23.859 -30 -5.09 1 92.38 169 SER B CA 1
ATOM 6608 C C . SER B 1 169 ? -25.031 -29.375 -4.336 1 92.38 169 SER B C 1
ATOM 6610 O O . SER B 1 169 ? -26.172 -29.422 -4.797 1 92.38 169 SER B O 1
ATOM 6612 N N . SER B 1 170 ? -24.75 -28.797 -3.166 1 86.06 170 SER B N 1
ATOM 6613 C CA . SER B 1 170 ? -25.766 -28.109 -2.369 1 86.06 170 SER B CA 1
ATOM 6614 C C . SER B 1 170 ? -26.031 -26.703 -2.908 1 86.06 170 SER B C 1
ATOM 6616 O O . SER B 1 170 ? -27.047 -26.094 -2.576 1 86.06 170 SER B O 1
ATOM 6618 N N . GLN B 1 171 ? -25.188 -26.219 -3.719 1 82.38 171 GLN B N 1
ATOM 6619 C CA . GLN B 1 171 ? -25.359 -24.953 -4.414 1 82.38 171 GLN B CA 1
ATOM 6620 C C . GLN B 1 171 ? -25.391 -25.156 -5.926 1 82.38 171 GLN B C 1
ATOM 6622 O O . GLN B 1 171 ? -24.984 -26.203 -6.426 1 82.38 171 GLN B O 1
ATOM 6627 N N . LYS B 1 172 ? -25.922 -24.109 -6.625 1 85.12 172 LYS B N 1
ATOM 6628 C CA . LYS B 1 172 ? -25.953 -24.203 -8.078 1 85.12 172 LYS B CA 1
ATOM 6629 C C . LYS B 1 172 ? -24.531 -24.328 -8.656 1 85.12 172 LYS B C 1
ATOM 6631 O O . LYS B 1 172 ? -23.688 -23.469 -8.414 1 85.12 172 LYS B O 1
ATOM 6636 N N . ALA B 1 173 ? -24.344 -25.406 -9.328 1 88.88 173 ALA B N 1
ATOM 6637 C CA . ALA B 1 173 ? -23 -25.719 -9.828 1 88.88 173 ALA B CA 1
ATOM 6638 C C . ALA B 1 173 ? -22.891 -25.422 -11.32 1 88.88 173 ALA B C 1
ATOM 6640 O O . ALA B 1 173 ? -23.844 -25.656 -12.078 1 88.88 173 ALA B O 1
ATOM 6641 N N . ASP B 1 174 ? -21.812 -24.797 -11.664 1 88.56 174 ASP B N 1
ATOM 6642 C CA . ASP B 1 174 ? -21.453 -24.625 -13.07 1 88.56 174 ASP B CA 1
ATOM 6643 C C . ASP B 1 174 ? -20.609 -25.781 -13.578 1 88.56 174 ASP B C 1
ATOM 6645 O O . ASP B 1 174 ? -19.391 -25.812 -13.375 1 88.56 174 ASP B O 1
ATOM 6649 N N . ILE B 1 175 ? -21.219 -26.719 -14.281 1 92.69 175 ILE B N 1
ATOM 6650 C CA . ILE B 1 175 ? -20.516 -27.875 -14.781 1 92.69 175 ILE B CA 1
ATOM 6651 C C . ILE B 1 175 ? -19.766 -27.516 -16.062 1 92.69 175 ILE B C 1
ATOM 6653 O O . ILE B 1 175 ? -20.344 -27.5 -17.156 1 92.69 175 ILE B O 1
ATOM 6657 N N . ARG B 1 176 ? -18.594 -27.219 -15.953 1 91.94 176 ARG B N 1
ATOM 6658 C CA . ARG B 1 176 ? -17.672 -26.906 -17.031 1 91.94 176 ARG B CA 1
ATOM 6659 C C . ARG B 1 176 ? -16.391 -27.75 -16.938 1 91.94 176 ARG B C 1
ATOM 6661 O O . ARG B 1 176 ? -15.727 -27.75 -15.898 1 91.94 176 ARG B O 1
ATOM 6668 N N . ILE B 1 177 ? -16.109 -28.453 -18 1 94.06 177 ILE B N 1
ATOM 6669 C CA . ILE B 1 177 ? -14.984 -29.391 -18 1 94.06 177 ILE B CA 1
ATOM 6670 C C . ILE B 1 177 ? -13.992 -28.984 -19.078 1 94.06 177 ILE B C 1
ATOM 6672 O O . ILE B 1 177 ? -14.383 -28.688 -20.219 1 94.06 177 ILE B O 1
ATOM 6676 N N . ALA B 1 178 ? -12.789 -28.906 -18.703 1 93.75 178 ALA B N 1
ATOM 6677 C CA . ALA B 1 178 ? -11.734 -28.578 -19.656 1 93.75 178 ALA B CA 1
ATOM 6678 C C . ALA B 1 178 ? -10.766 -29.75 -19.828 1 93.75 178 ALA B C 1
ATOM 6680 O O . ALA B 1 178 ? -10.367 -30.375 -18.844 1 93.75 178 ALA B O 1
ATOM 6681 N N . ILE B 1 179 ? -10.531 -30.125 -21.016 1 93.44 179 ILE B N 1
ATOM 6682 C CA . ILE B 1 179 ? -9.484 -31.078 -21.359 1 93.44 179 ILE B CA 1
ATOM 6683 C C . ILE B 1 179 ? -8.281 -30.344 -21.938 1 93.44 179 ILE B C 1
ATOM 6685 O O . ILE B 1 179 ? -8.398 -29.672 -22.969 1 93.44 179 ILE B O 1
ATOM 6689 N N . ARG B 1 180 ? -7.215 -30.422 -21.281 1 92.62 180 ARG B N 1
ATOM 6690 C CA . ARG B 1 180 ? -6.039 -29.672 -21.734 1 92.62 180 ARG B CA 1
ATOM 6691 C C . ARG B 1 180 ? -4.762 -30.453 -21.438 1 92.62 180 ARG B C 1
ATOM 6693 O O . ARG B 1 180 ? -4.781 -31.438 -20.688 1 92.62 180 ARG B O 1
ATOM 6700 N N . SER B 1 181 ? -3.721 -30.047 -22.109 1 91.12 181 SER B N 1
ATOM 6701 C CA . SER B 1 181 ? -2.41 -30.625 -21.828 1 91.12 181 SER B CA 1
ATOM 6702 C C . SER B 1 181 ? -1.879 -30.172 -20.469 1 91.12 181 SER B C 1
ATOM 6704 O O . SER B 1 181 ? -2.217 -29.078 -20 1 91.12 181 SER B O 1
ATOM 6706 N N . VAL B 1 182 ? -1.091 -31.031 -19.844 1 90.75 182 VAL B N 1
ATOM 6707 C CA . VAL B 1 182 ? -0.492 -30.703 -18.562 1 90.75 182 VAL B CA 1
ATOM 6708 C C . VAL B 1 182 ? 0.356 -29.438 -18.703 1 90.75 182 VAL B C 1
ATOM 6710 O O . VAL B 1 182 ? 0.392 -28.609 -17.797 1 90.75 182 VAL B O 1
ATOM 6713 N N . ASN B 1 183 ? 1.037 -29.219 -19.812 1 90.12 183 ASN B N 1
ATOM 6714 C CA . ASN B 1 183 ? 1.839 -28.031 -20.062 1 90.12 183 ASN B CA 1
ATOM 6715 C C . ASN B 1 183 ? 0.988 -26.766 -20.031 1 90.12 183 ASN B C 1
ATOM 6717 O O . ASN B 1 183 ? 1.363 -25.781 -19.406 1 90.12 183 ASN B O 1
ATOM 6721 N N . ARG B 1 184 ? -0.123 -26.844 -20.719 1 91.12 184 ARG B N 1
ATOM 6722 C CA . ARG B 1 184 ? -1.029 -25.703 -20.75 1 91.12 184 ARG B CA 1
ATOM 6723 C C . ARG B 1 184 ? -1.624 -25.438 -19.375 1 91.12 184 ARG B C 1
ATOM 6725 O O . ARG B 1 184 ? -1.815 -24.281 -18.984 1 91.12 184 ARG B O 1
ATOM 6732 N N . PHE B 1 185 ? -1.917 -26.484 -18.672 1 92.69 185 PHE B N 1
ATOM 6733 C CA . PHE B 1 185 ? -2.479 -26.344 -17.344 1 92.69 185 PHE B CA 1
ATOM 6734 C C . PHE B 1 185 ? -1.505 -25.625 -16.406 1 92.69 185 PHE B C 1
ATOM 6736 O O . PHE B 1 185 ? -1.896 -24.734 -15.672 1 92.69 185 PHE B O 1
ATOM 6743 N N . VAL B 1 186 ? -0.28 -26.047 -16.453 1 91.19 186 VAL B N 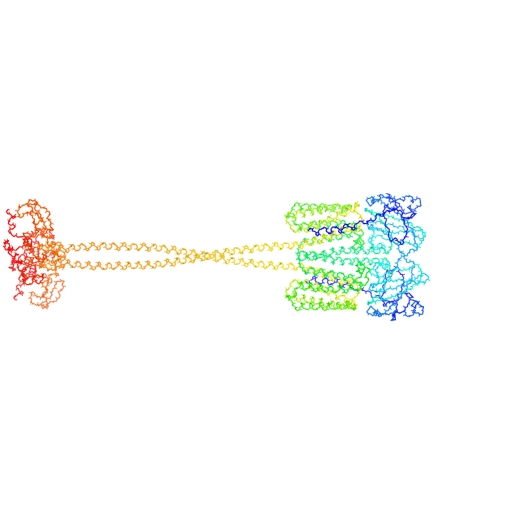1
ATOM 6744 C CA . VAL B 1 186 ? 0.729 -25.469 -15.562 1 91.19 186 VAL B CA 1
ATOM 6745 C C . VAL B 1 186 ? 0.885 -23.984 -15.859 1 91.19 186 VAL B C 1
ATOM 6747 O O . VAL B 1 186 ? 0.942 -23.172 -14.938 1 91.19 186 VAL B O 1
ATOM 6750 N N . ASN B 1 187 ? 0.922 -23.641 -17.094 1 90.06 187 ASN B N 1
ATOM 6751 C CA . ASN B 1 187 ? 1.056 -22.234 -17.484 1 90.06 187 ASN B CA 1
ATOM 6752 C C . ASN B 1 187 ? -0.127 -21.406 -17 1 90.06 187 ASN B C 1
ATOM 6754 O O . ASN B 1 187 ? 0.06 -20.359 -16.375 1 90.06 187 ASN B O 1
ATOM 6758 N N . TYR B 1 188 ? -1.261 -21.875 -17.312 1 90.31 188 TYR B N 1
ATOM 6759 C CA . TYR B 1 188 ? -2.473 -21.156 -16.938 1 90.31 188 TYR B CA 1
ATOM 6760 C C . TYR B 1 188 ? -2.605 -21.078 -15.414 1 90.31 188 TYR B C 1
ATOM 6762 O O . TYR B 1 188 ? -2.928 -20.016 -14.875 1 90.31 188 TYR B O 1
ATOM 6770 N N . ALA B 1 189 ? -2.393 -22.141 -14.703 1 92.62 189 ALA B N 1
ATOM 6771 C CA . ALA B 1 189 ? -2.529 -22.203 -13.25 1 92.62 189 ALA B CA 1
ATOM 6772 C C . ALA B 1 189 ? -1.535 -21.281 -12.562 1 92.62 189 ALA B C 1
ATOM 6774 O O . ALA B 1 189 ? -1.892 -20.562 -11.625 1 92.62 189 ALA B O 1
ATOM 6775 N N . MET B 1 190 ? -0.344 -21.281 -13.062 1 93.44 190 MET B N 1
ATOM 6776 C CA . MET B 1 190 ? 0.684 -20.422 -12.484 1 93.44 190 MET B CA 1
ATOM 6777 C C . MET B 1 190 ? 0.335 -18.953 -12.688 1 93.44 190 MET B C 1
ATOM 6779 O O . MET B 1 190 ? 0.493 -18.141 -11.766 1 93.44 190 MET B O 1
ATOM 6783 N N . ASN B 1 191 ? -0.116 -18.578 -13.852 1 92.62 191 ASN B N 1
ATOM 6784 C CA . ASN B 1 191 ? -0.496 -17.188 -14.133 1 92.62 191 ASN B CA 1
ATOM 6785 C C . ASN B 1 191 ? -1.674 -16.75 -13.266 1 92.62 191 ASN B C 1
ATOM 6787 O O . ASN B 1 191 ? -1.726 -15.602 -12.82 1 92.62 191 ASN B O 1
ATOM 6791 N N . GLU B 1 192 ? -2.57 -17.641 -13.086 1 92.06 192 GLU B N 1
ATOM 6792 C CA . GLU B 1 192 ? -3.73 -17.328 -12.258 1 92.06 192 GLU B CA 1
ATOM 6793 C C . GLU B 1 192 ? -3.328 -17.109 -10.805 1 92.06 192 GLU B C 1
ATOM 6795 O O . GLU B 1 192 ? -3.764 -16.141 -10.172 1 92.06 192 GLU B O 1
ATOM 6800 N N . TYR B 1 193 ? -2.543 -18 -10.227 1 94.31 193 TYR B N 1
ATOM 6801 C CA . TYR B 1 193 ? -2.104 -17.891 -8.844 1 94.31 193 TYR B CA 1
ATOM 6802 C C . TYR B 1 193 ? -1.21 -16.656 -8.664 1 94.31 193 TYR B C 1
ATOM 6804 O O . TYR B 1 193 ? -1.233 -16.016 -7.609 1 94.31 193 TYR B O 1
ATOM 6812 N N . PHE B 1 194 ? -0.412 -16.406 -9.703 1 94.62 194 PHE B N 1
ATOM 6813 C CA . PHE B 1 194 ? 0.394 -15.188 -9.664 1 94.62 194 PHE B CA 1
ATOM 6814 C C . PHE B 1 194 ? -0.493 -13.953 -9.586 1 94.62 194 PHE B C 1
ATOM 6816 O O . PHE B 1 194 ? -0.23 -13.047 -8.789 1 94.62 194 PHE B O 1
ATOM 6823 N N . ALA B 1 195 ? -1.517 -13.914 -10.359 1 92.44 195 ALA B N 1
ATOM 6824 C CA . ALA B 1 195 ? -2.457 -12.797 -10.359 1 92.44 195 ALA B CA 1
ATOM 6825 C C . ALA B 1 195 ? -3.174 -12.688 -9.016 1 92.44 195 ALA B C 1
ATOM 6827 O O . ALA B 1 195 ? -3.379 -11.586 -8.508 1 92.44 195 ALA B O 1
ATOM 6828 N N . TYR B 1 196 ? -3.561 -13.828 -8.453 1 93.62 196 TYR B N 1
ATOM 6829 C CA . TYR B 1 196 ? -4.16 -13.836 -7.121 1 93.62 196 TYR B CA 1
ATOM 6830 C C . TYR B 1 196 ? -3.207 -13.258 -6.086 1 93.62 196 TYR B C 1
ATOM 6832 O O . TYR B 1 196 ? -3.611 -12.469 -5.234 1 93.62 196 TYR B O 1
ATOM 6840 N N . GLY B 1 197 ? -1.995 -13.695 -6.207 1 94.56 197 GLY B N 1
ATOM 6841 C CA . GLY B 1 197 ? -1.01 -13.172 -5.277 1 94.56 197 GLY B CA 1
ATOM 6842 C C . GLY B 1 197 ? -0.872 -11.664 -5.34 1 94.56 197 GLY B C 1
ATOM 6843 O O . GLY B 1 197 ? -0.798 -10.992 -4.305 1 94.56 197 GLY B O 1
ATOM 6844 N N . ILE B 1 198 ? -0.842 -11.18 -6.551 1 93.75 198 ILE B N 1
ATOM 6845 C CA . ILE B 1 198 ? -0.75 -9.734 -6.738 1 93.75 198 ILE B CA 1
ATOM 6846 C C . ILE B 1 198 ? -1.934 -9.047 -6.059 1 93.75 198 ILE B C 1
ATOM 6848 O O . ILE B 1 198 ? -1.755 -8.078 -5.316 1 93.75 198 ILE B O 1
ATOM 6852 N N . PHE B 1 199 ? -3.049 -9.523 -6.27 1 93.31 199 PHE B N 1
ATOM 6853 C CA . PHE B 1 199 ? -4.273 -8.938 -5.734 1 93.31 199 PHE B CA 1
ATOM 6854 C C . PHE B 1 199 ? -4.266 -8.969 -4.207 1 93.31 199 PHE B C 1
ATOM 6856 O O . PHE B 1 199 ? -4.484 -7.945 -3.561 1 93.31 199 PHE B O 1
ATOM 6863 N N . TYR B 1 200 ? -3.986 -10.078 -3.627 1 94.88 200 TYR B N 1
ATOM 6864 C CA . TYR B 1 200 ? -4.051 -10.219 -2.176 1 94.88 200 TYR B CA 1
ATOM 6865 C C . TYR B 1 200 ? -2.867 -9.531 -1.509 1 94.88 200 TYR B C 1
ATOM 6867 O O . TYR B 1 200 ? -2.975 -9.062 -0.374 1 94.88 200 TYR B O 1
ATOM 6875 N N . GLY B 1 201 ? -1.742 -9.547 -2.213 1 94.5 201 GLY B N 1
ATOM 6876 C CA . GLY B 1 201 ? -0.626 -8.766 -1.704 1 94.5 201 GLY B CA 1
ATOM 6877 C C . GLY B 1 201 ? -0.937 -7.285 -1.595 1 94.5 201 GLY B C 1
ATOM 6878 O O . GLY B 1 201 ? -0.561 -6.637 -0.616 1 94.5 201 GLY B O 1
ATOM 6879 N N . MET B 1 202 ? -1.606 -6.797 -2.584 1 95 202 MET B N 1
ATOM 6880 C CA . MET B 1 202 ? -1.999 -5.391 -2.578 1 95 202 MET B CA 1
ATOM 6881 C C . MET B 1 202 ? -2.916 -5.086 -1.398 1 95 202 MET B C 1
ATOM 6883 O O . MET B 1 202 ? -2.732 -4.078 -0.709 1 95 202 MET B O 1
ATOM 6887 N N . ILE B 1 203 ? -3.848 -5.938 -1.12 1 95.19 203 ILE B N 1
ATOM 6888 C CA . ILE B 1 203 ? -4.773 -5.746 -0.011 1 95.19 203 ILE B CA 1
ATOM 6889 C C . ILE B 1 203 ? -4.02 -5.824 1.313 1 95.19 203 ILE B C 1
ATOM 6891 O O . ILE B 1 203 ? -4.23 -5 2.207 1 95.19 203 ILE B O 1
ATOM 6895 N N . ALA B 1 204 ? -3.125 -6.758 1.362 1 94.75 204 ALA B N 1
ATOM 6896 C CA . ALA B 1 204 ? -2.393 -6.992 2.604 1 94.75 204 ALA B CA 1
ATOM 6897 C C . ALA B 1 204 ? -1.549 -5.777 2.98 1 94.75 204 ALA B C 1
ATOM 6899 O O . ALA B 1 204 ? -1.559 -5.34 4.133 1 94.75 204 ALA B O 1
ATOM 6900 N N . ILE B 1 205 ? -0.881 -5.223 2.033 1 94.56 205 ILE B N 1
ATOM 6901 C CA . ILE B 1 205 ? 0.044 -4.145 2.359 1 94.56 205 ILE B CA 1
ATOM 6902 C C . ILE B 1 205 ? -0.738 -2.863 2.646 1 94.56 205 ILE B C 1
ATOM 6904 O O . ILE B 1 205 ? -0.329 -2.053 3.482 1 94.56 205 ILE B O 1
ATOM 6908 N N . ILE B 1 206 ? -1.832 -2.654 1.942 1 93.88 206 ILE B N 1
ATOM 6909 C CA . ILE B 1 206 ? -2.674 -1.501 2.244 1 93.88 206 ILE B CA 1
ATOM 6910 C C . ILE B 1 206 ? -3.23 -1.627 3.662 1 93.88 206 ILE B C 1
ATOM 6912 O O . ILE B 1 206 ? -3.326 -0.635 4.387 1 93.88 206 ILE B O 1
ATOM 6916 N N . GLY B 1 207 ? -3.625 -2.885 4 1 94.69 207 GLY B N 1
ATOM 6917 C CA . GLY B 1 207 ? -4.078 -3.137 5.359 1 94.69 207 GLY B CA 1
ATOM 6918 C C . GLY B 1 207 ? -3.008 -2.871 6.402 1 94.69 207 GLY B C 1
ATOM 6919 O O . GLY B 1 207 ? -3.27 -2.213 7.41 1 94.69 207 GLY B O 1
ATOM 6920 N N . LEU B 1 208 ? -1.852 -3.242 6.117 1 93.69 208 LEU B N 1
ATOM 6921 C CA . LEU B 1 208 ? -0.741 -3.035 7.039 1 93.69 208 LEU B CA 1
ATOM 6922 C C . LEU B 1 208 ? -0.406 -1.552 7.164 1 93.69 208 LEU B C 1
ATOM 6924 O O . LEU B 1 208 ? -0.116 -1.065 8.258 1 93.69 208 LEU B O 1
ATOM 6928 N N . TYR B 1 209 ? -0.398 -0.835 6.078 1 93.44 209 TYR B N 1
ATOM 6929 C CA . TYR B 1 209 ? -0.148 0.602 6.082 1 93.44 209 TYR B CA 1
ATOM 6930 C C . TYR B 1 209 ? -1.167 1.328 6.953 1 93.44 209 TYR B C 1
ATOM 6932 O O . TYR B 1 209 ? -0.8 2.162 7.785 1 93.44 209 TYR B O 1
ATOM 6940 N N . ASN B 1 210 ? -2.41 0.955 6.734 1 92.44 210 ASN B N 1
ATOM 6941 C CA . ASN B 1 210 ? -3.457 1.612 7.508 1 92.44 210 ASN B CA 1
ATOM 6942 C C . ASN B 1 210 ? -3.375 1.247 8.992 1 92.44 210 ASN B C 1
ATOM 6944 O O . ASN B 1 210 ? -3.699 2.064 9.852 1 92.44 210 ASN B O 1
ATOM 6948 N N . LEU B 1 211 ? -2.959 0.08 9.297 1 93.44 211 LEU B N 1
ATOM 6949 C CA . LEU B 1 211 ? -2.752 -0.323 10.68 1 93.44 211 LEU B CA 1
ATOM 6950 C C . LEU B 1 211 ? -1.628 0.484 11.32 1 93.44 211 LEU B C 1
ATOM 6952 O O . LEU B 1 211 ? -1.732 0.892 12.477 1 93.44 211 LEU B O 1
ATOM 6956 N N . LEU B 1 212 ? -0.59 0.706 10.562 1 90.44 212 LEU B N 1
ATOM 6957 C CA . LEU B 1 212 ? 0.526 1.508 11.055 1 90.44 212 LEU B CA 1
ATOM 6958 C C . LEU B 1 212 ? 0.094 2.951 11.289 1 90.44 212 LEU B C 1
ATOM 6960 O O . LEU B 1 212 ? 0.478 3.561 12.289 1 90.44 212 LEU B O 1
ATOM 6964 N N . VAL B 1 213 ? -0.655 3.473 10.352 1 89.81 213 VAL B N 1
ATOM 6965 C CA . VAL B 1 213 ? -1.146 4.84 10.5 1 89.81 213 VAL B CA 1
ATOM 6966 C C . VAL B 1 213 ? -2.033 4.945 11.734 1 89.81 213 VAL B C 1
ATOM 6968 O O . VAL B 1 213 ? -2.002 5.953 12.445 1 89.81 213 VAL B O 1
ATOM 6971 N N . TYR B 1 214 ? -2.803 3.945 12.094 1 92.69 214 TYR B N 1
ATOM 6972 C CA . TYR B 1 214 ? -3.66 3.914 13.273 1 92.69 214 TYR B CA 1
ATOM 6973 C C . TYR B 1 214 ? -2.838 4.039 14.547 1 92.69 214 TYR B C 1
ATOM 6975 O O . TYR B 1 214 ? -3.26 4.691 15.508 1 92.69 214 TYR B O 1
ATOM 6983 N N . THR B 1 215 ? -1.716 3.441 14.594 1 87.69 215 THR B N 1
ATOM 6984 C CA . THR B 1 215 ? -0.885 3.463 15.797 1 87.69 215 THR B CA 1
ATOM 6985 C C . THR B 1 215 ? -0.373 4.875 16.078 1 87.69 215 THR B C 1
ATOM 6987 O O . THR B 1 215 ? -0.106 5.227 17.219 1 87.69 215 THR B O 1
ATOM 6990 N N . VAL B 1 216 ? -0.286 5.641 15.078 1 82.5 216 VAL B N 1
ATOM 6991 C CA . VAL B 1 216 ? 0.265 6.98 15.25 1 82.5 216 VAL B CA 1
ATOM 6992 C C . VAL B 1 216 ? -0.868 7.984 15.438 1 82.5 216 VAL B C 1
ATOM 6994 O O . VAL B 1 216 ? -0.843 8.789 16.375 1 82.5 216 VAL B O 1
ATOM 6997 N N . ILE B 1 217 ? -1.891 7.922 14.57 1 83.69 217 ILE B N 1
ATOM 6998 C CA . ILE B 1 217 ? -2.975 8.898 14.594 1 83.69 217 ILE B CA 1
ATOM 6999 C C . ILE B 1 217 ? -4.008 8.5 15.641 1 83.69 217 ILE B C 1
ATOM 7001 O O . ILE B 1 217 ? -4.676 9.352 16.219 1 83.69 217 ILE B O 1
ATOM 7005 N N . ARG B 1 218 ? -4.246 7.195 15.938 1 88.81 218 ARG B N 1
ATOM 7006 C CA . ARG B 1 218 ? -5.094 6.621 16.984 1 88.81 218 ARG B CA 1
ATOM 7007 C C . ARG B 1 218 ? -6.551 7.027 16.781 1 88.81 218 ARG B C 1
ATOM 7009 O O . ARG B 1 218 ? -7.238 7.371 17.75 1 88.81 218 ARG B O 1
ATOM 7016 N N . GLU B 1 219 ? -6.973 7.098 15.555 1 91.06 219 GLU B N 1
ATOM 7017 C CA . GLU B 1 219 ? -8.383 7.281 15.242 1 91.06 219 GLU B CA 1
ATOM 7018 C C . GLU B 1 219 ? -9.031 5.961 14.828 1 91.06 219 GLU B C 1
ATOM 7020 O O . GLU B 1 219 ? -8.469 5.207 14.031 1 91.06 219 GLU B O 1
ATOM 7025 N N . ILE B 1 220 ? -10.148 5.719 15.305 1 93.62 220 ILE B N 1
ATOM 7026 C CA . ILE B 1 220 ? -10.812 4.43 15.203 1 93.62 220 ILE B CA 1
ATOM 7027 C C . ILE B 1 220 ? -11.203 4.16 13.758 1 93.62 220 ILE B C 1
ATOM 7029 O O . ILE B 1 220 ? -11.359 3.006 13.352 1 93.62 220 ILE B O 1
ATOM 7033 N N . LYS B 1 221 ? -11.469 5.18 12.914 1 93.12 221 LYS B N 1
ATOM 7034 C CA . LYS B 1 221 ? -11.875 4.98 11.523 1 93.12 221 LYS B CA 1
ATOM 7035 C C . LYS B 1 221 ? -10.828 4.172 10.758 1 93.12 221 LYS B C 1
ATOM 7037 O O . LYS B 1 221 ? -11.172 3.371 9.883 1 93.12 221 LYS B O 1
ATOM 7042 N N . TYR B 1 222 ? -9.484 4.316 11.133 1 92.88 222 TYR B N 1
ATOM 7043 C CA . TYR B 1 222 ? -8.422 3.553 10.492 1 92.88 222 TYR B CA 1
ATOM 7044 C C . TYR B 1 222 ? -8.516 2.074 10.844 1 92.88 222 TYR B C 1
ATOM 7046 O O . TYR B 1 222 ? -8.234 1.21 10.008 1 92.88 222 TYR B O 1
ATOM 7054 N N . LEU B 1 223 ? -8.922 1.816 12.031 1 94.69 223 LEU B N 1
ATOM 7055 C CA . LEU B 1 223 ? -9.094 0.433 12.461 1 94.69 223 LEU B CA 1
ATOM 7056 C C . LEU B 1 223 ? -10.273 -0.219 11.75 1 94.69 223 LEU B C 1
ATOM 7058 O O . LEU B 1 223 ? -10.164 -1.352 11.273 1 94.69 223 LEU B O 1
ATOM 7062 N N . TYR B 1 224 ? -11.438 0.488 11.703 1 96.69 224 TYR B N 1
ATOM 7063 C CA . TYR B 1 224 ? -12.602 -0.023 10.977 1 96.69 224 TYR B CA 1
ATOM 7064 C C . TYR B 1 224 ? -12.258 -0.298 9.523 1 96.69 224 TYR B C 1
ATOM 7066 O O . TYR B 1 224 ? -12.68 -1.311 8.953 1 96.69 224 TYR B O 1
ATOM 7074 N N . TYR B 1 225 ? -11.5 0.617 8.969 1 96.31 225 TYR B N 1
ATOM 7075 C CA . TYR B 1 225 ? -11.125 0.461 7.57 1 96.31 225 TYR B CA 1
ATOM 7076 C C . TYR B 1 225 ? -10.219 -0.754 7.379 1 96.31 225 TYR B C 1
ATOM 7078 O O . TYR B 1 225 ? -10.352 -1.483 6.395 1 96.31 225 TYR B O 1
ATOM 7086 N N . THR B 1 226 ? -9.266 -1.003 8.281 1 96.44 226 THR B N 1
ATOM 7087 C CA . THR B 1 226 ? -8.383 -2.164 8.219 1 96.44 226 THR B CA 1
ATOM 7088 C C . THR B 1 226 ? -9.188 -3.459 8.297 1 96.44 226 THR B C 1
ATOM 7090 O O . THR B 1 226 ? -8.93 -4.406 7.555 1 96.44 226 THR B O 1
ATOM 7093 N N . PHE B 1 227 ? -10.141 -3.48 9.148 1 97.19 227 PHE B N 1
ATOM 7094 C CA . PHE B 1 227 ? -10.984 -4.664 9.266 1 97.19 227 PHE B CA 1
ATOM 7095 C C . PHE B 1 227 ? -11.82 -4.863 8.008 1 97.19 227 PHE B C 1
ATOM 7097 O O . PHE B 1 227 ? -12.07 -6 7.59 1 97.19 227 PHE B O 1
ATOM 7104 N N . TYR B 1 228 ? -12.289 -3.748 7.457 1 96.62 228 TYR B N 1
ATOM 7105 C CA . TYR B 1 228 ? -12.992 -3.807 6.18 1 96.62 228 TYR B CA 1
ATOM 7106 C C . TYR B 1 228 ? -12.125 -4.441 5.102 1 96.62 228 TYR B C 1
ATOM 7108 O O . TYR B 1 228 ? -12.57 -5.34 4.383 1 96.62 228 TYR B O 1
ATOM 7116 N N . LEU B 1 229 ? -10.867 -4.027 5.023 1 95.81 229 LEU B N 1
ATOM 7117 C CA . LEU B 1 229 ? -9.93 -4.543 4.027 1 95.81 229 LEU B CA 1
ATOM 7118 C C . LEU B 1 229 ? -9.664 -6.027 4.246 1 95.81 229 LEU B C 1
ATOM 7120 O O . LEU B 1 229 ? -9.641 -6.805 3.287 1 95.81 229 LEU B O 1
ATOM 7124 N N . LEU B 1 230 ? -9.508 -6.418 5.492 1 95.62 230 LEU B N 1
ATOM 7125 C CA . LEU B 1 230 ? -9.258 -7.816 5.824 1 95.62 230 LEU B CA 1
ATOM 7126 C C . LEU B 1 230 ? -10.461 -8.688 5.477 1 95.62 230 LEU B C 1
ATOM 7128 O O . LEU B 1 230 ? -10.305 -9.797 4.961 1 95.62 230 LEU B O 1
ATOM 7132 N N . SER B 1 231 ? -11.602 -8.148 5.727 1 95.69 231 SER B N 1
ATOM 7133 C CA . SER B 1 231 ? -12.82 -8.891 5.422 1 95.69 231 SER B CA 1
ATOM 7134 C C . SER B 1 231 ? -13 -9.062 3.916 1 95.69 231 SER B C 1
ATOM 7136 O O . SER B 1 231 ? -13.391 -10.133 3.453 1 95.69 231 SER B O 1
ATOM 7138 N N . VAL B 1 232 ? -12.719 -8.031 3.195 1 93.38 232 VAL B N 1
ATOM 7139 C CA . VAL B 1 232 ? -12.82 -8.117 1.741 1 93.38 232 VAL B CA 1
ATOM 7140 C C . VAL B 1 232 ? -11.805 -9.133 1.215 1 93.38 232 VAL B C 1
ATOM 7142 O O . VAL B 1 232 ? -12.125 -9.938 0.33 1 93.38 232 VAL B O 1
ATOM 7145 N N . GLY B 1 233 ? -10.57 -9.117 1.761 1 93.94 233 GLY B N 1
ATOM 7146 C CA . GLY B 1 233 ? -9.539 -10.055 1.349 1 93.94 233 GLY B CA 1
ATOM 7147 C C . GLY B 1 233 ? -9.922 -11.508 1.587 1 93.94 233 GLY B C 1
ATOM 7148 O O . GLY B 1 233 ? -9.812 -12.336 0.683 1 93.94 233 GLY B O 1
ATOM 7149 N N . ILE B 1 234 ? -10.398 -11.82 2.705 1 95.19 234 ILE B N 1
ATOM 7150 C CA . ILE B 1 234 ? -10.742 -13.195 3.043 1 95.19 234 ILE B CA 1
ATOM 7151 C C . ILE B 1 234 ? -11.977 -13.625 2.256 1 95.19 234 ILE B C 1
ATOM 7153 O O . ILE B 1 234 ? -12.062 -14.773 1.8 1 95.19 234 ILE B O 1
ATOM 7157 N N . TYR B 1 235 ? -12.914 -12.719 2.127 1 92.69 235 TYR B N 1
ATOM 7158 C CA . TYR B 1 235 ? -14.086 -13.023 1.313 1 92.69 235 TYR B CA 1
ATOM 7159 C C . TYR B 1 235 ? -13.688 -13.352 -0.12 1 92.69 235 TYR B C 1
ATOM 7161 O O . TYR B 1 235 ? -14.172 -14.328 -0.697 1 92.69 235 TYR B O 1
ATOM 7169 N N . ALA B 1 236 ? -12.875 -12.516 -0.675 1 91.06 236 ALA B N 1
ATOM 7170 C CA . ALA B 1 236 ? -12.406 -12.758 -2.037 1 91.06 236 ALA B CA 1
ATOM 7171 C C . ALA B 1 236 ? -11.664 -14.094 -2.135 1 91.06 236 ALA B C 1
ATOM 7173 O O . ALA B 1 236 ? -11.797 -14.805 -3.131 1 91.06 236 ALA B O 1
ATOM 7174 N N . MET B 1 237 ? -10.898 -14.43 -1.115 1 94 237 MET B N 1
ATOM 7175 C CA . MET B 1 237 ? -10.195 -15.711 -1.089 1 94 237 MET B CA 1
ATOM 7176 C C . MET B 1 237 ? -11.18 -16.875 -1.063 1 94 237 MET B C 1
ATOM 7178 O O . MET B 1 237 ? -10.922 -17.922 -1.652 1 94 237 MET B O 1
ATOM 7182 N N . CYS B 1 238 ? -12.258 -16.656 -0.397 1 91.69 238 CYS B N 1
ATOM 7183 C CA . CYS B 1 238 ? -13.281 -17.703 -0.336 1 91.69 238 CYS B CA 1
ATOM 7184 C C . CYS B 1 238 ? -13.938 -17.891 -1.699 1 91.69 238 CYS B C 1
ATOM 7186 O O . CYS B 1 238 ? -14.117 -19.031 -2.145 1 91.69 238 CYS B O 1
ATOM 7188 N N . VAL B 1 239 ? -14.234 -16.812 -2.328 1 86.88 239 VAL B N 1
ATOM 7189 C CA . VAL B 1 239 ? -14.906 -16.891 -3.619 1 86.88 239 VAL B CA 1
ATOM 7190 C C . VAL B 1 239 ? -13.969 -17.484 -4.664 1 86.88 239 VAL B C 1
ATOM 7192 O O . VAL B 1 239 ? -14.406 -18.234 -5.543 1 86.88 239 VAL B O 1
ATOM 7195 N N . ASP B 1 240 ? -12.711 -17.188 -4.535 1 89.88 240 ASP B N 1
ATOM 7196 C CA . ASP B 1 240 ? -11.734 -17.688 -5.5 1 89.88 240 ASP B CA 1
ATOM 7197 C C . ASP B 1 240 ? -11.328 -19.125 -5.176 1 89.88 240 ASP B C 1
ATOM 7199 O O . ASP B 1 240 ? -10.711 -19.812 -6 1 89.88 240 ASP B O 1
ATOM 7203 N N . GLY B 1 241 ? -11.648 -19.641 -4.043 1 91.56 241 GLY B N 1
ATOM 7204 C CA . GLY B 1 241 ? -11.367 -21.016 -3.672 1 91.56 241 GLY B CA 1
ATOM 7205 C C . GLY B 1 241 ? -10.008 -21.188 -3.021 1 91.56 241 GLY B C 1
ATOM 7206 O O . GLY B 1 241 ? -9.648 -22.281 -2.604 1 91.56 241 GLY B O 1
ATOM 7207 N N . ILE B 1 242 ? -9.25 -20.141 -2.879 1 93.06 242 ILE B N 1
ATOM 7208 C CA . ILE B 1 242 ? -7.891 -20.234 -2.355 1 93.06 242 ILE B CA 1
ATOM 7209 C C . ILE B 1 242 ? -7.922 -20.234 -0.828 1 93.06 242 ILE B C 1
ATOM 7211 O O . ILE B 1 242 ? -6.969 -20.656 -0.177 1 93.06 242 ILE B O 1
ATOM 7215 N N . ALA B 1 243 ? -9.008 -19.75 -0.213 1 94.88 243 ALA B N 1
ATOM 7216 C CA . ALA B 1 243 ? -9.117 -19.781 1.243 1 94.88 243 ALA B CA 1
ATOM 7217 C C . ALA B 1 243 ? -9.133 -21.219 1.764 1 94.88 243 ALA B C 1
ATOM 7219 O O . ALA B 1 243 ? -8.477 -21.531 2.762 1 94.88 243 ALA B O 1
ATOM 7220 N N . PHE B 1 244 ? -9.883 -22.047 1.03 1 94.38 244 PHE B N 1
ATOM 7221 C CA . PHE B 1 244 ? -9.945 -23.453 1.416 1 94.38 244 PHE B CA 1
ATOM 7222 C C . PHE B 1 244 ? -8.57 -24.094 1.328 1 94.38 244 PHE B C 1
ATOM 7224 O O . PHE B 1 244 ? -8.219 -24.938 2.162 1 94.38 244 PHE B O 1
ATOM 7231 N N . GLN B 1 245 ? -7.812 -23.703 0.419 1 93.75 245 GLN B N 1
ATOM 7232 C CA . GLN B 1 245 ? -6.496 -24.297 0.17 1 93.75 245 GLN B CA 1
ATOM 7233 C C . GLN B 1 245 ? -5.48 -23.828 1.207 1 93.75 245 GLN B C 1
ATOM 7235 O O . GLN B 1 245 ? -4.707 -24.625 1.734 1 93.75 245 GLN B O 1
ATOM 7240 N N . TYR B 1 246 ? -5.5 -22.578 1.634 1 93.5 246 TYR B N 1
ATOM 7241 C CA . TYR B 1 246 ? -4.395 -22.031 2.408 1 93.5 246 TYR B CA 1
ATOM 7242 C C . TYR B 1 246 ? -4.816 -21.766 3.85 1 93.5 246 TYR B C 1
ATOM 7244 O O . TYR B 1 246 ? -3.998 -21.859 4.77 1 93.5 246 TYR B O 1
ATOM 7252 N N . LEU B 1 247 ? -6.066 -21.469 4.133 1 93.69 247 LEU B N 1
ATOM 7253 C CA . LEU B 1 247 ? -6.457 -21.047 5.469 1 93.69 247 LEU B CA 1
ATOM 7254 C C . LEU B 1 247 ? -7.027 -22.203 6.273 1 93.69 247 LEU B C 1
ATOM 7256 O O . LEU B 1 247 ? -6.656 -22.406 7.43 1 93.69 247 LEU B O 1
ATOM 7260 N N . TRP B 1 248 ? -7.977 -22.922 5.652 1 94.56 248 TRP B N 1
ATOM 7261 C CA . TRP B 1 248 ? -8.586 -24.016 6.406 1 94.56 248 TRP B CA 1
ATOM 7262 C C . TRP B 1 248 ? -8.758 -25.25 5.527 1 94.56 248 TRP B C 1
ATOM 7264 O O . TRP B 1 248 ? -9.875 -25.734 5.336 1 94.56 248 TRP B O 1
ATOM 7274 N N . PRO B 1 249 ? -7.691 -25.953 5.133 1 93.38 249 PRO B N 1
ATOM 7275 C CA . PRO B 1 249 ? -7.742 -27.094 4.227 1 93.38 249 PRO B CA 1
ATOM 7276 C C . PRO B 1 249 ? -8.375 -28.328 4.871 1 93.38 249 PRO B C 1
ATOM 7278 O O . PRO B 1 249 ? -8.914 -29.188 4.168 1 93.38 249 PRO B O 1
ATOM 7281 N N . SER B 1 250 ? -8.414 -28.406 6.164 1 93.88 250 SER B N 1
ATOM 7282 C CA . SER B 1 250 ? -8.891 -29.609 6.84 1 93.88 250 SER B CA 1
ATOM 7283 C C . SER B 1 250 ? -10.305 -29.422 7.387 1 93.88 250 SER B C 1
ATOM 7285 O O . SER B 1 250 ? -10.844 -30.297 8.047 1 93.88 250 SER B O 1
ATOM 7287 N N . HIS B 1 251 ? -10.891 -28.281 7.07 1 94.44 251 HIS B N 1
ATOM 7288 C CA . HIS B 1 251 ? -12.203 -28 7.629 1 94.44 251 HIS B CA 1
ATOM 7289 C C . HIS B 1 251 ? -13.203 -27.641 6.531 1 94.44 251 HIS B C 1
ATOM 7291 O O . HIS B 1 251 ? -13.609 -26.484 6.398 1 94.44 251 HIS B O 1
ATOM 7297 N N . PRO B 1 252 ? -13.695 -28.703 5.887 1 93 252 PRO B N 1
ATOM 7298 C CA . PRO B 1 252 ? -14.641 -28.453 4.797 1 93 252 PRO B CA 1
ATOM 7299 C C . PRO B 1 252 ? -15.953 -27.844 5.281 1 93 252 PRO B C 1
ATOM 7301 O O . PRO B 1 252 ? -16.578 -27.047 4.562 1 93 252 PRO B O 1
ATOM 7304 N N . ASP B 1 253 ? -16.438 -28.062 6.535 1 89.25 253 ASP B N 1
ATOM 7305 C CA . ASP B 1 253 ? -17.672 -27.516 7.07 1 89.25 253 ASP B CA 1
ATOM 7306 C C . ASP B 1 253 ? -17.562 -26 7.238 1 89.25 253 ASP B C 1
ATOM 7308 O O . ASP B 1 253 ? -18.516 -25.266 6.953 1 89.25 253 ASP B O 1
ATOM 7312 N N . TRP B 1 254 ? -16.422 -25.656 7.656 1 90.44 254 TRP B N 1
ATOM 7313 C CA . TRP B 1 254 ? -16.172 -24.219 7.832 1 90.44 254 TRP B CA 1
ATOM 7314 C C . TRP B 1 254 ? -16.125 -23.516 6.484 1 90.44 254 TRP B C 1
ATOM 7316 O O . TRP B 1 254 ? -16.562 -22.359 6.375 1 90.44 254 TRP B O 1
ATOM 7326 N N . ASN B 1 255 ? -15.664 -24.172 5.484 1 89.88 255 ASN B N 1
ATOM 7327 C CA . ASN B 1 255 ? -15.547 -23.578 4.152 1 89.88 255 ASN B CA 1
ATOM 7328 C C . ASN B 1 255 ? -16.906 -23.219 3.576 1 89.88 255 ASN B C 1
ATOM 7330 O O . ASN B 1 255 ? -17.031 -22.266 2.795 1 89.88 255 ASN B O 1
ATOM 7334 N N . GLN B 1 256 ? -17.984 -23.906 4.012 1 84.69 256 GLN B N 1
ATOM 7335 C CA . GLN B 1 256 ? -19.312 -23.672 3.48 1 84.69 256 GLN B CA 1
ATOM 7336 C C . GLN B 1 256 ? -19.938 -22.406 4.078 1 84.69 256 GLN B C 1
ATOM 7338 O O . GLN B 1 256 ? -20.734 -21.734 3.43 1 84.69 256 GLN B O 1
ATOM 7343 N N . ILE B 1 257 ? -19.469 -22.031 5.32 1 86.81 257 ILE B N 1
ATOM 7344 C CA . ILE B 1 257 ? -20.109 -20.922 6.031 1 86.81 257 ILE B CA 1
ATOM 7345 C C . ILE B 1 257 ? -19.219 -19.688 5.949 1 86.81 257 ILE B C 1
ATOM 7347 O O . ILE B 1 257 ? -19.688 -18.562 6.137 1 86.81 257 ILE B O 1
ATOM 7351 N N . ALA B 1 258 ? -17.984 -19.891 5.652 1 89.56 258 ALA B N 1
ATOM 7352 C CA . ALA B 1 258 ? -17 -18.812 5.707 1 89.56 258 ALA B CA 1
ATOM 7353 C C . ALA B 1 258 ? -17.375 -17.688 4.738 1 89.56 258 ALA B C 1
ATOM 7355 O O . ALA B 1 258 ? -17.234 -16.5 5.066 1 89.56 258 ALA B O 1
ATOM 7356 N N . ASN B 1 259 ? -17.812 -18.016 3.58 1 87.81 259 ASN B N 1
ATOM 7357 C CA . ASN B 1 259 ? -18.188 -17 2.588 1 87.81 259 ASN B CA 1
ATOM 7358 C C . ASN B 1 259 ? -19.281 -16.078 3.109 1 87.81 259 ASN B C 1
ATOM 7360 O O . ASN B 1 259 ? -19.219 -14.859 2.92 1 87.81 259 ASN B O 1
ATOM 7364 N N . GLY B 1 260 ? -20.266 -16.672 3.742 1 87 260 GLY B N 1
ATOM 7365 C CA . GLY B 1 260 ? -21.359 -15.883 4.301 1 87 260 GLY B CA 1
ATOM 7366 C C . GLY B 1 260 ? -20.938 -15.016 5.469 1 87 260 GLY B C 1
ATOM 7367 O O . GLY B 1 260 ? -21.375 -13.867 5.594 1 87 260 GLY B O 1
ATOM 7368 N N . LEU B 1 261 ? -20.062 -15.492 6.273 1 90.19 261 LEU B N 1
ATOM 7369 C CA . LEU B 1 261 ? -19.578 -14.766 7.445 1 90.19 261 LEU B CA 1
ATOM 7370 C C . LEU B 1 261 ? -18.797 -13.523 7.031 1 90.19 261 LEU B C 1
ATOM 7372 O O . LEU B 1 261 ? -19.047 -12.43 7.547 1 90.19 261 LEU B O 1
ATOM 7376 N N . PHE B 1 262 ? -17.938 -13.711 6.117 1 91.75 262 PHE B N 1
ATOM 7377 C CA . PHE B 1 262 ? -17.062 -12.594 5.766 1 91.75 262 PHE B CA 1
ATOM 7378 C C . PHE B 1 262 ? -17.797 -11.609 4.863 1 91.75 262 PHE B C 1
ATOM 7380 O O . PHE B 1 262 ? -17.438 -10.43 4.797 1 91.75 262 PHE B O 1
ATOM 7387 N N . SER B 1 263 ? -18.797 -12.078 4.141 1 90.38 263 SER B N 1
ATOM 7388 C CA . SER B 1 263 ? -19.672 -11.141 3.438 1 90.38 263 SER B CA 1
ATOM 7389 C C . SER B 1 263 ? -20.375 -10.203 4.41 1 90.38 263 SER B C 1
ATOM 7391 O O . SER B 1 263 ? -20.5 -9.008 4.141 1 90.38 263 SER B O 1
ATOM 7393 N N . TYR B 1 264 ? -20.812 -10.719 5.531 1 91.88 264 TYR B N 1
ATOM 7394 C CA . TYR B 1 264 ? -21.438 -9.906 6.578 1 91.88 264 TYR B CA 1
ATOM 7395 C C . TYR B 1 264 ? -20.438 -8.914 7.156 1 91.88 264 TYR B C 1
ATOM 7397 O O . TYR B 1 264 ? -20.766 -7.742 7.355 1 91.88 264 TYR B O 1
ATOM 7405 N N . PHE B 1 265 ? -19.234 -9.391 7.418 1 93.94 265 PHE B N 1
ATOM 7406 C CA . PHE B 1 265 ? -18.219 -8.523 8 1 93.94 265 PHE B CA 1
ATOM 7407 C C . PHE B 1 265 ? -17.875 -7.375 7.059 1 93.94 265 PHE B C 1
ATOM 7409 O O . PHE B 1 265 ? -17.547 -6.273 7.5 1 93.94 265 PHE B O 1
ATOM 7416 N N . ILE B 1 266 ? -17.922 -7.617 5.762 1 93.19 266 ILE B N 1
ATOM 7417 C CA . ILE B 1 266 ? -17.672 -6.559 4.789 1 93.19 266 ILE B CA 1
ATOM 7418 C C . ILE B 1 266 ? -18.688 -5.438 4.977 1 93.19 266 ILE B C 1
ATOM 7420 O O . ILE B 1 266 ? -18.328 -4.266 5.082 1 93.19 266 ILE B O 1
ATOM 7424 N N . VAL B 1 267 ? -19.922 -5.793 5.074 1 93.12 267 VAL B N 1
ATOM 7425 C CA . VAL B 1 267 ? -21 -4.805 5.215 1 93.12 267 VAL B CA 1
ATOM 7426 C C . VAL B 1 267 ? -20.891 -4.117 6.57 1 93.12 267 VAL B C 1
ATOM 7428 O O . VAL B 1 267 ? -21 -2.891 6.664 1 93.12 267 VAL B O 1
ATOM 7431 N N . LEU B 1 268 ? -20.609 -4.902 7.609 1 95.38 268 LEU B N 1
ATOM 7432 C CA . LEU B 1 268 ? -20.5 -4.379 8.961 1 95.38 268 LEU B CA 1
ATOM 7433 C C . LEU B 1 268 ? -19.422 -3.299 9.047 1 95.38 268 LEU B C 1
ATOM 7435 O O . LEU B 1 268 ? -19.703 -2.172 9.461 1 95.38 268 LEU B O 1
ATOM 7439 N N . TRP B 1 269 ? -18.25 -3.645 8.586 1 96.38 269 TRP B N 1
ATOM 7440 C CA . TRP B 1 269 ? -17.125 -2.721 8.734 1 96.38 269 TRP B CA 1
ATOM 7441 C C . TRP B 1 269 ? -17.234 -1.577 7.73 1 96.38 269 TRP B C 1
ATOM 7443 O O . TRP B 1 269 ? -16.797 -0.455 8.016 1 96.38 269 TRP B O 1
ATOM 7453 N N . ALA B 1 270 ? -17.781 -1.81 6.551 1 94.81 270 ALA B N 1
ATOM 7454 C CA . ALA B 1 270 ? -17.984 -0.741 5.574 1 94.81 270 ALA B CA 1
ATOM 7455 C C . ALA B 1 270 ? -18.922 0.333 6.113 1 94.81 270 ALA B C 1
ATOM 7457 O O . ALA B 1 270 ? -18.656 1.528 5.961 1 94.81 270 ALA B O 1
ATOM 7458 N N . VAL B 1 271 ? -19.984 -0.064 6.723 1 96.12 271 VAL B N 1
ATOM 7459 C CA . VAL B 1 271 ? -20.984 0.869 7.258 1 96.12 271 VAL B CA 1
ATOM 7460 C C . VAL B 1 271 ? -20.375 1.64 8.43 1 96.12 271 VAL B C 1
ATOM 7462 O O . VAL B 1 271 ? -20.5 2.865 8.508 1 96.12 271 VAL B O 1
ATOM 7465 N N . LEU B 1 272 ? -19.703 0.92 9.336 1 96.56 272 LEU B N 1
ATOM 7466 C CA . LEU B 1 272 ? -19.109 1.573 10.5 1 96.56 272 LEU B CA 1
ATOM 7467 C C . LEU B 1 272 ? -18.031 2.561 10.078 1 96.56 272 LEU B C 1
ATOM 7469 O O . LEU B 1 272 ? -17.938 3.658 10.625 1 96.56 272 LEU B O 1
ATOM 7473 N N . PHE B 1 273 ? -17.266 2.205 9.109 1 96.5 273 PHE B N 1
ATOM 7474 C CA . PHE B 1 273 ? -16.219 3.086 8.586 1 96.5 273 PHE B CA 1
ATOM 7475 C C . PHE B 1 273 ? -16.844 4.328 7.945 1 96.5 273 PHE B C 1
ATOM 7477 O O . PHE B 1 273 ? -16.375 5.445 8.188 1 96.5 273 PHE B O 1
ATOM 7484 N N . SER B 1 274 ? -17.828 4.086 7.191 1 96 274 SER B N 1
ATOM 7485 C CA . SER B 1 274 ? -18.469 5.203 6.488 1 96 274 SER B CA 1
ATOM 7486 C C . SER B 1 274 ? -19.109 6.172 7.469 1 96 274 SER B C 1
ATOM 7488 O O . SER B 1 274 ? -19.062 7.391 7.273 1 96 274 SER B O 1
ATOM 7490 N N . ILE B 1 275 ? -19.719 5.652 8.508 1 96.19 275 ILE B N 1
ATOM 7491 C CA . ILE B 1 275 ? -20.375 6.484 9.516 1 96.19 275 ILE B CA 1
ATOM 7492 C C . ILE B 1 275 ? -19.328 7.375 10.188 1 96.19 275 ILE B C 1
ATOM 7494 O O . ILE B 1 275 ? -19.547 8.578 10.352 1 96.19 275 ILE B O 1
ATOM 7498 N N . LYS B 1 276 ? -18.203 6.766 10.516 1 94.75 276 LYS B N 1
ATOM 7499 C CA . LYS B 1 276 ? -17.156 7.504 11.219 1 94.75 276 LYS B CA 1
ATOM 7500 C C . LYS B 1 276 ? -16.422 8.453 10.273 1 94.75 276 LYS B C 1
ATOM 7502 O O . LYS B 1 276 ? -16.078 9.57 10.648 1 94.75 276 LYS B O 1
ATOM 7507 N N . PHE B 1 277 ? -16.172 8.078 9.07 1 94.44 277 PHE B N 1
ATOM 7508 C CA . PHE B 1 277 ? -15.422 8.891 8.109 1 94.44 277 PHE B CA 1
ATOM 7509 C C . PHE B 1 277 ? -16.25 10.102 7.68 1 94.44 277 PHE B C 1
ATOM 7511 O O . PHE B 1 277 ? -15.727 11.219 7.621 1 94.44 277 PHE B O 1
ATOM 7518 N N . LEU B 1 278 ? -17.516 9.859 7.41 1 94.12 278 LEU B N 1
ATOM 7519 C CA . LEU B 1 278 ? -18.375 10.93 6.93 1 94.12 278 LEU B CA 1
ATOM 7520 C C . LEU B 1 278 ? -19.016 11.68 8.094 1 94.12 278 LEU B C 1
ATOM 7522 O O . LEU B 1 278 ? -19.672 12.703 7.895 1 94.12 278 LEU B O 1
ATOM 7526 N N . ASN B 1 279 ? -18.781 11.148 9.281 1 93.19 279 ASN B N 1
ATOM 7527 C CA . ASN B 1 279 ? -19.406 11.758 10.445 1 93.19 279 ASN B CA 1
ATOM 7528 C C . ASN B 1 279 ? -20.891 11.992 10.227 1 93.19 279 ASN B C 1
ATOM 7530 O O . ASN B 1 279 ? -21.391 13.109 10.391 1 93.19 279 ASN B O 1
ATOM 7534 N N . THR B 1 280 ? -21.531 10.984 9.914 1 93.56 280 THR B N 1
ATOM 7535 C CA . THR B 1 280 ? -22.938 11.07 9.492 1 93.56 280 THR B CA 1
ATOM 7536 C C . THR B 1 280 ? -23.828 11.414 10.68 1 93.56 280 THR B C 1
ATOM 7538 O O . THR B 1 280 ? -24.906 11.984 10.5 1 93.56 280 THR B O 1
ATOM 7541 N N . LYS B 1 281 ? -23.453 11.102 11.898 1 92.56 281 LYS B N 1
ATOM 7542 C CA . LYS B 1 281 ? -24.234 11.406 13.094 1 92.56 281 LYS B CA 1
ATOM 7543 C C . LYS B 1 281 ? -24.516 12.906 13.195 1 92.56 281 LYS B C 1
ATOM 7545 O O . LYS B 1 281 ? -25.625 13.312 13.562 1 92.56 281 LYS B O 1
ATOM 7550 N N . TYR B 1 282 ? -23.547 13.672 12.766 1 90.88 282 TYR B N 1
ATOM 7551 C CA . TYR B 1 282 ? -23.656 15.117 12.93 1 90.88 282 TYR B CA 1
ATOM 7552 C C . TYR B 1 282 ? -24 15.789 11.602 1 90.88 282 TYR B C 1
ATOM 7554 O O . TYR B 1 282 ? -24.766 16.75 11.578 1 90.88 282 TYR B O 1
ATOM 7562 N N . ARG B 1 283 ? -23.594 15.297 10.562 1 91.06 283 ARG B N 1
ATOM 7563 C CA . ARG B 1 283 ? -23.75 15.977 9.273 1 91.06 283 ARG B CA 1
ATOM 7564 C C . ARG B 1 283 ? -25.078 15.609 8.617 1 91.06 283 ARG B C 1
ATOM 7566 O O . ARG B 1 283 ? -25.688 16.438 7.941 1 91.06 283 ARG B O 1
ATOM 7573 N N . SER B 1 284 ? -25.469 14.383 8.758 1 93.81 284 SER B N 1
ATOM 7574 C CA . SER B 1 284 ? -26.734 13.945 8.195 1 93.81 284 SER B CA 1
ATOM 7575 C C . SER B 1 284 ? -27.344 12.812 9.016 1 93.81 284 SER B C 1
ATOM 7577 O O . SER B 1 284 ? -27.156 11.633 8.688 1 93.81 284 SER B O 1
ATOM 7579 N N . PRO B 1 285 ? -28.266 13.094 9.883 1 93.81 285 PRO B N 1
ATOM 7580 C CA . PRO B 1 285 ? -28.844 12.062 10.758 1 93.81 285 PRO B CA 1
ATOM 7581 C C . PRO B 1 285 ? -29.75 11.086 10.008 1 93.81 285 PRO B C 1
ATOM 7583 O O . PRO B 1 285 ? -29.859 9.922 10.398 1 93.81 285 PRO B O 1
ATOM 7586 N N . LYS B 1 286 ? -30.375 11.562 8.938 1 94.69 286 LYS B N 1
ATOM 7587 C CA . LYS B 1 286 ? -31.219 10.664 8.156 1 94.69 286 LYS B CA 1
ATOM 7588 C C . LYS B 1 286 ? -30.406 9.539 7.531 1 94.69 286 LYS B C 1
ATOM 7590 O O . LYS B 1 286 ? -30.797 8.375 7.594 1 94.69 286 LYS B O 1
ATOM 7595 N N . ILE B 1 287 ? -29.297 9.961 6.992 1 94.75 287 ILE B N 1
ATOM 7596 C CA . ILE B 1 287 ? -28.422 8.969 6.375 1 94.75 287 ILE B CA 1
ATOM 7597 C C . ILE B 1 287 ? -27.828 8.055 7.449 1 94.75 287 ILE B C 1
ATOM 7599 O O . ILE B 1 287 ? -27.656 6.859 7.23 1 94.75 287 ILE B O 1
ATOM 7603 N N . HIS B 1 288 ? -27.531 8.609 8.586 1 96.19 288 HIS B N 1
ATOM 7604 C CA . HIS B 1 288 ? -27.016 7.84 9.711 1 96.19 288 HIS B CA 1
ATOM 7605 C C . HIS B 1 288 ? -27.969 6.73 10.125 1 96.19 288 HIS B C 1
ATOM 7607 O O . HIS B 1 288 ? -27.578 5.574 10.258 1 96.19 288 HIS B O 1
ATOM 7613 N N . ILE B 1 289 ? -29.219 7.105 10.234 1 96.19 289 ILE B N 1
ATOM 7614 C CA . ILE B 1 289 ? -30.234 6.152 10.656 1 96.19 289 ILE B CA 1
ATOM 7615 C C . ILE B 1 289 ? -30.469 5.121 9.555 1 96.19 289 ILE B C 1
ATOM 7617 O O . ILE B 1 289 ? -30.672 3.939 9.836 1 96.19 289 ILE B O 1
ATOM 7621 N N . ALA B 1 290 ? -30.438 5.574 8.312 1 95.75 290 ALA B N 1
ATOM 7622 C CA . ALA B 1 290 ? -30.609 4.652 7.191 1 95.75 290 ALA B CA 1
ATOM 7623 C C . ALA B 1 290 ? -29.5 3.604 7.164 1 95.75 290 ALA B C 1
ATOM 7625 O O . ALA B 1 290 ? -29.766 2.42 6.938 1 95.75 290 ALA B O 1
ATOM 7626 N N . LEU B 1 291 ? -28.281 4.035 7.387 1 95.75 291 LEU B N 1
ATOM 7627 C CA . LEU B 1 291 ? -27.141 3.125 7.387 1 95.75 291 LEU B CA 1
ATOM 7628 C C . LEU B 1 291 ? -27.219 2.148 8.555 1 95.75 291 LEU B C 1
ATOM 7630 O O . LEU B 1 291 ? -26.984 0.951 8.391 1 95.75 291 LEU B O 1
ATOM 7634 N N . LEU B 1 292 ? -27.609 2.607 9.664 1 95.88 292 LEU B N 1
ATOM 7635 C CA . LEU B 1 292 ? -27.734 1.748 10.836 1 95.88 292 LEU B CA 1
ATOM 7636 C C . LEU B 1 292 ? -28.875 0.757 10.664 1 95.88 292 LEU B C 1
ATOM 7638 O O . LEU B 1 292 ? -28.781 -0.388 11.117 1 95.88 292 LEU B O 1
ATOM 7642 N N . THR B 1 293 ? -29.922 1.231 10.078 1 95.19 293 THR B N 1
ATOM 7643 C CA . THR B 1 293 ? -31.062 0.357 9.844 1 95.19 293 THR B CA 1
ATOM 7644 C C . THR B 1 293 ? -30.703 -0.776 8.891 1 95.19 293 THR B C 1
ATOM 7646 O O . THR B 1 293 ? -31.078 -1.928 9.109 1 95.19 293 THR B O 1
ATOM 7649 N N . THR B 1 294 ? -30.016 -0.401 7.852 1 92.38 294 THR B N 1
ATOM 7650 C CA . THR B 1 294 ? -29.578 -1.428 6.906 1 92.38 294 THR B CA 1
ATOM 7651 C C . THR B 1 294 ? -28.625 -2.416 7.578 1 92.38 294 THR B C 1
ATOM 7653 O O . THR B 1 294 ? -28.656 -3.609 7.273 1 92.38 294 THR B O 1
ATOM 7656 N N . LEU B 1 295 ? -27.781 -1.95 8.453 1 94 295 LEU B N 1
ATOM 7657 C CA . LEU B 1 295 ? -26.859 -2.82 9.172 1 94 295 LEU B CA 1
ATOM 7658 C C . LEU B 1 295 ? -27.625 -3.773 10.094 1 94 295 LEU B C 1
ATOM 7660 O O . LEU B 1 295 ? -27.281 -4.957 10.188 1 94 295 LEU B O 1
ATOM 7664 N N . ILE B 1 296 ? -28.609 -3.27 10.75 1 94.81 296 ILE B N 1
ATOM 7665 C CA . ILE B 1 296 ? -29.422 -4.086 11.648 1 94.81 296 ILE B CA 1
ATOM 7666 C C . ILE B 1 296 ? -30.172 -5.148 10.852 1 94.81 296 ILE B C 1
ATOM 7668 O O . ILE B 1 296 ? -30.234 -6.309 11.258 1 94.81 296 ILE B O 1
ATOM 7672 N N . LEU B 1 297 ? -30.719 -4.746 9.719 1 90.25 297 LEU B N 1
ATOM 7673 C CA . LEU B 1 297 ? -31.422 -5.688 8.859 1 90.25 297 LEU B CA 1
ATOM 7674 C C . LEU B 1 297 ? -30.484 -6.793 8.383 1 90.25 297 LEU B C 1
ATOM 7676 O O . LEU B 1 297 ? -30.859 -7.969 8.383 1 90.25 297 LEU B O 1
ATOM 7680 N N . LYS B 1 298 ? -29.312 -6.402 7.949 1 89.94 298 LYS B N 1
ATOM 7681 C CA . LYS B 1 298 ? -28.344 -7.387 7.5 1 89.94 298 LYS B CA 1
ATOM 7682 C C . LYS B 1 298 ? -27.906 -8.297 8.648 1 89.94 298 LYS B C 1
ATOM 7684 O O . LYS B 1 298 ? -27.656 -9.484 8.445 1 89.94 298 LYS B O 1
ATOM 7689 N N . SER B 1 299 ? -27.766 -7.75 9.797 1 92.06 299 SER B N 1
ATOM 7690 C CA . SER B 1 299 ? -27.375 -8.539 10.961 1 92.06 299 SER B CA 1
ATOM 7691 C C . SER B 1 299 ? -28.469 -9.547 11.328 1 92.06 299 SER B C 1
ATOM 7693 O O . SER B 1 299 ? -28.172 -10.664 11.75 1 92.06 299 SER B O 1
ATOM 7695 N N . MET B 1 300 ? -29.688 -9.164 11.156 1 90.5 300 MET B N 1
ATOM 7696 C CA . MET B 1 300 ? -30.797 -10.062 11.422 1 90.5 300 MET B CA 1
ATOM 7697 C C . MET B 1 300 ? -30.828 -11.211 10.422 1 90.5 300 MET B C 1
ATOM 7699 O O . MET B 1 300 ? -31.047 -12.367 10.797 1 90.5 300 MET B O 1
ATOM 7703 N N . ILE B 1 301 ? -30.594 -10.852 9.195 1 86.56 301 ILE B N 1
ATOM 7704 C CA . ILE B 1 301 ? -30.547 -11.867 8.148 1 86.56 301 ILE B CA 1
ATOM 7705 C C . ILE B 1 301 ? -29.375 -12.82 8.398 1 86.56 301 ILE B C 1
ATOM 7707 O O . ILE B 1 301 ? -29.516 -14.031 8.227 1 86.56 301 ILE B O 1
ATOM 7711 N N . PHE B 1 302 ? -28.266 -12.258 8.758 1 88.5 302 PHE B N 1
ATOM 7712 C CA . PHE B 1 302 ? -27.078 -13.055 9.07 1 88.5 302 PHE B CA 1
ATOM 7713 C C . PHE B 1 302 ? -27.359 -13.992 10.242 1 88.5 302 PHE B C 1
ATOM 7715 O O . PHE B 1 302 ? -27 -15.172 10.203 1 88.5 302 PHE B O 1
ATOM 7722 N N . ALA B 1 303 ? -27.984 -13.484 11.273 1 88.94 303 ALA B N 1
ATOM 7723 C CA . ALA B 1 303 ? -28.328 -14.297 12.445 1 88.94 303 ALA B CA 1
ATOM 7724 C C . ALA B 1 303 ? -29.312 -15.406 12.078 1 88.94 303 ALA B C 1
ATOM 7726 O O . ALA B 1 303 ? -29.203 -16.531 12.578 1 88.94 303 ALA B O 1
ATOM 7727 N N . ALA B 1 304 ? -30.188 -15.156 11.195 1 86.38 304 ALA B N 1
ATOM 7728 C CA . ALA B 1 304 ? -31.125 -16.156 10.727 1 86.38 304 ALA B CA 1
ATOM 7729 C C . ALA B 1 304 ? -30.422 -17.25 9.914 1 86.38 304 ALA B C 1
ATOM 7731 O O . ALA B 1 304 ? -30.812 -18.422 9.977 1 86.38 304 ALA B O 1
ATOM 7732 N N . GLY B 1 305 ? -29.469 -16.781 9.141 1 82.56 305 GLY B N 1
ATOM 7733 C CA . GLY B 1 305 ? -28.688 -17.75 8.375 1 82.56 305 GLY B CA 1
ATOM 7734 C C . GLY B 1 305 ? -27.875 -18.688 9.242 1 82.56 305 GLY B C 1
ATOM 7735 O O . GLY B 1 305 ? -27.766 -19.875 8.938 1 82.56 305 GLY B O 1
ATOM 7736 N N . LEU B 1 306 ? -27.328 -18.188 10.359 1 82.38 306 LEU B N 1
ATOM 7737 C CA . LEU B 1 306 ? -26.547 -19.016 11.281 1 82.38 306 LEU B CA 1
ATOM 7738 C C . LEU B 1 306 ? -27.422 -20.047 11.969 1 82.38 306 LEU B C 1
ATOM 7740 O O . LEU B 1 306 ? -26.969 -21.141 12.305 1 82.38 306 LEU B O 1
ATOM 7744 N N . LEU B 1 307 ? -28.703 -19.719 12.203 1 77.56 307 LEU B N 1
ATOM 7745 C CA . LEU B 1 307 ? -29.609 -20.594 12.945 1 77.56 307 LEU B CA 1
ATOM 7746 C C . LEU B 1 307 ? -30.219 -21.641 12.031 1 77.56 307 LEU B C 1
ATOM 7748 O O . LEU B 1 307 ? -30.828 -22.609 12.508 1 77.56 307 LEU B O 1
ATOM 7752 N N . GLY B 1 308 ? -29.953 -21.656 10.719 1 67.38 308 GLY B N 1
ATOM 7753 C CA . GLY B 1 308 ? -30.5 -22.828 10.07 1 67.38 308 GLY B CA 1
ATOM 7754 C C . GLY B 1 308 ? -30.484 -22.734 8.555 1 67.38 308 GLY B C 1
ATOM 7755 O O . GLY B 1 308 ? -30.469 -23.766 7.867 1 67.38 308 GLY B O 1
ATOM 7756 N N . ASN B 1 309 ? -30.812 -21.641 7.996 1 70.56 309 ASN B N 1
ATOM 7757 C CA . ASN B 1 309 ? -30.953 -21.594 6.547 1 70.56 309 ASN B CA 1
ATOM 7758 C C . ASN B 1 309 ? -29.734 -20.969 5.883 1 70.56 309 ASN B C 1
ATOM 7760 O O . ASN B 1 309 ? -29.719 -19.75 5.641 1 70.56 309 ASN B O 1
ATOM 7764 N N . TYR B 1 310 ? -28.766 -21.828 5.539 1 69.69 310 TYR B N 1
ATOM 7765 C CA . TYR B 1 310 ? -27.531 -21.344 4.949 1 69.69 310 TYR B CA 1
ATOM 7766 C C . TYR B 1 310 ? -27.781 -20.734 3.574 1 69.69 310 TYR B C 1
ATOM 7768 O O . TYR B 1 310 ? -26.953 -19.984 3.057 1 69.69 310 TYR B O 1
ATOM 7776 N N . LYS B 1 311 ? -29 -20.984 3.082 1 71.25 311 LYS B N 1
ATOM 7777 C CA . LYS B 1 311 ? -29.344 -20.438 1.77 1 71.25 311 LYS B CA 1
ATOM 7778 C C . LYS B 1 311 ? -29.422 -18.906 1.808 1 71.25 311 LYS B C 1
ATOM 7780 O O . LYS B 1 311 ? -29.25 -18.25 0.781 1 71.25 311 LYS B O 1
ATOM 7785 N N . LEU B 1 312 ? -29.609 -18.453 2.998 1 69.25 312 LEU B N 1
ATOM 7786 C CA . LEU B 1 312 ? -29.75 -17.016 3.146 1 69.25 312 LEU B CA 1
ATOM 7787 C C . LEU B 1 312 ? -28.422 -16.312 2.92 1 69.25 312 LEU B C 1
ATOM 7789 O O . LEU B 1 312 ? -28.391 -15.117 2.607 1 69.25 312 LEU B O 1
ATOM 7793 N N . PHE B 1 313 ? -27.391 -17.047 3.037 1 67.88 313 PHE B N 1
ATOM 7794 C CA . PHE B 1 313 ? -26.062 -16.453 2.848 1 67.88 313 PHE B CA 1
ATOM 7795 C C . PHE B 1 313 ? -25.781 -16.234 1.367 1 67.88 313 PHE B C 1
ATOM 7797 O O . PHE B 1 313 ? -24.906 -15.438 1.008 1 67.88 313 PHE B O 1
ATOM 7804 N N . GLU B 1 314 ? -26.516 -16.844 0.558 1 63.94 314 GLU B N 1
ATOM 7805 C CA . GLU B 1 314 ? -26.234 -16.812 -0.873 1 63.94 314 GLU B CA 1
ATOM 7806 C C . GLU B 1 314 ? -26.922 -15.625 -1.54 1 63.94 314 GLU B C 1
ATOM 7808 O O . GLU B 1 314 ? -26.641 -15.289 -2.691 1 63.94 314 GLU B O 1
ATOM 7813 N N . ILE B 1 315 ? -27.797 -15.039 -0.809 1 59.81 315 ILE B N 1
ATOM 7814 C CA . ILE B 1 315 ? -28.516 -13.922 -1.422 1 59.81 315 ILE B CA 1
ATOM 7815 C C . ILE B 1 315 ? -27.578 -12.719 -1.534 1 59.81 315 ILE B C 1
ATOM 7817 O O . ILE B 1 315 ? -27.203 -12.117 -0.524 1 59.81 315 ILE B O 1
ATOM 7821 N N . LYS B 1 316 ? -27.031 -12.406 -2.742 1 61.81 316 LYS B N 1
ATOM 7822 C CA . LYS B 1 316 ? -26.016 -11.383 -3.02 1 61.81 316 LYS B CA 1
ATOM 7823 C C . LYS B 1 316 ? -26.672 -10.016 -3.227 1 61.81 316 LYS B C 1
ATOM 7825 O O . LYS B 1 316 ? -26.031 -8.984 -3.047 1 61.81 316 LYS B O 1
ATOM 7830 N N . TYR B 1 317 ? -27.984 -10.008 -3.525 1 56.97 317 TYR B N 1
ATOM 7831 C CA . TYR B 1 317 ? -28.656 -8.75 -3.828 1 56.97 317 TYR B CA 1
ATOM 7832 C C . TYR B 1 317 ? -28.672 -7.836 -2.607 1 56.97 317 TYR B C 1
ATOM 7834 O O . TYR B 1 317 ? -28.5 -6.621 -2.73 1 56.97 317 TYR B O 1
ATOM 7842 N N . TYR B 1 318 ? -28.75 -8.398 -1.523 1 58.72 318 TYR B N 1
ATOM 7843 C CA . TYR B 1 318 ? -28.844 -7.602 -0.306 1 58.72 318 TYR B CA 1
ATOM 7844 C C . TYR B 1 318 ? -27.5 -6.984 0.057 1 58.72 318 TYR B C 1
ATOM 7846 O O . TYR B 1 318 ? -27.438 -6.062 0.871 1 58.72 318 TYR B O 1
ATOM 7854 N N . ASP B 1 319 ? -26.531 -7.359 -0.56 1 75.56 319 ASP B N 1
ATOM 7855 C CA . ASP B 1 319 ? -25.203 -6.816 -0.243 1 75.56 319 ASP B CA 1
ATOM 7856 C C . ASP B 1 319 ? -24.953 -5.52 -1.011 1 75.56 319 ASP B C 1
ATOM 7858 O O . ASP B 1 319 ? -24.078 -4.734 -0.636 1 75.56 319 ASP B O 1
ATOM 7862 N N . VAL B 1 320 ? -25.891 -5.27 -1.925 1 80.12 320 VAL B N 1
ATOM 7863 C CA . VAL B 1 320 ? -25.656 -4.105 -2.777 1 80.12 320 VAL B CA 1
ATOM 7864 C C . VAL B 1 320 ? -26.312 -2.871 -2.156 1 80.12 320 VAL B C 1
ATOM 7866 O O . VAL B 1 320 ? -25.828 -1.751 -2.342 1 80.12 320 VAL B O 1
ATOM 7869 N N . LEU B 1 321 ? -27.312 -3.047 -1.261 1 84.56 321 LEU B N 1
ATOM 7870 C CA . LEU B 1 321 ? -28.094 -1.943 -0.73 1 84.56 321 LEU B CA 1
ATOM 7871 C C . LEU B 1 321 ? -27.25 -1.059 0.182 1 84.56 321 LEU B C 1
ATOM 7873 O O . LEU B 1 321 ? -27.25 0.166 0.038 1 84.56 321 LEU B O 1
ATOM 7877 N N . PRO B 1 322 ? -26.562 -1.647 1.124 1 88.31 322 PRO B N 1
ATOM 7878 C CA . PRO B 1 322 ? -25.734 -0.789 1.977 1 88.31 322 PRO B CA 1
ATOM 7879 C C . PRO B 1 322 ? -24.719 0.021 1.184 1 88.31 322 PRO B C 1
ATOM 7881 O O . PRO B 1 322 ? -24.469 1.19 1.492 1 88.31 322 PRO B O 1
ATOM 7884 N N . PHE B 1 323 ? -24.172 -0.502 0.21 1 89.56 323 PHE B N 1
ATOM 7885 C CA . PHE B 1 323 ? -23.172 0.194 -0.586 1 89.56 323 PHE B CA 1
ATOM 7886 C C . PHE B 1 323 ? -23.812 1.299 -1.418 1 89.56 323 PHE B C 1
ATOM 7888 O O . PHE B 1 323 ? -23.203 2.346 -1.643 1 89.56 323 PHE B O 1
ATOM 7895 N N . PHE B 1 324 ? -25 0.986 -1.849 1 90.06 324 PHE B N 1
ATOM 7896 C CA . PHE B 1 324 ? -25.734 2.018 -2.57 1 90.06 324 PHE B CA 1
ATOM 7897 C C . PHE B 1 324 ? -26.047 3.199 -1.66 1 90.06 324 PHE B C 1
ATOM 7899 O O . PHE B 1 324 ? -25.922 4.355 -2.07 1 90.06 324 PHE B O 1
ATOM 7906 N N . LEU B 1 325 ? -26.406 2.945 -0.469 1 92.12 325 LEU B N 1
ATOM 7907 C CA . LEU B 1 325 ? -26.719 3.994 0.498 1 92.12 325 LEU B CA 1
ATOM 7908 C C . LEU B 1 325 ? -25.453 4.781 0.855 1 92.12 325 LEU B C 1
ATOM 7910 O O . LEU B 1 325 ? -25.516 6 1.041 1 92.12 325 LEU B O 1
ATOM 7914 N N . ILE B 1 326 ? -24.391 4.078 0.981 1 93.69 326 ILE B N 1
ATOM 7915 C CA . ILE B 1 326 ? -23.125 4.746 1.278 1 93.69 326 ILE B CA 1
ATOM 7916 C C . ILE B 1 326 ? -22.75 5.676 0.128 1 93.69 326 ILE B C 1
ATOM 7918 O O . ILE B 1 326 ? -22.344 6.82 0.353 1 93.69 326 ILE B O 1
ATOM 7922 N N . PHE B 1 327 ? -22.906 5.199 -1.037 1 93.69 327 PHE B N 1
ATOM 7923 C CA . PHE B 1 327 ? -22.547 5.988 -2.213 1 93.69 327 PHE B CA 1
ATOM 7924 C C . PHE B 1 327 ? -23.422 7.234 -2.309 1 93.69 327 PHE B C 1
ATOM 7926 O O . PHE B 1 327 ? -22.906 8.352 -2.434 1 93.69 327 PHE B O 1
ATOM 7933 N N . THR B 1 328 ? -24.688 7.09 -2.199 1 93.31 328 THR B N 1
ATOM 7934 C CA . THR B 1 328 ? -25.609 8.219 -2.301 1 93.31 328 THR B CA 1
ATOM 7935 C C . THR B 1 328 ? -25.438 9.164 -1.116 1 93.31 328 THR B C 1
ATOM 7937 O O . THR B 1 328 ? -25.516 10.383 -1.272 1 93.31 328 THR B O 1
ATOM 7940 N N . GLY B 1 329 ? -25.281 8.562 0.032 1 93.81 329 GLY B N 1
ATOM 7941 C CA . GLY B 1 329 ? -25.031 9.391 1.2 1 93.81 329 GLY B CA 1
ATOM 7942 C C . GLY B 1 329 ? -23.766 10.219 1.077 1 93.81 329 GLY B C 1
ATOM 7943 O O . GLY B 1 329 ? -23.75 11.391 1.458 1 93.81 329 GLY B O 1
ATOM 7944 N N . SER B 1 330 ? -22.734 9.602 0.544 1 94.5 330 SER B N 1
ATOM 7945 C CA . SER B 1 330 ? -21.469 10.328 0.375 1 94.5 330 SER B CA 1
ATOM 7946 C C . SER B 1 330 ? -21.625 11.453 -0.639 1 94.5 330 SER B C 1
ATOM 7948 O O . SER B 1 330 ? -21.016 12.516 -0.481 1 94.5 330 SER B O 1
ATOM 7950 N N . ILE B 1 331 ? -22.391 11.273 -1.664 1 95 331 ILE B N 1
ATOM 7951 C CA . ILE B 1 331 ? -22.641 12.32 -2.652 1 95 331 ILE B CA 1
ATOM 7952 C C . ILE B 1 331 ? -23.391 13.477 -2 1 95 331 ILE B C 1
ATOM 7954 O O . ILE B 1 331 ? -23.047 14.641 -2.209 1 95 331 ILE B O 1
ATOM 7958 N N . TYR B 1 332 ? -24.359 13.094 -1.234 1 95.12 332 TYR B N 1
ATOM 7959 C CA . TYR B 1 332 ? -25.172 14.094 -0.538 1 95.12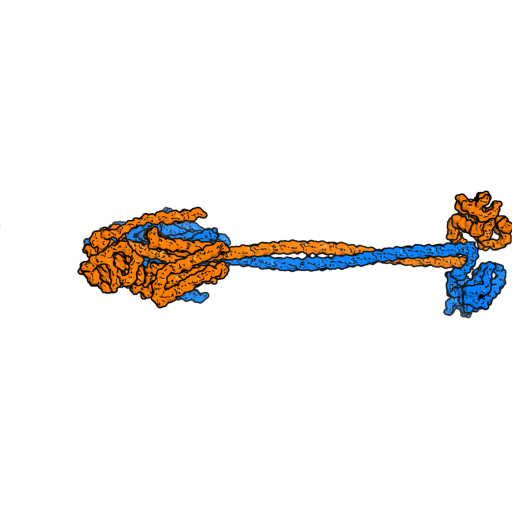 332 TYR B CA 1
ATOM 7960 C C . TYR B 1 332 ? -24.312 14.953 0.374 1 95.12 332 TYR B C 1
ATOM 7962 O O . TYR B 1 332 ? -24.422 16.188 0.364 1 95.12 332 TYR B O 1
ATOM 7970 N N . ILE B 1 333 ? -23.484 14.375 1.09 1 94.38 333 ILE B N 1
ATOM 7971 C CA . ILE B 1 333 ? -22.656 15.086 2.053 1 94.38 333 ILE B CA 1
ATOM 7972 C C . ILE B 1 333 ? -21.594 15.906 1.315 1 94.38 333 ILE B C 1
ATOM 7974 O O . ILE B 1 333 ? -21.266 17.016 1.732 1 94.38 333 ILE B O 1
ATOM 7978 N N . TRP B 1 334 ? -21.078 15.398 0.252 1 93.94 334 TRP B N 1
ATOM 7979 C CA . TRP B 1 334 ? -20.094 16.125 -0.554 1 93.94 334 TRP B CA 1
ATOM 7980 C C . TRP B 1 334 ? -20.703 17.391 -1.154 1 93.94 334 TRP B C 1
ATOM 7982 O O . TRP B 1 334 ? -20.078 18.453 -1.145 1 93.94 334 TRP B O 1
ATOM 7992 N N . THR B 1 335 ? -21.953 17.297 -1.656 1 93.69 335 THR B N 1
ATOM 7993 C CA . THR B 1 335 ? -22.609 18.438 -2.297 1 93.69 335 THR B CA 1
ATOM 7994 C C . THR B 1 335 ? -22.969 19.5 -1.269 1 93.69 335 THR B C 1
ATOM 7996 O O . THR B 1 335 ? -23.172 20.656 -1.621 1 93.69 335 THR B O 1
ATOM 7999 N N . ARG B 1 336 ? -23.016 19.172 -0.072 1 92.06 336 ARG B N 1
ATOM 8000 C CA . ARG B 1 336 ? -23.328 20.125 0.989 1 92.06 336 ARG B CA 1
ATOM 8001 C C . ARG B 1 336 ? -22.078 20.828 1.494 1 92.06 336 ARG B C 1
ATOM 8003 O O . ARG B 1 336 ? -22.125 21.547 2.488 1 92.06 336 ARG B O 1
ATOM 8010 N N . GLY B 1 337 ? -20.859 20.453 0.876 1 88.38 337 GLY B N 1
ATOM 8011 C CA . GLY B 1 337 ? -19.688 21.281 1.136 1 88.38 337 GLY B CA 1
ATOM 8012 C C . GLY B 1 337 ? -18.594 20.531 1.874 1 88.38 337 GLY B C 1
ATOM 8013 O O . GLY B 1 337 ? -17.547 21.109 2.168 1 88.38 337 GLY B O 1
ATOM 8014 N N . TYR B 1 338 ? -18.812 19.328 2.256 1 90.12 338 TYR B N 1
ATOM 8015 C CA . TYR B 1 338 ? -17.766 18.562 2.924 1 90.12 338 TYR B CA 1
ATOM 8016 C C . TYR B 1 338 ? -16.734 18.062 1.925 1 90.12 338 TYR B C 1
ATOM 8018 O O . TYR B 1 338 ? -16.844 16.953 1.406 1 90.12 338 TYR B O 1
ATOM 8026 N N . LYS B 1 339 ? -15.625 18.719 1.744 1 88.88 339 LYS B N 1
ATOM 8027 C CA . LYS B 1 339 ? -14.625 18.516 0.708 1 88.88 339 LYS B CA 1
ATOM 8028 C C . LYS B 1 339 ? -13.875 17.188 0.929 1 88.88 339 LYS B C 1
ATOM 8030 O O . LYS B 1 339 ? -13.367 16.594 -0.02 1 88.88 339 LYS B O 1
ATOM 8035 N N . VAL B 1 340 ? -13.883 16.75 2.182 1 87.56 340 VAL B N 1
ATOM 8036 C CA . VAL B 1 340 ? -13.148 15.539 2.525 1 87.56 340 VAL B CA 1
ATOM 8037 C C . VAL B 1 340 ? -13.797 14.336 1.847 1 87.56 340 VAL B C 1
ATOM 8039 O O . VAL B 1 340 ? -13.133 13.328 1.592 1 87.56 340 VAL B O 1
ATOM 8042 N N . ALA B 1 341 ? -15.07 14.422 1.404 1 92.12 341 ALA B N 1
ATOM 8043 C CA . ALA B 1 341 ? -15.844 13.289 0.896 1 92.12 341 ALA B CA 1
ATOM 8044 C C . ALA B 1 341 ? -15.625 13.102 -0.603 1 92.12 341 ALA B C 1
ATOM 8046 O O . ALA B 1 341 ? -16.094 12.125 -1.19 1 92.12 341 ALA B O 1
ATOM 8047 N N . ARG B 1 342 ? -14.859 13.914 -1.294 1 92.06 342 ARG B N 1
ATOM 8048 C CA . ARG B 1 342 ? -14.695 13.875 -2.742 1 92.06 342 ARG B CA 1
ATOM 8049 C C . ARG B 1 342 ? -14.102 12.547 -3.189 1 92.06 342 ARG B C 1
ATOM 8051 O O . ARG B 1 342 ? -14.656 11.875 -4.062 1 92.06 342 ARG B O 1
ATOM 8058 N N . PHE B 1 343 ? -12.969 12.188 -2.551 1 91.81 343 PHE B N 1
ATOM 8059 C CA . PHE B 1 343 ? -12.297 10.961 -2.963 1 91.81 343 PHE B CA 1
ATOM 8060 C C . PHE B 1 343 ? -13.07 9.734 -2.482 1 91.81 343 PHE B C 1
ATOM 8062 O O . PHE B 1 343 ? -12.961 8.656 -3.068 1 91.81 343 PHE B O 1
ATOM 8069 N N . PHE B 1 344 ? -13.844 9.922 -1.472 1 93.81 344 PHE B N 1
ATOM 8070 C CA . PHE B 1 344 ? -14.727 8.875 -0.985 1 93.81 344 PHE B CA 1
ATOM 8071 C C . PHE B 1 344 ? -15.812 8.562 -2.012 1 93.81 344 PHE B C 1
ATOM 8073 O O . PHE B 1 344 ? -16.109 7.391 -2.271 1 93.81 344 PHE B O 1
ATOM 8080 N N . VAL B 1 345 ? -16.344 9.57 -2.619 1 95.12 345 VAL B N 1
ATOM 8081 C CA . VAL B 1 345 ? -17.375 9.438 -3.635 1 95.12 345 VAL B CA 1
ATOM 8082 C C . VAL B 1 345 ? -16.797 8.773 -4.883 1 95.12 345 VAL B C 1
ATOM 8084 O O . VAL B 1 345 ? -17.422 7.879 -5.465 1 95.12 345 VAL B O 1
ATOM 8087 N N . ILE B 1 346 ? -15.633 9.156 -5.273 1 94.5 346 ILE B N 1
ATOM 8088 C CA . ILE B 1 346 ? -14.984 8.578 -6.445 1 94.5 346 ILE B CA 1
ATOM 8089 C C . ILE B 1 346 ? -14.688 7.098 -6.191 1 94.5 346 ILE B C 1
ATOM 8091 O O . ILE B 1 346 ? -14.867 6.262 -7.082 1 94.5 346 ILE B O 1
ATOM 8095 N N . ALA B 1 347 ? -14.273 6.758 -5 1 94.62 347 ALA B N 1
ATOM 8096 C CA . ALA B 1 347 ? -13.945 5.379 -4.637 1 94.62 347 ALA B CA 1
ATOM 8097 C C . ALA B 1 347 ? -15.172 4.473 -4.762 1 94.62 347 ALA B C 1
ATOM 8099 O O . ALA B 1 347 ? -15.117 3.434 -5.418 1 94.62 347 ALA B O 1
ATOM 8100 N N . TYR B 1 348 ? -16.266 4.883 -4.207 1 93.38 348 TYR B N 1
ATOM 8101 C CA . TYR B 1 348 ? -17.469 4.066 -4.266 1 93.38 348 TYR B CA 1
ATOM 8102 C C . TYR B 1 348 ? -18.078 4.094 -5.664 1 93.38 348 TYR B C 1
ATOM 8104 O O . TYR B 1 348 ? -18.719 3.127 -6.09 1 93.38 348 TYR B O 1
ATOM 8112 N N . GLY B 1 349 ? -17.859 5.18 -6.352 1 92.38 349 GLY B N 1
ATOM 8113 C CA . GLY B 1 349 ? -18.281 5.219 -7.746 1 92.38 349 GLY B CA 1
ATOM 8114 C C . GLY B 1 349 ? -17.578 4.184 -8.609 1 92.38 349 GLY B C 1
ATOM 8115 O O . GLY B 1 349 ? -18.219 3.51 -9.414 1 92.38 349 GLY B O 1
ATOM 8116 N N . LEU B 1 350 ? -16.359 4.07 -8.383 1 92.06 350 LEU B N 1
ATOM 8117 C CA . LEU B 1 350 ? -15.578 3.084 -9.117 1 92.06 350 LEU B CA 1
ATOM 8118 C C . LEU B 1 350 ? -15.992 1.667 -8.734 1 92.06 350 LEU B C 1
ATOM 8120 O O . LEU B 1 350 ? -16.016 0.771 -9.578 1 92.06 350 LEU B O 1
ATOM 8124 N N . LEU B 1 351 ? -16.234 1.464 -7.5 1 89.81 351 LEU B N 1
ATOM 8125 C CA . LEU B 1 351 ? -16.703 0.159 -7.047 1 89.81 351 LEU B CA 1
ATOM 8126 C C . LEU B 1 351 ? -18.047 -0.193 -7.699 1 89.81 351 LEU B C 1
ATOM 8128 O O . LEU B 1 351 ? -18.25 -1.33 -8.133 1 89.81 351 LEU B O 1
ATOM 8132 N N . PHE B 1 352 ? -18.906 0.764 -7.797 1 88.25 352 PHE B N 1
ATOM 8133 C CA . PHE B 1 352 ? -20.203 0.547 -8.406 1 88.25 352 PHE B CA 1
ATOM 8134 C C . PHE B 1 352 ? -20.062 0.258 -9.898 1 88.25 352 PHE B C 1
ATOM 8136 O O . PHE B 1 352 ? -20.812 -0.551 -10.453 1 88.25 352 PHE B O 1
ATOM 8143 N N . LEU B 1 353 ? -19.172 0.923 -10.477 1 87.31 353 LEU B N 1
ATOM 8144 C CA . LEU B 1 353 ? -18.906 0.651 -11.883 1 87.31 353 LEU B CA 1
ATOM 8145 C C . LEU B 1 353 ? -18.422 -0.783 -12.078 1 87.31 353 LEU B C 1
ATOM 8147 O O . LEU B 1 353 ? -18.797 -1.444 -13.047 1 87.31 353 LEU B O 1
ATOM 8151 N N . GLY B 1 354 ? -17.594 -1.233 -11.172 1 85.06 354 GLY B N 1
ATOM 8152 C CA . GLY B 1 354 ? -17.141 -2.615 -11.219 1 85.06 354 GLY B CA 1
ATOM 8153 C C . GLY B 1 354 ? -18.266 -3.617 -11.047 1 85.06 354 GLY B C 1
ATOM 8154 O O . GLY B 1 354 ? -18.312 -4.637 -11.742 1 85.06 354 GLY B O 1
ATOM 8155 N N . VAL B 1 355 ? -19.203 -3.361 -10.219 1 82.56 355 VAL B N 1
ATOM 8156 C CA . VAL B 1 355 ? -20.344 -4.234 -9.977 1 82.56 355 VAL B CA 1
ATOM 8157 C C . VAL B 1 355 ? -21.234 -4.262 -11.211 1 82.56 355 VAL B C 1
ATOM 8159 O O . VAL B 1 355 ? -21.719 -5.32 -11.617 1 82.56 355 VAL B O 1
ATOM 8162 N N . VAL B 1 356 ? -21.406 -3.141 -11.805 1 82.75 356 VAL B N 1
ATOM 8163 C CA . VAL B 1 356 ? -22.234 -3.035 -13 1 82.75 356 VAL B CA 1
ATOM 8164 C C . VAL B 1 356 ? -21.625 -3.863 -14.125 1 82.75 356 VAL B C 1
ATOM 8166 O O . VAL B 1 356 ? -22.328 -4.602 -14.82 1 82.75 356 VAL B O 1
ATOM 8169 N N . ILE B 1 357 ? -20.344 -3.82 -14.219 1 84.69 357 ILE B N 1
ATOM 8170 C CA . ILE B 1 357 ? -19.656 -4.578 -15.258 1 84.69 357 ILE B CA 1
ATOM 8171 C C . ILE B 1 357 ? -19.812 -6.074 -15 1 84.69 357 ILE B C 1
ATOM 8173 O O . ILE B 1 357 ? -20.078 -6.852 -15.922 1 84.69 357 ILE B O 1
ATOM 8177 N N . LYS B 1 358 ? -19.703 -6.48 -13.789 1 79.81 358 LYS B N 1
ATOM 8178 C CA . LYS B 1 358 ? -19.828 -7.895 -13.43 1 79.81 358 LYS B CA 1
ATOM 8179 C C . LYS B 1 358 ? -21.25 -8.406 -13.695 1 79.81 358 LYS B C 1
ATOM 8181 O O . LYS B 1 358 ? -21.422 -9.531 -14.18 1 79.81 358 LYS B O 1
ATOM 8186 N N . VAL B 1 359 ? -22.266 -7.59 -13.445 1 75.69 359 VAL B N 1
ATOM 8187 C CA . VAL B 1 359 ? -23.656 -7.977 -13.664 1 75.69 359 VAL B CA 1
ATOM 8188 C C . VAL B 1 359 ? -23.938 -8.062 -15.164 1 75.69 359 VAL B C 1
ATOM 8190 O O . VAL B 1 359 ? -24.609 -8.984 -15.617 1 75.69 359 VAL B O 1
ATOM 8193 N N . LEU B 1 360 ? -23.328 -7.121 -15.859 1 79.12 360 LEU B N 1
ATOM 8194 C CA . LEU B 1 360 ? -23.516 -7.129 -17.297 1 79.12 360 LEU B CA 1
ATOM 8195 C C . LEU B 1 360 ? -22.828 -8.336 -17.938 1 79.12 360 LEU B C 1
ATOM 8197 O O . LEU B 1 360 ? -23.328 -8.906 -18.906 1 79.12 360 LEU B O 1
ATOM 8201 N N . ALA B 1 361 ? -21.797 -8.789 -17.359 1 76.38 361 ALA B N 1
ATOM 8202 C CA . ALA B 1 361 ? -21.094 -9.969 -17.859 1 76.38 361 ALA B CA 1
ATOM 8203 C C . ALA B 1 361 ? -21.859 -11.25 -17.516 1 76.38 361 ALA B C 1
ATOM 8205 O O . ALA B 1 361 ? -21.906 -12.18 -18.328 1 76.38 361 ALA B O 1
ATOM 8206 N N . ASN B 1 362 ? -22.422 -11.281 -16.375 1 70.19 362 ASN B N 1
ATOM 8207 C CA . ASN B 1 362 ? -23.172 -12.461 -15.938 1 70.19 362 ASN B CA 1
ATOM 8208 C C . ASN B 1 362 ? -24.453 -12.641 -16.75 1 70.19 362 ASN B C 1
ATOM 8210 O O . ASN B 1 362 ? -24.922 -13.766 -16.922 1 70.19 362 ASN B O 1
ATOM 8214 N N . THR B 1 363 ? -25 -11.484 -17.234 1 69.19 363 THR B N 1
ATOM 8215 C CA . THR B 1 363 ? -26.219 -11.555 -18.047 1 69.19 363 THR B CA 1
ATOM 8216 C C . THR B 1 363 ? -25.875 -11.734 -19.516 1 69.19 363 THR B C 1
ATOM 8218 O O . THR B 1 363 ? -26.766 -11.672 -20.375 1 69.19 363 THR B O 1
ATOM 8221 N N . SER B 1 364 ? -24.578 -11.961 -19.828 1 65.69 364 SER B N 1
ATOM 8222 C CA . SER B 1 364 ? -24.047 -12.258 -21.156 1 65.69 364 SER B CA 1
ATOM 8223 C C . SER B 1 364 ? -24.219 -11.07 -22.094 1 65.69 364 SER B C 1
ATOM 8225 O O . SER B 1 364 ? -24.375 -11.25 -23.297 1 65.69 364 SER B O 1
ATOM 8227 N N . VAL B 1 365 ? -24.406 -9.953 -21.516 1 67 365 VAL B N 1
ATOM 8228 C CA . VAL B 1 365 ? -24.438 -8.766 -22.359 1 67 365 VAL B CA 1
ATOM 8229 C C . VAL B 1 365 ? -23.016 -8.461 -22.859 1 67 365 VAL B C 1
ATOM 8231 O O . VAL B 1 365 ? -22.828 -8.062 -24.016 1 67 365 VAL B O 1
ATOM 8234 N N . ILE B 1 366 ? -22.016 -8.82 -21.984 1 69.69 366 ILE B N 1
ATOM 8235 C CA . ILE B 1 366 ? -20.594 -8.672 -22.328 1 69.69 366 ILE B CA 1
ATOM 8236 C C . ILE B 1 366 ? -19.922 -10.039 -22.344 1 69.69 366 ILE B C 1
ATOM 8238 O O . ILE B 1 366 ? -20.203 -10.898 -21.5 1 69.69 366 ILE B O 1
ATOM 8242 N N . PRO B 1 367 ? -19.156 -10.18 -23.391 1 69.56 367 PRO B N 1
ATOM 8243 C CA . PRO B 1 367 ? -18.469 -11.477 -23.453 1 69.56 367 PRO B CA 1
ATOM 8244 C C . PRO B 1 367 ? -17.547 -11.703 -22.266 1 69.56 367 PRO B C 1
ATOM 8246 O O . PRO B 1 367 ? -17.062 -10.75 -21.656 1 69.56 367 PRO B O 1
ATOM 8249 N N . HIS B 1 368 ? -17.531 -12.992 -21.906 1 66.12 368 HIS B N 1
ATOM 8250 C CA . HIS B 1 368 ? -16.734 -13.383 -20.734 1 66.12 368 HIS B CA 1
ATOM 8251 C C . HIS B 1 368 ? -15.242 -13.391 -21.062 1 66.12 368 HIS B C 1
ATOM 8253 O O . HIS B 1 368 ? -14.742 -14.352 -21.656 1 66.12 368 HIS B O 1
ATOM 8259 N N . TYR B 1 369 ? -14.641 -12.148 -20.953 1 67.19 369 TYR B N 1
ATOM 8260 C CA . TYR B 1 369 ? -13.188 -12.07 -21.062 1 67.19 369 TYR B CA 1
ATOM 8261 C C . TYR B 1 369 ? -12.531 -12.133 -19.688 1 67.19 369 TYR B C 1
ATOM 8263 O O . TYR B 1 369 ? -13.195 -11.93 -18.672 1 67.19 369 TYR B O 1
ATOM 8271 N N . THR B 1 370 ? -11.32 -12.57 -19.688 1 73.81 370 THR B N 1
ATOM 8272 C CA . THR B 1 370 ? -10.57 -12.727 -18.438 1 73.81 370 THR B CA 1
ATOM 8273 C C . THR B 1 370 ? -10.555 -11.414 -17.656 1 73.81 370 THR B C 1
ATOM 8275 O O . THR B 1 370 ? -10.719 -11.422 -16.438 1 73.81 370 THR B O 1
ATOM 8278 N N . LEU B 1 371 ? -10.523 -10.367 -18.344 1 75.38 371 LEU B N 1
ATOM 8279 C CA . LEU B 1 371 ? -10.469 -9.062 -17.688 1 75.38 371 LEU B CA 1
ATOM 8280 C C . LEU B 1 371 ? -11.797 -8.742 -17.016 1 75.38 371 LEU B C 1
ATOM 8282 O O . LEU B 1 371 ? -11.82 -8.148 -15.938 1 75.38 371 LEU B O 1
ATOM 8286 N N . VAL B 1 372 ? -12.883 -9.188 -17.672 1 75.75 372 VAL B N 1
ATOM 8287 C CA . VAL B 1 372 ? -14.211 -8.922 -17.141 1 75.75 372 VAL B CA 1
ATOM 8288 C C . VAL B 1 372 ? -14.438 -9.75 -15.875 1 75.75 372 VAL B C 1
ATOM 8290 O O . VAL B 1 372 ? -15.047 -9.273 -14.914 1 75.75 372 VAL B O 1
ATOM 8293 N N . TYR B 1 373 ? -13.797 -10.93 -15.867 1 73.75 373 TYR B N 1
ATOM 8294 C CA . TYR B 1 373 ? -13.93 -11.789 -14.703 1 73.75 373 TYR B CA 1
ATOM 8295 C C . TYR B 1 373 ? -13.258 -11.164 -13.484 1 73.75 373 TYR B C 1
ATOM 8297 O O . TYR B 1 373 ? -13.773 -11.25 -12.367 1 73.75 373 TYR B O 1
ATOM 8305 N N . TYR B 1 374 ? -12.227 -10.406 -13.773 1 79.62 374 TYR B N 1
ATOM 8306 C CA . TYR B 1 374 ? -11.484 -9.844 -12.656 1 79.62 374 TYR B CA 1
ATOM 8307 C C . TYR B 1 374 ? -11.789 -8.359 -12.492 1 79.62 374 TYR B C 1
ATOM 8309 O O . TYR B 1 374 ? -11.07 -7.645 -11.781 1 79.62 374 TYR B O 1
ATOM 8317 N N . SER B 1 375 ? -12.805 -7.902 -13.156 1 83 375 SER B N 1
ATOM 8318 C CA . SER B 1 375 ? -13.164 -6.488 -13.109 1 83 375 SER B CA 1
ATOM 8319 C C . SER B 1 375 ? -13.516 -6.051 -11.688 1 83 375 SER B C 1
ATOM 8321 O O . SER B 1 375 ? -13.117 -4.973 -11.25 1 83 375 SER B O 1
ATOM 8323 N N . LEU B 1 376 ? -14.234 -6.914 -11.008 1 83.31 376 LEU B N 1
ATOM 8324 C CA . LEU B 1 376 ? -14.625 -6.562 -9.648 1 83.31 376 LEU B CA 1
ATOM 8325 C C . LEU B 1 376 ? -13.414 -6.488 -8.727 1 83.31 376 LEU B C 1
ATOM 8327 O O . LEU B 1 376 ? -13.352 -5.633 -7.844 1 83.31 376 LEU B O 1
ATOM 8331 N N . HIS B 1 377 ? -12.445 -7.336 -8.938 1 86.5 377 HIS B N 1
ATOM 8332 C CA . HIS B 1 377 ? -11.211 -7.305 -8.164 1 86.5 377 HIS B CA 1
ATOM 8333 C C . HIS B 1 377 ? -10.461 -5.988 -8.383 1 86.5 377 HIS B C 1
ATOM 8335 O O . HIS B 1 377 ? -10 -5.371 -7.422 1 86.5 377 HIS B O 1
ATOM 8341 N N . LEU B 1 378 ? -10.438 -5.562 -9.602 1 87.62 378 LEU B N 1
ATOM 8342 C CA . LEU B 1 378 ? -9.75 -4.32 -9.93 1 87.62 378 LEU B CA 1
ATOM 8343 C C . LEU B 1 378 ? -10.477 -3.119 -9.328 1 87.62 378 LEU B C 1
ATOM 8345 O O . LEU B 1 378 ? -9.836 -2.184 -8.844 1 87.62 378 LEU B O 1
ATOM 8349 N N . ALA B 1 379 ? -11.781 -3.197 -9.414 1 89.56 379 ALA B N 1
ATOM 8350 C CA . ALA B 1 379 ? -12.578 -2.115 -8.836 1 89.56 379 ALA B CA 1
ATOM 8351 C C . ALA B 1 379 ? -12.359 -2.01 -7.332 1 89.56 379 ALA B C 1
ATOM 8353 O O . ALA B 1 379 ? -12.227 -0.908 -6.793 1 89.56 379 ALA B O 1
ATOM 8354 N N . PHE B 1 380 ? -12.281 -3.084 -6.684 1 90 380 PHE B N 1
ATOM 8355 C CA . PHE B 1 380 ? -12.039 -3.1 -5.246 1 90 380 PHE B CA 1
ATOM 8356 C C . PHE B 1 380 ? -10.664 -2.527 -4.918 1 90 380 PHE B C 1
ATOM 8358 O O . PHE B 1 380 ? -10.516 -1.786 -3.945 1 90 380 PHE B O 1
ATOM 8365 N N . LEU B 1 381 ? -9.75 -2.889 -5.703 1 91.69 381 LEU B N 1
ATOM 8366 C CA . LEU B 1 381 ? -8.391 -2.414 -5.457 1 91.69 381 LEU B CA 1
ATOM 8367 C C . LEU B 1 381 ? -8.312 -0.898 -5.605 1 91.69 381 LEU B C 1
ATOM 8369 O O . LEU B 1 381 ? -7.691 -0.222 -4.781 1 91.69 381 LEU B O 1
ATOM 8373 N N . LEU B 1 382 ? -8.891 -0.418 -6.609 1 92.19 382 LEU B N 1
ATOM 8374 C CA . LEU B 1 382 ? -8.883 1.024 -6.832 1 92.19 382 LEU B CA 1
ATOM 8375 C C . LEU B 1 382 ? -9.648 1.746 -5.73 1 92.19 382 LEU B C 1
ATOM 8377 O O . LEU B 1 382 ? -9.242 2.818 -5.281 1 92.19 382 LEU B O 1
ATOM 8381 N N . GLU B 1 383 ? -10.766 1.151 -5.395 1 93.31 383 GLU B N 1
ATOM 8382 C CA . GLU B 1 383 ? -11.539 1.711 -4.289 1 93.31 383 GLU B CA 1
ATOM 8383 C C . GLU B 1 383 ? -10.703 1.78 -3.012 1 93.31 383 GLU B C 1
ATOM 8385 O O . GLU B 1 383 ? -10.703 2.803 -2.324 1 93.31 383 GLU B O 1
ATOM 8390 N N . MET B 1 384 ? -10.031 0.692 -2.734 1 93.94 384 MET B N 1
ATOM 8391 C CA . MET B 1 384 ? -9.242 0.625 -1.508 1 93.94 384 MET B CA 1
ATOM 8392 C C . MET B 1 384 ? -8.102 1.643 -1.535 1 93.94 384 MET B C 1
ATOM 8394 O O . MET B 1 384 ? -7.793 2.262 -0.515 1 93.94 384 MET B O 1
ATOM 8398 N N . LEU B 1 385 ? -7.527 1.782 -2.633 1 92.88 385 LEU B N 1
ATOM 8399 C CA . LEU B 1 385 ? -6.445 2.748 -2.799 1 92.88 385 LEU B CA 1
ATOM 8400 C C . LEU B 1 385 ? -6.957 4.172 -2.607 1 92.88 385 LEU B C 1
ATOM 8402 O O . LEU B 1 385 ? -6.336 4.969 -1.898 1 92.88 385 LEU B O 1
ATOM 8406 N N . LEU B 1 386 ? -8.031 4.492 -3.195 1 93.56 386 LEU B N 1
ATOM 8407 C CA . LEU B 1 386 ? -8.594 5.836 -3.131 1 93.56 386 LEU B CA 1
ATOM 8408 C C . LEU B 1 386 ? -9.109 6.145 -1.727 1 93.56 386 LEU B C 1
ATOM 8410 O O . LEU B 1 386 ? -8.992 7.277 -1.258 1 93.56 386 LEU B O 1
ATOM 8414 N N . LEU B 1 387 ? -9.68 5.133 -1.106 1 93.88 387 LEU B N 1
ATOM 8415 C CA . LEU B 1 387 ? -10.156 5.355 0.256 1 93.88 387 LEU B CA 1
ATOM 8416 C C . LEU B 1 387 ? -8.984 5.598 1.204 1 93.88 387 LEU B C 1
ATOM 8418 O O . LEU B 1 387 ? -9.094 6.414 2.125 1 93.88 387 LEU B O 1
ATOM 8422 N N . THR B 1 388 ? -7.93 4.852 1.007 1 91.44 388 THR B N 1
ATOM 8423 C CA . THR B 1 388 ? -6.734 5.094 1.807 1 91.44 388 THR B CA 1
ATOM 8424 C C . THR B 1 388 ? -6.191 6.496 1.56 1 91.44 388 THR B C 1
ATOM 8426 O O . THR B 1 388 ? -5.785 7.188 2.498 1 91.44 388 THR B O 1
ATOM 8429 N N . PHE B 1 389 ? -6.242 6.879 0.375 1 90.62 389 PHE B N 1
ATOM 8430 C CA . PHE B 1 389 ? -5.82 8.227 0.014 1 90.62 389 PHE B CA 1
ATOM 8431 C C . PHE B 1 389 ? -6.746 9.266 0.63 1 90.62 389 PHE B C 1
ATOM 8433 O O . PHE B 1 389 ? -6.297 10.328 1.065 1 90.62 389 PHE B O 1
ATOM 8440 N N . ALA B 1 390 ? -8.008 8.992 0.57 1 91.44 390 ALA B N 1
ATOM 8441 C CA . ALA B 1 390 ? -8.992 9.906 1.153 1 91.44 390 ALA B CA 1
ATOM 8442 C C . ALA B 1 390 ? -8.727 10.117 2.641 1 91.44 390 ALA B C 1
ATOM 8444 O O . ALA B 1 390 ? -8.891 11.227 3.156 1 91.44 390 ALA B O 1
ATOM 8445 N N . LEU B 1 391 ? -8.352 9.094 3.324 1 89.44 391 LEU B N 1
ATOM 8446 C CA . LEU B 1 391 ? -8.023 9.18 4.742 1 89.44 391 LEU B CA 1
ATOM 8447 C C . LEU B 1 391 ? -6.844 10.117 4.973 1 89.44 391 LEU B C 1
ATOM 8449 O O . LEU B 1 391 ? -6.852 10.922 5.91 1 89.44 391 LEU B O 1
ATOM 8453 N N . GLY B 1 392 ? -5.832 10.07 4.133 1 85.44 392 GLY B N 1
ATOM 8454 C CA . GLY B 1 392 ? -4.699 10.977 4.223 1 85.44 392 GLY B CA 1
ATOM 8455 C C . GLY B 1 392 ? -5.047 12.398 3.84 1 85.44 392 GLY B C 1
ATOM 8456 O O . GLY B 1 392 ? -4.598 13.352 4.488 1 85.44 392 GLY B O 1
ATOM 8457 N N . ASP B 1 393 ? -5.816 12.508 2.906 1 86.62 393 ASP B N 1
ATOM 8458 C CA . ASP B 1 393 ? -6.246 13.82 2.438 1 86.62 393 ASP B CA 1
ATOM 8459 C C . ASP B 1 393 ? -7.098 14.531 3.492 1 86.62 393 ASP B C 1
ATOM 8461 O O . ASP B 1 393 ? -7.07 15.758 3.596 1 86.62 393 ASP B O 1
ATOM 8465 N N . ARG B 1 394 ? -7.832 13.758 4.145 1 87.12 394 ARG B N 1
ATOM 8466 C CA . ARG B 1 394 ? -8.641 14.312 5.23 1 87.12 394 ARG B CA 1
ATOM 8467 C C . ARG B 1 394 ? -7.77 15.023 6.258 1 87.12 394 ARG B C 1
ATOM 8469 O O . ARG B 1 394 ? -8.086 16.125 6.688 1 87.12 394 ARG B O 1
ATOM 8476 N N . ILE B 1 395 ? -6.75 14.445 6.582 1 82.06 395 ILE B N 1
ATOM 8477 C CA . ILE B 1 395 ? -5.84 15.031 7.566 1 82.06 395 ILE B CA 1
ATOM 8478 C C . ILE B 1 395 ? -5.234 16.312 7.012 1 82.06 395 ILE B C 1
ATOM 8480 O O . ILE B 1 395 ? -5.109 17.312 7.73 1 82.06 395 ILE B O 1
ATOM 8484 N N . ARG B 1 396 ? -4.945 16.281 5.809 1 82.12 396 ARG B N 1
ATOM 8485 C CA . ARG B 1 396 ? -4.355 17.438 5.156 1 82.12 396 ARG B CA 1
ATOM 8486 C C . ARG B 1 396 ? -5.336 18.609 5.133 1 82.12 396 ARG B C 1
ATOM 8488 O O . ARG B 1 396 ? -4.977 19.734 5.484 1 82.12 396 ARG B O 1
ATOM 8495 N N . ILE B 1 397 ? -6.492 18.375 4.789 1 85.25 397 ILE B N 1
ATOM 8496 C CA . ILE B 1 397 ? -7.512 19.422 4.672 1 85.25 397 ILE B CA 1
ATOM 8497 C C . ILE B 1 397 ? -7.836 19.984 6.055 1 85.25 397 ILE B C 1
ATOM 8499 O O . ILE B 1 397 ? -7.945 21.188 6.23 1 85.25 397 ILE B O 1
ATOM 8503 N N . LEU B 1 398 ? -7.977 19.109 7.004 1 83.5 398 LEU B N 1
ATOM 8504 C CA . LEU B 1 398 ? -8.312 19.547 8.352 1 83.5 398 LEU B CA 1
ATOM 8505 C C . LEU B 1 398 ? -7.199 20.422 8.938 1 83.5 398 LEU B C 1
ATOM 8507 O O . LEU B 1 398 ? -7.469 21.438 9.586 1 83.5 398 LEU B O 1
ATOM 8511 N N . LYS B 1 399 ? -6.086 20.109 8.672 1 82.88 399 LYS B N 1
ATOM 8512 C CA . LYS B 1 399 ? -4.953 20.891 9.148 1 82.88 399 LYS B CA 1
ATOM 8513 C C . LYS B 1 399 ? -4.852 22.219 8.406 1 82.88 399 LYS B C 1
ATOM 8515 O O . LYS B 1 399 ? -4.516 23.25 9 1 82.88 399 LYS B O 1
ATOM 8520 N N . ASP B 1 400 ? -5.16 22.234 7.207 1 85.56 400 ASP B N 1
ATOM 8521 C CA . ASP B 1 400 ? -5.176 23.469 6.426 1 85.56 400 ASP B CA 1
ATOM 8522 C C . ASP B 1 400 ? -6.258 24.422 6.934 1 85.56 400 ASP B C 1
ATOM 8524 O O . ASP B 1 400 ? -6.047 25.641 6.98 1 85.56 400 ASP B O 1
ATOM 8528 N N . ASN B 1 401 ? -7.332 23.828 7.215 1 87 401 ASN B N 1
ATOM 8529 C CA . ASN B 1 401 ? -8.406 24.641 7.777 1 87 401 ASN B CA 1
ATOM 8530 C C . ASN B 1 401 ? -7.992 25.266 9.109 1 87 401 ASN B C 1
ATOM 8532 O O . ASN B 1 401 ? -8.289 26.438 9.359 1 87 401 ASN B O 1
ATOM 8536 N N . ARG B 1 402 ? -7.379 24.516 9.852 1 88.19 402 ARG B N 1
ATOM 8537 C CA . ARG B 1 402 ? -6.898 25.031 11.133 1 88.19 402 ARG B CA 1
ATOM 8538 C C . ARG B 1 402 ? -5.863 26.141 10.93 1 88.19 402 ARG B C 1
ATOM 8540 O O . ARG B 1 402 ? -5.887 27.156 11.617 1 88.19 402 ARG B O 1
ATOM 8547 N N . ASP B 1 403 ? -4.988 26.016 10.031 1 88.56 403 ASP B N 1
ATOM 8548 C CA . ASP B 1 403 ? -3.979 27.016 9.703 1 88.56 403 ASP B CA 1
ATOM 8549 C C . ASP B 1 403 ? -4.625 28.312 9.234 1 88.56 403 ASP B C 1
ATOM 8551 O O . ASP B 1 403 ? -4.195 29.406 9.625 1 88.56 403 ASP B O 1
ATOM 8555 N N . ARG B 1 404 ? -5.605 28.188 8.477 1 90.31 404 ARG B N 1
ATOM 8556 C CA . ARG B 1 404 ? -6.309 29.359 7.984 1 90.31 404 ARG B CA 1
ATOM 8557 C C . ARG B 1 404 ? -7.016 30.094 9.117 1 90.31 404 ARG B C 1
ATOM 8559 O O . ARG B 1 404 ? -7.016 31.328 9.172 1 90.31 404 ARG B O 1
ATOM 8566 N N . ALA B 1 405 ? -7.566 29.312 9.992 1 90.81 405 ALA B N 1
ATOM 8567 C CA . ALA B 1 405 ? -8.242 29.891 11.148 1 90.81 405 ALA B CA 1
ATOM 8568 C C . ALA B 1 405 ? -7.25 30.625 12.055 1 90.81 405 ALA B C 1
ATOM 8570 O O . ALA B 1 405 ? -7.539 31.719 12.547 1 90.81 405 ALA B O 1
ATOM 8571 N N . MET B 1 406 ? -6.137 30.031 12.203 1 91.81 406 MET B N 1
ATOM 8572 C CA . MET B 1 406 ? -5.113 30.641 13.047 1 91.81 406 MET B CA 1
ATOM 8573 C C . MET B 1 406 ? -4.551 31.906 12.391 1 91.81 406 MET B C 1
ATOM 8575 O O . MET B 1 406 ? -4.301 32.906 13.062 1 91.81 406 MET B O 1
ATOM 8579 N N . LYS B 1 407 ? -4.367 31.906 11.117 1 92.5 407 LYS B N 1
ATOM 8580 C CA . LYS B 1 407 ? -3.902 33.094 10.391 1 92.5 407 LYS B CA 1
ATOM 8581 C C . LYS B 1 407 ? -4.914 34.219 10.484 1 92.5 407 LYS B C 1
ATOM 8583 O O . LYS B 1 407 ? -4.535 35.406 10.617 1 92.5 407 LYS B O 1
ATOM 8588 N N . ARG B 1 408 ? -6.152 33.875 10.406 1 92.94 408 ARG B N 1
ATOM 8589 C CA . ARG B 1 408 ? -7.199 34.875 10.547 1 92.94 408 ARG B CA 1
ATOM 8590 C C . ARG B 1 408 ? -7.195 35.469 11.953 1 92.94 408 ARG B C 1
ATOM 8592 O O . ARG B 1 408 ? -7.379 36.688 12.117 1 92.94 408 ARG B O 1
ATOM 8599 N N . ALA B 1 409 ? -6.996 34.625 12.914 1 92.19 409 ALA B N 1
ATOM 8600 C CA . ALA B 1 409 ? -6.914 35.094 14.289 1 92.19 409 ALA B CA 1
ATOM 8601 C C . ALA B 1 409 ? -5.73 36.031 14.477 1 92.19 409 ALA B C 1
ATOM 8603 O O . ALA B 1 409 ? -5.844 37.062 15.148 1 92.19 409 ALA B O 1
ATOM 8604 N N . ILE B 1 410 ? -4.625 35.781 13.883 1 93.19 410 ILE B N 1
ATOM 8605 C CA . ILE B 1 410 ? -3.426 36.594 13.969 1 93.19 410 ILE B CA 1
ATOM 8606 C C . ILE B 1 410 ? -3.674 37.938 13.281 1 93.19 410 ILE B C 1
ATOM 8608 O O . ILE B 1 410 ? -3.312 39 13.812 1 93.19 410 ILE B O 1
ATOM 8612 N N . ARG B 1 411 ? -4.301 37.938 12.219 1 93 411 ARG B N 1
ATOM 8613 C CA . ARG B 1 411 ? -4.598 39.188 11.5 1 93 411 ARG B CA 1
ATOM 8614 C C . ARG B 1 411 ? -5.539 40.062 12.297 1 93 411 ARG B C 1
ATOM 8616 O O . ARG B 1 411 ? -5.367 41.281 12.336 1 93 411 ARG B O 1
ATOM 8623 N N . GLN B 1 412 ? -6.512 39.469 12.859 1 92.44 412 GLN B N 1
ATOM 8624 C CA . GLN B 1 412 ? -7.453 40.219 13.688 1 92.44 412 GLN B CA 1
ATOM 8625 C C . GLN B 1 412 ? -6.75 40.812 14.891 1 92.44 412 GLN B C 1
ATOM 8627 O O . GLN B 1 412 ? -7.02 41.969 15.258 1 92.44 412 GLN B O 1
ATOM 8632 N N . MET B 1 413 ? -5.844 40.094 15.438 1 92.62 413 MET B N 1
ATOM 8633 C CA . MET B 1 413 ? -5.098 40.625 16.594 1 92.62 413 MET B CA 1
ATOM 8634 C C . MET B 1 413 ? -4.164 41.75 16.172 1 92.62 413 MET B C 1
ATOM 8636 O O . MET B 1 413 ? -3.977 42.719 16.922 1 92.62 413 MET B O 1
ATOM 8640 N N . GLU B 1 414 ? -3.635 41.625 15.039 1 92.19 414 GLU B N 1
ATOM 8641 C CA . GLU B 1 414 ? -2.791 42.688 14.508 1 92.19 414 GLU B CA 1
ATOM 8642 C C . GLU B 1 414 ? -3.594 43.969 14.266 1 92.19 414 GLU B C 1
ATOM 8644 O O . GLU B 1 414 ? -3.123 45.062 14.555 1 92.19 414 GLU B O 1
ATOM 8649 N N . THR B 1 415 ? -4.781 43.844 13.797 1 93.31 415 THR B N 1
ATOM 8650 C CA . THR B 1 415 ? -5.648 45 13.578 1 93.31 415 THR B CA 1
ATOM 8651 C C . THR B 1 415 ? -6.039 45.656 14.898 1 93.31 415 THR B C 1
ATOM 8653 O O . THR B 1 415 ? -6.047 46.875 15.023 1 93.31 415 THR B O 1
ATOM 8656 N N . ASN B 1 416 ? -6.324 44.781 15.859 1 90.75 416 ASN B N 1
ATOM 8657 C CA . ASN B 1 416 ? -6.668 45.281 17.188 1 90.75 416 ASN B CA 1
ATOM 8658 C C . ASN B 1 416 ? -5.48 46 17.828 1 90.75 416 ASN B C 1
ATOM 8660 O O . ASN B 1 416 ? -5.656 47 18.516 1 90.75 416 ASN B O 1
ATOM 8664 N N . PHE B 1 417 ? -4.371 45.5 17.594 1 91.06 417 PHE B N 1
ATOM 8665 C CA . PHE B 1 417 ? -3.152 46.094 18.109 1 91.06 417 PHE B CA 1
ATOM 8666 C C . PHE B 1 417 ? -2.91 47.469 17.484 1 91.06 417 PHE B C 1
ATOM 8668 O O . PHE B 1 417 ? -2.561 48.438 18.188 1 91.06 417 PHE B O 1
ATOM 8675 N N . THR B 1 418 ? -3.137 47.594 16.266 1 91.5 418 THR B N 1
ATOM 8676 C CA . THR B 1 418 ? -2.947 48.844 15.555 1 91.5 418 THR B CA 1
ATOM 8677 C C . THR B 1 418 ? -3.961 49.875 16.031 1 91.5 418 THR B C 1
ATOM 8679 O O . THR B 1 418 ? -3.627 51.062 16.172 1 91.5 418 THR B O 1
ATOM 8682 N N . LEU B 1 419 ? -5.125 49.375 16.266 1 91.56 419 LEU B N 1
ATOM 8683 C CA . LEU B 1 419 ? -6.16 50.281 16.766 1 91.56 419 LEU B CA 1
ATOM 8684 C C . LEU B 1 419 ? -5.82 50.75 18.172 1 91.56 419 LEU B C 1
ATOM 8686 O O . LEU B 1 419 ? -5.988 51.938 18.484 1 91.56 419 LEU B O 1
ATOM 8690 N N . LYS B 1 420 ? -5.281 49.906 18.969 1 91.12 420 LYS B N 1
ATOM 8691 C CA . LYS B 1 420 ? -4.906 50.281 20.328 1 91.12 420 LYS B CA 1
ATOM 8692 C C . LYS B 1 420 ? -3.697 51.219 20.328 1 91.12 420 LYS B C 1
ATOM 8694 O O . LYS B 1 420 ? -3.592 52.125 21.172 1 91.12 420 LYS B O 1
ATOM 8699 N N . GLU B 1 421 ? -2.879 51.062 19.422 1 91.75 421 GLU B N 1
ATOM 8700 C CA . GLU B 1 421 ? -1.732 51.938 19.266 1 91.75 421 GLU B CA 1
ATOM 8701 C C . GLU B 1 421 ? -2.174 53.344 18.859 1 91.75 421 GLU B C 1
ATOM 8703 O O . GLU B 1 421 ? -1.646 54.344 19.375 1 91.75 421 GLU B O 1
ATOM 8708 N N . LYS B 1 422 ? -3.154 53.438 18.016 1 93 422 LYS B N 1
ATOM 8709 C CA . LYS B 1 422 ? -3.686 54.75 17.625 1 93 422 LYS B CA 1
ATOM 8710 C C . LYS B 1 422 ? -4.34 55.438 18.797 1 93 422 LYS B C 1
ATOM 8712 O O . LYS B 1 422 ? -4.145 56.656 19 1 93 422 LYS B O 1
ATOM 8717 N N . VAL B 1 423 ? -5.055 54.688 19.578 1 93.06 423 VAL B N 1
ATOM 8718 C CA . VAL B 1 423 ? -5.715 55.25 20.75 1 93.06 423 VAL B CA 1
ATOM 8719 C C . VAL B 1 423 ? -4.668 55.719 21.75 1 93.06 423 VAL B C 1
ATOM 8721 O O . VAL B 1 423 ? -4.812 56.781 22.359 1 93.06 423 VAL B O 1
ATOM 8724 N N . THR B 1 424 ? -3.576 55 21.922 1 90 424 THR B N 1
ATOM 8725 C CA . THR B 1 424 ? -2.496 55.375 22.828 1 90 424 THR B CA 1
ATOM 8726 C C . THR B 1 424 ? -1.818 56.656 22.375 1 90 424 THR B C 1
ATOM 8728 O O . THR B 1 424 ? -1.527 57.531 23.203 1 90 424 THR B O 1
ATOM 8731 N N . LEU B 1 425 ? -1.724 56.812 21.125 1 93.12 425 LEU B N 1
ATOM 8732 C CA . LEU B 1 425 ? -1.099 58.031 20.594 1 93.12 425 LEU B CA 1
ATOM 8733 C C . LEU B 1 425 ? -2.004 59.219 20.781 1 93.12 425 LEU B C 1
ATOM 8735 O O . LEU B 1 425 ? -1.527 60.312 21.078 1 93.12 425 LEU B O 1
ATOM 8739 N N . GLU B 1 426 ? -3.256 58.969 20.578 1 93.62 426 GLU B N 1
ATOM 8740 C CA . GLU B 1 426 ? -4.215 60.062 20.781 1 93.62 426 GLU B CA 1
ATOM 8741 C C . GLU B 1 426 ? -4.277 60.469 22.25 1 93.62 426 GLU B C 1
ATOM 8743 O O . GLU B 1 426 ? -4.332 61.656 22.547 1 93.62 426 GLU B O 1
ATOM 8748 N N . LEU B 1 427 ? -4.156 59.5 23.156 1 92.31 427 LEU B N 1
ATOM 8749 C CA . LEU B 1 427 ? -4.199 59.781 24.578 1 92.31 427 LEU B CA 1
ATOM 8750 C C . LEU B 1 427 ? -2.908 60.469 25.031 1 92.31 427 LEU B C 1
ATOM 8752 O O . LEU B 1 427 ? -2.938 61.375 25.891 1 92.31 427 LEU B O 1
ATOM 8756 N N . GLU B 1 428 ? -1.797 60.156 24.484 1 93.88 428 GLU B N 1
ATOM 8757 C CA . GLU B 1 428 ? -0.528 60.812 24.766 1 93.88 428 GLU B CA 1
ATOM 8758 C C . GLU B 1 428 ? -0.551 62.25 24.328 1 93.88 428 GLU B C 1
ATOM 8760 O O . GLU B 1 428 ? -0.049 63.156 25.016 1 93.88 428 GLU B O 1
ATOM 8765 N N . SER B 1 429 ? -1.159 62.5 23.172 1 94.06 429 SER B N 1
ATOM 8766 C CA . SER B 1 429 ? -1.29 63.844 22.672 1 94.06 429 SER B CA 1
ATOM 8767 C C . SER B 1 429 ? -2.209 64.688 23.562 1 94.06 429 SER B C 1
ATOM 8769 O O . SER B 1 429 ? -1.938 65.875 23.812 1 94.06 429 SER B O 1
ATOM 8771 N N . LYS B 1 430 ? -3.24 64.062 24.031 1 92.81 430 LYS B N 1
ATOM 8772 C CA . LYS B 1 430 ? -4.172 64.75 24.906 1 92.81 430 LYS B CA 1
ATOM 8773 C C . LYS B 1 430 ? -3.514 65.125 26.234 1 92.81 430 LYS B C 1
ATOM 8775 O O . LYS B 1 430 ? -3.734 66.188 26.781 1 92.81 430 LYS B O 1
ATOM 8780 N N . VAL B 1 431 ? -2.666 64.25 26.766 1 92.69 431 VAL B N 1
ATOM 8781 C CA . VAL B 1 431 ? -1.934 64.5 28 1 92.69 431 VAL B CA 1
ATOM 8782 C C . VAL B 1 431 ? -0.956 65.625 27.781 1 92.69 431 VAL B C 1
ATOM 8784 O O . VAL B 1 431 ? -0.837 66.562 28.641 1 92.69 431 VAL B O 1
ATOM 8787 N N . LYS B 1 432 ? -0.323 65.688 26.656 1 93.19 432 LYS B N 1
ATOM 8788 C CA . LYS B 1 432 ? 0.611 66.812 26.344 1 93.19 432 LYS B CA 1
ATOM 8789 C C . LYS B 1 432 ? -0.114 68.125 26.219 1 93.19 432 LYS B C 1
ATOM 8791 O O . LYS B 1 432 ? 0.364 69.125 26.719 1 93.19 432 LYS B O 1
ATOM 8796 N N . GLU B 1 433 ? -1.207 68 25.562 1 92.5 433 GLU B N 1
ATOM 8797 C CA . GLU B 1 433 ? -2.01 69.188 25.391 1 92.5 433 GLU B CA 1
ATOM 8798 C C . GLU B 1 433 ? -2.506 69.75 26.734 1 92.5 433 GLU B C 1
ATOM 8800 O O . GLU B 1 433 ? -2.381 70.938 27.031 1 92.5 433 GLU B O 1
ATOM 8805 N N . ARG B 1 434 ? -3.012 68.875 27.625 1 90.88 434 ARG B N 1
ATOM 8806 C CA . ARG B 1 434 ? -3.529 69.312 28.938 1 90.88 434 ARG B CA 1
ATOM 8807 C C . ARG B 1 434 ? -2.398 69.75 29.859 1 90.88 434 ARG B C 1
ATOM 8809 O O . ARG B 1 434 ? -2.572 70.688 30.656 1 90.88 434 ARG B O 1
ATOM 8816 N N . THR B 1 435 ? -1.231 69.188 29.734 1 90.06 435 THR B N 1
ATOM 8817 C CA . THR B 1 435 ? -0.065 69.562 30.516 1 90.06 435 THR B CA 1
ATOM 8818 C C . THR B 1 435 ? 0.414 70.938 30.078 1 90.06 435 THR B C 1
ATOM 8820 O O . THR B 1 435 ? 0.794 71.812 30.922 1 90.06 435 THR B O 1
ATOM 8823 N N . SER B 1 436 ? 0.3 71.25 28.812 1 93.25 436 SER B N 1
ATOM 8824 C CA . SER B 1 436 ? 0.672 72.562 28.297 1 93.25 436 SER B CA 1
ATOM 8825 C C . SER B 1 436 ? -0.318 73.688 28.75 1 93.25 436 SER B C 1
ATOM 8827 O O . SER B 1 436 ? 0.082 74.75 29.141 1 93.25 436 SER B O 1
ATOM 8829 N N . GLN B 1 437 ? -1.557 73.312 28.734 1 91.88 437 GLN B N 1
ATOM 8830 C CA . GLN B 1 437 ? -2.582 74.188 29.203 1 91.88 437 GLN B CA 1
ATOM 8831 C C . GLN B 1 437 ? -2.439 74.5 30.703 1 91.88 437 GLN B C 1
ATOM 8833 O O . GLN B 1 437 ? -2.604 75.625 31.156 1 91.88 437 GLN B O 1
ATOM 8838 N N . LEU B 1 438 ? -2.121 73.5 31.516 1 91.44 438 LEU B N 1
ATOM 8839 C CA . LEU B 1 438 ? -1.9 73.625 32.938 1 91.44 438 LEU B CA 1
ATOM 8840 C C . LEU B 1 438 ? -0.695 74.562 33.219 1 91.44 438 LEU B C 1
ATOM 8842 O O . LEU B 1 438 ? -0.738 75.375 34.125 1 91.44 438 LEU B O 1
ATOM 8846 N N . ALA B 1 439 ? 0.339 74.438 32.438 1 90.81 439 ALA B N 1
ATOM 8847 C CA . ALA B 1 439 ? 1.529 75.25 32.594 1 90.81 439 ALA B CA 1
ATOM 8848 C C . ALA B 1 439 ? 1.22 76.75 32.281 1 90.81 439 ALA B C 1
ATOM 8850 O O . ALA B 1 439 ? 1.661 77.625 33 1 90.81 439 ALA B O 1
ATOM 8851 N N . HIS B 1 440 ? 0.405 76.938 31.281 1 92.12 440 HIS B N 1
ATOM 8852 C CA . HIS B 1 440 ? -0 78.25 30.906 1 92.12 440 HIS B CA 1
ATOM 8853 C C . HIS B 1 440 ? -0.866 78.938 31.984 1 92.12 440 HIS B C 1
ATOM 8855 O O . HIS B 1 440 ? -0.672 80.062 32.344 1 92.12 440 HIS B O 1
ATOM 8861 N N . LYS B 1 441 ? -1.782 78.25 32.594 1 90.75 441 LYS B N 1
ATOM 8862 C CA . LYS B 1 441 ? -2.646 78.75 33.656 1 90.75 441 LYS B CA 1
ATOM 8863 C C . LYS B 1 441 ? -1.853 79 34.938 1 90.75 441 LYS B C 1
ATOM 8865 O O . LYS B 1 441 ? -2.146 79.938 35.656 1 90.75 441 LYS B O 1
ATOM 8870 N N . ASN B 1 442 ? -0.811 78.188 35.188 1 90.62 442 ASN B N 1
ATOM 8871 C CA . ASN B 1 442 ? 0.079 78.438 36.344 1 90.62 442 ASN B CA 1
ATOM 8872 C C . ASN B 1 442 ? 0.858 79.75 36.156 1 90.62 442 ASN B C 1
ATOM 8874 O O . ASN B 1 442 ? 1.025 80.5 37.125 1 90.62 442 ASN B O 1
ATOM 8878 N N . GLU B 1 443 ? 1.24 80 34.906 1 91.06 443 GLU B N 1
ATOM 8879 C CA . GLU B 1 443 ? 1.924 81.25 34.625 1 91.06 443 GLU B CA 1
ATOM 8880 C C . GLU B 1 443 ? 0.991 82.5 34.812 1 91.06 443 GLU B C 1
ATOM 8882 O O . GLU B 1 443 ? 1.387 83.5 35.375 1 91.06 443 GLU B O 1
ATOM 8887 N N . LEU B 1 444 ? -0.208 82.312 34.438 1 91 444 LEU B N 1
ATOM 8888 C CA . LEU B 1 444 ? -1.205 83.375 34.594 1 91 444 LEU B CA 1
ATOM 8889 C C . LEU B 1 444 ? -1.512 83.625 36.062 1 91 444 LEU B C 1
ATOM 8891 O O . LEU B 1 444 ? -1.652 84.75 36.5 1 91 444 LEU B O 1
ATOM 8895 N N . LEU B 1 445 ? -1.604 82.625 36.906 1 90.69 445 LEU B N 1
ATOM 8896 C CA . LEU B 1 445 ? -1.853 82.75 38.344 1 90.69 445 LEU B CA 1
ATOM 8897 C C . LEU B 1 445 ? -0.705 83.438 39.062 1 90.69 445 LEU B C 1
ATOM 8899 O O . LEU B 1 445 ? -0.932 84.25 39.969 1 90.69 445 LEU B O 1
ATOM 8903 N N . GLU B 1 446 ? 0.486 83.188 38.594 1 90.19 446 GLU B N 1
ATOM 8904 C CA . GLU B 1 446 ? 1.65 83.812 39.156 1 90.19 446 GLU B CA 1
ATOM 8905 C C . GLU B 1 446 ? 1.641 85.312 38.812 1 90.19 446 GLU B C 1
ATOM 8907 O O . GLU B 1 446 ? 1.961 86.188 39.656 1 90.19 446 GLU B O 1
ATOM 8912 N N . GLU B 1 447 ? 1.168 85.625 37.625 1 90.75 447 GLU B N 1
ATOM 8913 C CA . GLU B 1 447 ? 1.069 87 37.219 1 90.75 447 GLU B CA 1
ATOM 8914 C C . GLU B 1 447 ? -0.01 87.75 38 1 90.75 447 GLU B C 1
ATOM 8916 O O . GLU B 1 447 ? 0.203 88.875 38.469 1 90.75 447 GLU B O 1
ATOM 8921 N N . TYR B 1 448 ? -1.128 87.125 38.25 1 89.25 448 TYR B N 1
ATOM 8922 C CA . TYR B 1 448 ? -2.209 87.75 39.031 1 89.25 448 TYR B CA 1
ATOM 8923 C C . TYR B 1 448 ? -1.792 87.938 40.469 1 89.25 448 TYR B C 1
ATOM 8925 O O . TYR B 1 448 ? -2.133 88.938 41.094 1 89.25 448 TYR B O 1
ATOM 8933 N N . ASN B 1 449 ? -1.027 87.062 41 1 87.88 449 ASN B N 1
ATOM 8934 C CA . ASN B 1 449 ? -0.517 87.188 42.344 1 87.88 449 ASN B CA 1
ATOM 8935 C C . ASN B 1 449 ? 0.438 88.375 42.469 1 87.88 449 ASN B C 1
ATOM 8937 O O . ASN B 1 449 ? 0.397 89.125 43.469 1 87.88 449 ASN B O 1
ATOM 8941 N N . LYS B 1 450 ? 1.15 88.625 41.438 1 88.75 450 LYS B N 1
ATOM 8942 C CA . LYS B 1 450 ? 2.049 89.812 41.438 1 88.75 450 LYS B CA 1
ATOM 8943 C C . LYS B 1 450 ? 1.266 91.125 41.375 1 88.75 450 LYS B C 1
ATOM 8945 O O . LYS B 1 450 ? 1.581 92.062 42.062 1 88.75 450 LYS B O 1
ATOM 8950 N N . GLN B 1 451 ? 0.234 91.062 40.625 1 88.69 451 GLN B N 1
ATOM 8951 C CA . GLN B 1 451 ? -0.604 92.25 40.5 1 88.69 451 GLN B CA 1
ATOM 8952 C C . GLN B 1 451 ? -1.356 92.5 41.812 1 88.69 451 GLN B C 1
ATOM 8954 O O . GLN B 1 451 ? -1.467 93.688 42.25 1 88.69 451 GLN B O 1
ATOM 8959 N N . LEU B 1 452 ? -1.845 91.562 42.5 1 87.44 452 LEU B N 1
ATOM 8960 C CA . LEU B 1 452 ? -2.543 91.688 43.75 1 87.44 452 LEU B CA 1
ATOM 8961 C C . LEU B 1 452 ? -1.612 92.25 44.844 1 87.44 452 LEU B C 1
ATOM 8963 O O . LEU B 1 452 ? -1.996 93.125 45.594 1 87.44 452 LEU B O 1
ATOM 8967 N N . THR B 1 453 ? -0.387 91.812 44.812 1 88.56 453 THR B N 1
ATOM 8968 C CA . THR B 1 453 ? 0.604 92.312 45.75 1 88.56 453 THR B CA 1
ATOM 8969 C C . THR B 1 453 ? 0.966 93.75 45.469 1 88.56 453 THR B C 1
ATOM 8971 O O . THR B 1 453 ? 1.107 94.562 46.406 1 88.56 453 THR B O 1
ATOM 8974 N N . ALA B 1 454 ? 0.947 94.125 44.219 1 88.88 454 ALA B N 1
ATOM 8975 C CA . ALA B 1 454 ? 1.248 95.5 43.844 1 88.88 454 ALA B CA 1
ATOM 8976 C C . ALA B 1 454 ? 0.118 96.438 44.25 1 88.88 454 ALA B C 1
ATOM 8978 O O . ALA B 1 454 ? 0.368 97.562 44.75 1 88.88 454 ALA B O 1
ATOM 8979 N N . LYS B 1 455 ? -1.084 96.062 44.125 1 86.62 455 LYS B N 1
ATOM 8980 C CA . LYS B 1 455 ? -2.23 96.875 44.5 1 86.62 455 LYS B CA 1
ATOM 8981 C C . LYS B 1 455 ? -2.334 97 46.031 1 86.62 455 LYS B C 1
ATOM 8983 O O . LYS B 1 455 ? -2.707 98.062 46.531 1 86.62 455 LYS B O 1
ATOM 8988 N N . ASP B 1 456 ? -1.906 95.938 46.719 1 86.12 456 ASP B N 1
ATOM 8989 C CA . ASP B 1 456 ? -1.866 96 48.156 1 86.12 456 ASP B CA 1
ATOM 8990 C C . ASP B 1 456 ? -0.82 97 48.656 1 86.12 456 ASP B C 1
ATOM 8992 O O . ASP B 1 456 ? -1.067 97.812 49.594 1 86.12 456 ASP B O 1
ATOM 8996 N N . GLU B 1 457 ? 0.241 97.125 47.938 1 87.31 457 GLU B N 1
ATOM 8997 C CA . GLU B 1 457 ? 1.288 98.062 48.281 1 87.31 457 GLU B CA 1
ATOM 8998 C C . GLU B 1 457 ? 0.858 99.5 47.938 1 87.31 457 GLU B C 1
ATOM 9000 O O . GLU B 1 457 ? 1.139 100.438 48.688 1 87.31 457 GLU B O 1
ATOM 9005 N N . GLU B 1 458 ? 0.12 99.625 46.938 1 87 458 GLU B N 1
ATOM 9006 C CA . GLU B 1 458 ? -0.398 100.938 46.531 1 87 458 GLU B CA 1
ATOM 9007 C C . GLU B 1 458 ? -1.426 101.438 47.531 1 87 458 GLU B C 1
ATOM 9009 O O . GLU B 1 458 ? -1.399 102.625 47.938 1 87 458 GLU B O 1
ATOM 9014 N N . ILE B 1 459 ? -2.264 100.688 48.062 1 84.12 459 ILE B N 1
ATOM 9015 C CA . ILE B 1 459 ? -3.268 101 49.031 1 84.12 459 ILE B CA 1
ATOM 9016 C C . ILE B 1 459 ? -2.582 101.438 50.344 1 84.12 459 ILE B C 1
ATOM 9018 O O . ILE B 1 459 ? -2.961 102.438 50.969 1 84.12 459 ILE B O 1
ATOM 9022 N N . LYS B 1 460 ? -1.497 100.812 50.656 1 82 460 LYS B N 1
ATOM 9023 C CA . LYS B 1 460 ? -0.738 101.188 51.844 1 82 460 LYS B CA 1
ATOM 9024 C C . LYS B 1 460 ? -0.056 102.562 51.688 1 82 460 LYS B C 1
ATOM 9026 O O . LYS B 1 460 ? -0.046 103.375 52.625 1 82 460 LYS B O 1
ATOM 9031 N N . ARG B 1 461 ? 0.353 102.812 50.562 1 85.31 461 ARG B N 1
ATOM 9032 C CA . ARG B 1 461 ? 1.011 104.062 50.25 1 85.31 461 ARG B CA 1
ATOM 9033 C C . ARG B 1 461 ? 0.014 105.25 50.312 1 85.31 461 ARG B C 1
ATOM 9035 O O . ARG B 1 461 ? 0.293 106.312 50.875 1 85.31 461 ARG B O 1
ATOM 9042 N N . ILE B 1 462 ? -1.15 105 49.812 1 81.5 462 ILE B N 1
ATOM 9043 C CA . ILE B 1 462 ? -2.186 106.062 49.781 1 81.5 462 ILE B CA 1
ATOM 9044 C C . ILE B 1 462 ? -2.645 106.312 51.219 1 81.5 462 ILE B C 1
ATOM 9046 O O . ILE B 1 462 ? -2.795 107.5 51.594 1 81.5 462 ILE B O 1
ATOM 9050 N N . ASN B 1 463 ? -2.695 105.312 52 1 75.44 463 ASN B N 1
ATOM 9051 C CA . ASN B 1 463 ? -3.1 105.5 53.375 1 75.44 463 ASN B CA 1
ATOM 9052 C C . ASN B 1 463 ? -2.047 106.25 54.188 1 75.44 463 ASN B C 1
ATOM 9054 O O . ASN B 1 463 ? -2.385 107.125 55 1 75.44 463 ASN B O 1
ATOM 9058 N N . SER B 1 464 ? -0.812 106.125 53.875 1 80.69 464 SER B N 1
ATOM 9059 C CA . SER B 1 464 ? 0.27 106.812 54.531 1 80.69 464 SER B CA 1
ATOM 9060 C C . SER B 1 464 ? 0.304 108.312 54.125 1 80.69 464 SER B C 1
ATOM 9062 O O . SER B 1 464 ? 0.472 109.188 54.969 1 80.69 464 SER B O 1
ATOM 9064 N N . LEU B 1 465 ? -0.011 108.688 52.969 1 78.88 465 LEU B N 1
ATOM 9065 C CA . LEU B 1 465 ? -0.029 110.062 52.5 1 78.88 465 LEU B CA 1
ATOM 9066 C C . LEU B 1 465 ? -1.238 110.812 53.031 1 78.88 465 LEU B C 1
ATOM 9068 O O . LEU B 1 465 ? -1.134 111.938 53.406 1 78.88 465 LEU B O 1
ATOM 9072 N N . LEU B 1 466 ? -2.338 110.125 53.188 1 73.56 466 LEU B N 1
ATOM 9073 C CA . LEU B 1 466 ? -3.547 110.688 53.75 1 73.56 466 LEU B CA 1
ATOM 9074 C C . LEU B 1 466 ? -3.334 111.062 55.219 1 73.56 466 LEU B C 1
ATOM 9076 O O . LEU B 1 466 ? -3.777 112.125 55.656 1 73.56 466 LEU B O 1
ATOM 9080 N N . ASP B 1 467 ? -2.604 110.312 55.875 1 72.44 467 ASP B N 1
ATOM 9081 C CA . ASP B 1 467 ? -2.295 110.562 57.281 1 72.44 467 ASP B CA 1
ATOM 9082 C C . ASP B 1 467 ? -1.394 111.812 57.406 1 72.44 467 ASP B C 1
ATOM 9084 O O . ASP B 1 467 ? -1.618 112.625 58.281 1 72.44 467 ASP B O 1
ATOM 9088 N N . LYS B 1 468 ? -0.53 112 56.594 1 74.06 468 LYS B N 1
ATOM 9089 C CA . LYS B 1 468 ? 0.395 113.188 56.625 1 74.06 468 LYS B CA 1
ATOM 9090 C C . LYS B 1 468 ? -0.314 114.438 56.25 1 74.06 468 LYS B C 1
ATOM 9092 O O . LYS B 1 468 ? -0.134 115.5 56.906 1 74.06 468 LYS B O 1
ATOM 9097 N N . ASP B 1 469 ? -1.137 114.375 55.25 1 74.31 469 ASP B N 1
ATOM 9098 C CA . ASP B 1 469 ? -1.859 115.562 54.812 1 74.31 469 ASP B CA 1
ATOM 9099 C C . ASP B 1 469 ? -2.861 116.062 55.875 1 74.31 469 ASP B C 1
ATOM 9101 O O . ASP B 1 469 ? -2.99 117.25 56.125 1 74.31 469 ASP B O 1
ATOM 9105 N N . ASN B 1 470 ? -3.537 115.188 56.5 1 68.81 470 ASN B N 1
ATOM 9106 C CA . ASN B 1 470 ? -4.473 115.438 57.594 1 68.81 470 ASN B CA 1
ATOM 9107 C C . ASN B 1 470 ? -3.762 116.125 58.781 1 68.81 470 ASN B C 1
ATOM 9109 O O . ASN B 1 470 ? -4.285 117.062 59.375 1 68.81 470 ASN B O 1
ATOM 9113 N N . TRP B 1 471 ? -2.578 115.688 59.094 1 70.94 471 TRP B N 1
ATOM 9114 C CA . TRP B 1 471 ? -1.793 116.25 60.156 1 70.94 471 TRP B CA 1
ATOM 9115 C C . TRP B 1 471 ? -1.367 117.688 59.844 1 70.94 471 TRP B C 1
ATOM 9117 O O . TRP B 1 471 ? -1.508 118.562 60.688 1 70.94 471 TRP B O 1
ATOM 9127 N N . LYS B 1 472 ? -0.981 118.062 58.688 1 71.31 472 LYS B N 1
ATOM 9128 C CA . LYS B 1 472 ? -0.543 119.375 58.281 1 71.31 472 LYS B CA 1
ATOM 9129 C C . LYS B 1 472 ? -1.702 120.375 58.312 1 71.31 472 LYS B C 1
ATOM 9131 O O . LYS B 1 472 ? -1.555 121.5 58.781 1 71.31 472 LYS B O 1
ATOM 9136 N N . LEU B 1 473 ? -2.881 120 57.875 1 70.44 473 LEU B N 1
ATOM 9137 C CA . LEU B 1 473 ? -4.043 120.875 57.781 1 70.44 473 LEU B CA 1
ATOM 9138 C C . LEU B 1 473 ? -4.574 121.188 59.188 1 70.44 473 LEU B C 1
ATOM 9140 O O . LEU B 1 473 ? -4.93 122.312 59.469 1 70.44 473 LEU B O 1
ATOM 9144 N N . LYS B 1 474 ? -4.52 120.25 60.062 1 64.69 474 LYS B N 1
ATOM 9145 C CA . LYS B 1 474 ? -4.953 120.438 61.438 1 64.69 474 LYS B CA 1
ATOM 9146 C C . LYS B 1 474 ? -3.99 121.375 62.188 1 64.69 474 LYS B C 1
ATOM 9148 O O . LYS B 1 474 ? -4.418 122.25 62.969 1 64.69 474 LYS B O 1
ATOM 9153 N N . SER B 1 475 ? -2.734 121.188 61.875 1 69.38 475 SER B N 1
ATOM 9154 C CA . SER B 1 475 ? -1.728 122.062 62.469 1 69.38 475 SER B CA 1
ATOM 9155 C C . SER B 1 475 ? -1.863 123.5 62 1 69.38 475 SER B C 1
ATOM 9157 O O . SER B 1 475 ? -1.755 124.438 62.781 1 69.38 475 SER B O 1
ATOM 9159 N N . ASN B 1 476 ? -2.201 123.75 60.75 1 70.5 476 ASN B N 1
ATOM 9160 C CA . ASN B 1 476 ? -2.391 125.062 60.188 1 70.5 476 ASN B CA 1
ATOM 9161 C C . ASN B 1 476 ? -3.635 125.75 60.781 1 70.5 476 ASN B C 1
ATOM 9163 O O . ASN B 1 476 ? -3.623 126.938 61.031 1 70.5 476 ASN B O 1
ATOM 9167 N N . ILE B 1 477 ? -4.684 125.062 61 1 67.06 477 ILE B N 1
ATOM 9168 C CA . ILE B 1 477 ? -5.914 125.562 61.562 1 67.06 477 ILE B CA 1
ATOM 9169 C C . ILE B 1 477 ? -5.664 126 63 1 67.06 477 ILE B C 1
ATOM 9171 O O . ILE B 1 477 ? -6.102 127.062 63.438 1 67.06 477 ILE B O 1
ATOM 9175 N N . LYS B 1 478 ? -4.934 125.25 63.781 1 63.03 478 LYS B N 1
ATOM 9176 C CA . LYS B 1 478 ? -4.598 125.625 65.188 1 63.03 478 LYS B CA 1
ATOM 9177 C C . LYS B 1 478 ? -3.75 126.875 65.25 1 63.03 478 LYS B C 1
ATOM 9179 O O . LYS B 1 478 ? -3.984 127.75 66.062 1 63.03 478 LYS B O 1
ATOM 9184 N N . ALA B 1 479 ? -2.836 127 64.312 1 66.88 479 ALA B N 1
ATOM 9185 C CA . ALA B 1 479 ? -1.966 128.25 64.312 1 66.88 479 ALA B CA 1
ATOM 9186 C C . ALA B 1 479 ? -2.756 129.5 63.969 1 66.88 479 ALA B C 1
ATOM 9188 O O . ALA B 1 479 ? -2.516 130.5 64.562 1 66.88 479 ALA B O 1
ATOM 9189 N N . SER B 1 480 ? -3.756 129.375 63.156 1 67.19 480 SER B N 1
ATOM 9190 C CA . SER B 1 480 ? -4.574 130.5 62.781 1 67.19 480 SER B CA 1
ATOM 9191 C C . SER B 1 480 ? -5.48 131 63.906 1 67.19 480 SER B C 1
ATOM 9193 O O . SER B 1 480 ? -5.645 132.125 64.125 1 67.19 480 SER B O 1
ATOM 9195 N N . PHE B 1 481 ? -6.004 130.125 64.75 1 64.56 481 PHE B N 1
ATOM 9196 C CA . PHE B 1 481 ? -6.82 130.375 65.938 1 64.56 481 PHE B CA 1
ATOM 9197 C C . PHE B 1 481 ? -5.98 131.125 67 1 64.56 481 PHE B C 1
ATOM 9199 O O . PHE B 1 481 ? -6.418 132 67.625 1 64.56 481 PHE B O 1
ATOM 9206 N N . GLN B 1 482 ? -4.754 130.625 67.25 1 61.72 482 GLN B N 1
ATOM 9207 C CA . GLN B 1 482 ? -3.871 131.25 68.25 1 61.72 482 GLN B CA 1
ATOM 9208 C C . GLN B 1 482 ? -3.479 132.625 67.875 1 61.72 482 GLN B C 1
ATOM 9210 O O . GLN B 1 482 ? -3.396 133.5 68.75 1 61.72 482 GLN B O 1
ATOM 9215 N N . ALA B 1 483 ? -3.352 133 66.625 1 65.25 483 ALA B N 1
ATOM 9216 C CA . ALA B 1 483 ? -3 134.375 66.188 1 65.25 483 ALA B CA 1
ATOM 9217 C C . ALA B 1 483 ? -4.168 135.25 66.375 1 65.25 483 ALA B C 1
ATOM 9219 O O . ALA B 1 483 ? -3.967 136.5 66.625 1 65.25 483 ALA B O 1
ATOM 9220 N N . ARG B 1 484 ? -5.379 134.875 66.375 1 62.06 484 ARG B N 1
ATOM 9221 C CA . ARG B 1 484 ? -6.566 135.625 66.562 1 62.06 484 ARG B CA 1
ATOM 9222 C C . ARG B 1 484 ? -6.699 136 68.062 1 62.06 484 ARG B C 1
ATOM 9224 O O . ARG B 1 484 ? -7.168 137.125 68.375 1 62.06 484 ARG B O 1
ATOM 9231 N N . LEU B 1 485 ? -6.207 135 68.938 1 58.41 485 LEU B N 1
ATOM 9232 C CA . LEU B 1 485 ? -6.23 135.25 70.375 1 58.41 485 LEU B CA 1
ATOM 9233 C C . LEU B 1 485 ? -5.281 136.375 70.75 1 58.41 485 LEU B C 1
ATOM 9235 O O . LEU B 1 485 ? -5.602 137.25 71.625 1 58.41 485 LEU B O 1
ATOM 9239 N N . SER B 1 486 ? -3.994 136.5 70.312 1 56.25 486 SER B N 1
ATOM 9240 C CA . SER B 1 486 ? -2.988 137.5 70.688 1 56.25 486 SER B CA 1
ATOM 9241 C C . SER B 1 486 ? -3.094 138.75 69.875 1 56.25 486 SER B C 1
ATOM 9243 O O . SER B 1 486 ? -2.238 139.625 69.938 1 56.25 486 SER B O 1
ATOM 9245 N N . ASN B 1 487 ? -4.27 138.875 69.25 1 57.31 487 ASN B N 1
ATOM 9246 C CA . ASN B 1 487 ? -4.539 140 68.375 1 57.31 487 ASN B CA 1
ATOM 9247 C C . ASN B 1 487 ? -3.375 140.375 67.438 1 57.31 487 ASN B C 1
ATOM 9249 O O . ASN B 1 487 ? -2.979 141.5 67.25 1 57.31 487 ASN B O 1
ATOM 9253 N N . LYS B 1 488 ? -2.715 139.5 67.062 1 62.75 488 LYS B N 1
ATOM 9254 C CA . LYS B 1 488 ? -1.603 139.625 66.188 1 62.75 488 LYS B CA 1
ATOM 9255 C C . LYS B 1 488 ? -2.107 140 64.75 1 62.75 488 LYS B C 1
ATOM 9257 O O . LYS B 1 488 ? -3.096 139.375 64.312 1 62.75 488 LYS B O 1
ATOM 9262 N N . LEU B 1 489 ? -1.533 141 64.125 1 62.16 489 LEU B N 1
ATOM 9263 C CA . LEU B 1 489 ? -1.895 141.5 62.781 1 62.16 489 LEU B CA 1
ATOM 9264 C C . LEU B 1 489 ? -1.582 140.375 61.75 1 62.16 489 LEU B C 1
ATOM 9266 O O . LEU B 1 489 ? -0.693 139.625 61.969 1 62.16 489 LEU B O 1
ATOM 9270 N N . LEU B 1 490 ? -2.396 140.25 60.75 1 69.38 490 LEU B N 1
ATOM 9271 C CA . LEU B 1 490 ? -2.182 139.375 59.656 1 69.38 490 LEU B CA 1
ATOM 9272 C C . LEU B 1 490 ? -0.874 139.625 58.938 1 69.38 490 LEU B C 1
ATOM 9274 O O . LEU B 1 490 ? -0.569 140.75 58.625 1 69.38 490 LEU B O 1
ATOM 9278 N N . SER B 1 491 ? 0.096 138.625 58.875 1 74.19 491 SER B N 1
ATOM 9279 C CA . SER B 1 491 ? 1.259 138.875 58 1 74.19 491 SER B CA 1
ATOM 9280 C C . SER B 1 491 ? 0.844 139 56.531 1 74.19 491 SER B C 1
ATOM 9282 O O . SER B 1 491 ? -0.29 138.625 56.188 1 74.19 491 SER B O 1
ATOM 9284 N N . TYR B 1 492 ? 1.687 139.625 55.688 1 76.44 492 TYR B N 1
ATOM 9285 C CA . TYR B 1 492 ? 1.378 139.875 54.25 1 76.44 492 TYR B CA 1
ATOM 9286 C C . TYR B 1 492 ? 1.032 138.5 53.594 1 76.44 492 TYR B C 1
ATOM 9288 O O . TYR B 1 492 ? 0.118 138.5 52.781 1 76.44 492 TYR B O 1
ATOM 9296 N N . GLU B 1 493 ? 1.611 137.375 54.031 1 76.25 493 GLU B N 1
ATOM 9297 C CA . GLU B 1 493 ? 1.366 136 53.438 1 76.25 493 GLU B CA 1
ATOM 9298 C C . GLU B 1 493 ? -0.005 135.5 53.844 1 76.25 493 GLU B C 1
ATOM 9300 O O . GLU B 1 493 ? -0.707 134.875 53 1 76.25 493 GLU B O 1
ATOM 9305 N N . GLU B 1 494 ? -0.334 135.75 54.969 1 73.38 494 GLU B N 1
ATOM 9306 C CA . GLU B 1 494 ? -1.651 135.375 55.469 1 73.38 494 GLU B CA 1
ATOM 9307 C C . GLU B 1 494 ? -2.756 136.25 54.812 1 73.38 494 GLU B C 1
ATOM 9309 O O . GLU B 1 494 ? -3.834 135.75 54.5 1 73.38 494 GLU B O 1
ATOM 9314 N N . PHE B 1 495 ? -2.387 137.5 54.688 1 75.25 495 PHE B N 1
ATOM 9315 C CA . PHE B 1 495 ? -3.328 138.375 54.031 1 75.25 495 PHE B CA 1
ATOM 9316 C C . PHE B 1 495 ? -3.547 138 52.594 1 75.25 495 PHE B C 1
ATOM 9318 O O . PHE B 1 495 ? -4.68 138 52.094 1 75.25 495 PHE B O 1
ATOM 9325 N N . ARG B 1 496 ? -2.52 137.5 51.969 1 74.62 496 ARG B N 1
ATOM 9326 C CA . ARG B 1 496 ? -2.611 137 50.594 1 74.62 496 ARG B CA 1
ATOM 9327 C C . ARG B 1 496 ? -3.449 135.75 50.5 1 74.62 496 ARG B C 1
ATOM 9329 O O . ARG B 1 496 ? -4.02 135.5 49.469 1 74.62 496 ARG B O 1
ATOM 9336 N N . GLY B 1 497 ? -3.521 135.125 51.562 1 72.75 497 GLY B N 1
ATOM 9337 C CA . GLY B 1 497 ? -4.371 134 51.625 1 72.75 497 GLY B CA 1
ATOM 9338 C C . GLY B 1 497 ? -5.852 134.375 51.594 1 72.75 497 GLY B C 1
ATOM 9339 O O . GLY B 1 497 ? -6.656 133.5 51.062 1 72.75 497 GLY B O 1
ATOM 9340 N N . ILE B 1 498 ? -6.195 135.5 52.094 1 71.31 498 ILE B N 1
ATOM 9341 C CA . ILE B 1 498 ? -7.578 136 52.094 1 71.31 498 ILE B CA 1
ATOM 9342 C C . ILE B 1 498 ? -7.891 136.75 50.781 1 71.31 498 ILE B C 1
ATOM 9344 O O . ILE B 1 498 ? -8.938 136.5 50.188 1 71.31 498 ILE B O 1
ATOM 9348 N N . PHE B 1 499 ? -7.004 137.625 50.5 1 75.38 499 PHE B N 1
ATOM 9349 C CA . PHE B 1 499 ? -7.133 138.375 49.25 1 75.38 499 PHE B CA 1
ATOM 9350 C C . PHE B 1 499 ? -5.973 138.125 48.312 1 75.38 499 PHE B C 1
ATOM 9352 O O . PHE B 1 499 ? -5.016 138.875 48.219 1 75.38 499 PHE B O 1
ATOM 9359 N N . PRO B 1 500 ? -6.02 136.875 47.562 1 73.94 500 PRO B N 1
ATOM 9360 C CA . PRO B 1 500 ? -4.898 136.5 46.719 1 73.94 500 PRO B CA 1
ATOM 9361 C C . PRO B 1 500 ? -4.746 137.375 45.469 1 73.94 500 PRO B C 1
ATOM 9363 O O . PRO B 1 500 ? -3.641 137.5 44.938 1 73.94 500 PRO B O 1
ATOM 9366 N N . ASP B 1 501 ? -5.922 137.875 44.938 1 77.62 501 ASP B N 1
ATOM 9367 C CA . ASP B 1 501 ? -5.879 138.625 43.719 1 77.62 501 ASP B CA 1
ATOM 9368 C C . ASP B 1 501 ? -6.852 139.75 43.781 1 77.62 501 ASP B C 1
ATOM 9370 O O . ASP B 1 501 ? -7.605 140 44.75 1 77.62 501 ASP B O 1
ATOM 9374 N N . SER B 1 502 ? -6.691 140.75 42.75 1 80.94 502 SER B N 1
ATOM 9375 C CA . SER B 1 502 ? -7.508 142 42.656 1 80.94 502 SER B CA 1
ATOM 9376 C C . SER B 1 502 ? -8.992 141.625 42.562 1 80.94 502 SER B C 1
ATOM 9378 O O . SER B 1 502 ? -9.836 142.375 43.094 1 80.94 502 SER B O 1
ATOM 9380 N N . SER B 1 503 ? -9.273 140.5 42 1 79.06 503 SER B N 1
ATOM 9381 C CA . SER B 1 503 ? -10.664 140.125 41.844 1 79.06 503 SER B CA 1
ATOM 9382 C C . SER B 1 503 ? -11.289 139.75 43.188 1 79.06 503 SER B C 1
ATOM 9384 O O . SER B 1 503 ? -12.453 140.125 43.438 1 79.06 503 SER B O 1
ATOM 9386 N N . SER B 1 504 ? -10.578 139.25 44.125 1 78.56 504 SER B N 1
ATOM 9387 C CA . SER B 1 504 ? -11.078 138.875 45.438 1 78.56 504 SER B CA 1
ATOM 9388 C C . SER B 1 504 ? -11.336 140.125 46.25 1 78.56 504 SER B C 1
ATOM 9390 O O . SER B 1 504 ? -12.312 140.25 47 1 78.56 504 SER B O 1
ATOM 9392 N N . CYS B 1 505 ? -10.531 141.125 46.094 1 79.94 505 CYS B N 1
ATOM 9393 C CA . CYS B 1 505 ? -10.703 142.375 46.75 1 79.94 505 CYS B CA 1
ATOM 9394 C C . CYS B 1 505 ? -11.953 143.125 46.25 1 79.94 505 CYS B C 1
ATOM 9396 O O . CYS B 1 505 ? -12.727 143.625 47.062 1 79.94 505 CYS B O 1
ATOM 9398 N N . MET B 1 506 ? -12.094 143.125 44.906 1 81 506 MET B N 1
ATOM 9399 C CA . MET B 1 506 ? -13.266 143.75 44.312 1 81 506 MET B CA 1
ATOM 9400 C C . MET B 1 506 ? -14.555 143.125 44.781 1 81 506 MET B C 1
ATOM 9402 O O . MET B 1 506 ? -15.555 143.75 45.031 1 81 506 MET B O 1
ATOM 9406 N N . ARG B 1 507 ? -14.5 141.75 44.906 1 77.31 507 ARG B N 1
ATOM 9407 C CA . ARG B 1 507 ? -15.672 141 45.375 1 77.31 507 ARG B CA 1
ATOM 9408 C C . ARG B 1 507 ? -16.016 141.375 46.812 1 77.31 507 ARG B C 1
ATOM 9410 O O . ARG B 1 507 ? -17.188 141.625 47.156 1 77.31 507 ARG B O 1
ATOM 9417 N N . TYR B 1 508 ? -15.031 141.5 47.594 1 78.19 508 TYR B N 1
ATOM 9418 C CA . TYR B 1 508 ? -15.234 142 48.969 1 78.19 508 TYR B CA 1
ATOM 9419 C C . TYR B 1 508 ? -15.844 143.375 49.031 1 78.19 508 TYR B C 1
ATOM 9421 O O . TYR B 1 508 ? -16.766 143.625 49.781 1 78.19 508 TYR B O 1
ATOM 9429 N N . LEU B 1 509 ? -15.359 144.25 48.219 1 81.19 509 LEU B N 1
ATOM 9430 C CA . LEU B 1 509 ? -15.852 145.625 48.156 1 81.19 509 LEU B CA 1
ATOM 9431 C C . LEU B 1 509 ? -17.297 145.625 47.656 1 81.19 509 LEU B C 1
ATOM 9433 O O . LEU B 1 509 ? -18.109 146.5 48.156 1 81.19 509 LEU B O 1
ATOM 9437 N N . GLU B 1 510 ? -17.531 144.875 46.656 1 80 510 GLU B N 1
ATOM 9438 C CA . GLU B 1 510 ? -18.875 144.75 46.125 1 80 510 GLU B CA 1
ATOM 9439 C C . GLU B 1 510 ? -19.859 144.375 47.219 1 80 510 GLU B C 1
ATOM 9441 O O . GLU B 1 510 ? -20.953 145 47.344 1 80 510 GLU B O 1
ATOM 9446 N N . GLU B 1 511 ? -19.453 143.375 48.031 1 77.56 511 GLU B N 1
ATOM 9447 C CA . GLU B 1 511 ? -20.312 143 49.094 1 77.56 511 GLU B CA 1
ATOM 9448 C C . GLU B 1 511 ? -20.516 144 50.156 1 77.56 511 GLU B C 1
ATOM 9450 O O . GLU B 1 511 ? -21.609 144.125 50.719 1 77.56 511 GLU B O 1
ATOM 9455 N N . ARG B 1 512 ? -19.562 144.75 50.406 1 74.81 512 ARG B N 1
ATOM 9456 C CA . ARG B 1 512 ? -19.641 145.75 51.438 1 74.81 512 ARG B CA 1
ATOM 9457 C C . ARG B 1 512 ? -20.406 147 50.938 1 74.81 512 ARG B C 1
ATOM 9459 O O . ARG B 1 512 ? -21.172 147.625 51.688 1 74.81 512 ARG B O 1
ATOM 9466 N N . LYS B 1 513 ? -20.188 147.625 49.781 1 79.44 513 LYS B N 1
ATOM 9467 C CA . LYS B 1 513 ? -20.812 148.75 49.188 1 79.44 513 LYS B CA 1
ATOM 9468 C C . LYS B 1 513 ? -22.266 148.5 48.844 1 79.44 513 LYS B C 1
ATOM 9470 O O . LYS B 1 513 ? -23.141 149.375 49.156 1 79.44 513 LYS B O 1
ATOM 9475 N N . TRP B 1 514 ? -22.562 147.5 48.188 1 79 514 TRP B N 1
ATOM 9476 C CA . TRP B 1 514 ? -23.891 147.25 47.625 1 79 514 TRP B CA 1
ATOM 9477 C C . TRP B 1 514 ? -24.562 146.125 48.312 1 79 514 TRP B C 1
ATOM 9479 O O . TRP B 1 514 ? -25.656 145.625 47.906 1 79 514 TRP B O 1
ATOM 9489 N N . GLY B 1 515 ? -23.891 145.375 49.25 1 72.12 515 GLY B N 1
ATOM 9490 C CA . GLY B 1 515 ? -24.453 144.25 49.906 1 72.12 515 GLY B CA 1
ATOM 9491 C C . GLY B 1 515 ? -25.766 144.5 50.594 1 72.12 515 GLY B C 1
ATOM 9492 O O . GLY B 1 515 ? -26.656 143.625 50.656 1 72.12 515 GLY B O 1
ATOM 9493 N N . LYS B 1 516 ? -25.859 145.75 51.219 1 70.88 516 LYS B N 1
ATOM 9494 C CA . LYS B 1 516 ? -27.094 146.125 51.906 1 70.88 516 LYS B CA 1
ATOM 9495 C C . LYS B 1 516 ? -28.016 146.875 51 1 70.88 516 LYS B C 1
ATOM 9497 O O . LYS B 1 516 ? -28.984 147.5 51.438 1 70.88 516 LYS B O 1
ATOM 9502 N N . GLY B 1 517 ? -27.719 147 49.812 1 77.38 517 GLY B N 1
ATOM 9503 C CA . GLY B 1 517 ? -28.562 147.75 48.844 1 77.38 517 GLY B CA 1
ATOM 9504 C C . GLY B 1 517 ? -27.828 148.75 48 1 77.38 517 GLY B C 1
ATOM 9505 O O . GLY B 1 517 ? -26.781 149.25 48.406 1 77.38 517 GLY B O 1
ATOM 9506 N N . PHE B 1 518 ? -28.219 149 46.844 1 78.69 518 PHE B N 1
ATOM 9507 C CA . PHE B 1 518 ? -27.625 149.875 45.875 1 78.69 518 PHE B CA 1
ATOM 9508 C C . PHE B 1 518 ? -28.266 151.25 46 1 78.69 518 PHE B C 1
ATOM 9510 O O . PHE B 1 518 ? -29.484 151.375 46.188 1 78.69 518 PHE B O 1
ATOM 9517 N N . HIS B 1 519 ? -27.516 152.375 46.094 1 81.06 519 HIS B N 1
ATOM 9518 C CA . HIS B 1 519 ? -27.938 153.75 46.031 1 81.06 519 HIS B CA 1
ATOM 9519 C C . HIS B 1 519 ? -27.125 154.5 45.031 1 81.06 519 HIS B C 1
ATOM 9521 O O . HIS B 1 519 ? -25.906 154.625 45.094 1 81.06 519 HIS B O 1
ATOM 9527 N N . CYS B 1 520 ? -27.719 155.125 44.062 1 80.69 520 CYS B N 1
ATOM 9528 C CA . CYS B 1 520 ? -27.016 155.875 43.031 1 80.69 520 CYS B CA 1
ATOM 9529 C C . CYS B 1 520 ? -26.406 157.125 43.594 1 80.69 520 CYS B C 1
ATOM 9531 O O . CYS B 1 520 ? -27.094 157.875 44.312 1 80.69 520 CYS B O 1
ATOM 9533 N N . ARG B 1 521 ? -25.219 157.5 43.312 1 77.69 521 ARG B N 1
ATOM 9534 C CA . ARG B 1 521 ? -24.484 158.75 43.812 1 77.69 521 ARG B CA 1
ATOM 9535 C C . ARG B 1 521 ? -24.969 160 43.125 1 77.69 521 ARG B C 1
ATOM 9537 O O . ARG B 1 521 ? -24.781 161.125 43.688 1 77.69 521 ARG B O 1
ATOM 9544 N N . GLN B 1 522 ? -25.609 159.875 42.031 1 77.62 522 GLN B N 1
ATOM 9545 C CA . GLN B 1 522 ? -26.062 161 41.281 1 77.62 522 GLN B CA 1
ATOM 9546 C C . GLN B 1 522 ? -27.531 161.25 41.562 1 77.62 522 GLN B C 1
ATOM 9548 O O . GLN B 1 522 ? -27.906 162.5 41.781 1 77.62 522 GLN B O 1
ATOM 9553 N N . CYS B 1 523 ? -28.469 160.375 41.531 1 81.38 523 CYS B N 1
ATOM 9554 C CA . CYS B 1 523 ? -29.891 160.5 41.656 1 81.38 523 CYS B CA 1
ATOM 9555 C C . CYS B 1 523 ? -30.484 159.875 42.844 1 81.38 523 CYS B C 1
ATOM 9557 O O . CYS B 1 523 ? -31.703 159.875 43.062 1 81.38 523 CYS B O 1
ATOM 9559 N N . GLU B 1 524 ? -29.859 159.125 43.594 1 77.94 524 GLU B N 1
ATOM 9560 C CA . GLU B 1 524 ? -30.25 158.5 44.844 1 77.94 524 GLU B CA 1
ATOM 9561 C C . GLU B 1 524 ? -31.25 157.375 44.594 1 77.94 524 GLU B C 1
ATOM 9563 O O . GLU B 1 524 ? -31.969 156.875 45.5 1 77.94 524 GLU B O 1
ATOM 9568 N N . ASN B 1 525 ? -31.328 156.875 43.469 1 80.88 525 ASN B N 1
ATOM 9569 C CA . ASN B 1 525 ? -32.156 155.75 43.125 1 80.88 525 ASN B CA 1
ATOM 9570 C C . ASN B 1 525 ? -31.641 154.375 43.75 1 80.88 525 ASN B C 1
ATOM 9572 O O . ASN B 1 525 ? -30.438 154.25 44 1 80.88 525 ASN B O 1
ATOM 9576 N N . THR B 1 526 ? -32.469 153.5 44.094 1 81.06 526 THR B N 1
ATOM 9577 C CA . THR B 1 526 ? -32.094 152.25 44.812 1 81.06 526 THR B CA 1
ATOM 9578 C C . THR B 1 526 ? -32.125 151.125 43.906 1 81.06 526 THR B C 1
ATOM 9580 O O . THR B 1 526 ? -31.797 150 44.312 1 81.06 526 THR B O 1
ATOM 9583 N N . LYS B 1 527 ? -32.562 151.25 42.719 1 83.06 527 LYS B N 1
ATOM 9584 C CA . LYS B 1 527 ? -32.594 150.125 41.75 1 83.06 527 LYS B CA 1
ATOM 9585 C C . LYS B 1 527 ? -31.438 150.125 40.781 1 83.06 527 LYS B C 1
ATOM 9587 O O . LYS B 1 527 ? -31.109 151.25 40.281 1 83.06 527 LYS B O 1
ATOM 9592 N N . SER B 1 528 ? -30.688 149.125 40.625 1 81.88 528 SER B N 1
ATOM 9593 C CA . SER B 1 528 ? -29.516 149 39.75 1 81.88 528 SER B CA 1
ATOM 9594 C C . SER B 1 528 ? -29.562 147.875 38.812 1 81.88 528 SER B C 1
ATOM 9596 O O . SER B 1 528 ? -30.266 146.875 39.062 1 81.88 528 SER B O 1
ATOM 9598 N N . ALA B 1 529 ? -29.094 148 37.594 1 82 529 ALA B N 1
ATOM 9599 C CA . ALA B 1 529 ? -28.828 146.875 36.625 1 82 529 ALA B CA 1
ATOM 9600 C C . ALA B 1 529 ? -27.328 146.625 36.5 1 82 529 ALA B C 1
ATOM 9602 O O . ALA B 1 529 ? -26.516 147.5 36.812 1 82 529 ALA B O 1
ATOM 9603 N N . PRO B 1 530 ? -26.953 145.375 36.344 1 81.31 530 PRO B N 1
ATOM 9604 C CA . PRO B 1 530 ? -25.516 145.125 36.125 1 81.31 530 PRO B CA 1
ATOM 9605 C C . PRO B 1 530 ? -24.922 146 35.062 1 81.31 530 PRO B C 1
ATOM 9607 O O . PRO B 1 530 ? -25.562 146.25 34.031 1 81.31 530 PRO B O 1
ATOM 9610 N N . GLY B 1 531 ? -23.75 146.75 35.344 1 78.31 531 GLY B N 1
ATOM 9611 C CA . GLY B 1 531 ? -23.062 147.625 34.406 1 78.31 531 GLY B CA 1
ATOM 9612 C C . GLY B 1 531 ? -22.359 146.875 33.281 1 78.31 531 GLY B C 1
ATOM 9613 O O . GLY B 1 531 ? -22.406 145.625 33.219 1 78.31 531 GLY B O 1
ATOM 9614 N N . PRO B 1 532 ? -21.734 147.5 32.375 1 77.06 532 PRO B N 1
ATOM 9615 C CA . PRO B 1 532 ? -21.062 146.875 31.234 1 77.06 532 PRO B CA 1
ATOM 9616 C C . PRO B 1 532 ? -19.828 146.125 31.641 1 77.06 532 PRO B C 1
ATOM 9618 O O . PRO B 1 532 ? -19.453 145.125 30.969 1 77.06 532 PRO B O 1
ATOM 9621 N N . LYS B 1 533 ? -19.172 146.375 32.719 1 76.69 533 LYS B N 1
ATOM 9622 C CA . LYS B 1 533 ? -17.984 145.75 33.156 1 76.69 533 LYS B CA 1
ATOM 9623 C C . LYS B 1 533 ? -18.219 145 34.5 1 76.69 533 LYS B C 1
ATOM 9625 O O . LYS B 1 533 ? -19.172 145.375 35.219 1 76.69 533 LYS B O 1
ATOM 9630 N N . LEU B 1 534 ? -17.328 144 34.781 1 78.88 534 LEU B N 1
ATOM 9631 C CA . LEU B 1 534 ? -17.406 143.25 36.062 1 78.88 534 LEU B CA 1
ATOM 9632 C C . LEU B 1 534 ? -17.234 144.25 37.219 1 78.88 534 LEU B C 1
ATOM 9634 O O . LEU B 1 534 ? -16.406 145.25 37.156 1 78.88 534 LEU B O 1
ATOM 9638 N N . PHE B 1 535 ? -18 144.25 38.219 1 80.88 535 PHE B N 1
ATOM 9639 C CA . PHE B 1 535 ? -17.969 145 39.469 1 80.88 535 PHE B CA 1
ATOM 9640 C C . PHE B 1 535 ? -18.469 146.5 39.219 1 80.88 535 PHE B C 1
ATOM 9642 O O . PHE B 1 535 ? -18.016 147.375 39.875 1 80.88 535 PHE B O 1
ATOM 9649 N N . THR B 1 536 ? -19.297 146.75 38.219 1 85.62 536 THR B N 1
ATOM 9650 C CA . THR B 1 536 ? -19.984 148 37.938 1 85.62 536 THR B CA 1
ATOM 9651 C C . THR B 1 536 ? -21.5 147.75 37.969 1 85.62 536 THR B C 1
ATOM 9653 O O . THR B 1 536 ? -22 146.625 37.625 1 85.62 536 THR B O 1
ATOM 9656 N N . LYS B 1 537 ? -22.156 148.75 38.438 1 83.56 537 LYS B N 1
ATOM 9657 C CA . LYS B 1 537 ? -23.609 148.75 38.406 1 83.56 537 LYS B CA 1
ATOM 9658 C C . LYS B 1 537 ? -24.156 150 37.75 1 83.56 537 LYS B C 1
ATOM 9660 O O . LYS B 1 537 ? -23.562 151 37.875 1 83.56 537 LYS B O 1
ATOM 9665 N N . ARG B 1 538 ? -25.203 149.875 37 1 86.38 538 ARG B N 1
ATOM 9666 C CA . ARG B 1 538 ? -25.859 151 36.281 1 86.38 538 ARG B CA 1
ATOM 9667 C C . ARG B 1 538 ? -27.188 151.25 36.938 1 86.38 538 ARG B C 1
ATOM 9669 O O . ARG B 1 538 ? -28 150.5 37.25 1 86.38 538 ARG B O 1
ATOM 9676 N N . CYS B 1 539 ? -27.297 152.625 37.188 1 84.38 539 CYS B N 1
ATOM 9677 C CA . CYS B 1 539 ? -28.547 153.125 37.781 1 84.38 539 CYS B CA 1
ATOM 9678 C C . CYS B 1 539 ? -29.688 153 36.781 1 84.38 539 CYS B C 1
ATOM 9680 O O . CYS B 1 539 ? -29.547 153.375 35.625 1 84.38 539 CYS B O 1
ATOM 9682 N N . SER B 1 540 ? -30.688 152.5 37.219 1 84.38 540 SER B N 1
ATOM 9683 C CA . SER B 1 540 ? -31.844 152.25 36.344 1 84.38 540 SER B CA 1
ATOM 9684 C C . SER B 1 540 ? -32.562 153.625 36.031 1 84.38 540 SER B C 1
ATOM 9686 O O . SER B 1 540 ? -33.25 153.625 35.031 1 84.38 540 SER B O 1
ATOM 9688 N N . LYS B 1 541 ? -32.375 154.5 36.781 1 84.12 541 LYS B N 1
ATOM 9689 C CA . LYS B 1 541 ? -33.062 155.75 36.594 1 84.12 541 LYS B CA 1
ATOM 9690 C C . LYS B 1 541 ? -32.219 156.75 35.75 1 84.12 541 LYS B C 1
ATOM 9692 O O . LYS B 1 541 ? -32.656 157.25 34.719 1 84.12 541 LYS B O 1
ATOM 9697 N N . CYS B 1 542 ? -31.047 157.125 36.156 1 80.94 542 CYS B N 1
ATOM 9698 C CA . CYS B 1 542 ? -30.25 158.125 35.469 1 80.94 542 CYS B CA 1
ATOM 9699 C C . CYS B 1 542 ? -29.219 157.5 34.562 1 80.94 542 CYS B C 1
ATOM 9701 O O . CYS B 1 542 ? -28.578 158.25 33.75 1 80.94 542 CYS B O 1
ATOM 9703 N N . GLY B 1 543 ? -29.062 156.25 34.625 1 82.31 543 GLY B N 1
ATOM 9704 C CA . GLY B 1 543 ? -28.156 155.5 33.719 1 82.31 543 GLY B CA 1
ATOM 9705 C C . GLY B 1 543 ? -26.703 155.625 34.156 1 82.31 543 GLY B C 1
ATOM 9706 O O . GLY B 1 543 ? -25.797 155.25 33.438 1 82.31 543 GLY B O 1
ATOM 9707 N N . HIS B 1 544 ? -26.391 156.125 35.156 1 84.75 544 HIS B N 1
ATOM 9708 C CA . HIS B 1 544 ? -25.016 156.375 35.625 1 84.75 544 HIS B CA 1
ATOM 9709 C C . HIS B 1 544 ? -24.375 155 36 1 84.75 544 HIS B C 1
ATOM 9711 O O . HIS B 1 544 ? -25 154.25 36.688 1 84.75 544 HIS B O 1
ATOM 9717 N N . ILE B 1 545 ? -23.125 154.875 35.5 1 84 545 ILE B N 1
ATOM 9718 C CA . ILE B 1 545 ? -22.375 153.75 35.781 1 84 545 ILE B CA 1
ATOM 9719 C C . ILE B 1 545 ? -21.453 154 36.969 1 84 545 ILE B C 1
ATOM 9721 O O . ILE B 1 545 ? -20.609 154.875 36.938 1 84 545 ILE B O 1
ATOM 9725 N N . ASP B 1 546 ? -21.75 153.125 37.938 1 83.56 546 ASP B N 1
ATOM 9726 C CA . ASP B 1 546 ? -20.938 153.25 39.156 1 83.56 546 ASP B CA 1
ATOM 9727 C C . ASP B 1 546 ? -20.016 152 39.281 1 83.56 546 ASP B C 1
ATOM 9729 O O . ASP B 1 546 ? -20.438 150.875 39.062 1 83.56 546 ASP B O 1
ATOM 9733 N N . SER B 1 547 ? -18.781 152.25 39.469 1 85.12 547 SER B N 1
ATOM 9734 C CA . SER B 1 547 ? -17.812 151.25 39.688 1 85.12 547 SER B CA 1
ATOM 9735 C C . SER B 1 547 ? -17.672 150.875 41.188 1 85.12 547 SER B C 1
ATOM 9737 O O . SER B 1 547 ? -17.984 151.75 42.031 1 85.12 547 SER B O 1
ATOM 9739 N N . VAL B 1 548 ? -17.359 149.625 41.562 1 83.44 548 VAL B N 1
ATOM 9740 C CA . VAL B 1 548 ? -17.266 149.25 42.938 1 83.44 548 VAL B CA 1
ATOM 9741 C C . VAL B 1 548 ? -16.219 150 43.688 1 83.44 548 VAL B C 1
ATOM 9743 O O . VAL B 1 548 ? -16.344 150.25 44.906 1 83.44 548 VAL B O 1
ATOM 9746 N N . THR B 1 549 ? -15.258 150.5 43.062 1 84 549 THR B N 1
ATOM 9747 C CA . THR B 1 549 ? -14.203 151.375 43.688 1 84 549 THR B CA 1
ATOM 9748 C C . THR B 1 549 ? -14.609 152.75 43.812 1 84 549 THR B C 1
ATOM 9750 O O . THR B 1 549 ? -14.016 153.5 44.594 1 84 549 THR B O 1
ATOM 9753 N N . ALA B 1 550 ? -15.562 153.25 43.031 1 83.06 550 ALA B N 1
ATOM 9754 C CA . ALA B 1 550 ? -16 154.625 43.094 1 83.06 550 ALA B CA 1
ATOM 9755 C C . ALA B 1 550 ? -16.609 155 44.438 1 83.06 550 ALA B C 1
ATOM 9757 O O . ALA B 1 550 ? -17.406 154.25 44.969 1 83.06 550 ALA B O 1
ATOM 9758 N N . GLY B 1 551 ? -16.219 156.125 44.938 1 78.44 551 GLY B N 1
ATOM 9759 C CA . GLY B 1 551 ? -16.719 156.5 46.25 1 78.44 551 GLY B CA 1
ATOM 9760 C C . GLY B 1 551 ? -15.977 155.875 47.406 1 78.44 551 GLY B C 1
ATOM 9761 O O . GLY B 1 551 ? -16.422 155.875 48.531 1 78.44 551 GLY B O 1
ATOM 9762 N N . THR B 1 552 ? -15.055 155 47.188 1 80.69 552 THR B N 1
ATOM 9763 C CA . THR B 1 552 ? -14.227 154.375 48.219 1 80.69 552 THR B CA 1
ATOM 9764 C C . THR B 1 552 ? -12.812 155 48.188 1 80.69 552 THR B C 1
ATOM 9766 O O . THR B 1 552 ? -12.453 155.75 47.281 1 80.69 552 THR B O 1
ATOM 9769 N N . ILE B 1 553 ? -12.031 154.625 49.156 1 81.75 553 ILE B N 1
ATOM 9770 C CA . ILE B 1 553 ? -10.664 155.125 49.25 1 81.75 553 ILE B CA 1
ATOM 9771 C C . ILE B 1 553 ? -9.836 154.5 48.094 1 81.75 553 ILE B C 1
ATOM 9773 O O . ILE B 1 553 ? -8.727 155 47.812 1 81.75 553 ILE B O 1
ATOM 9777 N N . PHE B 1 554 ? -10.383 153.5 47.375 1 84.25 554 PHE B N 1
ATOM 9778 C CA . PHE B 1 554 ? -9.648 152.875 46.344 1 84.25 554 PHE B CA 1
ATOM 9779 C C . PHE B 1 554 ? -10.039 153.375 44.969 1 84.25 554 PHE B C 1
ATOM 9781 O O . PHE B 1 554 ? -9.672 152.75 43.938 1 84.25 554 PHE B O 1
ATOM 9788 N N . HIS B 1 555 ? -10.766 154.375 44.969 1 80.69 555 HIS B N 1
ATOM 9789 C CA . HIS B 1 555 ? -11.172 155 43.719 1 80.69 555 HIS B CA 1
ATOM 9790 C C . HIS B 1 555 ? -9.969 155.5 42.938 1 80.69 555 HIS B C 1
ATOM 9792 O O . HIS B 1 555 ? -9.148 156.25 43.531 1 80.69 555 HIS B O 1
ATOM 9798 N N . ARG B 1 556 ? -9.742 155.25 41.75 1 77.62 556 ARG B N 1
ATOM 9799 C CA . ARG B 1 556 ? -8.719 155.625 40.812 1 77.62 556 ARG B CA 1
ATOM 9800 C C . ARG B 1 556 ? -7.332 155.25 41.281 1 77.62 556 ARG B C 1
ATOM 9802 O O . ARG B 1 556 ? -6.352 156 41.094 1 77.62 556 ARG B O 1
ATOM 9809 N N . VAL B 1 557 ? -7.238 154 41.969 1 84.31 557 VAL B N 1
ATOM 9810 C CA . VAL B 1 557 ? -5.953 153.5 42.344 1 84.31 557 VAL B CA 1
ATOM 9811 C C . VAL B 1 557 ? -5.363 152.75 41.156 1 84.31 557 VAL B C 1
ATOM 9813 O O . VAL B 1 557 ? -6.047 151.875 40.531 1 84.31 557 VAL B O 1
ATOM 9816 N N . LYS B 1 558 ? -4.156 153 40.656 1 78.81 558 LYS B N 1
ATOM 9817 C CA . LYS B 1 558 ? -3.549 152.5 39.438 1 78.81 558 LYS B CA 1
ATOM 9818 C C . LYS B 1 558 ? -2.609 151.375 39.75 1 78.81 558 LYS B C 1
ATOM 9820 O O . LYS B 1 558 ? -1.926 150.875 38.844 1 78.81 558 LYS B O 1
ATOM 9825 N N . PHE B 1 559 ? -2.441 150.875 40.906 1 83.12 559 PHE B N 1
ATOM 9826 C CA . PHE B 1 559 ? -1.638 149.75 41.281 1 83.12 559 PHE B CA 1
ATOM 9827 C C . PHE B 1 559 ? -2.514 148.625 41.844 1 83.12 559 PHE B C 1
ATOM 9829 O O . PHE B 1 559 ? -3.682 148.875 42.188 1 83.12 559 PHE B O 1
ATOM 9836 N N . PRO B 1 560 ? -1.988 147.25 41.906 1 83.5 560 PRO B N 1
ATOM 9837 C CA . PRO B 1 560 ? -2.836 146.125 42.25 1 83.5 560 PRO B CA 1
ATOM 9838 C C . PRO B 1 560 ? -3.592 146.375 43.562 1 83.5 560 PRO B C 1
ATOM 9840 O O . PRO B 1 560 ? -3.004 146.75 44.562 1 83.5 560 PRO B O 1
ATOM 9843 N N . LEU B 1 561 ? -4.91 146.125 43.469 1 86.62 561 LEU B N 1
ATOM 9844 C CA . LEU B 1 561 ? -5.832 146.375 44.562 1 86.62 561 LEU B CA 1
ATOM 9845 C C . LEU B 1 561 ? -5.457 145.625 45.812 1 86.62 561 LEU B C 1
ATOM 9847 O O . LEU B 1 561 ? -5.695 146.125 46.906 1 86.62 561 LEU B O 1
ATOM 9851 N N . GLU B 1 562 ? -4.926 144.375 45.656 1 84.12 562 GLU B N 1
ATOM 9852 C CA . GLU B 1 562 ? -4.559 143.625 46.812 1 84.12 562 GLU B CA 1
ATOM 9853 C C . GLU B 1 562 ? -3.48 144.25 47.656 1 84.12 562 GLU B C 1
ATOM 9855 O O . GLU B 1 562 ? -3.486 144.125 48.875 1 84.12 562 GLU B O 1
ATOM 9860 N N . LYS B 1 563 ? -2.592 145 47 1 85.31 563 LYS B N 1
ATOM 9861 C CA . LYS B 1 563 ? -1.554 145.75 47.719 1 85.31 563 LYS B CA 1
ATOM 9862 C C . LYS B 1 563 ? -2.139 146.875 48.406 1 85.31 563 LYS B C 1
ATOM 9864 O O . LYS B 1 563 ? -1.75 147.25 49.531 1 85.31 563 LYS B O 1
ATOM 9869 N N . ALA B 1 564 ? -2.99 147.625 47.719 1 86.94 564 ALA B N 1
ATOM 9870 C CA . ALA B 1 564 ? -3.668 148.75 48.281 1 86.94 564 ALA B CA 1
ATOM 9871 C C . ALA B 1 564 ? -4.457 148.375 49.531 1 86.94 564 ALA B C 1
ATOM 9873 O O . ALA B 1 564 ? -4.457 149 50.531 1 86.94 564 ALA B O 1
ATOM 9874 N N . PHE B 1 565 ? -5.129 147.25 49.406 1 83.19 565 PHE B N 1
ATOM 9875 C CA . PHE B 1 565 ? -5.891 146.75 50.531 1 83.19 565 PHE B CA 1
ATOM 9876 C C . PHE B 1 565 ? -4.988 146.5 51.75 1 83.19 565 PHE B C 1
ATOM 9878 O O . PHE B 1 565 ? -5.363 146.75 52.875 1 83.19 565 PHE B O 1
ATOM 9885 N N . TYR B 1 566 ? -3.885 146 51.531 1 81.81 566 TYR B N 1
ATOM 9886 C CA . TYR B 1 566 ? -2.973 145.625 52.656 1 81.81 566 TYR B CA 1
ATOM 9887 C C . TYR B 1 566 ? -2.453 147 53.281 1 81.81 566 TYR B C 1
ATOM 9889 O O . TYR B 1 566 ? -2.33 147 54.5 1 81.81 566 TYR B O 1
ATOM 9897 N N . ILE B 1 567 ? -2.115 147.875 52.438 1 83.06 567 ILE B N 1
ATOM 9898 C CA . ILE B 1 567 ? -1.646 149.25 52.938 1 83.06 567 ILE B CA 1
ATOM 9899 C C . ILE B 1 567 ? -2.705 149.875 53.844 1 83.06 567 ILE B C 1
ATOM 9901 O O . ILE B 1 567 ? -2.387 150.375 54.938 1 83.06 567 ILE B O 1
ATOM 9905 N N . ALA B 1 568 ? -3.912 149.875 53.406 1 81.19 568 ALA B N 1
ATOM 9906 C CA . ALA B 1 568 ? -5.02 150.375 54.188 1 81.19 568 ALA B CA 1
ATOM 9907 C C . ALA B 1 568 ? -5.184 149.625 55.5 1 81.19 568 ALA B C 1
ATOM 9909 O O . ALA B 1 568 ? -5.398 150.25 56.562 1 81.19 568 ALA B O 1
ATOM 9910 N N . TYR B 1 569 ? -5.113 148.25 55.406 1 76.81 569 TYR B N 1
ATOM 9911 C CA . TYR B 1 569 ? -5.23 147.375 56.562 1 76.81 569 TYR B CA 1
ATOM 9912 C C . TYR B 1 569 ? -4.129 147.75 57.562 1 76.81 569 TYR B C 1
ATOM 9914 O O . TYR B 1 569 ? -4.391 147.75 58.781 1 76.81 569 TYR B O 1
ATOM 9922 N N . GLU B 1 570 ? -2.959 147.875 57.094 1 77.25 570 GLU B N 1
ATOM 9923 C CA . GLU B 1 570 ? -1.811 148.125 57.969 1 77.25 570 GLU B CA 1
ATOM 9924 C C . GLU B 1 570 ? -1.956 149.5 58.656 1 77.25 570 GLU B C 1
ATOM 9926 O O . GLU B 1 570 ? -1.572 149.625 59.812 1 77.25 570 GLU B O 1
ATOM 9931 N N . GLN B 1 571 ? -2.436 150.375 57.969 1 76.94 571 GLN B N 1
ATOM 9932 C CA . GLN B 1 571 ? -2.584 151.75 58.5 1 76.94 571 GLN B CA 1
ATOM 9933 C C . GLN B 1 571 ? -3.635 151.75 59.625 1 76.94 571 GLN B C 1
ATOM 9935 O O . GLN B 1 571 ? -3.51 152.5 60.562 1 76.94 571 GLN B O 1
ATOM 9940 N N . ILE B 1 572 ? -4.59 151 59.531 1 72.06 572 ILE B N 1
ATOM 9941 C CA . ILE B 1 572 ? -5.703 151.125 60.469 1 72.06 572 ILE B CA 1
ATOM 9942 C C . ILE B 1 572 ? -5.402 150.125 61.656 1 72.06 572 ILE B C 1
ATOM 9944 O O . ILE B 1 572 ? -5.719 150.5 62.812 1 72.06 572 ILE B O 1
ATOM 9948 N N . SER B 1 573 ? -4.871 149 61.406 1 67.44 573 SER B N 1
ATOM 9949 C CA . SER B 1 573 ? -4.797 147.875 62.438 1 67.44 573 SER B CA 1
ATOM 9950 C C . SER B 1 573 ? -3.494 148 63.219 1 67.44 573 SER B C 1
ATOM 9952 O O . SER B 1 573 ? -3.428 147.625 64.375 1 67.44 573 SER B O 1
ATOM 9954 N N . ALA B 1 574 ? -2.383 148.5 62.562 1 63.41 574 ALA B N 1
ATOM 9955 C CA . ALA B 1 574 ? -1.076 148.375 63.219 1 63.41 574 ALA B CA 1
ATOM 9956 C C . ALA B 1 574 ? -0.907 149.375 64.312 1 63.41 574 ALA B C 1
ATOM 9958 O O . ALA B 1 574 ? -1.24 150.625 64.062 1 63.41 574 ALA B O 1
ATOM 9959 N N . HIS B 1 575 ? -0.688 149.125 65.625 1 62.88 575 HIS B N 1
ATOM 9960 C CA . HIS B 1 575 ? -0.32 150 66.688 1 62.88 575 HIS B CA 1
ATOM 9961 C C . HIS B 1 575 ? 0.964 150.75 66.375 1 62.88 575 HIS B C 1
ATOM 9963 O O . HIS B 1 575 ? 1.136 152 66.75 1 62.88 575 HIS B O 1
ATOM 9969 N N . GLU B 1 576 ? 1.957 150.25 65.75 1 65.69 576 GLU B N 1
ATOM 9970 C CA . GLU B 1 576 ? 3.178 150.875 65.188 1 65.69 576 GLU B CA 1
ATOM 9971 C C . GLU B 1 576 ? 3.25 150.625 63.688 1 65.69 576 GLU B C 1
ATOM 9973 O O . GLU B 1 576 ? 3.727 149.625 63.219 1 65.69 576 GLU B O 1
ATOM 9978 N N . PRO B 1 577 ? 2.615 151.5 62.812 1 70.25 577 PRO B N 1
ATOM 9979 C CA . PRO B 1 577 ? 2.562 151.25 61.344 1 70.25 577 PRO B CA 1
ATOM 9980 C C . PRO B 1 577 ? 3.949 151.25 60.719 1 70.25 577 PRO B C 1
ATOM 9982 O O . PRO B 1 577 ? 4.852 152 61.156 1 70.25 577 PRO B O 1
ATOM 9985 N N . LYS B 1 578 ? 4.164 150.25 59.875 1 78 578 LYS B N 1
ATOM 9986 C CA . LYS B 1 578 ? 5.414 150.25 59.094 1 78 578 LYS B CA 1
ATOM 9987 C C . LYS B 1 578 ? 5.703 151.5 58.375 1 78 578 LYS B C 1
ATOM 9989 O O . LYS B 1 578 ? 4.781 152.25 58.062 1 78 578 LYS B O 1
ATOM 9994 N N . THR B 1 579 ? 7.016 151.875 58.25 1 81.44 579 THR B N 1
ATOM 9995 C CA . THR B 1 579 ? 7.43 153.125 57.531 1 81.44 579 THR B CA 1
ATOM 9996 C C . THR B 1 579 ? 7.094 153 56.062 1 81.44 579 THR B C 1
ATOM 9998 O O . THR B 1 579 ? 6.832 151.875 55.562 1 81.44 579 THR B O 1
ATOM 10001 N N . ILE B 1 580 ? 6.949 154.125 55.406 1 83.06 580 ILE B N 1
ATOM 10002 C CA . ILE B 1 580 ? 6.648 154.125 53.969 1 83.06 580 ILE B CA 1
ATOM 10003 C C . ILE B 1 580 ? 7.68 153.375 53.188 1 83.06 580 ILE B C 1
ATOM 10005 O O . ILE B 1 580 ? 7.332 152.625 52.25 1 83.06 580 ILE B O 1
ATOM 10009 N N . GLU B 1 581 ? 8.82 153.375 53.656 1 82.06 581 GLU B N 1
ATOM 10010 C CA . GLU B 1 581 ? 9.898 152.625 53 1 82.06 581 GLU B CA 1
ATOM 10011 C C . GLU B 1 581 ? 9.742 151.125 53.188 1 82.06 581 GLU B C 1
ATOM 10013 O O . GLU B 1 581 ? 9.953 150.375 52.219 1 82.06 581 GLU B O 1
ATOM 10018 N N . GLU B 1 582 ? 9.352 150.75 54.25 1 82.44 582 GLU B N 1
ATOM 10019 C CA . GLU B 1 582 ? 9.164 149.25 54.531 1 82.44 582 GLU B CA 1
ATOM 10020 C C . GLU B 1 582 ? 7.996 148.75 53.75 1 82.44 582 GLU B C 1
ATOM 10022 O O . GLU B 1 582 ? 8.086 147.625 53.219 1 82.44 582 GLU B O 1
ATOM 10027 N N . LEU B 1 583 ? 7.008 149.5 53.625 1 84.56 583 LEU B N 1
ATOM 10028 C CA . LEU B 1 583 ? 5.836 149 52.875 1 84.56 583 LEU B CA 1
ATOM 10029 C C . LEU B 1 583 ? 6.133 149 51.375 1 84.56 583 LEU B C 1
ATOM 10031 O O . LEU B 1 583 ? 5.688 148 50.656 1 84.56 583 LEU B O 1
ATOM 10035 N N . ALA B 1 584 ? 6.883 150 50.938 1 86 584 ALA B N 1
ATOM 10036 C CA . ALA B 1 584 ? 7.262 150 49.531 1 86 584 ALA B CA 1
ATOM 10037 C C . ALA B 1 584 ? 8.109 148.75 49.125 1 86 584 ALA B C 1
ATOM 10039 O O . ALA B 1 584 ? 7.914 148.25 48.062 1 86 584 ALA B O 1
ATOM 10040 N N . GLU B 1 585 ? 8.93 148.375 49.938 1 82.81 585 GLU B N 1
ATOM 10041 C CA . GLU B 1 585 ? 9.805 147.25 49.688 1 82.81 585 GLU B CA 1
ATOM 10042 C C . GLU B 1 585 ? 9.031 145.875 49.781 1 82.81 585 GLU B C 1
ATOM 10044 O O . GLU B 1 585 ? 9.188 145.125 48.906 1 82.81 585 GLU B O 1
ATOM 10049 N N . MET B 1 586 ? 8.18 145.75 50.719 1 82.5 586 MET B N 1
ATOM 10050 C CA . MET B 1 586 ? 7.438 144.5 50.969 1 82.5 586 MET B CA 1
ATOM 10051 C C . MET B 1 586 ? 6.441 144.25 49.812 1 82.5 586 MET B C 1
ATOM 10053 O O . MET B 1 586 ? 6.258 143.125 49.406 1 82.5 586 MET B O 1
ATOM 10057 N N . LEU B 1 587 ? 5.844 145.375 49.344 1 84.38 587 LEU B N 1
ATOM 10058 C CA . LEU B 1 587 ? 4.789 145.25 48.312 1 84.38 587 LEU B CA 1
ATOM 10059 C C . LEU B 1 587 ? 5.348 145.375 46.938 1 84.38 587 LEU B C 1
ATOM 10061 O O . LEU B 1 587 ? 4.609 145.375 45.938 1 84.38 587 LEU B O 1
ATOM 10065 N N . GLU B 1 588 ? 6.625 145.625 46.844 1 84.81 588 GLU B N 1
ATOM 10066 C CA . GLU B 1 588 ? 7.297 145.875 45.562 1 84.81 588 GLU B CA 1
ATOM 10067 C C . GLU B 1 588 ? 6.59 147 44.781 1 84.81 588 GLU B C 1
ATOM 10069 O O . GLU B 1 588 ? 6.242 146.75 43.594 1 84.81 588 GLU B O 1
ATOM 10074 N N . THR B 1 589 ? 6.277 148 45.406 1 83.69 589 THR B N 1
ATOM 10075 C CA . THR B 1 589 ? 5.656 149.125 44.781 1 83.69 589 THR B CA 1
ATOM 10076 C C . THR B 1 589 ? 6.469 150.375 45.031 1 83.69 589 THR B C 1
ATOM 10078 O O . THR B 1 589 ? 7.363 150.375 45.875 1 83.69 589 THR B O 1
ATOM 10081 N N . GLY B 1 590 ? 6.254 151.625 44.312 1 84.12 590 GLY B N 1
ATOM 10082 C CA . GLY B 1 590 ? 6.961 152.875 44.469 1 84.12 590 GLY B CA 1
ATOM 10083 C C . GLY B 1 590 ? 6.645 153.625 45.75 1 84.12 590 GLY B C 1
ATOM 10084 O O . GLY B 1 590 ? 5.523 153.5 46.281 1 84.12 590 GLY B O 1
ATOM 10085 N N . LYS B 1 591 ? 7.641 154.25 46.344 1 85.06 591 LYS B N 1
ATOM 10086 C CA . LYS B 1 591 ? 7.496 155 47.594 1 85.06 591 LYS B CA 1
ATOM 10087 C C . LYS B 1 591 ? 6.438 156.125 47.469 1 85.06 591 LYS B C 1
ATOM 10089 O O . LYS B 1 591 ? 5.648 156.25 48.406 1 85.06 591 LYS B O 1
ATOM 10094 N N . ASN B 1 592 ? 6.484 156.75 46.438 1 86.69 592 ASN B N 1
ATOM 10095 C CA . ASN B 1 592 ? 5.527 157.75 46.188 1 86.69 592 ASN B CA 1
ATOM 10096 C C . ASN B 1 592 ? 4.098 157.25 46.125 1 86.69 592 ASN B C 1
ATOM 10098 O O . ASN B 1 592 ? 3.17 157.875 46.625 1 86.69 592 ASN B O 1
ATOM 10102 N N . THR B 1 593 ? 3.965 156.125 45.594 1 86.44 593 THR B N 1
ATOM 10103 C CA . THR B 1 593 ? 2.646 155.5 45.438 1 86.44 593 THR B CA 1
ATOM 10104 C C . THR B 1 593 ? 2.078 155.125 46.812 1 86.44 593 THR B C 1
ATOM 10106 O O . THR B 1 593 ? 0.901 155.375 47.094 1 86.44 593 THR B O 1
ATOM 10109 N N . VAL B 1 594 ? 2.908 154.5 47.594 1 86.44 594 VAL B N 1
ATOM 10110 C CA . VAL B 1 594 ? 2.486 154.125 48.938 1 86.44 594 VAL B CA 1
ATOM 10111 C C . VAL B 1 594 ? 2.172 155.375 49.75 1 86.44 594 VAL B C 1
ATOM 10113 O O . VAL B 1 594 ? 1.167 155.5 50.469 1 86.44 594 VAL B O 1
ATOM 10116 N N . TRP B 1 595 ? 3.02 156.375 49.562 1 86.94 595 TRP B N 1
ATOM 10117 C CA . TRP B 1 595 ? 2.842 157.625 50.281 1 86.94 595 TRP B CA 1
ATOM 10118 C C . TRP B 1 595 ? 1.521 158.25 49.906 1 86.94 595 TRP B C 1
ATOM 10120 O O . TRP B 1 595 ? 0.765 158.75 50.812 1 86.94 595 TRP B O 1
ATOM 10130 N N . ASN B 1 596 ? 1.269 158.5 48.688 1 86.75 596 ASN B N 1
ATOM 10131 C CA . ASN B 1 596 ? 0.045 159.125 48.188 1 86.75 596 ASN B CA 1
ATOM 10132 C C . ASN B 1 596 ? -1.198 158.375 48.688 1 86.75 596 ASN B C 1
ATOM 10134 O O . ASN B 1 596 ? -2.172 159 49.125 1 86.75 596 ASN B O 1
ATOM 10138 N N . PHE B 1 597 ? -1.098 157 48.688 1 87.62 597 PHE B N 1
ATOM 10139 C CA . PHE B 1 597 ? -2.27 156.25 49.094 1 87.62 597 PHE B CA 1
ATOM 10140 C C . PHE B 1 597 ? -2.434 156.25 50.625 1 87.62 597 PHE B C 1
ATOM 10142 O O . PHE B 1 597 ? -3.553 156.375 51.125 1 87.62 597 PHE B O 1
ATOM 10149 N N . LYS B 1 598 ? -1.459 156.25 51.344 1 84.19 598 LYS B N 1
ATOM 10150 C CA . LYS B 1 598 ? -1.532 156.375 52.781 1 84.19 598 LYS B CA 1
ATOM 10151 C C . LYS B 1 598 ? -2.107 157.75 53.188 1 84.19 598 LYS B C 1
ATOM 10153 O O . LYS B 1 598 ? -2.879 157.875 54.156 1 84.19 598 LYS B O 1
ATOM 10158 N N . LYS B 1 599 ? -1.641 158.75 52.5 1 83.56 599 LYS B N 1
ATOM 10159 C CA . LYS B 1 599 ? -2.166 160 52.75 1 83.56 599 LYS B CA 1
ATOM 10160 C C . LYS B 1 599 ? -3.668 160.125 52.469 1 83.56 599 LYS B C 1
ATOM 10162 O O . LYS B 1 599 ? -4.418 160.75 53.25 1 83.56 599 LYS B O 1
ATOM 10167 N N . LYS B 1 600 ? -4.039 159.5 51.469 1 83.06 600 LYS B N 1
ATOM 10168 C CA . LYS B 1 600 ? -5.453 159.5 51.125 1 83.06 600 LYS B CA 1
ATOM 10169 C C . LYS B 1 600 ? -6.262 158.75 52.156 1 83.06 600 LYS B C 1
ATOM 10171 O O . LYS B 1 600 ? -7.344 159.125 52.562 1 83.06 600 LYS B O 1
ATOM 10176 N N . THR B 1 601 ? -5.715 157.625 52.594 1 78.12 601 THR B N 1
ATOM 10177 C CA . THR B 1 601 ? -6.383 156.875 53.625 1 78.12 601 THR B CA 1
ATOM 10178 C C . THR B 1 601 ? -6.441 157.625 54.938 1 78.12 601 THR B C 1
ATOM 10180 O O . THR B 1 601 ? -7.461 157.5 55.656 1 78.12 601 THR B O 1
ATOM 10183 N N . ARG B 1 602 ? -5.461 158.375 55.281 1 79.75 602 ARG B N 1
ATOM 10184 C CA . ARG B 1 602 ? -5.418 159.125 56.5 1 79.75 602 ARG B CA 1
ATOM 10185 C C . ARG B 1 602 ? -6.438 160.25 56.469 1 79.75 602 ARG B C 1
ATOM 10187 O O . ARG B 1 602 ? -7.094 160.5 57.469 1 79.75 602 ARG B O 1
ATOM 10194 N N . ALA B 1 603 ? -6.465 160.875 55.375 1 81.31 603 ALA B N 1
ATOM 10195 C CA . ALA B 1 603 ? -7.426 162 55.219 1 81.31 603 ALA B CA 1
ATOM 10196 C C . ALA B 1 603 ? -8.859 161.5 55.406 1 81.31 603 ALA B C 1
ATOM 10198 O O . ALA B 1 603 ? -9.68 162.125 56 1 81.31 603 ALA B O 1
ATOM 10199 N N . ASN B 1 604 ? -9.094 160.25 54.906 1 78.5 604 ASN B N 1
ATOM 10200 C CA . ASN B 1 604 ? -10.43 159.75 55.062 1 78.5 604 ASN B CA 1
ATOM 10201 C C . ASN B 1 604 ? -10.711 159.25 56.5 1 78.5 604 ASN B C 1
ATOM 10203 O O . ASN B 1 604 ? -11.836 159.5 56.969 1 78.5 604 ASN B O 1
ATOM 10207 N N . ILE B 1 605 ? -9.734 158.875 57.188 1 75.12 605 ILE B N 1
ATOM 10208 C CA . ILE B 1 605 ? -9.875 158.5 58.594 1 75.12 605 ILE B CA 1
ATOM 10209 C C . ILE B 1 605 ? -10.133 159.75 59.438 1 75.12 605 ILE B C 1
ATOM 10211 O O . ILE B 1 605 ? -10.977 159.625 60.344 1 75.12 605 ILE B O 1
ATOM 10215 N N . GLU B 1 606 ? -9.477 160.75 59.156 1 76.94 606 GLU B N 1
ATOM 10216 C CA . GLU B 1 606 ? -9.664 162 59.875 1 76.94 606 GLU B CA 1
ATOM 10217 C C . GLU B 1 606 ? -11.047 162.625 59.625 1 76.94 606 GLU B C 1
ATOM 10219 O O . GLU B 1 606 ? -11.68 163.125 60.531 1 76.94 606 GLU B O 1
ATOM 10224 N N . ALA B 1 607 ? -11.523 162.5 58.5 1 76.75 607 ALA B N 1
ATOM 10225 C CA . ALA B 1 607 ? -12.836 163.125 58.156 1 76.75 607 ALA B CA 1
ATOM 10226 C C . ALA B 1 607 ? -13.953 162.25 58.844 1 76.75 607 ALA B C 1
ATOM 10228 O O . ALA B 1 607 ? -15.023 162.875 59.125 1 76.75 607 ALA B O 1
ATOM 10229 N N . LEU B 1 608 ? -13.711 161 59.125 1 72.19 608 LEU B N 1
ATOM 10230 C CA . LEU B 1 608 ? -14.711 160.25 59.781 1 72.19 608 LEU B CA 1
ATOM 10231 C C . LEU B 1 608 ? -14.766 160.5 61.281 1 72.19 608 LEU B C 1
ATOM 10233 O O . LEU B 1 608 ? -15.781 160.25 61.938 1 72.19 608 LEU B O 1
ATOM 10237 N N . GLY B 1 609 ? -13.961 161.375 61.844 1 67.88 609 GLY B N 1
ATOM 10238 C CA . GLY B 1 609 ? -13.938 161.875 63.219 1 67.88 609 GLY B CA 1
ATOM 10239 C C . GLY B 1 609 ? -13.781 160.875 64.25 1 67.88 609 GLY B C 1
ATOM 10240 O O . GLY B 1 609 ? -14.023 161 65.438 1 67.88 609 GLY B O 1
ATOM 10241 N N . ASN B 1 610 ? -13.797 159.5 63.781 1 61 610 ASN B N 1
ATOM 10242 C CA . ASN B 1 610 ? -13.758 158.375 64.75 1 61 610 ASN B CA 1
ATOM 10243 C C . ASN B 1 610 ? -12.328 158 65.062 1 61 610 ASN B C 1
ATOM 10245 O O . ASN B 1 610 ? -11.492 157.875 64.188 1 61 610 ASN B O 1
ATOM 10249 N N . ALA B 1 611 ? -11.844 158.25 66.375 1 59 611 ALA B N 1
ATOM 10250 C CA . ALA B 1 611 ? -10.492 158 66.875 1 59 611 ALA B CA 1
ATOM 10251 C C . ALA B 1 611 ? -10.047 156.5 66.562 1 59 611 ALA B C 1
ATOM 10253 O O . ALA B 1 611 ? -8.852 156.25 66.375 1 59 611 ALA B O 1
ATOM 10254 N N . ASN B 1 612 ? -10.898 155.5 66.5 1 59.59 612 ASN B N 1
ATOM 10255 C CA . ASN B 1 612 ? -10.547 154.125 66.312 1 59.59 612 ASN B CA 1
ATOM 10256 C C . ASN B 1 612 ? -11.43 153.5 65.188 1 59.59 612 ASN B C 1
ATOM 10258 O O . ASN B 1 612 ? -12.398 152.75 65.562 1 59.59 612 ASN B O 1
ATOM 10262 N N . PRO B 1 613 ? -11.148 153.75 63.781 1 63.38 613 PRO B N 1
ATOM 10263 C CA . PRO B 1 613 ? -12.055 153.25 62.75 1 63.38 613 PRO B CA 1
ATOM 10264 C C . PRO B 1 613 ? -11.898 151.875 62.469 1 63.38 613 PRO B C 1
ATOM 10266 O O . PRO B 1 613 ? -10.805 151.25 62.625 1 63.38 613 PRO B O 1
ATOM 10269 N N . ASN B 1 614 ? -13.023 151 62.375 1 66.62 614 ASN B N 1
ATOM 10270 C CA . ASN B 1 614 ? -13.031 149.625 62 1 66.62 614 ASN B CA 1
ATOM 10271 C C . ASN B 1 614 ? -12.797 149.5 60.5 1 66.62 614 ASN B C 1
ATOM 10273 O O . ASN B 1 614 ? -13.047 150.375 59.719 1 66.62 614 ASN B O 1
ATOM 10277 N N . TRP B 1 615 ? -12.141 148.375 60 1 69.06 615 TRP B N 1
ATOM 10278 C CA . TRP B 1 615 ? -11.789 148 58.625 1 69.06 615 TRP B CA 1
ATOM 10279 C C . TRP B 1 615 ? -12.977 148.25 57.688 1 69.06 615 TRP B C 1
ATOM 10281 O O . TRP B 1 615 ? -12.836 148.875 56.625 1 69.06 615 TRP B O 1
ATOM 10291 N N . GLU B 1 616 ? -14.133 147.875 58.125 1 66.69 616 GLU B N 1
ATOM 10292 C CA . GLU B 1 616 ? -15.305 148 57.25 1 66.69 616 GLU B CA 1
ATOM 10293 C C . GLU B 1 616 ? -15.75 149.5 57.062 1 66.69 616 GLU B C 1
ATOM 10295 O O . GLU B 1 616 ? -16.328 149.75 56.031 1 66.69 616 GLU B O 1
ATOM 10300 N N . GLN B 1 617 ? -15.445 150.25 58.031 1 68.12 617 GLN B N 1
ATOM 10301 C CA . GLN B 1 617 ? -15.953 151.625 58 1 68.12 617 GLN B CA 1
ATOM 10302 C C . GLN B 1 617 ? -15.078 152.5 57.094 1 68.12 617 GLN B C 1
ATOM 10304 O O . GLN B 1 617 ? -15.555 153.5 56.531 1 68.12 617 GLN B O 1
ATOM 10309 N N . ILE B 1 618 ? -13.844 152.25 56.938 1 65.81 618 ILE B N 1
ATOM 10310 C CA . ILE B 1 618 ? -12.898 153.25 56.312 1 65.81 618 ILE B CA 1
ATOM 10311 C C . ILE B 1 618 ? -12.914 153 54.812 1 65.81 618 ILE B C 1
ATOM 10313 O O . ILE B 1 618 ? -12.508 153.875 54.031 1 65.81 618 ILE B O 1
ATOM 10317 N N . LEU B 1 619 ? -13.422 151.875 54.375 1 74.75 619 LEU B N 1
ATOM 10318 C CA . LEU B 1 619 ? -13.312 151.5 52.969 1 74.75 619 LEU B CA 1
ATOM 10319 C C . LEU B 1 619 ? -14.188 152.375 52.125 1 74.75 619 LEU B C 1
ATOM 10321 O O . LEU B 1 619 ? -13.852 152.625 50.969 1 74.75 619 LEU B O 1
ATOM 10325 N N . ILE B 1 620 ? -15.211 153 52.781 1 73.88 620 ILE B N 1
ATOM 10326 C CA . ILE B 1 620 ? -16.109 153.875 52.062 1 73.88 620 ILE B CA 1
ATOM 10327 C C . ILE B 1 620 ? -15.82 155.25 52.469 1 73.88 620 ILE B C 1
ATOM 10329 O O . ILE B 1 620 ? -15.609 155.625 53.656 1 73.88 620 ILE B O 1
ATOM 10333 N N . LEU B 1 621 ? -15.688 156.375 51.594 1 73.94 621 LEU B N 1
ATOM 10334 C CA . LEU B 1 621 ? -15.328 157.75 51.812 1 73.94 621 LEU B CA 1
ATOM 10335 C C . LEU B 1 621 ? -16.375 158.375 52.688 1 73.94 621 LEU B C 1
ATOM 10337 O O . LEU B 1 621 ? -17.562 158.125 52.562 1 73.94 621 LEU B O 1
ATOM 10341 N N . ALA B 1 622 ? -15.984 159.375 53.625 1 62.34 622 ALA B N 1
ATOM 10342 C CA . ALA B 1 622 ? -16.812 160.125 54.594 1 62.34 622 ALA B CA 1
ATOM 10343 C C . ALA B 1 622 ? -17.875 161 53.875 1 62.34 622 ALA B C 1
ATOM 10345 O O . ALA B 1 622 ? -19.016 161 54.344 1 62.34 622 ALA B O 1
ATOM 10346 N N . ASP B 1 623 ? -17.578 161.875 52.969 1 59.41 623 ASP B N 1
ATOM 10347 C CA . ASP B 1 623 ? -18.531 162.75 52.281 1 59.41 623 ASP B CA 1
ATOM 10348 C C . ASP B 1 623 ? -19.656 161.875 51.656 1 59.41 623 ASP B C 1
ATOM 10350 O O . ASP B 1 623 ? -20.812 162.375 51.562 1 59.41 623 ASP B O 1
ATOM 10354 N N . GLU B 1 624 ? -19.438 160.875 51.219 1 60.12 624 GLU B N 1
ATOM 10355 C CA . GLU B 1 624 ? -20.438 160 50.594 1 60.12 624 GLU B CA 1
ATOM 10356 C C . GLU B 1 624 ? -21.312 159.25 51.625 1 60.12 624 GLU B C 1
ATOM 10358 O O . GLU B 1 624 ? -22.5 159 51.375 1 60.12 624 GLU B O 1
ATOM 10363 N N . LYS B 1 625 ? -20.812 159.125 52.75 1 57.28 625 LYS B N 1
ATOM 10364 C CA . LYS B 1 625 ? -21.594 158.625 53.875 1 57.28 625 LYS B CA 1
ATOM 10365 C C . LYS B 1 625 ? -22.562 159.625 54.438 1 57.28 625 LYS B C 1
ATOM 10367 O O . LYS B 1 625 ? -23.688 159.25 54.781 1 57.28 625 LYS B O 1
ATOM 10372 N N . LEU B 1 626 ? -22.078 160.875 54.562 1 52.78 626 LEU B N 1
ATOM 10373 C CA . LEU B 1 626 ? -22.938 162 55 1 52.78 626 LEU B CA 1
ATOM 10374 C C . LEU B 1 626 ? -24.078 162.125 54.031 1 52.78 626 LEU B C 1
ATOM 10376 O O . LEU B 1 626 ? -25.203 162.5 54.406 1 52.78 626 LEU B O 1
ATOM 10380 N N . ALA B 1 627 ? -23.891 162.125 52.844 1 48.59 627 ALA B N 1
ATOM 10381 C CA . ALA B 1 627 ? -24.938 162.25 51.844 1 48.59 627 ALA B CA 1
ATOM 10382 C C . ALA B 1 627 ? -25.953 161.125 51.938 1 48.59 627 ALA B C 1
ATOM 10384 O O . ALA B 1 627 ? -27.141 161.25 51.719 1 48.59 627 ALA B O 1
ATOM 10385 N N . ASN B 1 628 ? -25.516 160.125 52.281 1 47.62 628 ASN B N 1
ATOM 10386 C CA . ASN B 1 628 ? -26.438 158.875 52.344 1 47.62 628 ASN B CA 1
ATOM 10387 C C . ASN B 1 628 ? -27.234 158.875 53.656 1 47.62 628 ASN B C 1
ATOM 10389 O O . ASN B 1 628 ? -28.234 158.25 53.75 1 47.62 628 ASN B O 1
ATOM 10393 N N . ARG B 1 629 ? -26.812 159.75 54.844 1 46.84 629 ARG B N 1
ATOM 10394 C CA . ARG B 1 629 ? -27.594 159.75 56.062 1 46.84 629 ARG B CA 1
ATOM 10395 C C . ARG B 1 629 ? -28.594 161 55.969 1 46.84 629 ARG B C 1
ATOM 10397 O O . ARG B 1 629 ? -29.531 161 56.781 1 46.84 629 ARG B O 1
ATOM 10404 N N . GLN B 1 630 ? -28.344 162.125 55.188 1 37.91 630 GLN B N 1
ATOM 10405 C CA . GLN B 1 630 ? -29.438 163.125 55.094 1 37.91 630 GLN B CA 1
ATOM 10406 C C . GLN B 1 630 ? -30.578 162.5 54.219 1 37.91 630 GLN B C 1
ATOM 10408 O O . GLN B 1 630 ? -30.328 162 53.188 1 37.91 630 GLN B O 1
#

Secondary structure (DSSP, 8-state):
--HHHHHHHHHHHTT----------SBTTBSEE--TT-SEEEEEGGGSEEEEESSS---HHHHTSGGGGGG-EE-TT--GGG--TTSEEEEEEEEEE-TT-SS-EEEEE--TT-SEEEEEEE-TTS-EEEEEE-TTS-GGGSSS-SSSEEEEPP-SS-EEEEEEEEEE-SS----EEEEEEHHHHHHHHHHHHHHHHHHHHHHHHHHHHHHHHHHHH--HHHHHHHHHHHHHHHHHHHHHTHHHHHT-TT-HHHHHHHHHHHHHHHHHHHHHHHHHHHTHHHH-HHHHHHHHHHHHHHHHHHHHHHHT-GGGGG--GGGHHHHHHHHHHHHHHHHTT-GGGHHHHHHHHHHHHHHHHHHHHHTTSS---HHHHTHHHHHHHHHHHHHHHHHHHHHHHHHHHHHHHHHHHHHHHHHHHHHHHHHHHHHHHHHHHHHHHHHHHHHHHHHHHHHHHHHHHHHHHHHHHHHHHHHHHHHHHHHHHHHHHTTPPPPHHHHHHHS-SHHHHHHHHHHHHHTT----TTT----EEE-SSTTEEEETTT--EEETTTTBTTTT--S-HHHHHHHHHHHHH-SSPPPHHHHHHHTT--HHHHHHHHHHHHHHHHHHT-SS--HHHHTB-HHHHHHHH-/--TTHHHHHHHHHTT----------SBTTBSEE--TT-SEEEEEGGGSEEEEESSS---HHHHSSGGGGGG-EE-TT--GGG--TTSEEEEEEEEEE-TT-SS-EEEEE--TT-SEEEEEEEPTTS-EEEEEE-TTS-GGGSSS-SSSEEEEPP-SS-EEEEEEEEEE-SS----EEEEEEHHHHHHHHHHHHHHHHHHHHHHHHHHHHHHHHHHHH--HHHHHHHHHHHHHHHHHHHHHTHHHHHT-TT-HHHHHHHHHHHHHHHHHHHHHHHHHHHTHHHH-HHHHHHHHHHHHHHHHHHHHHHHT-GGGGG--GGGHHHHHHHHHHHHHHHHTT-GGGHHHHHHHHHHHHHHHHHHHHHTTSS---HHHHTHHHHHHHHHHHHHHHHHHHHHHHHHHHHHHHHHHHHHHHHHHHHHHHHHHHHHHHHHHHHHHHHHHHHHHHHHHHHHHHHHHHHHHHHHHHHHHHHHHHHHHHHHHHHHHHTTPPPPHHHHHHHS-SHHHHHHHHHHHHHTT----TTT----EEE-SSTTEEEETTT--EEETTTTBTTTT--S-HHHHHHHHHHHHH-SSPPPHHHHHHHTT--HHHHHHHHHHHHHHHHHTT-SS--HHHHTB-HHHHHHHH-